Protein AF-A0A2P4ZX47-F1 (afdb_monomer_lite)

Radius of gyration: 35.62 Å; chains: 1; bounding box: 123×78×103 Å

Secondary structure (DSSP, 8-state):
-PPPP---S-------HHHHHHHHHHHHHHHHHHHHHHHT-HHHHHHHHTT--B--HHHHEETTEE-HHHHHHHHHHHHHHHHHHHIIIII--S---HHHHHHHHHHHHHHHHHHHHHHHBTTT----SSS--GGG-HHHHHHHHHHHHHHHHHHHHHHHHHHHHHSGGGTT-----GGGGT-TTHHHHHHHHHHHHHHHHHHHHHHHHHHHHHHHHHIIIIITHHHHHHHHHHHHHHHHHHHHHHHHHHHHHHHHHHTTTT--------------------------------PPPP-PPPS--PPPPHHHHHHHHHHHHHHTGGGS--S-HHHHT-TTS-GGGSPPHHHHHHHHHHHHHT-GGGGGGHHHHHHHHHHHHHHHHTSSSS-PPP-HHHHHHHHHHHHHHHHTT-HHHHHHHHHHHHHHHHHTTTTSTTSS--GGGHHHHT-HHHHHHHHHHHHHHHHHHHHHHHH-PPPSS-GGG--PPPPPPHHHHHHT-------HHHHHHSTT----HHHHHHHHHHHHHHHHHHHHS----TTTT-TTT-HHHHHHHHHHHHHHHHHHT--GGG-TTTTTT-HHHHHHHHHHHHHHHHHHHHHHHHHHHTT--HHHHHHHHHHHHHHHHHHHHHHHT-S-HHHHHTSHHHHHHHHHHHHHHT-TTS-S-HHHHHHHHHHHHHHHHHHTTT-HHHHHHHHHHHHHHHHTT---HHHHHHHTSPPPSS--GGG----TTS-SS----------------------------------------------SSSSS-TT------------------

pLDDT: mean 74.28, std 23.49, range [20.19, 98.25]

InterPro domains:
  IPR007219 Xylanolytic transcriptional activator, regulatory domain [PF04082] (318-503)
  IPR007219 Xylanolytic transcriptional activator, regulatory domain [SM00906] (418-497)
  IPR010721 Probable O-methyltransferase UstE-like [PF06966] (140-214)
  IPR050815 Transcription factor, fungi [PTHR47338] (233-766)

Structure (mmCIF, N/CA/C/O backbone):
data_AF-A0A2P4ZX47-F1
#
_entry.id   AF-A0A2P4ZX47-F1
#
loop_
_atom_site.group_PDB
_atom_site.id
_atom_site.type_symbol
_atom_site.label_atom_id
_atom_site.label_alt_id
_atom_site.label_comp_id
_atom_site.label_asym_id
_atom_site.label_entity_id
_atom_site.label_seq_id
_atom_site.pdbx_PDB_ins_code
_atom_site.Cartn_x
_atom_site.Cartn_y
_atom_site.Cartn_z
_atom_site.occupancy
_atom_site.B_iso_or_equiv
_atom_site.auth_seq_id
_atom_site.auth_comp_id
_atom_site.auth_asym_id
_atom_site.auth_atom_id
_atom_site.pdbx_PDB_model_num
ATOM 1 N N . MET A 1 1 ? 7.236 13.341 34.458 1.00 34.09 1 MET A N 1
ATOM 2 C CA . MET A 1 1 ? 7.282 14.232 33.278 1.00 34.09 1 MET A CA 1
ATOM 3 C C . MET A 1 1 ? 8.101 13.506 32.231 1.00 34.09 1 MET A C 1
ATOM 5 O O . MET A 1 1 ? 9.078 12.889 32.627 1.00 34.09 1 MET A O 1
ATOM 9 N N . ALA A 1 2 ? 7.697 13.504 30.960 1.00 37.47 2 ALA A N 1
ATOM 10 C CA . ALA A 1 2 ? 8.620 13.104 29.900 1.00 37.47 2 ALA A CA 1
ATOM 11 C C . ALA A 1 2 ? 9.652 14.228 29.732 1.00 37.47 2 ALA A C 1
ATOM 13 O O . ALA A 1 2 ? 9.266 15.400 29.784 1.00 37.47 2 ALA A O 1
ATOM 14 N N . ASP A 1 3 ? 10.931 13.888 29.580 1.00 45.16 3 ASP A N 1
ATOM 15 C CA . ASP A 1 3 ? 11.963 14.899 29.358 1.00 45.16 3 ASP A CA 1
ATOM 16 C C . ASP A 1 3 ? 11.707 15.620 28.037 1.00 45.16 3 ASP A C 1
ATOM 18 O O . ASP A 1 3 ? 11.516 15.006 26.985 1.00 45.16 3 ASP A O 1
ATOM 22 N N . LYS A 1 4 ? 11.667 16.950 28.108 1.00 56.69 4 LYS A N 1
ATOM 23 C CA . LYS A 1 4 ? 11.402 17.798 26.951 1.00 56.69 4 LYS A CA 1
ATOM 24 C C . LYS A 1 4 ? 12.585 17.713 25.989 1.00 56.69 4 LYS A C 1
ATOM 26 O O . LYS A 1 4 ? 13.700 18.073 26.364 1.00 56.69 4 LYS A O 1
ATOM 31 N N . LEU A 1 5 ? 12.335 17.279 24.754 1.00 63.62 5 LEU A N 1
ATOM 32 C CA . LEU A 1 5 ? 13.377 17.149 23.737 1.00 63.62 5 LEU A CA 1
ATOM 33 C C . LEU A 1 5 ? 14.089 18.495 23.509 1.00 63.62 5 LEU A C 1
ATOM 35 O O . LEU A 1 5 ? 13.455 19.540 23.344 1.00 63.62 5 LEU A O 1
ATOM 39 N N . HIS A 1 6 ? 15.425 18.473 23.520 1.00 68.69 6 HIS A N 1
ATOM 40 C CA . HIS A 1 6 ? 16.235 19.684 23.403 1.00 68.69 6 HIS A CA 1
ATOM 41 C C . HIS A 1 6 ? 16.427 20.084 21.931 1.00 68.69 6 HIS A C 1
ATOM 43 O O . HIS A 1 6 ? 17.040 19.361 21.135 1.00 68.69 6 HIS A O 1
ATOM 49 N N . ASP A 1 7 ? 15.883 21.250 21.576 1.00 66.38 7 ASP A N 1
ATOM 50 C CA . ASP A 1 7 ? 16.010 21.840 20.248 1.00 66.38 7 ASP A CA 1
ATOM 51 C C . ASP A 1 7 ? 17.212 22.786 20.183 1.00 66.38 7 ASP A C 1
ATOM 53 O O . ASP A 1 7 ? 17.242 23.840 20.819 1.00 66.38 7 ASP A O 1
ATOM 57 N N . ASN A 1 8 ? 18.195 22.409 19.370 1.00 65.31 8 ASN A N 1
ATOM 58 C CA . ASN A 1 8 ? 19.491 23.083 19.288 1.00 65.31 8 ASN A CA 1
ATOM 59 C C . ASN A 1 8 ? 19.465 24.297 18.342 1.00 65.31 8 ASN A C 1
ATOM 61 O O . ASN A 1 8 ? 20.507 24.891 18.066 1.00 65.31 8 ASN A O 1
ATOM 65 N N . VAL A 1 9 ? 18.295 24.651 17.795 1.00 62.56 9 VAL A N 1
ATOM 66 C CA . VAL A 1 9 ? 18.148 25.723 16.807 1.00 62.56 9 VAL A CA 1
ATOM 67 C C . VAL A 1 9 ? 16.972 26.622 17.150 1.00 62.56 9 VAL A C 1
ATOM 69 O O . VAL A 1 9 ? 15.839 26.174 17.314 1.00 62.56 9 VAL A O 1
ATOM 72 N N . SER A 1 10 ? 17.231 27.930 17.177 1.00 66.50 10 SER A N 1
ATOM 73 C CA . SER A 1 10 ? 16.175 28.924 17.336 1.00 66.50 10 SER A CA 1
ATOM 74 C C . SER A 1 10 ? 15.126 28.790 16.229 1.00 66.50 10 SER A C 1
ATOM 76 O O . SER A 1 10 ? 15.447 28.750 15.041 1.00 66.50 10 SER A O 1
ATOM 78 N N . ARG A 1 11 ? 13.850 28.761 16.621 1.00 67.94 11 ARG A N 1
ATOM 79 C CA . ARG A 1 11 ? 12.696 28.817 15.705 1.00 67.94 11 ARG A CA 1
ATOM 80 C C . ARG A 1 11 ? 12.183 30.248 15.491 1.00 67.94 11 ARG A C 1
ATOM 82 O O . ARG A 1 11 ? 11.113 30.446 14.913 1.00 67.94 11 ARG A O 1
ATOM 89 N N . VAL A 1 12 ? 12.921 31.247 15.984 1.00 72.00 12 VAL A N 1
ATOM 90 C CA . VAL A 1 12 ? 12.596 32.670 15.852 1.00 72.00 12 VAL A CA 1
ATOM 91 C C . VAL A 1 12 ? 13.157 33.199 14.532 1.00 72.00 12 VAL A C 1
ATOM 93 O O . VAL A 1 12 ? 14.371 33.322 14.380 1.00 72.00 12 VAL A O 1
ATOM 96 N N . LYS A 1 13 ? 12.281 33.582 13.593 1.00 73.88 13 LYS A N 1
ATOM 97 C CA . LYS A 1 13 ? 12.685 34.224 12.330 1.00 73.88 13 LYS A CA 1
ATOM 98 C C . LYS A 1 13 ? 13.176 35.661 12.578 1.00 73.88 13 LYS A C 1
ATOM 100 O O . LYS A 1 13 ? 12.378 36.598 12.585 1.00 73.88 13 LYS A O 1
ATOM 105 N N . ARG A 1 14 ? 14.482 35.839 12.806 1.00 77.44 14 ARG A N 1
ATOM 106 C CA . ARG A 1 14 ? 15.145 37.136 13.036 1.00 77.44 14 ARG A CA 1
ATOM 107 C C . ARG A 1 14 ? 16.597 37.073 12.565 1.00 77.44 14 ARG A C 1
ATOM 109 O O . ARG A 1 14 ? 17.324 36.183 12.973 1.00 77.44 14 ARG A O 1
ATOM 116 N N . PHE A 1 15 ? 17.060 38.055 11.793 1.00 78.56 15 PHE A N 1
ATOM 117 C CA . PHE A 1 15 ? 18.485 38.149 11.460 1.00 78.56 15 PHE A CA 1
ATOM 118 C C . PHE A 1 15 ? 19.284 38.779 12.614 1.00 78.56 15 PHE A C 1
ATOM 120 O O . PHE A 1 15 ? 18.936 39.861 13.096 1.00 78.56 15 PHE A O 1
ATOM 127 N N . ASN A 1 16 ? 20.363 38.121 13.045 1.00 84.06 16 ASN A N 1
ATOM 128 C CA . ASN A 1 16 ? 21.205 38.551 14.162 1.00 84.06 16 ASN A CA 1
ATOM 129 C C . ASN A 1 16 ? 22.627 38.848 13.682 1.00 84.06 16 ASN A C 1
ATOM 131 O O . ASN A 1 16 ? 23.478 37.966 13.620 1.00 84.06 16 ASN A O 1
ATOM 135 N N . VAL A 1 17 ? 22.883 40.119 13.356 1.00 88.19 17 VAL A N 1
ATOM 136 C CA . VAL A 1 17 ? 24.156 40.574 12.774 1.00 88.19 17 VAL A CA 1
ATOM 137 C C . VAL A 1 17 ? 25.362 40.157 13.621 1.00 88.19 17 VAL A C 1
ATOM 139 O O . VAL A 1 17 ? 26.365 39.718 13.064 1.00 88.19 17 VAL A O 1
ATOM 142 N N . LEU A 1 18 ? 25.270 40.263 14.952 1.00 90.50 18 LEU A N 1
ATOM 143 C CA . LEU A 1 18 ? 26.391 39.977 15.847 1.00 90.50 18 LEU A CA 1
ATOM 144 C C . LEU A 1 18 ? 26.723 38.480 15.861 1.00 90.50 18 LEU A C 1
ATOM 146 O O . LEU A 1 18 ? 27.866 38.115 15.602 1.00 90.50 18 LEU A O 1
ATOM 150 N N . GLY A 1 19 ? 25.733 37.613 16.094 1.00 89.44 19 GLY A N 1
ATOM 151 C CA . GLY A 1 19 ? 25.956 36.165 16.099 1.00 89.44 19 GLY A CA 1
ATOM 152 C C . GLY A 1 19 ? 26.315 35.606 14.720 1.00 89.44 19 GLY A C 1
ATOM 153 O O . GLY A 1 19 ? 27.196 34.754 14.621 1.00 89.44 19 GLY A O 1
ATOM 154 N N . THR A 1 20 ? 25.736 36.142 13.640 1.00 88.50 20 THR A N 1
ATOM 155 C CA . THR A 1 20 ? 26.139 35.811 12.263 1.00 88.50 20 THR A CA 1
ATOM 156 C C . THR A 1 20 ? 27.592 36.212 11.984 1.00 88.50 20 THR A C 1
ATOM 158 O O . THR A 1 20 ? 28.342 35.410 11.428 1.00 88.50 20 THR A O 1
ATOM 161 N N . ALA A 1 21 ? 28.028 37.405 12.404 1.00 93.12 21 ALA A N 1
ATOM 162 C CA . ALA A 1 21 ? 29.418 37.840 12.252 1.00 93.12 21 ALA A CA 1
ATOM 163 C C . ALA A 1 21 ? 30.387 36.987 13.089 1.00 93.12 21 ALA A C 1
ATOM 165 O O . ALA A 1 21 ? 31.424 36.567 12.574 1.00 93.12 21 ALA A O 1
ATOM 166 N N . THR A 1 22 ? 30.034 36.662 14.340 1.00 93.69 22 THR A N 1
ATOM 167 C CA . THR A 1 22 ? 30.801 35.731 15.186 1.00 93.69 22 THR A CA 1
ATOM 168 C C . THR A 1 22 ? 30.930 34.361 14.523 1.00 93.69 22 THR A C 1
ATOM 170 O O . THR A 1 22 ? 32.038 33.835 14.437 1.00 93.69 22 THR A O 1
ATOM 173 N N . PHE A 1 23 ? 29.835 33.805 13.996 1.00 92.50 23 PHE A N 1
ATOM 174 C CA . PHE A 1 23 ? 29.847 32.511 13.316 1.00 92.50 23 PHE A CA 1
ATOM 175 C C . PHE A 1 23 ? 30.772 32.509 12.091 1.00 92.50 23 PHE A C 1
ATOM 177 O O . PHE A 1 23 ? 31.645 31.651 11.965 1.00 92.50 23 PHE A O 1
ATOM 184 N N . ILE A 1 24 ? 30.621 33.495 11.200 1.00 93.88 24 ILE A N 1
ATOM 185 C CA . ILE A 1 24 ? 31.439 33.609 9.983 1.00 93.88 24 ILE A CA 1
ATOM 186 C C . ILE A 1 24 ? 32.917 33.800 10.341 1.00 93.88 24 ILE A C 1
ATOM 188 O O . ILE A 1 24 ? 33.775 33.149 9.742 1.00 93.88 24 ILE A O 1
ATOM 192 N N . GLY A 1 25 ? 33.218 34.631 11.344 1.00 95.75 25 GLY A N 1
ATOM 193 C CA . GLY A 1 25 ? 34.576 34.839 11.845 1.00 95.75 25 GLY A CA 1
ATOM 194 C C . GLY A 1 25 ? 35.212 33.549 12.368 1.00 95.75 25 GLY A C 1
ATOM 195 O O . GLY A 1 25 ? 36.301 33.186 11.928 1.00 95.75 25 GLY A O 1
ATOM 196 N N . LEU A 1 26 ? 34.516 32.812 13.240 1.00 95.81 26 LEU A N 1
ATOM 197 C CA . LEU A 1 26 ? 35.026 31.567 13.823 1.00 95.81 26 LEU A CA 1
ATOM 198 C C . LEU A 1 26 ? 35.176 30.443 12.785 1.00 95.81 26 LEU A C 1
ATOM 200 O O . LEU A 1 26 ? 36.201 29.762 12.777 1.00 95.81 26 LEU A O 1
ATOM 204 N N . ARG A 1 27 ? 34.220 30.265 11.862 1.00 95.81 27 ARG A N 1
ATOM 205 C CA . ARG A 1 27 ? 34.350 29.267 10.779 1.00 95.81 27 ARG A CA 1
ATOM 206 C C . ARG A 1 27 ? 35.439 29.621 9.767 1.00 95.81 27 ARG A C 1
ATOM 208 O O . ARG A 1 27 ? 36.044 28.708 9.208 1.00 95.81 27 ARG A O 1
ATOM 215 N N . SER A 1 28 ? 35.720 30.908 9.553 1.00 95.06 28 SER A N 1
ATOM 216 C CA . SER A 1 28 ? 36.853 31.359 8.728 1.00 95.06 28 SER A CA 1
ATOM 217 C C . SER A 1 28 ? 38.191 31.138 9.440 1.00 95.06 28 SER A C 1
ATOM 219 O O . SER A 1 28 ? 39.141 30.654 8.826 1.00 95.06 28 SER A O 1
ATOM 221 N N . ALA A 1 29 ? 38.257 31.424 10.745 1.00 95.81 29 ALA A N 1
ATOM 222 C CA . ALA A 1 29 ? 39.436 31.171 11.572 1.00 95.81 29 ALA A CA 1
ATOM 223 C C . ALA A 1 29 ? 39.775 29.672 11.666 1.00 95.81 29 ALA A C 1
ATOM 225 O O . ALA A 1 29 ? 40.952 29.318 11.617 1.00 95.81 29 ALA A O 1
ATOM 226 N N . ASP A 1 30 ? 38.767 28.790 11.716 1.00 95.69 30 ASP A N 1
ATOM 227 C CA . ASP A 1 30 ? 38.972 27.335 11.673 1.00 95.69 30 ASP A CA 1
ATOM 228 C C . ASP A 1 30 ? 39.748 26.897 10.426 1.00 95.69 30 ASP A C 1
ATOM 230 O O . ASP A 1 30 ? 40.654 26.086 10.544 1.00 95.69 30 ASP A O 1
ATOM 234 N N . VAL A 1 31 ? 39.472 27.461 9.243 1.00 94.56 31 VAL A N 1
ATOM 235 C CA . VAL A 1 31 ? 40.203 27.096 8.012 1.00 94.56 31 VAL A CA 1
ATOM 236 C C . VAL A 1 31 ? 41.701 27.369 8.157 1.00 94.56 31 VAL A C 1
ATOM 238 O O . VAL A 1 31 ? 42.520 26.505 7.842 1.00 94.56 31 VAL A O 1
ATOM 241 N N . ALA A 1 32 ? 42.062 28.549 8.668 1.00 94.06 32 ALA A N 1
ATOM 242 C CA . ALA A 1 32 ? 43.457 28.904 8.914 1.00 94.06 32 ALA A CA 1
ATOM 243 C C . ALA A 1 32 ? 44.090 27.991 9.979 1.00 94.06 32 ALA A C 1
ATOM 245 O O . ALA A 1 32 ? 45.213 27.528 9.798 1.00 94.06 32 ALA A O 1
ATOM 246 N N . PHE A 1 33 ? 43.350 27.679 11.046 1.00 95.56 33 PHE A N 1
ATOM 247 C CA . PHE A 1 33 ? 43.801 26.805 12.130 1.00 95.56 33 PHE A CA 1
ATOM 248 C C . PHE A 1 33 ? 44.003 25.343 11.692 1.00 95.56 33 PHE A C 1
ATOM 250 O O . PHE A 1 33 ? 44.999 24.727 12.062 1.00 95.56 33 PHE A O 1
ATOM 257 N N . GLN A 1 34 ? 43.116 24.784 10.862 1.00 95.94 34 GLN A N 1
ATOM 258 C CA . GLN A 1 34 ? 43.302 23.440 10.300 1.00 95.94 34 GLN A CA 1
ATOM 259 C C . GLN A 1 34 ? 44.486 23.392 9.325 1.00 95.94 34 GLN A C 1
ATOM 261 O O . GLN A 1 34 ? 45.208 22.395 9.288 1.00 95.94 34 GLN A O 1
ATOM 266 N N . TYR A 1 35 ? 44.730 24.471 8.571 1.00 93.75 35 TYR A N 1
ATOM 267 C CA . TYR A 1 35 ? 45.914 24.566 7.718 1.00 93.75 35 TYR A CA 1
ATOM 268 C C . TYR A 1 35 ? 47.210 24.594 8.545 1.00 93.75 35 TYR A C 1
ATOM 270 O O . TYR A 1 35 ? 48.107 23.797 8.273 1.00 93.75 35 TYR A O 1
ATOM 278 N N . THR A 1 36 ? 47.315 25.439 9.580 1.00 91.88 36 THR A N 1
ATOM 279 C CA . THR A 1 36 ? 48.526 25.505 10.426 1.00 91.88 36 THR A CA 1
ATOM 280 C C . THR A 1 36 ? 48.745 24.232 11.243 1.00 91.88 36 THR A C 1
ATOM 282 O O . THR A 1 36 ? 49.888 23.793 11.374 1.00 91.88 36 THR A O 1
ATOM 285 N N . LEU A 1 37 ? 47.674 23.573 11.714 1.00 93.38 37 LEU A N 1
ATOM 286 C CA . LEU A 1 37 ? 47.754 22.274 12.398 1.00 93.38 37 LEU A CA 1
ATOM 287 C C . LEU A 1 37 ? 48.543 21.228 11.594 1.00 93.38 37 LEU A C 1
ATOM 289 O O . LEU A 1 37 ? 49.291 20.445 12.188 1.00 93.38 37 LEU A O 1
ATOM 293 N N . LEU A 1 38 ? 48.383 21.228 10.267 1.00 92.31 38 LEU A N 1
ATOM 294 C CA . LEU A 1 38 ? 49.067 20.320 9.345 1.00 92.31 38 LEU A CA 1
ATOM 295 C C . LEU A 1 38 ? 50.404 20.901 8.852 1.00 92.31 38 LEU A C 1
ATOM 297 O O . LEU A 1 38 ? 51.436 20.249 8.997 1.00 92.31 38 LEU A O 1
ATOM 301 N N . ASN A 1 39 ? 50.408 22.126 8.316 1.00 91.06 39 ASN A N 1
ATOM 302 C CA . ASN A 1 39 ? 51.571 22.751 7.667 1.00 91.06 39 ASN A CA 1
ATOM 303 C C . ASN A 1 39 ? 52.752 22.938 8.630 1.00 91.06 39 ASN A C 1
ATOM 305 O O . ASN A 1 39 ? 53.894 22.650 8.272 1.00 91.06 39 ASN A O 1
ATOM 309 N N . ASP A 1 40 ? 52.469 23.358 9.866 1.00 89.69 40 ASP A N 1
ATOM 310 C CA . ASP A 1 40 ? 53.486 23.643 10.885 1.00 89.69 40 ASP A CA 1
ATOM 311 C C . ASP A 1 40 ? 53.749 22.420 11.790 1.00 89.69 40 ASP A C 1
ATOM 313 O O . ASP A 1 40 ? 54.497 22.496 12.768 1.00 89.69 40 ASP A O 1
ATOM 317 N N . GLY A 1 41 ? 53.117 21.276 11.493 1.00 88.50 41 GLY A N 1
ATOM 318 C CA . GLY A 1 41 ? 53.301 20.009 12.206 1.00 88.50 41 GLY A CA 1
ATOM 319 C C . GLY A 1 41 ? 52.754 19.972 13.634 1.00 88.50 41 GLY A C 1
ATOM 320 O O . GLY A 1 41 ? 53.112 19.066 14.393 1.00 88.50 41 GLY A O 1
ATOM 321 N N . TRP A 1 42 ? 51.903 20.922 14.035 1.00 92.94 42 TRP A N 1
ATOM 322 C CA . TRP A 1 42 ? 51.358 20.976 15.398 1.00 92.94 42 TRP A CA 1
ATOM 323 C C . TRP A 1 42 ? 50.544 19.717 15.733 1.00 92.94 42 TRP A C 1
ATOM 325 O O . TRP A 1 42 ? 50.666 19.193 16.841 1.00 92.94 42 TRP A O 1
ATOM 335 N N . ALA A 1 43 ? 49.792 19.178 14.766 1.00 92.50 43 ALA A N 1
ATOM 336 C CA . ALA A 1 43 ? 49.082 17.909 14.909 1.00 92.50 43 ALA A CA 1
ATOM 337 C C . ALA A 1 43 ? 50.056 16.738 15.159 1.00 92.50 43 ALA A C 1
ATOM 339 O O . ALA A 1 43 ? 49.887 15.987 16.122 1.00 92.50 43 ALA A O 1
ATOM 340 N N . SER A 1 44 ? 51.135 16.628 14.371 1.00 92.38 44 SER A N 1
ATOM 341 C CA . SER A 1 44 ? 52.158 15.586 14.558 1.00 92.38 44 SER A CA 1
ATOM 342 C C . SER A 1 44 ? 52.866 15.694 15.908 1.00 92.38 44 SER A C 1
ATOM 344 O O . SER A 1 44 ? 53.125 14.665 16.539 1.00 92.38 44 SER A O 1
ATOM 346 N N . LYS A 1 45 ? 53.139 16.918 16.377 1.00 93.12 45 LYS A N 1
ATOM 347 C CA . LYS A 1 45 ? 53.737 17.182 17.692 1.00 93.12 45 LYS A CA 1
ATOM 348 C C . LYS A 1 45 ? 52.794 16.815 18.841 1.00 93.12 45 LYS A C 1
ATOM 350 O O . LYS A 1 45 ? 53.252 16.271 19.847 1.00 93.12 45 LYS A O 1
ATOM 355 N N . LEU A 1 46 ? 51.490 17.068 18.703 1.00 92.06 46 LEU A N 1
ATOM 356 C CA . LEU A 1 46 ? 50.502 16.687 19.715 1.00 92.06 46 LEU A CA 1
ATOM 357 C C . LEU A 1 46 ? 50.389 15.160 19.834 1.00 92.06 46 LEU A C 1
ATOM 359 O O . LEU A 1 46 ? 50.467 14.638 20.944 1.00 92.06 46 LEU A O 1
ATOM 363 N N . VAL A 1 47 ? 50.323 14.437 18.709 1.00 92.88 47 VAL A N 1
ATOM 364 C CA . VAL A 1 47 ? 50.337 12.960 18.697 1.00 92.88 47 VAL A CA 1
ATOM 365 C C . VAL A 1 47 ? 51.597 12.404 19.378 1.00 92.88 47 VAL A C 1
ATOM 367 O O . VAL A 1 47 ? 51.484 11.498 20.200 1.00 92.88 47 VAL A O 1
ATOM 370 N N . GLN A 1 48 ? 52.779 12.980 19.117 1.00 92.62 48 GLN A N 1
ATOM 371 C CA . GLN A 1 48 ? 54.033 12.594 19.791 1.00 92.62 48 GLN A CA 1
ATOM 372 C C . GLN A 1 48 ? 54.009 12.870 21.298 1.00 92.62 48 GLN A C 1
ATOM 374 O O . GLN A 1 48 ? 54.449 12.036 22.087 1.00 92.62 48 GLN A O 1
ATOM 379 N N . THR A 1 49 ? 53.464 14.017 21.709 1.00 93.31 49 THR A N 1
ATOM 380 C CA . THR A 1 49 ? 53.344 14.403 23.128 1.00 93.31 49 THR A CA 1
ATOM 381 C C . THR A 1 49 ? 52.414 13.453 23.893 1.00 93.31 49 THR A C 1
ATOM 383 O O . THR A 1 49 ? 52.643 13.179 25.066 1.00 93.31 49 THR A O 1
ATOM 386 N N . LEU A 1 50 ? 51.409 12.890 23.214 1.00 90.25 50 LEU A N 1
ATOM 387 C CA . LEU A 1 50 ? 50.507 11.856 23.738 1.00 90.25 50 LEU A CA 1
ATOM 388 C C . LEU A 1 50 ? 51.085 10.424 23.640 1.00 90.25 50 LEU A C 1
ATOM 390 O O . LEU A 1 50 ? 50.371 9.456 23.892 1.00 90.25 50 LEU A O 1
ATOM 394 N N . GLY A 1 51 ? 52.363 10.264 23.272 1.00 88.69 51 GLY A N 1
ATOM 395 C CA . GLY A 1 51 ? 53.051 8.969 23.170 1.00 88.69 51 GLY A CA 1
ATOM 396 C C . GLY A 1 51 ? 52.811 8.196 21.864 1.00 88.69 51 GLY A C 1
ATOM 397 O O . GLY A 1 51 ? 53.278 7.065 21.723 1.00 88.69 51 GLY A O 1
ATOM 398 N N . GLY A 1 52 ? 52.101 8.782 20.897 1.00 88.94 52 GLY A N 1
ATOM 399 C CA . GLY A 1 52 ? 51.862 8.196 19.578 1.00 88.94 52 GLY A CA 1
ATOM 400 C C . GLY A 1 52 ? 53.021 8.408 18.596 1.00 88.94 52 GLY A C 1
ATOM 401 O O . GLY A 1 52 ? 53.829 9.324 18.729 1.00 88.94 52 GLY A O 1
ATOM 402 N N . ARG A 1 53 ? 53.083 7.577 17.548 1.00 90.31 53 ARG A N 1
ATOM 403 C CA . ARG A 1 53 ? 53.968 7.801 16.390 1.00 90.31 53 ARG A CA 1
ATOM 404 C C . ARG A 1 53 ? 53.205 8.558 15.305 1.00 90.31 53 ARG A C 1
ATOM 406 O O . ARG A 1 53 ? 52.167 8.075 14.854 1.00 90.31 53 ARG A O 1
ATOM 413 N N . SER A 1 54 ? 53.721 9.705 14.880 1.00 91.12 54 SER A N 1
ATOM 414 C CA . SER A 1 54 ? 53.135 10.530 13.819 1.00 91.12 54 SER A CA 1
ATOM 415 C C . SER A 1 54 ? 54.022 10.622 12.582 1.00 91.12 54 SER A C 1
ATOM 417 O O . SER A 1 54 ? 55.189 10.222 12.599 1.00 91.12 54 SER A O 1
ATOM 419 N N . VAL A 1 55 ? 53.434 11.151 11.512 1.00 85.75 55 VAL A N 1
ATOM 420 C CA . VAL A 1 55 ? 54.095 11.466 10.250 1.00 85.75 55 VAL A CA 1
ATOM 421 C C . VAL A 1 55 ? 55.054 12.637 10.467 1.00 85.75 55 VAL A C 1
ATOM 423 O O . VAL A 1 55 ? 54.711 13.637 11.108 1.00 85.75 55 VAL A O 1
ATOM 426 N N . GLU A 1 56 ? 56.273 12.506 9.947 1.00 83.75 56 GLU A N 1
ATOM 427 C CA . GLU A 1 56 ? 57.316 13.524 10.069 1.00 83.75 56 GLU A CA 1
ATOM 428 C C . GLU A 1 56 ? 56.969 14.790 9.276 1.00 83.75 56 GLU A C 1
ATOM 430 O O . GLU A 1 56 ? 56.400 14.722 8.190 1.00 83.75 56 GLU A O 1
ATOM 435 N N . LEU A 1 57 ? 57.385 15.962 9.767 1.00 81.75 57 LEU A N 1
ATOM 436 C CA . LEU A 1 57 ? 57.084 17.252 9.128 1.00 81.75 57 LEU A CA 1
ATOM 437 C C . LEU A 1 57 ? 57.577 17.344 7.668 1.00 81.75 57 LEU A C 1
ATOM 439 O O . LEU A 1 57 ? 56.927 17.970 6.833 1.00 81.75 57 LEU A O 1
ATOM 443 N N . ALA A 1 58 ? 58.685 16.673 7.340 1.00 78.62 58 ALA A N 1
ATOM 444 C CA . ALA A 1 58 ? 59.208 16.580 5.974 1.00 78.62 58 ALA A CA 1
ATOM 445 C C . ALA A 1 58 ? 58.299 15.780 5.015 1.00 78.62 58 ALA A C 1
ATOM 447 O O . ALA A 1 58 ? 58.395 15.947 3.805 1.00 78.62 58 ALA A O 1
ATOM 448 N N . GLN A 1 59 ? 57.415 14.931 5.549 1.00 79.94 59 GLN A N 1
ATOM 449 C CA . GLN A 1 59 ? 56.443 14.124 4.802 1.00 79.94 59 GLN A CA 1
ATOM 450 C C . GLN A 1 59 ? 55.050 14.783 4.756 1.00 79.94 59 GLN A C 1
ATOM 452 O O . GLN A 1 59 ? 54.200 14.363 3.974 1.00 79.94 59 GLN A O 1
ATOM 457 N N . LEU A 1 60 ? 54.806 15.822 5.565 1.00 80.75 60 LEU A N 1
ATOM 458 C CA . LEU A 1 60 ? 53.591 16.647 5.495 1.00 80.75 60 LEU A CA 1
ATOM 459 C C . LEU A 1 60 ? 53.677 17.711 4.394 1.00 80.75 60 LEU A C 1
ATOM 461 O O . LEU A 1 60 ? 52.659 18.073 3.807 1.00 80.75 60 LEU A O 1
ATOM 465 N N . ASN A 1 61 ? 54.888 18.194 4.103 1.00 82.25 61 ASN A N 1
ATOM 466 C CA . ASN A 1 61 ? 55.140 19.327 3.216 1.00 82.25 61 ASN A CA 1
ATOM 467 C C . ASN A 1 61 ? 55.853 18.932 1.910 1.00 82.25 61 ASN A C 1
ATOM 469 O O . ASN A 1 61 ? 56.545 17.920 1.805 1.00 82.25 61 ASN A O 1
ATOM 473 N N . SER A 1 62 ? 55.662 19.764 0.895 1.00 76.62 62 SER A N 1
ATOM 474 C CA . SER A 1 62 ? 56.277 19.725 -0.431 1.00 76.62 62 SER A CA 1
ATOM 475 C C . SER A 1 62 ? 56.887 21.098 -0.745 1.00 76.62 62 SER A C 1
ATOM 477 O O . SER A 1 62 ? 56.665 22.067 -0.018 1.00 76.62 62 SER A O 1
ATOM 479 N N . ALA A 1 63 ? 57.606 21.224 -1.863 1.00 70.06 63 ALA A N 1
ATOM 480 C CA . ALA A 1 63 ? 58.171 22.506 -2.297 1.00 70.06 63 ALA A CA 1
ATOM 481 C C . ALA A 1 63 ? 57.120 23.606 -2.593 1.00 70.06 63 ALA A C 1
ATOM 483 O O . ALA A 1 63 ? 57.495 24.766 -2.746 1.00 70.06 63 ALA A O 1
ATOM 484 N N . ALA A 1 64 ? 55.828 23.258 -2.677 1.00 68.25 64 ALA A N 1
ATOM 485 C CA . ALA A 1 64 ? 54.724 24.171 -2.989 1.00 68.25 64 ALA A CA 1
ATOM 486 C C . ALA A 1 64 ? 53.680 24.315 -1.854 1.00 68.25 64 ALA A C 1
ATOM 488 O O . ALA A 1 64 ? 52.613 24.880 -2.083 1.00 68.25 64 ALA A O 1
ATOM 489 N N . GLY A 1 65 ? 53.961 23.805 -0.647 1.00 81.25 65 GLY A N 1
ATOM 490 C CA . GLY A 1 65 ? 53.010 23.729 0.477 1.00 81.25 65 GLY A CA 1
ATOM 491 C C . GLY A 1 65 ? 52.703 22.282 0.871 1.00 81.25 65 GLY A C 1
ATOM 492 O O . GLY A 1 65 ? 53.503 21.394 0.582 1.00 81.25 65 GLY A O 1
ATOM 493 N N . LEU A 1 66 ? 51.562 22.019 1.514 1.00 86.25 66 LEU A N 1
ATOM 494 C CA . LEU A 1 66 ? 51.160 20.668 1.946 1.00 86.25 66 LEU A CA 1
ATOM 495 C C . LEU A 1 66 ? 51.253 19.608 0.825 1.00 86.25 66 LEU A C 1
ATOM 497 O O . LEU A 1 66 ? 50.965 19.878 -0.343 1.00 86.25 66 LEU A O 1
ATOM 501 N N . GLN A 1 67 ? 51.633 18.378 1.190 1.00 87.25 67 GLN A N 1
ATOM 502 C CA . GLN A 1 67 ? 51.580 17.223 0.285 1.00 87.25 67 GLN A CA 1
ATOM 503 C C . GLN A 1 67 ? 50.123 16.908 -0.102 1.00 87.25 67 GLN A C 1
ATOM 505 O O . GLN A 1 67 ? 49.220 17.106 0.717 1.00 87.25 67 GLN A O 1
ATOM 510 N N . PRO A 1 68 ? 49.864 16.354 -1.304 1.00 86.94 68 PRO A N 1
ATOM 511 C CA . PRO A 1 68 ? 48.522 16.323 -1.892 1.00 86.94 68 PRO A CA 1
ATOM 512 C C . PRO A 1 68 ? 47.420 15.677 -1.030 1.00 86.94 68 PRO A C 1
ATOM 514 O O . PRO A 1 68 ? 46.283 16.147 -1.042 1.00 86.94 68 PRO A O 1
ATOM 517 N N . TYR A 1 69 ? 47.738 14.644 -0.239 1.00 88.88 69 TYR A N 1
ATOM 518 C CA . TYR A 1 69 ? 46.790 14.045 0.713 1.00 88.88 69 TYR A CA 1
ATOM 519 C C . TYR A 1 69 ? 46.389 15.022 1.836 1.00 88.88 69 TYR A C 1
ATOM 521 O O . TYR A 1 69 ? 45.200 15.207 2.088 1.00 88.88 69 TYR A O 1
ATOM 529 N N . TYR A 1 70 ? 47.343 15.714 2.467 1.00 90.94 70 TYR A N 1
ATOM 530 C CA . TYR A 1 70 ? 47.041 16.704 3.512 1.00 90.94 70 TYR A CA 1
ATOM 531 C C . TYR A 1 70 ? 46.373 17.955 2.938 1.00 90.94 70 TYR A C 1
ATOM 533 O O . TYR A 1 70 ? 45.519 18.544 3.600 1.00 90.94 70 TYR A O 1
ATOM 541 N N . THR A 1 71 ? 46.662 18.302 1.680 1.00 90.50 71 THR A N 1
ATOM 542 C CA . THR A 1 71 ? 45.895 19.305 0.929 1.00 90.50 71 THR A CA 1
ATOM 543 C C . THR A 1 71 ? 44.425 18.902 0.816 1.00 90.50 71 THR A C 1
ATOM 545 O O . THR A 1 71 ? 43.564 19.737 1.069 1.00 90.50 71 THR A O 1
ATOM 548 N N . ILE A 1 72 ? 44.100 17.633 0.531 1.00 91.88 72 ILE A N 1
ATOM 549 C CA . ILE A 1 72 ? 42.703 17.152 0.545 1.00 91.88 72 ILE A CA 1
ATOM 550 C C . ILE A 1 72 ? 42.074 17.309 1.937 1.00 91.88 72 ILE A C 1
ATOM 552 O O . ILE A 1 72 ? 40.968 17.839 2.034 1.00 91.88 72 ILE A O 1
ATOM 556 N N . ILE A 1 73 ? 42.768 16.919 3.012 1.00 93.69 73 ILE A N 1
ATOM 557 C CA . ILE A 1 73 ? 42.261 17.061 4.392 1.00 93.69 73 ILE A CA 1
ATOM 558 C C . ILE A 1 73 ? 41.975 18.535 4.738 1.00 93.69 73 ILE A C 1
ATOM 560 O O . ILE A 1 73 ? 40.908 18.841 5.276 1.00 93.69 73 ILE A O 1
ATOM 564 N N . ALA A 1 74 ? 42.875 19.457 4.384 1.00 94.25 74 ALA A N 1
ATOM 565 C CA . ALA A 1 74 ? 42.681 20.896 4.575 1.00 94.25 74 ALA A CA 1
ATOM 566 C C . ALA A 1 74 ? 41.547 21.461 3.692 1.00 94.25 74 ALA A C 1
ATOM 568 O O . ALA A 1 74 ? 40.752 22.287 4.145 1.00 94.25 74 ALA A O 1
ATOM 569 N N . MET A 1 75 ? 41.409 20.978 2.453 1.00 94.12 75 MET A N 1
ATOM 570 C CA . MET A 1 75 ? 40.320 21.365 1.549 1.00 94.12 75 MET A CA 1
ATOM 571 C C . MET A 1 75 ? 38.952 20.840 2.012 1.00 94.12 75 MET A C 1
ATOM 573 O O . MET A 1 75 ? 37.948 21.516 1.798 1.00 94.12 75 MET A O 1
ATOM 577 N N . MET A 1 76 ? 38.890 19.696 2.703 1.00 95.56 76 MET A N 1
ATOM 578 C CA . MET A 1 76 ? 37.664 19.217 3.356 1.00 95.56 76 MET A CA 1
ATOM 579 C C . MET A 1 76 ? 37.262 20.102 4.551 1.00 95.56 76 MET A C 1
ATOM 581 O O . MET A 1 76 ? 36.072 20.390 4.729 1.00 95.56 76 MET A O 1
ATOM 585 N N . ALA A 1 77 ? 38.228 20.613 5.327 1.00 95.25 77 ALA A N 1
ATOM 586 C CA . ALA A 1 77 ? 37.951 21.634 6.343 1.00 95.25 77 ALA A CA 1
ATOM 587 C C . ALA A 1 77 ? 37.393 22.915 5.698 1.00 95.25 77 ALA A C 1
ATOM 589 O O . ALA A 1 77 ? 36.304 23.360 6.075 1.00 95.25 77 ALA A O 1
ATOM 590 N N . LEU A 1 78 ? 38.073 23.451 4.672 1.00 95.50 78 LEU A N 1
ATOM 591 C CA . LEU A 1 78 ? 37.628 24.628 3.912 1.00 95.50 78 LEU A CA 1
ATOM 592 C C . LEU A 1 78 ? 36.214 24.448 3.342 1.00 95.50 78 LEU A C 1
ATOM 594 O O . LEU A 1 78 ? 35.369 25.321 3.533 1.00 95.50 78 LEU A O 1
ATOM 598 N N . GLY A 1 79 ? 35.938 23.320 2.681 1.00 94.31 79 GLY A N 1
ATOM 599 C CA . GLY A 1 79 ? 34.625 23.015 2.112 1.00 94.31 79 GLY A CA 1
ATOM 600 C C . GLY A 1 79 ? 33.522 23.013 3.171 1.00 94.31 79 GLY A C 1
ATOM 601 O O . GLY A 1 79 ? 32.470 23.619 2.961 1.00 94.31 79 GLY A O 1
ATOM 602 N N . SER A 1 80 ? 33.793 22.433 4.348 1.00 94.00 80 SER A N 1
ATOM 603 C CA . SER A 1 80 ? 32.846 22.426 5.472 1.00 94.00 80 SER A CA 1
ATOM 604 C C . SER A 1 80 ? 32.544 23.838 5.992 1.00 94.00 80 SER A C 1
ATOM 606 O O . SER A 1 80 ? 31.375 24.183 6.182 1.00 94.00 80 SER A O 1
ATOM 608 N N . SER A 1 81 ? 33.569 24.686 6.160 1.00 94.31 81 SER A N 1
ATOM 609 C CA . SER A 1 81 ? 33.401 26.090 6.557 1.00 94.31 81 SER A CA 1
ATOM 610 C C . SER A 1 81 ? 32.656 26.898 5.502 1.00 94.31 81 SER A C 1
ATOM 612 O O . SER A 1 81 ? 31.744 27.645 5.848 1.00 94.31 81 SER A O 1
ATOM 614 N N . LEU A 1 82 ? 32.998 26.736 4.221 1.00 94.00 82 LEU A N 1
ATOM 615 C CA . LEU A 1 82 ? 32.385 27.485 3.126 1.00 94.00 82 LEU A CA 1
ATOM 616 C C . LEU A 1 82 ? 30.904 27.127 2.957 1.00 94.00 82 LEU A C 1
ATOM 618 O O . LEU A 1 82 ? 30.074 28.034 2.908 1.00 94.00 82 LEU A O 1
ATOM 622 N N . LYS A 1 83 ? 30.555 25.829 2.950 1.00 93.38 83 LYS A N 1
ATOM 623 C CA . LYS A 1 83 ? 29.157 25.356 2.933 1.00 93.38 83 LYS A CA 1
ATOM 624 C C . LYS A 1 83 ? 28.373 25.999 4.067 1.00 93.38 83 LYS A C 1
ATOM 626 O O . LYS A 1 83 ? 27.318 26.575 3.830 1.00 93.38 83 LYS A O 1
ATOM 631 N N . GLN A 1 84 ? 28.908 25.946 5.285 1.00 91.12 84 GLN A N 1
ATOM 632 C CA . GLN A 1 84 ? 28.265 26.537 6.454 1.00 91.12 84 GLN A CA 1
ATOM 633 C C . GLN A 1 84 ? 28.105 28.059 6.307 1.00 91.12 84 GLN A C 1
ATOM 635 O O . GLN A 1 84 ? 26.995 28.563 6.443 1.00 91.12 84 GLN A O 1
ATOM 640 N N . ILE A 1 85 ? 29.146 28.807 5.941 1.00 91.56 85 ILE A N 1
ATOM 641 C CA . ILE A 1 85 ? 29.038 30.263 5.734 1.00 91.56 85 ILE A CA 1
ATOM 642 C C . ILE A 1 85 ? 27.970 30.603 4.672 1.00 91.56 85 ILE A C 1
ATOM 644 O O . ILE A 1 85 ? 27.159 31.504 4.896 1.00 91.56 85 ILE A O 1
ATOM 648 N N . ILE A 1 86 ? 27.886 29.841 3.574 1.00 88.62 86 ILE A N 1
ATOM 649 C CA . ILE A 1 86 ? 26.817 29.974 2.568 1.00 88.62 86 ILE A CA 1
ATOM 650 C C . ILE A 1 86 ? 25.439 29.686 3.186 1.00 88.62 86 ILE A C 1
ATOM 652 O O . ILE A 1 86 ? 24.513 30.475 2.991 1.00 88.62 86 ILE A O 1
ATOM 656 N N . THR A 1 87 ? 25.293 28.609 3.967 1.00 87.44 87 THR A N 1
ATOM 657 C CA . THR A 1 87 ? 24.042 28.288 4.674 1.00 87.44 87 THR A CA 1
ATOM 658 C C . THR A 1 87 ? 23.614 29.436 5.600 1.00 87.44 87 THR A C 1
ATOM 660 O O . THR A 1 87 ? 22.438 29.797 5.622 1.00 87.44 87 THR A O 1
ATOM 663 N N . MET A 1 88 ? 24.550 30.074 6.310 1.00 86.62 88 MET A N 1
ATOM 664 C CA . MET A 1 88 ? 24.256 31.208 7.199 1.00 86.62 88 MET A CA 1
ATOM 665 C C . MET A 1 88 ? 23.785 32.455 6.441 1.00 86.62 88 MET A C 1
ATOM 667 O O . MET A 1 88 ? 22.869 33.133 6.895 1.00 86.62 88 MET A O 1
ATOM 671 N N . LEU A 1 89 ? 24.398 32.755 5.293 1.00 86.81 89 LEU A N 1
ATOM 672 C CA . LEU A 1 89 ? 24.140 33.986 4.537 1.00 86.81 89 LEU A CA 1
ATOM 673 C C . LEU A 1 89 ? 22.945 33.896 3.576 1.00 86.81 89 LEU A C 1
ATOM 675 O O . LEU A 1 89 ? 22.265 34.893 3.349 1.00 86.81 89 LEU A O 1
ATOM 679 N N . VAL A 1 90 ? 22.710 32.731 2.968 1.00 83.94 90 VAL A N 1
ATOM 680 C CA . VAL A 1 90 ? 21.769 32.578 1.837 1.00 83.94 90 VAL A CA 1
ATOM 681 C C . VAL A 1 90 ? 20.473 31.871 2.236 1.00 83.94 90 VAL A C 1
ATOM 683 O O . VAL A 1 90 ? 19.426 32.097 1.613 1.00 83.94 90 VAL A O 1
ATOM 686 N N . VAL A 1 91 ? 20.564 30.996 3.240 1.00 81.12 91 VAL A N 1
ATOM 687 C CA . VAL A 1 91 ? 19.579 29.951 3.544 1.00 81.12 91 VAL A CA 1
ATOM 688 C C . VAL A 1 91 ? 18.949 30.144 4.931 1.00 81.12 91 VAL A C 1
ATOM 690 O O . VAL A 1 91 ? 17.735 29.991 5.053 1.00 81.12 91 VAL A O 1
ATOM 693 N N . SER A 1 92 ? 19.719 30.528 5.956 1.00 76.81 92 SER A N 1
ATOM 694 C CA . SER A 1 92 ? 19.229 30.733 7.327 1.00 76.81 92 SER A CA 1
ATOM 695 C C . SER A 1 92 ? 18.352 31.986 7.475 1.00 76.81 92 SER A C 1
ATOM 697 O O . SER A 1 92 ? 18.821 33.111 7.338 1.00 76.81 92 SER A O 1
ATOM 699 N N . GLU A 1 93 ? 17.080 31.788 7.834 1.00 73.31 93 GLU A N 1
ATOM 700 C CA . GLU A 1 93 ? 16.134 32.855 8.229 1.00 73.31 93 GLU A CA 1
ATOM 701 C C . GLU A 1 93 ? 16.011 33.017 9.760 1.00 73.31 93 GLU A C 1
ATOM 703 O O . GLU A 1 93 ? 15.251 33.862 10.237 1.00 73.31 93 GLU A O 1
ATOM 708 N N . GLN A 1 94 ? 16.688 32.162 10.534 1.00 75.00 94 GLN A N 1
ATOM 709 C CA . GLN A 1 94 ? 16.524 32.040 11.986 1.00 75.00 94 GLN A CA 1
ATOM 710 C C . GLN A 1 94 ? 17.540 32.882 12.766 1.00 75.00 94 GLN A C 1
ATOM 712 O O . GLN A 1 94 ? 18.638 33.153 12.274 1.00 75.00 94 GLN A O 1
ATOM 717 N N . ASP A 1 95 ? 17.183 33.229 14.005 1.00 79.88 95 ASP A N 1
ATOM 718 C CA . ASP A 1 95 ? 18.088 33.868 14.962 1.00 79.88 95 ASP A CA 1
ATOM 719 C C . ASP A 1 95 ? 19.297 32.967 15.237 1.00 79.88 95 ASP A C 1
ATOM 721 O O . ASP A 1 95 ? 19.168 31.762 15.464 1.00 79.88 95 ASP A O 1
ATOM 725 N N . MET A 1 96 ? 20.473 33.583 15.235 1.00 83.88 96 MET A N 1
ATOM 726 C CA . MET A 1 96 ? 21.747 32.961 15.556 1.00 83.88 96 MET A CA 1
ATOM 727 C C . MET A 1 96 ? 22.307 33.671 16.792 1.00 83.88 96 MET A C 1
ATOM 729 O O . MET A 1 96 ? 22.978 34.695 16.648 1.00 83.88 96 MET A O 1
ATOM 733 N N . PRO A 1 97 ? 22.015 33.185 18.012 1.00 87.00 97 PRO A N 1
ATOM 734 C CA . PRO A 1 97 ? 22.603 33.721 19.232 1.00 87.00 97 PRO A CA 1
ATOM 735 C C . PRO A 1 97 ? 24.130 33.605 19.213 1.00 87.00 97 PRO A C 1
ATOM 737 O O . PRO A 1 97 ? 24.684 32.640 18.692 1.00 87.00 97 PRO A O 1
ATOM 740 N N . VAL A 1 98 ? 24.824 34.561 19.838 1.00 87.75 98 VAL A N 1
ATOM 741 C CA . VAL A 1 98 ? 26.298 34.553 19.926 1.00 87.75 98 VAL A CA 1
ATOM 742 C C . VAL A 1 98 ? 26.814 33.300 20.646 1.00 87.75 98 VAL A C 1
ATOM 744 O O . VAL A 1 98 ? 27.835 32.750 20.246 1.00 87.75 98 VAL A O 1
ATOM 747 N N . SER A 1 99 ? 26.093 32.813 21.661 1.00 84.19 99 SER A N 1
ATOM 748 C CA . SER A 1 99 ? 26.402 31.556 22.353 1.00 84.19 99 SER A CA 1
ATOM 749 C C . SER A 1 99 ? 26.384 30.364 21.394 1.00 84.19 99 SER A C 1
ATOM 751 O O . SER A 1 99 ? 27.408 29.705 21.241 1.00 84.19 99 SER A O 1
ATOM 753 N N . SER A 1 100 ? 25.277 30.136 20.683 1.00 82.12 100 SER A N 1
ATOM 754 C CA . SER A 1 100 ? 25.171 29.056 19.694 1.00 82.12 100 SER A CA 1
ATOM 755 C C . SER A 1 100 ? 26.202 29.203 18.575 1.00 82.12 100 SER A C 1
ATOM 757 O O . SER A 1 100 ? 26.866 28.237 18.211 1.00 82.12 100 SER A O 1
ATOM 759 N N . ALA A 1 101 ? 26.432 30.423 18.078 1.00 86.62 101 ALA A N 1
ATOM 760 C CA . ALA A 1 101 ? 27.465 30.687 17.076 1.00 86.62 101 ALA A CA 1
ATOM 761 C C . ALA A 1 101 ? 28.862 30.220 17.528 1.00 86.62 101 ALA A C 1
ATOM 763 O O . ALA A 1 101 ? 29.619 29.684 16.713 1.00 86.62 101 ALA A O 1
ATOM 764 N N . ILE A 1 102 ? 29.193 30.394 18.813 1.00 88.50 102 ILE A N 1
ATOM 765 C CA . ILE A 1 102 ? 30.440 29.911 19.419 1.00 88.50 102 ILE A CA 1
ATOM 766 C C . ILE A 1 102 ? 30.435 28.384 19.540 1.00 88.50 102 ILE A C 1
ATOM 768 O O . ILE A 1 102 ? 31.382 27.756 19.065 1.00 88.50 102 ILE A O 1
ATOM 772 N N . VAL A 1 103 ? 29.401 27.778 20.135 1.00 84.88 103 VAL A N 1
ATOM 773 C CA . VAL A 1 103 ? 29.393 26.329 20.421 1.00 84.88 103 VAL A CA 1
ATOM 774 C C . VAL A 1 103 ? 29.327 25.501 19.129 1.00 84.88 103 VAL A C 1
ATOM 776 O O . VAL A 1 103 ? 30.157 24.608 18.955 1.00 84.88 103 VAL A O 1
ATOM 779 N N . ILE A 1 104 ? 28.489 25.876 18.151 1.00 84.12 104 ILE A N 1
ATOM 780 C CA . ILE A 1 104 ? 28.468 25.254 16.812 1.00 84.12 104 ILE A CA 1
ATOM 781 C C . ILE A 1 104 ? 29.850 25.365 16.149 1.00 84.12 104 ILE A C 1
ATOM 783 O O . ILE A 1 104 ? 30.355 24.394 15.579 1.00 84.12 104 ILE A O 1
ATOM 787 N N . SER A 1 105 ? 30.493 26.537 16.202 1.00 90.00 105 SER A N 1
ATOM 788 C CA . SER A 1 105 ? 31.806 26.722 15.568 1.00 90.00 105 SER A CA 1
ATOM 789 C C . SER A 1 105 ? 32.887 25.878 16.240 1.00 90.00 105 SER A C 1
ATOM 791 O O . SER A 1 105 ? 33.637 25.197 15.538 1.00 90.00 105 SER A O 1
ATOM 793 N N . LEU A 1 106 ? 32.918 25.862 17.576 1.00 91.88 106 LEU A N 1
ATOM 794 C CA . LEU A 1 106 ? 33.836 25.057 18.381 1.00 91.88 106 LEU A CA 1
ATOM 795 C C . LEU A 1 106 ? 33.653 23.560 18.108 1.00 91.88 106 LEU A C 1
ATOM 797 O O . LEU A 1 106 ? 34.634 22.862 17.871 1.00 91.88 106 LEU A O 1
ATOM 801 N N . PHE A 1 107 ? 32.410 23.076 18.064 1.00 88.50 107 PHE A N 1
ATOM 802 C CA . PHE A 1 107 ? 32.079 21.689 17.736 1.00 88.50 107 PHE A CA 1
ATOM 803 C C . PHE A 1 107 ? 32.642 21.267 16.368 1.00 88.50 107 PHE A C 1
ATOM 805 O O . PHE A 1 107 ? 33.242 20.198 16.230 1.00 88.50 107 PHE A O 1
ATOM 812 N N . ASN A 1 108 ? 32.509 22.124 15.349 1.00 92.94 108 ASN A N 1
ATOM 813 C CA . ASN A 1 108 ? 33.089 21.858 14.032 1.00 92.94 108 ASN A CA 1
ATOM 814 C C . ASN A 1 108 ? 34.627 21.884 14.068 1.00 92.94 108 ASN A C 1
ATOM 816 O O . ASN A 1 108 ? 35.251 20.978 13.519 1.00 92.94 108 ASN A O 1
ATOM 820 N N . THR A 1 109 ? 35.238 22.841 14.774 1.00 94.88 109 THR A N 1
ATOM 821 C CA . THR A 1 109 ? 36.695 22.888 14.974 1.00 94.88 109 THR A CA 1
ATOM 822 C C . THR A 1 109 ? 37.229 21.656 15.703 1.00 94.88 109 THR A C 1
ATOM 824 O O . THR A 1 109 ? 38.275 21.143 15.312 1.00 94.88 109 THR A O 1
ATOM 827 N N . VAL A 1 110 ? 36.527 21.116 16.704 1.00 94.81 110 VAL A N 1
ATOM 828 C CA . VAL A 1 110 ? 36.936 19.882 17.402 1.00 94.81 110 VAL A CA 1
ATOM 829 C C . VAL A 1 110 ? 36.963 18.693 16.440 1.00 94.81 110 VAL A C 1
ATOM 831 O O . VAL A 1 110 ? 37.988 18.023 16.338 1.00 94.81 110 VAL A O 1
ATOM 834 N N . PHE A 1 111 ? 35.890 18.455 15.679 1.00 94.19 111 PHE A N 1
ATOM 835 C CA . PHE A 1 111 ? 35.854 17.352 14.706 1.00 94.19 111 PHE A CA 1
ATOM 836 C C . PHE A 1 111 ? 36.883 17.517 13.581 1.00 94.19 111 PHE A C 1
ATOM 838 O O . PHE A 1 111 ? 37.548 16.546 13.221 1.00 94.19 111 PHE A O 1
ATOM 845 N N . ASN A 1 112 ? 37.060 18.734 13.061 1.00 95.94 112 ASN A N 1
ATOM 846 C CA . ASN A 1 112 ? 38.075 19.016 12.047 1.00 95.94 112 ASN A CA 1
ATOM 847 C C . ASN A 1 112 ? 39.492 18.791 12.607 1.00 95.94 112 ASN A C 1
ATOM 849 O O . ASN A 1 112 ? 40.317 18.166 11.947 1.00 95.94 112 ASN A O 1
ATOM 853 N N . SER A 1 113 ? 39.748 19.175 13.861 1.00 96.31 113 SER A N 1
ATOM 854 C CA . SER A 1 113 ? 41.040 18.944 14.525 1.00 96.31 113 SER A CA 1
ATOM 855 C C . SER A 1 113 ? 41.298 17.459 14.794 1.00 96.31 113 SER A C 1
ATOM 857 O O . SER A 1 113 ? 42.420 16.999 14.603 1.00 96.31 113 SER A O 1
ATOM 859 N N . LEU A 1 114 ? 40.278 16.679 15.177 1.00 96.00 114 LEU A N 1
ATOM 860 C CA . LEU A 1 114 ? 40.383 15.217 15.295 1.00 96.00 114 LEU A CA 1
ATOM 861 C C . LEU A 1 114 ? 40.689 14.564 13.938 1.00 96.00 114 LEU A C 1
ATOM 863 O O . LEU A 1 114 ? 41.552 13.693 13.857 1.00 96.00 114 LEU A O 1
ATOM 867 N N . ASN A 1 115 ? 40.055 15.031 12.859 1.00 96.50 115 ASN A N 1
ATOM 868 C CA . ASN A 1 115 ? 40.365 14.603 11.493 1.00 96.50 115 ASN A CA 1
ATOM 869 C C . ASN A 1 115 ? 41.812 14.951 11.096 1.00 96.50 115 ASN A C 1
ATOM 871 O O . ASN A 1 115 ? 42.498 14.112 10.509 1.00 96.50 115 ASN A O 1
ATOM 875 N N . SER A 1 116 ? 42.301 16.143 11.441 1.00 94.88 116 SER A N 1
ATOM 876 C CA . SER A 1 116 ? 43.697 16.551 11.228 1.00 94.88 116 SER A CA 1
ATOM 877 C C . SER A 1 116 ? 44.688 15.726 12.066 1.00 94.88 116 SER A C 1
ATOM 879 O O . SER A 1 116 ? 45.761 15.382 11.583 1.00 94.88 116 SER A O 1
ATOM 881 N N . LEU A 1 117 ? 44.335 15.344 13.298 1.00 95.12 117 LEU A N 1
ATOM 882 C CA . LEU A 1 117 ? 45.175 14.506 14.165 1.00 95.12 117 LEU A CA 1
ATOM 883 C C . LEU A 1 117 ? 45.244 13.052 13.685 1.00 95.12 117 LEU A C 1
ATOM 885 O O . LEU A 1 117 ? 46.334 12.488 13.583 1.00 95.12 117 LEU A O 1
ATOM 889 N N . PHE A 1 118 ? 44.107 12.441 13.346 1.00 94.88 118 PHE A N 1
ATOM 890 C CA . PHE A 1 118 ? 44.088 11.068 12.838 1.00 94.88 118 PHE A CA 1
ATOM 891 C C . PHE A 1 118 ? 44.704 10.945 11.438 1.00 94.88 118 PHE A C 1
ATOM 893 O O . PHE A 1 118 ? 45.246 9.883 11.126 1.00 94.88 118 PHE A O 1
ATOM 900 N N . SER A 1 119 ? 44.705 12.014 10.630 1.00 93.50 119 SER A N 1
ATOM 901 C CA . SER A 1 119 ? 45.380 12.010 9.326 1.00 93.50 119 SER A CA 1
ATOM 902 C C . SER A 1 119 ? 46.906 11.990 9.427 1.00 93.50 119 SER A C 1
ATOM 904 O O . SER A 1 119 ? 47.541 11.508 8.490 1.00 93.50 119 SER A O 1
ATOM 906 N N . VAL A 1 120 ? 47.496 12.427 10.549 1.00 92.50 120 VAL A N 1
ATOM 907 C CA . VAL A 1 120 ? 48.957 12.424 10.782 1.00 92.50 120 VAL A CA 1
ATOM 908 C C . VAL A 1 120 ? 49.434 11.367 11.785 1.00 92.50 120 VAL A C 1
ATOM 910 O O . VAL A 1 120 ? 50.635 11.235 12.005 1.00 92.50 120 VAL A O 1
ATOM 913 N N . TRP A 1 121 ? 48.541 10.599 12.414 1.00 92.81 121 TRP A N 1
ATOM 914 C CA . TRP A 1 121 ? 48.916 9.491 13.301 1.00 92.81 121 TRP A CA 1
ATOM 915 C C . TRP A 1 121 ? 49.133 8.215 12.476 1.00 92.81 121 TRP A C 1
ATOM 917 O O . TRP A 1 121 ? 48.207 7.722 11.838 1.00 92.81 121 TRP A O 1
ATOM 927 N N . ASN A 1 122 ? 50.335 7.629 12.530 1.00 86.62 122 ASN A N 1
ATOM 928 C CA . ASN A 1 122 ? 50.754 6.480 11.704 1.00 86.62 122 ASN A CA 1
ATOM 929 C C . ASN A 1 122 ? 49.879 5.216 11.838 1.00 86.62 122 ASN A C 1
ATOM 931 O O . ASN A 1 122 ? 50.015 4.302 11.033 1.00 86.62 122 ASN A O 1
ATOM 935 N N . VAL A 1 123 ? 49.021 5.129 12.860 1.00 87.06 123 VAL A N 1
ATOM 936 C CA . VAL A 1 123 ? 48.097 3.998 13.070 1.00 87.06 123 VAL A CA 1
ATOM 937 C C . VAL A 1 123 ? 46.792 4.175 12.282 1.00 87.06 123 VAL A C 1
ATOM 939 O O . VAL A 1 123 ? 46.196 3.190 11.854 1.00 87.06 123 VAL A O 1
ATOM 942 N N . THR A 1 124 ? 46.340 5.417 12.093 1.00 88.25 124 THR A N 1
ATOM 943 C CA . THR A 1 124 ? 45.031 5.750 11.501 1.00 88.25 124 THR A CA 1
ATOM 944 C C . THR A 1 124 ? 45.134 6.418 10.131 1.00 88.25 124 THR A C 1
ATOM 946 O O . THR A 1 124 ? 44.197 6.310 9.337 1.00 88.25 124 THR A O 1
ATOM 949 N N . SER A 1 125 ? 46.261 7.080 9.849 1.00 85.00 125 SER A N 1
ATOM 950 C CA . SER A 1 125 ? 46.509 7.826 8.616 1.00 85.00 125 SER A CA 1
ATOM 951 C C . SER A 1 125 ? 46.315 6.968 7.367 1.00 85.00 125 SER A C 1
ATOM 953 O O . SER A 1 125 ? 46.744 5.814 7.306 1.00 85.00 125 SER A O 1
ATOM 955 N N . ARG A 1 126 ? 45.699 7.563 6.341 1.00 79.25 126 ARG A N 1
ATOM 956 C CA . ARG A 1 126 ? 45.558 6.992 4.994 1.00 79.25 126 ARG A CA 1
ATOM 957 C C . ARG A 1 126 ? 46.460 7.666 3.958 1.00 79.25 126 ARG A C 1
ATOM 959 O O . ARG A 1 126 ? 46.239 7.494 2.759 1.00 79.25 126 ARG A O 1
ATOM 966 N N . SER A 1 127 ? 47.487 8.390 4.414 1.00 80.38 127 SER A N 1
ATOM 967 C CA . SER A 1 127 ? 48.539 8.917 3.543 1.00 80.38 127 SER A CA 1
ATOM 968 C C . SER A 1 127 ? 49.222 7.769 2.784 1.00 80.38 127 SER A C 1
ATOM 970 O O . SER A 1 127 ? 49.644 6.801 3.422 1.00 80.38 127 SER A O 1
ATOM 972 N N . PRO A 1 128 ? 49.365 7.850 1.449 1.00 71.44 128 PRO A N 1
ATOM 973 C CA . PRO A 1 128 ? 50.154 6.884 0.690 1.00 71.44 128 PRO A CA 1
ATOM 974 C C . PRO A 1 128 ? 51.608 6.805 1.202 1.00 71.44 128 PRO A C 1
ATOM 976 O O . PRO A 1 128 ? 52.156 7.827 1.623 1.00 71.44 128 PRO A O 1
ATOM 979 N N . PRO A 1 129 ? 52.247 5.616 1.179 1.00 61.84 129 PRO A N 1
ATOM 980 C CA . PRO A 1 129 ? 53.612 5.422 1.686 1.00 61.84 129 PRO A CA 1
ATOM 981 C C . PRO A 1 129 ? 54.704 5.970 0.751 1.00 61.84 129 PRO A C 1
ATOM 983 O O . PRO A 1 129 ? 55.852 6.123 1.159 1.00 61.84 129 PRO A O 1
ATOM 986 N N . THR A 1 130 ? 54.360 6.260 -0.502 1.00 60.12 130 THR A N 1
ATOM 987 C CA . THR A 1 130 ? 55.187 6.979 -1.474 1.00 60.12 130 THR A CA 1
ATOM 988 C C . THR A 1 130 ? 54.590 8.363 -1.719 1.00 60.12 130 THR A C 1
ATOM 990 O O . THR A 1 130 ? 53.378 8.548 -1.639 1.00 60.12 130 THR A O 1
ATOM 993 N N . THR A 1 131 ? 55.411 9.330 -2.135 1.00 57.16 131 THR A N 1
ATOM 994 C CA . THR A 1 131 ? 54.971 10.630 -2.691 1.00 57.16 131 THR A CA 1
ATOM 995 C C . THR A 1 131 ? 54.304 10.500 -4.078 1.00 57.16 131 THR A C 1
ATOM 997 O O . THR A 1 131 ? 54.326 11.432 -4.881 1.00 57.16 131 THR A O 1
ATOM 1000 N N . GLY A 1 132 ? 53.743 9.322 -4.375 1.00 56.41 132 GLY A N 1
ATOM 1001 C CA . GLY A 1 132 ? 53.040 8.989 -5.607 1.00 56.41 132 GLY A CA 1
ATOM 1002 C C . GLY A 1 132 ? 51.658 9.632 -5.696 1.00 56.41 132 GLY A C 1
ATOM 1003 O O . GLY A 1 132 ? 51.190 10.323 -4.788 1.00 56.41 132 GLY A O 1
ATOM 1004 N N . SER A 1 133 ? 51.001 9.422 -6.833 1.00 60.22 133 SER A N 1
ATOM 1005 C CA . SER A 1 133 ? 49.732 10.078 -7.135 1.00 60.22 133 SER A CA 1
ATOM 1006 C C . SER A 1 133 ? 48.621 9.624 -6.184 1.00 60.22 133 SER A C 1
ATOM 1008 O O . SER A 1 133 ? 48.455 8.431 -5.947 1.00 60.22 133 SER A O 1
ATOM 1010 N N . ILE A 1 134 ? 47.773 10.553 -5.716 1.00 65.69 134 ILE A N 1
ATOM 1011 C CA . ILE A 1 134 ? 46.553 10.237 -4.933 1.00 65.69 134 ILE A CA 1
ATOM 1012 C C . ILE A 1 134 ? 45.674 9.193 -5.652 1.00 65.69 134 ILE A C 1
ATOM 1014 O O . ILE A 1 134 ? 44.970 8.419 -5.003 1.00 65.69 134 ILE A O 1
ATOM 1018 N N . VAL A 1 135 ? 45.756 9.152 -6.988 1.00 62.91 135 VAL A N 1
ATOM 1019 C CA . VAL A 1 135 ? 45.090 8.183 -7.876 1.00 62.91 135 VAL A CA 1
ATOM 1020 C C . VAL A 1 135 ? 45.392 6.719 -7.493 1.00 62.91 135 VAL A C 1
ATOM 1022 O O . VAL A 1 135 ? 44.581 5.838 -7.761 1.00 62.91 135 VAL A O 1
ATOM 1025 N N . GLU A 1 136 ? 46.508 6.450 -6.812 1.00 66.06 136 GLU A N 1
ATOM 1026 C CA . GLU A 1 136 ? 46.919 5.111 -6.363 1.00 66.06 136 GLU A CA 1
ATOM 1027 C C . GLU A 1 136 ? 46.266 4.670 -5.035 1.00 66.06 136 GLU A C 1
ATOM 1029 O O . GLU A 1 136 ? 46.460 3.531 -4.610 1.00 66.06 136 GLU A O 1
ATOM 1034 N N . SER A 1 137 ? 45.460 5.520 -4.378 1.00 78.69 137 SER A N 1
ATOM 1035 C CA . SER A 1 137 ? 44.724 5.170 -3.150 1.00 78.69 137 SER A CA 1
ATOM 1036 C C . SER A 1 137 ? 43.203 5.163 -3.370 1.00 78.69 137 SER A C 1
ATOM 1038 O O . SER A 1 137 ? 42.530 6.165 -3.098 1.00 78.69 137 SER A O 1
ATOM 1040 N N . PRO A 1 138 ? 42.609 4.020 -3.780 1.00 82.75 138 PRO A N 1
ATOM 1041 C CA . PRO A 1 138 ? 41.163 3.888 -3.978 1.00 82.75 138 PRO A CA 1
ATOM 1042 C C . PRO A 1 138 ? 40.331 4.318 -2.764 1.00 82.75 138 PRO A C 1
ATOM 1044 O O . PRO A 1 138 ? 39.258 4.890 -2.925 1.00 82.75 138 PRO A O 1
ATOM 1047 N N . SER A 1 139 ? 40.840 4.098 -1.545 1.00 83.06 139 SER A N 1
ATOM 1048 C CA . SER A 1 139 ? 40.155 4.512 -0.313 1.00 83.06 139 SER A CA 1
ATOM 1049 C C . SER A 1 139 ? 40.080 6.035 -0.141 1.00 83.06 139 SER A C 1
ATOM 1051 O O . SER A 1 139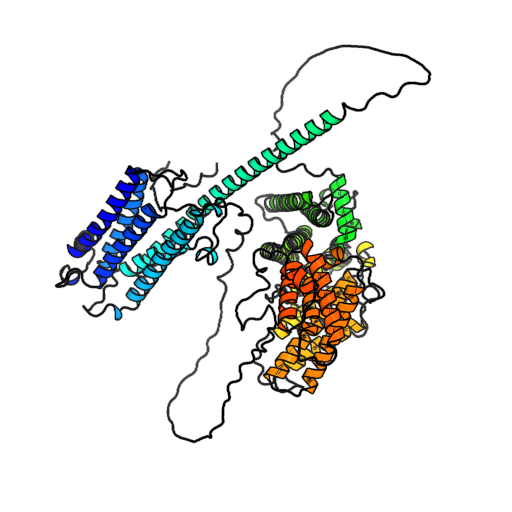 ? 39.027 6.549 0.229 1.00 83.06 139 SER A O 1
ATOM 1053 N N . VAL A 1 140 ? 41.147 6.774 -0.469 1.00 86.38 140 VAL A N 1
ATOM 1054 C CA . VAL A 1 140 ? 41.151 8.247 -0.391 1.00 86.38 140 VAL A CA 1
ATOM 1055 C C . VAL A 1 140 ? 40.266 8.845 -1.487 1.00 86.38 140 VAL A C 1
ATOM 1057 O O . VAL A 1 140 ? 39.522 9.785 -1.220 1.00 86.38 140 VAL A O 1
ATOM 1060 N N . ILE A 1 141 ? 40.272 8.263 -2.691 1.00 88.88 141 ILE A N 1
ATOM 1061 C CA . ILE A 1 141 ? 39.398 8.684 -3.798 1.00 88.88 141 ILE A CA 1
ATOM 1062 C C . ILE A 1 141 ? 37.925 8.437 -3.456 1.00 88.88 141 ILE A C 1
ATOM 1064 O O . ILE A 1 141 ? 37.103 9.330 -3.645 1.00 88.88 141 ILE A O 1
ATOM 1068 N N . ALA A 1 142 ? 37.585 7.262 -2.916 1.00 90.06 142 ALA A N 1
ATOM 1069 C CA . ALA A 1 142 ? 36.221 6.947 -2.496 1.00 90.06 142 ALA A CA 1
ATOM 1070 C C . ALA A 1 142 ? 35.743 7.886 -1.376 1.00 90.06 142 ALA A C 1
ATOM 1072 O O . ALA A 1 142 ? 34.655 8.452 -1.475 1.00 90.06 142 ALA A O 1
ATOM 1073 N N . GLY A 1 143 ? 36.572 8.114 -0.351 1.00 92.81 143 GLY A N 1
ATOM 1074 C CA . GLY A 1 143 ? 36.272 9.049 0.736 1.00 92.81 143 GLY A CA 1
ATOM 1075 C C . GLY A 1 143 ? 36.081 10.492 0.252 1.00 92.81 143 GLY A C 1
ATOM 1076 O O . GLY A 1 143 ? 35.116 11.149 0.641 1.00 92.81 143 GLY A O 1
ATOM 1077 N N . LEU A 1 144 ? 36.925 10.965 -0.672 1.00 93.38 144 LEU A N 1
ATOM 1078 C CA . LEU A 1 144 ? 36.759 12.268 -1.322 1.00 93.38 144 LEU A CA 1
ATOM 1079 C C . LEU A 1 144 ? 35.484 12.333 -2.178 1.00 93.38 144 LEU A C 1
ATOM 1081 O O . LEU A 1 144 ? 34.759 13.324 -2.110 1.00 93.38 144 LEU A O 1
ATOM 1085 N N . GLY A 1 145 ? 35.176 11.281 -2.938 1.00 95.06 145 GLY A N 1
ATOM 1086 C CA . GLY A 1 145 ? 33.963 11.187 -3.751 1.00 95.06 145 GLY A CA 1
ATOM 1087 C C . GLY A 1 145 ? 32.691 11.279 -2.908 1.00 95.06 145 GLY A C 1
ATOM 1088 O O . GLY A 1 145 ? 31.848 12.140 -3.161 1.00 95.06 145 GLY A O 1
ATOM 1089 N N . PHE A 1 146 ? 32.572 10.462 -1.857 1.00 96.88 146 PHE A N 1
ATOM 1090 C CA . PHE A 1 146 ? 31.419 10.510 -0.951 1.00 96.88 146 PHE A CA 1
ATOM 1091 C C . PHE A 1 146 ? 31.340 11.819 -0.153 1.00 96.88 146 PHE A C 1
ATOM 1093 O O . PHE A 1 146 ? 30.238 12.326 0.058 1.00 96.88 146 PHE A O 1
ATOM 1100 N N . TYR A 1 147 ? 32.476 12.419 0.225 1.00 97.62 147 TYR A N 1
ATOM 1101 C CA . TYR A 1 147 ? 32.500 13.759 0.817 1.00 97.62 147 TYR A CA 1
ATOM 1102 C C . TYR A 1 147 ? 31.914 14.809 -0.140 1.00 97.62 147 TYR A C 1
ATOM 1104 O O . TYR A 1 147 ? 31.002 15.541 0.247 1.00 97.62 147 TYR A O 1
ATOM 1112 N N . LEU A 1 148 ? 32.389 14.855 -1.392 1.00 97.50 148 LEU A N 1
ATOM 1113 C CA . LEU A 1 148 ? 31.940 15.825 -2.397 1.00 97.50 148 LEU A CA 1
ATOM 1114 C C . LEU A 1 148 ? 30.464 15.633 -2.767 1.00 97.50 148 LEU A C 1
ATOM 1116 O O . LEU A 1 148 ? 29.737 16.620 -2.885 1.00 97.50 148 LEU A O 1
ATOM 1120 N N . ILE A 1 149 ? 30.003 14.386 -2.899 1.00 97.00 149 ILE A N 1
ATOM 1121 C CA . ILE A 1 149 ? 28.588 14.071 -3.133 1.00 97.00 149 ILE A CA 1
ATOM 1122 C C . ILE A 1 149 ? 27.747 14.519 -1.933 1.00 97.00 149 ILE A C 1
ATOM 1124 O O . ILE A 1 149 ? 26.794 15.272 -2.115 1.00 97.00 149 ILE A O 1
ATOM 1128 N N . GLY A 1 150 ? 28.111 14.124 -0.708 1.00 95.94 150 GLY A N 1
ATOM 1129 C CA . GLY A 1 150 ? 27.352 14.456 0.500 1.00 95.94 150 GLY A CA 1
ATOM 1130 C C . GLY A 1 150 ? 27.238 15.964 0.735 1.00 95.94 150 GLY A C 1
ATOM 1131 O O . GLY A 1 150 ? 26.134 16.476 0.912 1.00 95.94 150 GLY A O 1
ATOM 1132 N N . ILE A 1 151 ? 28.345 16.709 0.662 1.00 95.00 151 ILE A N 1
ATOM 1133 C CA . ILE A 1 151 ? 28.318 18.161 0.900 1.00 95.00 151 ILE A CA 1
ATOM 1134 C C . ILE A 1 151 ? 27.548 18.916 -0.198 1.00 95.00 151 ILE A C 1
ATOM 1136 O O . ILE A 1 151 ? 26.867 19.902 0.092 1.00 95.00 151 ILE A O 1
ATOM 1140 N N . SER A 1 152 ? 27.589 18.420 -1.442 1.00 95.38 152 SER A N 1
ATOM 1141 C CA . SER A 1 152 ? 26.842 18.995 -2.568 1.00 95.38 152 SER A CA 1
ATOM 1142 C C . SER A 1 152 ? 25.348 18.692 -2.482 1.00 95.38 152 SER A C 1
ATOM 1144 O O . SER A 1 152 ? 24.544 19.606 -2.635 1.00 95.38 152 SER A O 1
ATOM 1146 N N . VAL A 1 153 ? 24.954 17.443 -2.203 1.00 94.94 153 VAL A N 1
ATOM 1147 C CA . VAL A 1 153 ? 23.542 17.046 -2.048 1.00 94.94 153 VAL A CA 1
ATOM 1148 C C . VAL A 1 153 ? 22.900 17.795 -0.883 1.00 94.94 153 VAL A C 1
ATOM 1150 O O . VAL A 1 153 ? 21.786 18.300 -1.028 1.00 94.94 153 VAL A O 1
ATOM 1153 N N . GLU A 1 154 ? 23.608 17.945 0.241 1.00 92.94 154 GLU A N 1
ATOM 1154 C CA . GLU A 1 154 ? 23.116 18.740 1.365 1.00 92.94 154 GLU A CA 1
ATOM 1155 C C . GLU A 1 154 ? 22.868 20.194 0.931 1.00 92.94 154 GLU A C 1
ATOM 1157 O O . GLU A 1 154 ? 21.729 20.661 0.991 1.00 92.94 154 GLU A O 1
ATOM 1162 N N . LEU A 1 155 ? 23.894 20.886 0.420 1.00 89.19 155 LEU A N 1
ATOM 1163 C CA . LEU A 1 155 ? 23.793 22.296 0.033 1.00 89.19 155 LEU A CA 1
ATOM 1164 C C . LEU A 1 155 ? 22.745 22.538 -1.066 1.00 89.19 155 LEU A C 1
ATOM 1166 O O . LEU A 1 155 ? 21.953 23.474 -0.962 1.00 89.19 155 LEU A O 1
ATOM 1170 N N . LEU A 1 156 ? 22.710 21.698 -2.103 1.00 93.12 156 LEU A N 1
ATOM 1171 C CA . LEU A 1 156 ? 21.748 21.817 -3.201 1.00 93.12 156 LEU A CA 1
ATOM 1172 C C . LEU A 1 156 ? 20.314 21.592 -2.722 1.00 93.12 156 LEU A C 1
ATOM 1174 O O . LEU A 1 156 ? 19.431 22.345 -3.130 1.00 93.12 156 LEU A O 1
ATOM 1178 N N . SER A 1 157 ? 20.074 20.621 -1.834 1.00 87.50 157 SER A N 1
ATOM 1179 C CA . SER A 1 157 ? 18.733 20.390 -1.282 1.00 87.50 157 SER A CA 1
ATOM 1180 C C . SER A 1 157 ? 18.245 21.604 -0.481 1.00 87.50 157 SER A C 1
ATOM 1182 O O . SER A 1 157 ? 17.113 22.061 -0.659 1.00 87.50 157 SER A O 1
ATOM 1184 N N . GLU A 1 158 ? 19.117 22.199 0.340 1.00 86.06 158 GLU A N 1
ATOM 1185 C CA . GLU A 1 158 ? 18.792 23.397 1.112 1.00 86.06 158 GLU A CA 1
ATOM 1186 C C . GLU A 1 158 ? 18.535 24.613 0.210 1.00 86.06 158 GLU A C 1
ATOM 1188 O O . GLU A 1 158 ? 17.542 25.316 0.410 1.00 86.06 158 GLU A O 1
ATOM 1193 N N . LEU A 1 159 ? 19.361 24.829 -0.821 1.00 87.62 159 LEU A N 1
ATOM 1194 C CA . LEU A 1 159 ? 19.184 25.914 -1.793 1.00 87.62 159 LEU A CA 1
ATOM 1195 C C . LEU A 1 159 ? 17.897 25.761 -2.614 1.00 87.62 159 LEU A C 1
ATOM 1197 O O . LEU A 1 159 ? 17.169 26.741 -2.768 1.00 87.62 159 LEU A O 1
ATOM 1201 N N . GLN A 1 160 ? 17.578 24.553 -3.089 1.00 88.50 160 GLN A N 1
ATOM 1202 C CA . GLN A 1 160 ? 16.321 24.246 -3.786 1.00 88.50 160 GLN A CA 1
ATOM 1203 C C . GLN A 1 160 ? 15.102 24.590 -2.914 1.00 88.50 160 GLN A C 1
ATOM 1205 O O . GLN A 1 160 ? 14.196 25.309 -3.347 1.00 88.50 160 GLN A O 1
ATOM 1210 N N . ARG A 1 161 ? 15.120 24.148 -1.651 1.00 85.75 161 ARG A N 1
ATOM 1211 C CA . ARG A 1 161 ? 14.066 24.421 -0.665 1.00 85.75 161 ARG A CA 1
ATOM 1212 C C . ARG A 1 161 ? 13.931 25.915 -0.356 1.00 85.75 161 ARG A C 1
ATOM 1214 O O . ARG A 1 161 ? 12.813 26.415 -0.247 1.00 85.75 161 ARG A O 1
ATOM 1221 N N . THR A 1 162 ? 15.041 26.641 -0.229 1.00 83.81 162 THR A N 1
ATOM 1222 C CA . THR A 1 162 ? 15.032 28.094 0.005 1.00 83.81 162 THR A CA 1
ATOM 1223 C C . THR A 1 162 ? 14.571 28.875 -1.227 1.00 83.81 162 THR A C 1
ATOM 1225 O O . THR A 1 162 ? 13.832 29.845 -1.075 1.00 83.81 162 THR A O 1
ATOM 1228 N N . ALA A 1 163 ? 14.943 28.461 -2.442 1.00 86.75 163 ALA A N 1
ATOM 1229 C CA . ALA A 1 163 ? 14.478 29.091 -3.678 1.00 86.75 163 ALA A CA 1
ATOM 1230 C C . ALA A 1 163 ? 12.952 28.983 -3.824 1.00 86.75 163 ALA A C 1
ATOM 1232 O O . ALA A 1 163 ? 12.291 29.993 -4.054 1.00 86.75 163 ALA A O 1
ATOM 1233 N N . PHE A 1 164 ? 12.384 27.796 -3.578 1.00 84.81 164 PHE A N 1
ATOM 1234 C CA . PHE A 1 164 ? 10.933 27.590 -3.559 1.00 84.81 164 PHE A CA 1
ATOM 1235 C C . PHE A 1 164 ? 10.222 28.474 -2.522 1.00 84.81 164 PHE A C 1
ATOM 1237 O O . PHE A 1 164 ? 9.202 29.085 -2.833 1.00 84.81 164 PHE A O 1
ATOM 1244 N N . LYS A 1 165 ? 10.773 28.578 -1.303 1.00 76.62 165 LYS A N 1
ATOM 1245 C CA . LYS A 1 165 ? 10.196 29.376 -0.204 1.00 76.62 165 LYS A CA 1
ATOM 1246 C C . LYS A 1 165 ? 10.288 30.895 -0.403 1.00 76.62 165 LYS A C 1
ATOM 1248 O O . LYS A 1 165 ? 9.492 31.616 0.193 1.00 76.62 165 LYS A O 1
ATOM 1253 N N . LYS A 1 166 ? 11.236 31.388 -1.211 1.00 81.88 166 LYS A N 1
ATOM 1254 C CA . LYS A 1 166 ? 11.381 32.825 -1.521 1.00 81.88 166 LYS A CA 1
ATOM 1255 C C . LYS A 1 166 ? 10.285 33.356 -2.450 1.00 81.88 166 LYS A C 1
ATOM 1257 O O . LYS A 1 166 ? 10.066 34.564 -2.473 1.00 81.88 166 LYS A O 1
ATOM 1262 N N . ASP A 1 167 ? 9.594 32.485 -3.183 1.00 83.75 167 ASP A N 1
ATOM 1263 C CA . ASP A 1 167 ? 8.444 32.850 -4.013 1.00 83.75 167 ASP A CA 1
ATOM 1264 C C . ASP A 1 167 ? 7.190 33.104 -3.141 1.00 83.75 167 ASP A C 1
ATOM 1266 O O . ASP A 1 167 ? 6.710 32.181 -2.469 1.00 83.75 167 ASP A O 1
ATOM 1270 N N . PRO A 1 168 ? 6.603 34.321 -3.159 1.00 80.50 168 PRO A N 1
ATOM 1271 C CA . PRO A 1 168 ? 5.375 34.629 -2.426 1.00 80.50 168 PRO A CA 1
ATOM 1272 C C . PRO A 1 168 ? 4.194 33.708 -2.760 1.00 80.50 168 PRO A C 1
ATOM 1274 O O . PRO A 1 168 ? 3.360 33.464 -1.885 1.00 80.50 168 PRO A O 1
ATOM 1277 N N . ALA A 1 169 ? 4.125 33.160 -3.980 1.00 77.81 169 ALA A N 1
ATOM 1278 C CA . ALA A 1 169 ? 3.072 32.234 -4.397 1.00 77.81 169 ALA A CA 1
ATOM 1279 C C . ALA A 1 169 ? 3.157 30.864 -3.697 1.00 77.81 169 ALA A C 1
ATOM 1281 O O . ALA A 1 169 ? 2.192 30.094 -3.727 1.00 77.81 169 ALA A O 1
ATOM 1282 N N . ASN A 1 170 ? 4.280 30.556 -3.040 1.00 75.19 170 ASN A N 1
ATOM 1283 C CA . ASN A 1 170 ? 4.503 29.312 -2.298 1.00 75.19 170 ASN A CA 1
ATOM 1284 C C . ASN A 1 170 ? 4.432 29.486 -0.776 1.00 75.19 170 ASN A C 1
ATOM 1286 O O . ASN A 1 170 ? 4.660 28.533 -0.032 1.00 75.19 170 ASN A O 1
ATOM 1290 N N . LYS A 1 171 ? 4.060 30.677 -0.291 1.00 69.88 171 LYS A N 1
ATOM 1291 C CA . LYS A 1 171 ? 3.904 30.960 1.139 1.00 69.88 171 LYS A CA 1
ATOM 1292 C C . LYS A 1 171 ? 2.920 29.979 1.794 1.00 69.88 171 LYS A C 1
ATOM 1294 O O . LYS A 1 171 ? 1.749 29.932 1.435 1.00 69.88 171 LYS A O 1
ATOM 1299 N N . GLY A 1 172 ? 3.410 29.219 2.774 1.00 62.22 172 GLY A N 1
ATOM 1300 C CA . GLY A 1 172 ? 2.661 28.179 3.492 1.00 62.22 172 GLY A CA 1
ATOM 1301 C C . GLY A 1 172 ? 2.832 26.765 2.925 1.00 62.22 172 GLY A C 1
ATOM 1302 O O . GLY A 1 172 ? 2.839 25.816 3.702 1.00 62.22 172 GLY A O 1
ATOM 1303 N N . LYS A 1 173 ? 3.070 26.615 1.615 1.00 60.97 173 LYS A N 1
ATOM 1304 C CA . LYS A 1 173 ? 3.136 25.303 0.955 1.00 60.97 173 LYS A CA 1
ATOM 1305 C C . LYS A 1 173 ? 4.370 24.496 1.407 1.00 60.97 173 LYS A C 1
ATOM 1307 O O . LYS A 1 173 ? 5.468 25.060 1.477 1.00 60.97 173 LYS A O 1
ATOM 1312 N N . PRO A 1 174 ? 4.241 23.179 1.656 1.00 64.44 174 PRO A N 1
ATOM 1313 C CA . PRO A 1 174 ? 5.389 22.313 1.909 1.00 64.44 174 PRO A CA 1
ATOM 1314 C C . PRO A 1 174 ? 6.225 22.123 0.631 1.00 64.44 174 PRO A C 1
ATOM 1316 O O . PRO A 1 174 ? 5.691 22.091 -0.477 1.00 64.44 174 PRO A O 1
ATOM 1319 N N . TYR A 1 175 ? 7.544 21.971 0.784 1.00 72.00 175 TYR A N 1
ATOM 1320 C CA . TYR A 1 175 ? 8.449 21.657 -0.326 1.00 72.00 175 TYR A CA 1
ATOM 1321 C C . TYR A 1 175 ? 8.823 20.174 -0.314 1.00 72.00 175 TYR A C 1
ATOM 1323 O O . TYR A 1 175 ? 9.525 19.733 0.593 1.00 72.00 175 TYR A O 1
ATOM 1331 N N . ALA A 1 176 ? 8.389 19.441 -1.340 1.00 73.69 176 ALA A N 1
ATOM 1332 C CA . ALA A 1 176 ? 8.709 18.025 -1.558 1.00 73.69 176 ALA A CA 1
ATOM 1333 C C . ALA A 1 176 ? 9.360 17.758 -2.935 1.00 73.69 176 ALA A C 1
ATOM 1335 O O . ALA A 1 176 ? 9.467 16.615 -3.362 1.00 73.69 176 ALA A O 1
ATOM 1336 N N . GLY A 1 177 ? 9.756 18.812 -3.659 1.00 74.56 177 GLY A N 1
ATOM 1337 C CA . GLY A 1 177 ? 10.384 18.696 -4.977 1.00 74.56 177 GLY A CA 1
ATOM 1338 C C . GLY A 1 177 ? 11.904 18.515 -4.917 1.00 74.56 177 GLY A C 1
ATOM 1339 O O . GLY A 1 177 ? 12.518 18.565 -3.849 1.00 74.56 177 GLY A O 1
ATOM 1340 N N . GLY A 1 178 ? 12.523 18.367 -6.091 1.00 88.56 178 GLY A N 1
ATOM 1341 C CA . GLY A 1 178 ? 13.980 18.282 -6.217 1.00 88.56 178 GLY A CA 1
ATOM 1342 C C . GLY A 1 178 ? 14.558 17.129 -5.396 1.00 88.56 178 GLY A C 1
ATOM 1343 O O . GLY A 1 178 ? 13.992 16.046 -5.351 1.00 88.56 178 GLY A O 1
ATOM 1344 N N . LEU A 1 179 ? 15.666 17.359 -4.695 1.00 81.19 179 LEU A N 1
ATOM 1345 C CA . LEU A 1 179 ? 16.309 16.321 -3.878 1.00 81.19 179 LEU A CA 1
ATOM 1346 C C . LEU A 1 179 ? 15.437 15.836 -2.702 1.00 81.19 179 LEU A C 1
ATOM 1348 O O . LEU A 1 179 ? 15.635 14.721 -2.224 1.00 81.19 179 LEU A O 1
ATOM 1352 N N . PHE A 1 180 ? 14.454 16.627 -2.254 1.00 79.25 180 PHE A N 1
ATOM 1353 C CA . PHE A 1 180 ? 13.520 16.217 -1.198 1.00 79.25 180 PHE A CA 1
ATOM 1354 C C . PHE A 1 180 ? 12.462 15.208 -1.675 1.00 79.25 180 PHE A C 1
ATOM 1356 O O . PHE A 1 180 ? 11.840 14.575 -0.825 1.00 79.25 180 PHE A O 1
ATOM 1363 N N . SER A 1 181 ? 12.298 14.980 -2.987 1.00 79.69 181 SER A N 1
ATOM 1364 C CA . SER A 1 181 ? 11.451 13.883 -3.484 1.00 79.69 181 SER A CA 1
ATOM 1365 C C . SER A 1 181 ? 12.102 12.506 -3.314 1.00 79.69 181 SER A C 1
ATOM 1367 O O . SER A 1 181 ? 11.405 11.500 -3.348 1.00 79.69 181 SER A O 1
ATOM 1369 N N . LEU A 1 182 ? 13.429 12.450 -3.127 1.00 79.50 182 LEU A N 1
ATOM 1370 C CA . LEU A 1 182 ? 14.187 11.203 -2.972 1.00 79.50 182 LEU A CA 1
ATOM 1371 C C . LEU A 1 182 ? 14.262 10.723 -1.514 1.00 79.50 182 LEU A C 1
ATOM 1373 O O . LEU A 1 182 ? 14.400 9.528 -1.271 1.00 79.50 182 LEU A O 1
ATOM 1377 N N . ALA A 1 183 ? 14.207 11.639 -0.538 1.00 78.06 183 ALA A N 1
ATOM 1378 C CA . ALA A 1 183 ? 14.132 11.301 0.884 1.00 78.06 183 ALA A CA 1
ATOM 1379 C C . ALA A 1 183 ? 13.642 12.481 1.743 1.00 78.06 183 ALA A C 1
ATOM 1381 O O . ALA A 1 183 ? 14.148 13.599 1.630 1.00 78.06 183 ALA A O 1
ATOM 1382 N N . THR A 1 184 ? 12.766 12.195 2.715 1.00 72.19 184 THR A N 1
ATOM 1383 C CA . THR A 1 184 ? 12.182 13.168 3.665 1.00 72.19 184 THR A CA 1
ATOM 1384 C C . THR A 1 184 ? 13.224 14.035 4.385 1.00 72.19 184 THR A C 1
ATOM 1386 O O . THR A 1 184 ? 13.007 15.224 4.606 1.00 72.19 184 THR A O 1
ATOM 1389 N N . HIS A 1 185 ? 14.384 13.454 4.713 1.00 79.56 185 HIS A N 1
ATOM 1390 C CA . HIS A 1 185 ? 15.513 14.143 5.352 1.00 79.56 185 HIS A CA 1
ATOM 1391 C C . HIS A 1 185 ? 16.801 13.969 4.532 1.00 79.56 185 HIS A C 1
ATOM 1393 O O . HIS A 1 185 ? 17.848 13.596 5.071 1.00 79.56 185 HIS A O 1
ATOM 1399 N N . ILE A 1 186 ? 16.724 14.195 3.214 1.00 85.38 186 ILE A N 1
ATOM 1400 C CA . ILE A 1 186 ? 17.869 14.063 2.296 1.00 85.38 186 ILE A CA 1
ATOM 1401 C C . ILE A 1 186 ? 19.098 14.854 2.777 1.00 85.38 186 ILE A C 1
ATOM 1403 O O . ILE A 1 186 ? 20.220 14.358 2.703 1.00 85.38 186 ILE A O 1
ATOM 1407 N N . ASN A 1 187 ? 18.887 16.034 3.370 1.00 85.19 187 ASN A N 1
ATOM 1408 C CA . ASN A 1 187 ? 19.939 16.876 3.935 1.00 85.19 187 ASN A CA 1
ATOM 1409 C C . ASN A 1 187 ? 20.621 16.248 5.169 1.00 85.19 187 ASN A C 1
ATOM 1411 O O . ASN A 1 187 ? 21.840 16.317 5.275 1.00 85.19 187 ASN A O 1
ATOM 1415 N N . TYR A 1 188 ? 19.885 15.585 6.072 1.00 84.25 188 TYR A N 1
ATOM 1416 C CA . TYR A 1 188 ? 20.483 14.902 7.235 1.00 84.25 188 TYR A CA 1
ATOM 1417 C C . TYR A 1 188 ? 21.324 13.690 6.807 1.00 84.25 188 TYR A C 1
ATOM 1419 O O . TYR A 1 188 ? 22.424 13.466 7.321 1.00 84.25 188 TYR A O 1
ATOM 1427 N N . GLY A 1 189 ? 20.816 12.912 5.842 1.00 87.88 189 GLY A N 1
ATOM 1428 C CA . GLY A 1 189 ? 21.550 11.787 5.261 1.00 87.88 189 GLY A CA 1
ATOM 1429 C C . GLY A 1 189 ? 22.840 12.259 4.590 1.00 87.88 189 GLY A C 1
ATOM 1430 O O . GLY A 1 189 ? 23.917 11.748 4.887 1.00 87.88 189 GLY A O 1
ATOM 1431 N N . ALA A 1 190 ? 22.743 13.304 3.768 1.00 91.94 190 ALA A N 1
ATOM 1432 C CA . ALA A 1 190 ? 23.879 13.922 3.098 1.00 91.94 190 ALA A CA 1
ATOM 1433 C C . ALA A 1 190 ? 24.916 14.508 4.083 1.00 91.94 190 ALA A C 1
ATOM 1435 O O . ALA A 1 190 ? 26.114 14.286 3.893 1.00 91.94 190 ALA A O 1
ATOM 1436 N N . TYR A 1 191 ? 24.472 15.155 5.173 1.00 93.06 191 TYR A N 1
ATOM 1437 C CA . TYR A 1 191 ? 25.346 15.630 6.256 1.00 93.06 191 TYR A CA 1
ATOM 1438 C C . TYR A 1 191 ? 26.121 14.480 6.906 1.00 93.06 191 TYR A C 1
ATOM 1440 O O . TYR A 1 191 ? 27.348 14.519 7.013 1.00 93.06 191 TYR A O 1
ATOM 1448 N N . THR A 1 192 ? 25.411 13.416 7.292 1.00 94.38 192 THR A N 1
ATOM 1449 C CA . THR A 1 192 ? 26.013 12.215 7.894 1.00 94.38 192 THR A CA 1
ATOM 1450 C C . THR A 1 192 ? 27.054 11.597 6.957 1.00 94.38 192 THR A C 1
ATOM 1452 O O . THR A 1 192 ? 28.157 11.272 7.398 1.00 94.38 192 THR A O 1
ATOM 1455 N N . ILE A 1 193 ? 26.744 11.506 5.657 1.00 95.81 193 ILE A N 1
ATOM 1456 C CA . ILE A 1 193 ? 27.647 10.965 4.634 1.00 95.81 193 ILE A CA 1
ATOM 1457 C C . ILE A 1 193 ? 28.937 11.783 4.539 1.00 95.81 193 ILE A C 1
ATOM 1459 O O . ILE A 1 193 ? 30.012 11.189 4.635 1.00 95.81 193 ILE A O 1
ATOM 1463 N N . TRP A 1 194 ? 28.896 13.115 4.392 1.00 96.62 194 TRP A N 1
ATOM 1464 C CA . TRP A 1 194 ? 30.150 13.869 4.238 1.00 96.62 194 TRP A CA 1
ATOM 1465 C C . TRP A 1 194 ? 30.964 13.941 5.534 1.00 96.62 194 TRP A C 1
ATOM 1467 O O . TRP A 1 194 ? 32.193 13.877 5.468 1.00 96.62 194 TRP A O 1
ATOM 1477 N N . ARG A 1 195 ? 30.324 13.977 6.715 1.00 95.81 195 ARG A N 1
ATOM 1478 C CA . ARG A 1 195 ? 31.028 13.889 8.012 1.00 95.81 195 ARG A CA 1
ATOM 1479 C C . ARG A 1 195 ? 31.750 12.553 8.170 1.00 95.81 195 ARG A C 1
ATOM 1481 O O . ARG A 1 195 ? 32.941 12.544 8.484 1.00 95.81 195 ARG A O 1
ATOM 1488 N N . ALA A 1 196 ? 31.055 11.446 7.907 1.00 97.00 196 ALA A N 1
ATOM 1489 C CA . ALA A 1 196 ? 31.630 10.104 7.945 1.00 97.00 196 ALA A CA 1
ATOM 1490 C C . ALA A 1 196 ? 32.739 9.928 6.896 1.00 97.00 196 ALA A C 1
ATOM 14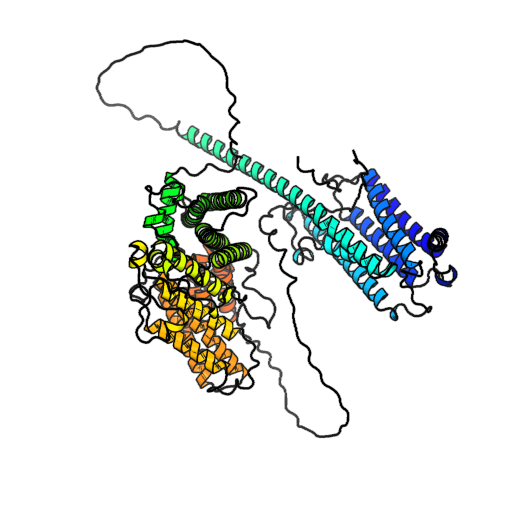92 O O . ALA A 1 196 ? 33.760 9.313 7.183 1.00 97.00 196 ALA A O 1
ATOM 1493 N N . SER A 1 197 ? 32.582 10.514 5.705 1.00 96.88 197 SER A N 1
ATOM 1494 C CA . SER A 1 197 ? 33.558 10.416 4.608 1.00 96.88 197 SER A CA 1
ATOM 1495 C C . SER A 1 197 ? 34.819 11.244 4.856 1.00 96.88 197 SER A C 1
ATOM 1497 O O . SER A 1 197 ? 35.920 10.793 4.538 1.00 96.88 197 SER A O 1
ATOM 1499 N N . TYR A 1 198 ? 34.696 12.417 5.487 1.00 96.56 198 TYR A N 1
ATOM 1500 C CA . TYR A 1 198 ? 35.852 13.191 5.944 1.00 96.56 198 TYR A CA 1
ATOM 1501 C C . TYR A 1 198 ? 36.625 12.407 7.018 1.00 96.56 198 TYR A C 1
ATOM 1503 O O . TYR A 1 198 ? 37.822 12.162 6.872 1.00 96.56 198 TYR A O 1
ATOM 1511 N N . ALA A 1 199 ? 35.920 11.901 8.035 1.00 96.62 199 ALA A N 1
ATOM 1512 C CA . ALA A 1 199 ? 36.502 11.048 9.069 1.00 96.62 199 ALA A CA 1
ATOM 1513 C C . ALA A 1 199 ? 37.151 9.771 8.495 1.00 96.62 199 ALA A C 1
ATOM 1515 O O . ALA A 1 199 ? 38.266 9.421 8.877 1.00 96.62 199 ALA A O 1
ATOM 1516 N N . TYR A 1 200 ? 36.515 9.117 7.520 1.00 95.50 200 TYR A N 1
ATOM 1517 C CA . TYR A 1 200 ? 37.067 7.963 6.807 1.00 95.50 200 TYR A CA 1
ATOM 1518 C C . TYR A 1 200 ? 38.365 8.307 6.065 1.00 95.50 200 TYR A C 1
ATOM 1520 O O . TYR A 1 200 ? 39.343 7.567 6.162 1.00 95.50 200 TYR A O 1
ATOM 1528 N N . THR A 1 201 ? 38.386 9.433 5.345 1.00 93.44 201 THR A N 1
ATOM 1529 C CA . THR A 1 201 ? 39.559 9.876 4.573 1.00 93.44 201 THR A CA 1
ATOM 1530 C C . THR A 1 201 ? 40.735 10.197 5.497 1.00 93.44 201 THR A C 1
ATOM 1532 O O . THR A 1 201 ? 41.866 9.857 5.171 1.00 93.44 201 THR A O 1
ATOM 1535 N N . SER A 1 202 ? 40.464 10.784 6.667 1.00 93.56 202 SER A N 1
ATOM 1536 C CA . SER A 1 202 ? 41.469 11.122 7.679 1.00 93.56 202 SER A CA 1
ATOM 1537 C C . SER A 1 202 ? 41.977 9.927 8.493 1.00 93.56 202 SER A C 1
ATOM 1539 O O . SER A 1 202 ? 43.182 9.704 8.568 1.00 93.56 202 SER A O 1
ATOM 1541 N N . GLY A 1 203 ? 41.074 9.202 9.160 1.00 90.75 203 GLY A N 1
ATOM 1542 C CA . GLY A 1 203 ? 41.396 8.201 10.190 1.00 90.75 203 GLY A CA 1
ATOM 1543 C C . GLY A 1 203 ? 41.013 6.762 9.833 1.00 90.75 203 GLY A C 1
ATOM 1544 O O . GLY A 1 203 ? 41.108 5.864 10.672 1.00 90.75 203 GLY A O 1
ATOM 1545 N N . GLY A 1 204 ? 40.554 6.526 8.604 1.00 89.81 204 GLY A N 1
ATOM 1546 C CA . GLY A 1 204 ? 40.159 5.212 8.112 1.00 89.81 204 GLY A CA 1
ATOM 1547 C C . GLY A 1 204 ? 38.778 4.735 8.570 1.00 89.81 204 GLY A C 1
ATOM 1548 O O . GLY A 1 204 ? 38.011 5.440 9.225 1.00 89.81 204 GLY A O 1
ATOM 1549 N N . GLY A 1 205 ? 38.471 3.483 8.208 1.00 90.94 205 GLY A N 1
ATOM 1550 C CA . GLY A 1 205 ? 37.141 2.879 8.348 1.00 90.94 205 GLY A CA 1
ATOM 1551 C C . GLY A 1 205 ? 36.515 2.992 9.738 1.00 90.94 205 GLY A C 1
ATOM 1552 O O . GLY A 1 205 ? 35.360 3.388 9.840 1.00 90.94 205 GLY A O 1
ATOM 1553 N N . LEU A 1 206 ? 37.272 2.702 10.802 1.00 93.31 206 LEU A N 1
ATOM 1554 C CA . LEU A 1 206 ? 36.748 2.742 12.171 1.00 93.31 206 LEU A CA 1
ATOM 1555 C C . LEU A 1 206 ? 36.316 4.158 12.580 1.00 93.31 206 LEU A C 1
ATOM 1557 O O . LEU A 1 206 ? 35.215 4.329 13.095 1.00 93.31 206 LEU A O 1
ATOM 1561 N N . TRP A 1 207 ? 37.141 5.175 12.308 1.00 94.62 207 TRP A N 1
ATOM 1562 C CA . TRP A 1 207 ? 36.796 6.563 12.627 1.00 94.62 207 TRP A CA 1
ATOM 1563 C C . TRP A 1 207 ? 35.624 7.064 11.772 1.00 94.62 207 TRP A C 1
ATOM 1565 O O . TRP A 1 207 ? 34.689 7.658 12.305 1.00 94.62 207 TRP A O 1
ATOM 1575 N N . GLY A 1 208 ? 35.601 6.729 10.476 1.00 95.69 208 GLY A N 1
ATOM 1576 C CA . GLY A 1 208 ? 34.464 7.016 9.594 1.00 95.69 208 GLY A CA 1
ATOM 1577 C C . GLY A 1 208 ? 33.140 6.419 10.088 1.00 95.69 208 GLY A C 1
ATOM 1578 O O . GLY A 1 208 ? 32.130 7.121 10.127 1.00 95.69 208 GLY A O 1
ATOM 1579 N N . ILE A 1 209 ? 33.150 5.155 10.527 1.00 96.31 209 ILE A N 1
ATOM 1580 C CA . ILE A 1 209 ? 31.973 4.472 11.090 1.00 96.31 209 ILE A CA 1
ATOM 1581 C C . ILE A 1 209 ? 31.537 5.120 12.408 1.00 96.31 209 ILE A C 1
ATOM 1583 O O . ILE A 1 209 ? 30.351 5.390 12.570 1.00 96.31 209 ILE A O 1
ATOM 1587 N N . LEU A 1 210 ? 32.463 5.412 13.327 1.00 95.94 210 LEU A N 1
ATOM 1588 C CA . LEU A 1 210 ? 32.136 6.050 14.610 1.00 95.94 210 LEU A CA 1
ATOM 1589 C C . LEU A 1 210 ? 31.490 7.429 14.413 1.00 95.94 210 LEU A C 1
ATOM 1591 O O . LEU A 1 210 ? 30.459 7.715 15.019 1.00 95.94 210 LEU A O 1
ATOM 1595 N N . VAL A 1 211 ? 32.043 8.255 13.521 1.00 95.00 211 VAL A N 1
ATOM 1596 C CA . VAL A 1 211 ? 31.480 9.573 13.187 1.00 95.00 211 VAL A CA 1
ATOM 1597 C C . VAL A 1 211 ? 30.130 9.446 12.473 1.00 95.00 211 VAL A C 1
ATOM 1599 O O . VAL A 1 211 ? 29.207 10.201 12.778 1.00 95.00 211 VAL A O 1
ATOM 1602 N N . GLY A 1 212 ? 29.979 8.476 11.567 1.00 94.25 212 GLY A N 1
ATOM 1603 C CA . GLY A 1 212 ? 28.707 8.197 10.897 1.00 94.25 212 GLY A CA 1
ATOM 1604 C C . GLY A 1 212 ? 27.607 7.758 11.866 1.00 94.25 212 GLY A C 1
ATOM 1605 O O . GLY A 1 212 ? 26.516 8.322 11.842 1.00 94.25 212 GLY A O 1
ATOM 1606 N N . LEU A 1 213 ? 27.903 6.809 12.760 1.00 94.00 213 LEU A N 1
ATOM 1607 C CA . LEU A 1 213 ? 26.972 6.334 13.789 1.00 94.00 213 LEU A CA 1
ATOM 1608 C C . LEU A 1 213 ? 26.592 7.440 14.775 1.00 94.00 213 LEU A C 1
ATOM 1610 O O . LEU A 1 213 ? 25.424 7.543 15.136 1.00 94.00 213 LEU A O 1
ATOM 1614 N N . PHE A 1 214 ? 27.543 8.291 15.167 1.00 91.38 214 PHE A N 1
ATOM 1615 C CA . PHE A 1 214 ? 27.293 9.434 16.045 1.00 91.38 214 PHE A CA 1
ATOM 1616 C C . PHE A 1 214 ? 26.257 10.404 15.450 1.00 91.38 214 PHE A C 1
ATOM 1618 O O . PHE A 1 214 ? 25.254 10.706 16.098 1.00 91.38 214 PHE A O 1
ATOM 1625 N N . PHE A 1 215 ? 26.444 10.844 14.198 1.00 89.12 215 PHE A N 1
ATOM 1626 C CA . PHE A 1 215 ? 25.487 11.751 13.547 1.00 89.12 215 PHE A CA 1
ATOM 1627 C C . PHE A 1 215 ? 24.170 11.066 13.177 1.00 89.12 215 PHE A C 1
ATOM 1629 O O . PHE A 1 215 ? 23.111 11.678 13.303 1.00 89.12 215 PHE A O 1
ATOM 1636 N N . PHE A 1 216 ? 24.204 9.788 12.791 1.00 88.81 216 PHE A N 1
ATOM 1637 C CA . PHE A 1 216 ? 22.986 9.010 12.573 1.00 88.81 216 PHE A CA 1
ATOM 1638 C C . PHE A 1 216 ? 22.152 8.895 13.857 1.00 88.81 216 PHE A C 1
ATOM 1640 O O . PHE A 1 216 ? 20.942 9.113 13.816 1.00 88.81 216 PHE A O 1
ATOM 1647 N N . TYR A 1 217 ? 22.788 8.604 14.997 1.00 87.31 217 TYR A N 1
ATOM 1648 C CA . TYR A 1 217 ? 22.121 8.505 16.294 1.00 87.31 217 TYR A CA 1
ATOM 1649 C C . TYR A 1 217 ? 21.490 9.839 16.712 1.00 87.31 217 TYR A C 1
ATOM 1651 O O . TYR A 1 217 ? 20.308 9.851 17.058 1.00 87.31 217 TYR A O 1
ATOM 1659 N N . ASP A 1 218 ? 22.236 10.948 16.622 1.00 82.00 218 ASP A N 1
ATOM 1660 C CA . ASP A 1 218 ? 21.743 12.293 16.952 1.00 82.00 218 ASP A CA 1
ATOM 1661 C C . ASP A 1 218 ? 20.535 12.692 16.089 1.00 82.00 218 ASP A C 1
ATOM 1663 O O . ASP A 1 218 ? 19.503 13.118 16.614 1.00 82.00 218 ASP A O 1
ATOM 1667 N N . PHE A 1 219 ? 20.599 12.483 14.769 1.00 82.06 219 PHE A N 1
ATOM 1668 C CA . PHE A 1 219 ? 19.450 12.756 13.906 1.00 82.06 219 PHE A CA 1
ATOM 1669 C C . PHE A 1 219 ? 18.269 11.816 14.180 1.00 82.06 219 PHE A C 1
ATOM 1671 O O . PHE A 1 219 ? 17.134 12.284 14.182 1.00 82.06 219 PHE A O 1
ATOM 1678 N N . ALA A 1 220 ? 18.498 10.526 14.437 1.00 76.81 220 ALA A N 1
ATOM 1679 C CA . ALA A 1 220 ? 17.421 9.561 14.667 1.00 76.81 220 ALA A CA 1
ATOM 1680 C C . ALA A 1 220 ? 16.692 9.761 16.010 1.00 76.81 220 ALA A C 1
ATOM 1682 O O . ALA A 1 220 ? 15.473 9.629 16.052 1.00 76.81 220 ALA A O 1
ATOM 1683 N N . HIS A 1 221 ? 17.413 10.095 17.087 1.00 79.00 221 HIS A N 1
ATOM 1684 C CA . HIS A 1 221 ? 16.848 10.171 18.445 1.00 79.00 221 HIS A CA 1
ATOM 1685 C C . HIS A 1 221 ? 16.490 11.593 18.890 1.00 79.00 221 HIS A C 1
ATOM 1687 O O . HIS A 1 221 ? 15.688 11.754 19.806 1.00 79.00 221 HIS A O 1
ATOM 1693 N N . ARG A 1 222 ? 17.056 12.626 18.252 1.00 82.12 222 ARG A N 1
ATOM 1694 C CA . ARG A 1 222 ? 16.811 14.033 18.605 1.00 82.12 222 ARG A CA 1
ATOM 1695 C C . ARG A 1 222 ? 16.407 14.868 17.391 1.00 82.12 222 ARG A C 1
ATOM 1697 O O . ARG A 1 222 ? 15.348 15.486 17.404 1.00 82.12 222 ARG A O 1
ATOM 1704 N N . GLY A 1 223 ? 17.209 14.872 16.326 1.00 71.31 223 GLY A N 1
ATOM 1705 C CA . GLY A 1 223 ? 17.043 15.800 15.196 1.00 71.31 223 GLY A CA 1
ATOM 1706 C C . GLY A 1 223 ? 15.783 15.610 14.333 1.00 71.31 223 GLY A C 1
ATOM 1707 O O . GLY A 1 223 ? 15.279 16.592 13.782 1.00 71.31 223 GLY A O 1
ATOM 1708 N N . VAL A 1 224 ? 15.280 14.379 14.194 1.00 75.81 224 VAL A N 1
ATOM 1709 C CA . VAL A 1 224 ? 13.990 14.071 13.549 1.00 75.81 224 VAL A CA 1
ATOM 1710 C C . VAL A 1 224 ? 12.831 14.217 14.551 1.00 75.81 224 VAL A C 1
ATOM 1712 O O . VAL A 1 224 ? 11.958 15.032 14.267 1.00 75.81 224 VAL A O 1
ATOM 1715 N N . PRO A 1 225 ? 12.841 13.594 15.753 1.00 78.31 225 PRO A N 1
ATOM 1716 C CA . PRO A 1 225 ? 11.740 13.736 16.716 1.00 78.31 225 PRO A CA 1
ATOM 1717 C C . PRO A 1 225 ? 11.408 15.183 17.118 1.00 78.31 225 PRO A C 1
ATOM 1719 O O . PRO A 1 225 ? 10.238 15.550 17.145 1.00 78.31 225 PRO A O 1
ATOM 1722 N N . VAL A 1 226 ? 12.415 16.038 17.353 1.00 73.69 226 VAL A N 1
ATOM 1723 C CA . VAL A 1 226 ? 12.210 17.476 17.644 1.00 73.69 226 VAL A CA 1
ATOM 1724 C C . VAL A 1 226 ? 11.519 18.198 16.483 1.00 73.69 226 VAL A C 1
ATOM 1726 O O . VAL A 1 226 ? 10.703 19.097 16.693 1.00 73.69 226 VAL A O 1
ATOM 1729 N N . LEU A 1 227 ? 11.863 17.832 15.245 1.00 67.06 227 LEU A N 1
ATOM 1730 C CA . LEU A 1 227 ? 11.256 18.425 14.061 1.00 67.06 227 LEU A CA 1
ATOM 1731 C C . LEU A 1 227 ? 9.795 17.973 13.929 1.00 67.06 227 LEU A C 1
ATOM 1733 O O . LEU A 1 227 ? 8.931 18.818 13.709 1.00 67.06 227 LEU A O 1
ATOM 1737 N N . ASP A 1 228 ? 9.513 16.687 14.126 1.00 71.06 228 ASP A N 1
ATOM 1738 C CA . ASP A 1 228 ? 8.159 16.131 14.048 1.00 71.06 228 ASP A CA 1
ATOM 1739 C C . ASP A 1 228 ? 7.241 16.695 15.153 1.00 71.06 228 ASP A C 1
ATOM 1741 O O . ASP A 1 228 ? 6.095 17.058 14.871 1.00 71.06 228 ASP A O 1
ATOM 1745 N N . GLU A 1 229 ? 7.747 16.874 16.381 1.00 73.94 229 GLU A N 1
ATOM 1746 C CA . GLU A 1 229 ? 7.016 17.521 17.484 1.00 73.94 229 GLU A CA 1
ATOM 1747 C C . GLU A 1 229 ? 6.654 18.978 17.139 1.00 73.94 229 GLU A C 1
ATOM 1749 O O . GLU A 1 229 ? 5.485 19.370 17.217 1.00 73.94 229 GLU A O 1
ATOM 1754 N N . TYR A 1 230 ? 7.634 19.771 16.683 1.00 65.12 230 TYR A N 1
ATOM 1755 C CA . TYR A 1 230 ? 7.426 21.167 16.273 1.00 65.12 230 TYR A CA 1
ATOM 1756 C C . TYR A 1 230 ? 6.372 21.301 15.162 1.00 65.12 230 TYR A C 1
ATOM 1758 O O . TYR A 1 230 ? 5.546 22.221 15.169 1.00 65.12 230 TYR A O 1
ATOM 1766 N N . LEU A 1 231 ? 6.401 20.389 14.191 1.00 65.44 231 LEU A N 1
ATOM 1767 C CA . LEU A 1 231 ? 5.475 20.388 13.064 1.00 65.44 231 LEU A CA 1
ATOM 1768 C C . LEU A 1 231 ? 4.060 19.976 13.486 1.00 65.44 231 LEU A C 1
ATOM 1770 O O . LEU A 1 231 ? 3.098 20.607 13.044 1.00 65.44 231 LEU A O 1
ATOM 1774 N N . SER A 1 232 ? 3.940 19.001 14.389 1.00 68.00 232 SER A N 1
ATOM 1775 C CA . SER A 1 232 ? 2.662 18.544 14.951 1.00 68.00 232 SER A CA 1
ATOM 1776 C C . SER A 1 232 ? 1.965 19.659 15.740 1.00 68.00 232 SER A C 1
ATOM 1778 O O . SER A 1 232 ? 0.842 20.034 15.403 1.00 68.00 232 SER A O 1
ATOM 1780 N N . GLN A 1 233 ? 2.667 20.304 16.681 1.00 71.31 233 GLN A N 1
ATOM 1781 C CA . GLN A 1 233 ? 2.133 21.434 17.465 1.00 71.31 233 GLN A CA 1
ATOM 1782 C C . GLN A 1 233 ? 1.659 22.598 16.574 1.00 71.31 233 GLN A C 1
ATOM 1784 O O . GLN A 1 233 ? 0.664 23.280 16.856 1.00 71.31 233 GLN A O 1
ATOM 1789 N N . ARG A 1 234 ? 2.360 22.844 15.460 1.00 62.47 234 ARG A N 1
ATOM 1790 C CA . ARG A 1 234 ? 2.005 23.902 14.507 1.00 62.47 234 ARG A CA 1
ATOM 1791 C C . ARG A 1 234 ? 0.802 23.533 13.633 1.00 62.47 234 ARG A C 1
ATOM 1793 O O . ARG A 1 234 ? 0.026 24.429 13.289 1.00 62.47 234 ARG A O 1
ATOM 1800 N N . LEU A 1 235 ? 0.629 22.251 13.307 1.00 63.47 235 LEU A N 1
ATOM 1801 C CA . LEU A 1 235 ? -0.558 21.721 12.633 1.00 63.47 235 LEU A CA 1
ATOM 1802 C C . LEU A 1 235 ? -1.796 21.865 13.535 1.00 63.47 235 LEU A C 1
ATOM 1804 O O . LEU A 1 235 ? -2.793 22.447 13.109 1.00 63.47 235 LEU A O 1
ATOM 1808 N N . GLU A 1 236 ? -1.697 21.435 14.797 1.00 69.38 236 GLU A N 1
ATOM 1809 C CA . GLU A 1 236 ? -2.751 21.556 15.819 1.00 69.38 236 GLU A CA 1
ATOM 1810 C C . GLU A 1 236 ? -3.195 23.012 16.014 1.00 69.38 236 GLU A C 1
ATOM 1812 O O . GLU A 1 236 ? -4.384 23.325 15.942 1.00 69.38 236 GLU A O 1
ATOM 1817 N N . THR A 1 237 ? -2.233 23.931 16.165 1.00 68.62 237 THR A N 1
ATOM 1818 C CA . THR A 1 237 ? -2.508 25.371 16.320 1.00 68.62 237 THR A CA 1
ATOM 1819 C C . THR A 1 237 ? -3.280 25.939 15.121 1.00 68.62 237 THR A C 1
ATOM 1821 O O . THR A 1 237 ? -4.183 26.765 15.286 1.00 68.62 237 THR A O 1
ATOM 1824 N N . ARG A 1 238 ? -2.964 25.494 13.896 1.00 59.84 238 ARG A N 1
ATOM 1825 C CA . ARG A 1 238 ? -3.713 25.900 12.698 1.00 59.84 238 ARG A CA 1
ATOM 1826 C C . ARG A 1 238 ? -5.105 25.289 12.645 1.00 59.84 238 ARG A C 1
ATOM 1828 O O . ARG A 1 238 ? -6.037 26.010 12.284 1.00 59.84 238 ARG A O 1
ATOM 1835 N N . LEU A 1 239 ? -5.250 24.019 13.018 1.00 63.50 239 LEU A N 1
ATOM 1836 C CA . LEU A 1 239 ? -6.537 23.329 13.054 1.00 63.50 239 LEU A CA 1
ATOM 1837 C C . LEU A 1 239 ? -7.502 24.054 14.008 1.00 63.50 239 LEU A C 1
ATOM 1839 O O . LEU A 1 239 ? -8.570 24.487 13.579 1.00 63.50 239 LEU A O 1
ATOM 1843 N N . ALA A 1 240 ? -7.054 24.346 15.234 1.00 67.81 240 ALA A N 1
ATOM 1844 C CA . ALA A 1 240 ? -7.810 25.121 16.221 1.00 67.81 240 ALA A CA 1
ATOM 1845 C C . ALA A 1 240 ? -8.184 26.536 15.724 1.00 67.81 240 ALA A C 1
ATOM 1847 O O . ALA A 1 240 ? -9.289 27.026 15.969 1.00 67.81 240 ALA A O 1
ATOM 1848 N N . SER A 1 241 ? -7.288 27.205 14.985 1.00 61.59 241 SER A N 1
ATOM 1849 C CA . SER A 1 241 ? -7.581 28.529 14.415 1.00 61.59 241 SER A CA 1
ATOM 1850 C C . SER A 1 241 ? -8.662 28.470 13.326 1.00 61.59 241 SER A C 1
ATOM 1852 O O . SER A 1 241 ? -9.566 29.308 13.321 1.00 61.59 241 SER A O 1
ATOM 1854 N N . LEU A 1 242 ? -8.642 27.447 12.464 1.00 63.09 242 LEU A N 1
ATOM 1855 C CA . LEU A 1 242 ? -9.670 27.226 11.443 1.00 63.09 242 LEU A CA 1
ATOM 1856 C C . LEU A 1 242 ? -11.018 26.850 12.070 1.00 63.09 242 LEU A C 1
ATOM 1858 O O . LEU A 1 242 ? -12.040 27.407 11.671 1.00 63.09 242 LEU A O 1
ATOM 1862 N N . GLU A 1 243 ? -11.028 25.997 13.096 1.00 70.44 243 GLU A N 1
ATOM 1863 C CA . GLU A 1 243 ? -12.234 25.690 13.878 1.00 70.44 243 GLU A CA 1
ATOM 1864 C C . GLU A 1 243 ? -12.851 26.957 14.488 1.00 70.44 243 GLU A C 1
ATOM 1866 O O . GLU A 1 243 ? -14.069 27.147 14.420 1.00 70.44 243 GLU A O 1
ATOM 1871 N N . SER A 1 244 ? -12.025 27.873 15.010 1.00 69.38 244 SER A N 1
ATOM 1872 C CA . SER A 1 244 ? -12.492 29.158 15.551 1.00 69.38 244 SER A CA 1
ATOM 1873 C C . SER A 1 244 ? -13.152 30.050 14.484 1.00 69.38 244 SER A C 1
ATOM 1875 O O . SER A 1 244 ? -14.192 30.662 14.742 1.00 69.38 244 SER A O 1
ATOM 1877 N N . ILE A 1 245 ? -12.604 30.067 13.262 1.00 70.94 245 ILE A N 1
ATOM 1878 C CA . ILE A 1 245 ? -13.118 30.849 12.125 1.00 70.94 245 ILE A CA 1
ATOM 1879 C C . ILE A 1 245 ? -14.438 30.257 11.621 1.00 70.94 245 ILE A C 1
ATOM 1881 O O . ILE A 1 245 ? -15.404 30.994 11.409 1.00 70.94 245 ILE A O 1
ATOM 1885 N N . VAL A 1 246 ? -14.512 28.931 11.479 1.00 72.88 246 VAL A N 1
ATOM 1886 C CA . VAL A 1 246 ? -15.735 28.218 11.075 1.00 72.88 246 VAL A CA 1
ATOM 1887 C C . VAL A 1 246 ? -16.842 28.412 12.110 1.00 72.88 246 VAL A C 1
ATOM 1889 O O . VAL A 1 246 ? -17.983 28.689 11.734 1.00 72.88 246 VAL A O 1
ATOM 1892 N N . LYS A 1 247 ? -16.517 28.342 13.407 1.00 73.81 247 LYS A N 1
ATOM 1893 C CA . LYS A 1 247 ? -17.468 28.600 14.496 1.00 73.81 247 LYS A CA 1
ATOM 1894 C C . LYS A 1 247 ? -17.993 30.038 14.459 1.00 73.81 247 LYS A C 1
ATOM 1896 O O . LYS A 1 247 ? -19.203 30.228 14.422 1.00 73.81 247 LYS A O 1
ATOM 1901 N N . SER A 1 248 ? -17.105 31.027 14.352 1.00 69.75 248 SER A N 1
ATOM 1902 C CA . SER A 1 248 ? -17.480 32.443 14.215 1.00 69.75 248 SER A CA 1
ATOM 1903 C C . SER A 1 248 ? -18.401 32.686 13.007 1.00 69.75 248 SER A C 1
ATOM 1905 O O . SER A 1 248 ? -19.475 33.272 13.136 1.00 69.75 248 SER A O 1
ATOM 1907 N N . SER A 1 249 ? -18.054 32.133 11.838 1.00 69.12 249 SER A N 1
ATOM 1908 C CA . SER A 1 249 ? -18.856 32.272 10.614 1.00 69.12 249 SER A CA 1
ATOM 1909 C C . SER A 1 249 ? -20.218 31.559 10.691 1.00 69.12 249 SER A C 1
ATOM 1911 O O . SER A 1 249 ? -21.195 32.008 10.083 1.00 69.12 249 SER A O 1
ATOM 1913 N N . ARG A 1 250 ? -20.316 30.468 11.464 1.00 72.06 250 ARG A N 1
ATOM 1914 C CA . ARG A 1 250 ? -21.582 29.784 11.774 1.00 72.06 250 ARG A CA 1
ATOM 1915 C C . ARG A 1 250 ? -22.457 30.614 12.715 1.00 72.06 250 ARG A C 1
ATOM 1917 O O . ARG A 1 250 ? -23.650 30.747 12.448 1.00 72.06 250 ARG A O 1
ATOM 1924 N N . ASP A 1 251 ? -21.875 31.191 13.761 1.00 74.56 251 ASP A N 1
ATOM 1925 C CA . ASP A 1 251 ? -22.591 32.007 14.747 1.00 74.56 251 ASP A CA 1
ATOM 1926 C C . ASP A 1 251 ? -23.107 33.320 14.120 1.00 74.56 251 ASP A C 1
ATOM 1928 O O . ASP A 1 251 ? -24.246 33.722 14.365 1.00 74.56 251 ASP A O 1
ATOM 1932 N N . ASP A 1 252 ? -22.336 33.943 13.222 1.00 70.00 252 ASP A N 1
ATOM 1933 C CA . ASP A 1 252 ? -22.790 35.094 12.425 1.00 70.00 252 ASP A CA 1
ATOM 1934 C C . ASP A 1 252 ? -23.910 34.730 11.438 1.00 70.00 252 ASP A C 1
ATOM 1936 O O . ASP A 1 252 ? -24.831 35.523 11.222 1.00 70.00 252 ASP A O 1
ATOM 1940 N N . ARG A 1 253 ? -23.876 33.526 10.850 1.00 64.06 253 ARG A N 1
ATOM 1941 C CA . ARG A 1 253 ? -24.964 33.038 9.987 1.00 64.06 253 ARG A CA 1
ATOM 1942 C C . ARG A 1 253 ? -26.251 32.818 10.787 1.00 64.06 253 ARG A C 1
ATOM 1944 O O . ARG A 1 253 ? -27.310 33.194 10.297 1.00 64.06 253 ARG A O 1
ATOM 1951 N N . LEU A 1 254 ? -26.150 32.290 12.010 1.00 64.44 254 LEU A N 1
ATOM 1952 C CA . LEU A 1 254 ? -27.286 32.094 12.918 1.00 64.44 254 LEU A CA 1
ATOM 1953 C C . LEU A 1 254 ? -27.928 33.424 13.352 1.00 64.44 254 LEU A C 1
ATOM 1955 O O . LEU A 1 254 ? -29.153 33.541 13.325 1.00 64.44 254 LEU A O 1
ATOM 1959 N N . LYS A 1 255 ? -27.123 34.453 13.655 1.00 65.56 255 LYS A N 1
ATOM 1960 C CA . LYS A 1 255 ? -27.625 35.811 13.951 1.00 65.56 255 LYS A CA 1
ATOM 1961 C C . LYS A 1 255 ? -28.321 36.464 12.753 1.00 65.56 255 LYS A C 1
ATOM 1963 O O . LYS A 1 255 ? -29.318 37.156 12.921 1.00 65.56 255 LYS A O 1
ATOM 1968 N N . ARG A 1 256 ? -27.819 36.246 11.530 1.00 54.56 256 ARG A N 1
ATOM 1969 C CA . ARG A 1 256 ? -28.475 36.750 10.308 1.00 54.56 256 ARG A CA 1
ATOM 1970 C C . ARG A 1 256 ? -29.791 36.042 10.002 1.00 54.56 256 ARG A C 1
ATOM 1972 O O . ARG A 1 256 ? -30.657 36.667 9.408 1.00 54.56 256 ARG A O 1
ATOM 1979 N N . THR A 1 257 ? -29.943 34.774 10.385 1.00 54.19 257 THR A N 1
ATOM 1980 C CA . THR A 1 257 ? -31.227 34.077 10.248 1.00 54.19 257 THR A CA 1
ATOM 1981 C C . THR A 1 257 ? -32.240 34.534 11.295 1.00 54.19 257 THR A C 1
ATOM 1983 O O . THR A 1 257 ? -33.347 34.865 10.899 1.00 54.19 257 THR A O 1
ATOM 1986 N N . SER A 1 258 ? -31.869 34.688 12.577 1.00 51.25 258 SER A N 1
ATOM 1987 C CA . SER A 1 258 ? -32.839 35.157 13.588 1.00 51.25 258 SER A CA 1
ATOM 1988 C C . SER A 1 258 ? -33.317 36.594 13.354 1.00 51.25 258 SER A C 1
ATOM 1990 O O . SER A 1 258 ? -34.456 36.906 13.661 1.00 51.25 258 SER A O 1
ATOM 1992 N N . ASN A 1 259 ? -32.482 37.465 12.775 1.00 46.75 259 ASN A N 1
ATOM 1993 C CA . ASN A 1 259 ? -32.884 38.837 12.436 1.00 46.75 259 ASN A CA 1
ATOM 1994 C C . ASN A 1 259 ? -33.838 38.938 11.227 1.00 46.75 259 ASN A C 1
ATOM 1996 O O . ASN A 1 259 ? -34.349 40.025 10.966 1.00 46.75 259 ASN A O 1
ATOM 2000 N N . ASN A 1 260 ? -34.050 37.857 10.468 1.00 47.34 260 ASN A N 1
ATOM 2001 C CA . ASN A 1 260 ? -34.975 37.849 9.330 1.00 47.34 260 ASN A CA 1
ATOM 2002 C C . ASN A 1 260 ? -36.381 37.347 9.700 1.00 47.34 260 ASN A C 1
ATOM 2004 O O . ASN A 1 260 ? -37.306 37.562 8.921 1.00 47.34 260 ASN A O 1
ATOM 2008 N N . ASP A 1 261 ? -36.554 36.723 10.870 1.00 47.12 261 ASP A N 1
ATOM 2009 C CA . ASP A 1 261 ? -37.855 36.215 11.330 1.00 47.12 261 ASP A CA 1
ATOM 2010 C C . ASP A 1 261 ? -38.750 37.328 11.933 1.00 47.12 261 ASP A C 1
ATOM 2012 O O . ASP A 1 261 ? -39.953 37.134 12.089 1.00 47.12 261 ASP A O 1
ATOM 2016 N N . ASP A 1 262 ? -38.196 38.522 12.193 1.00 44.09 262 ASP A N 1
ATOM 2017 C CA . ASP A 1 262 ? -38.910 39.703 12.718 1.00 44.09 262 ASP A CA 1
ATOM 2018 C C . ASP A 1 262 ? -39.665 40.525 11.639 1.00 44.09 262 ASP A C 1
ATOM 2020 O O . ASP A 1 262 ? -40.229 41.578 11.943 1.00 44.09 262 ASP A O 1
ATOM 2024 N N . ILE A 1 263 ? -39.687 40.087 10.368 1.00 43.62 263 ILE A N 1
ATOM 2025 C CA . ILE A 1 263 ? -40.385 40.789 9.268 1.00 43.62 263 ILE A CA 1
ATOM 2026 C C . ILE A 1 263 ? -41.352 39.850 8.531 1.00 43.62 263 ILE A C 1
ATOM 2028 O O . ILE A 1 263 ? -41.130 39.465 7.382 1.00 43.62 263 ILE A O 1
ATOM 2032 N N . ILE A 1 264 ? -42.479 39.540 9.176 1.00 38.19 264 ILE A N 1
ATOM 2033 C CA . ILE A 1 264 ? -43.711 39.124 8.491 1.00 38.19 264 ILE A CA 1
ATOM 2034 C C . ILE A 1 264 ? -44.863 39.984 9.021 1.00 38.19 264 ILE A C 1
ATOM 2036 O O . ILE A 1 264 ? -45.179 39.962 10.209 1.00 38.19 264 ILE A O 1
ATOM 2040 N N . GLU A 1 265 ? -45.468 40.773 8.130 1.00 33.75 265 GLU A N 1
ATOM 2041 C CA . GLU A 1 265 ? -46.584 41.663 8.457 1.00 33.75 265 GLU A CA 1
ATOM 2042 C C . GLU A 1 265 ? -47.884 40.908 8.779 1.00 33.75 265 GLU A C 1
ATOM 2044 O O . GLU A 1 265 ? -48.158 39.807 8.303 1.00 33.75 265 GLU A O 1
ATOM 2049 N N . SER A 1 266 ? -48.709 41.571 9.586 1.00 31.25 266 SER A N 1
ATOM 2050 C CA . SER A 1 266 ? -50.018 41.139 10.073 1.00 31.25 266 SER A CA 1
ATOM 2051 C C . SER A 1 266 ? -51.065 40.860 8.986 1.00 31.25 266 SER A C 1
ATOM 2053 O O . SER A 1 266 ? -51.258 41.676 8.084 1.00 31.25 266 SER A O 1
ATOM 2055 N N . VAL A 1 267 ? -51.882 39.824 9.202 1.00 29.83 267 VAL A N 1
ATOM 2056 C CA . VAL A 1 267 ? -53.246 39.687 8.650 1.00 29.83 267 VAL A CA 1
ATOM 2057 C C . VAL A 1 267 ? -54.189 39.330 9.820 1.00 29.83 267 VAL A C 1
ATOM 2059 O O . VAL A 1 267 ? -53.776 38.530 10.660 1.00 29.83 267 VAL A O 1
ATOM 2062 N N . PRO A 1 268 ? -55.386 39.945 9.952 1.00 34.28 268 PRO A N 1
ATOM 2063 C CA . PRO A 1 268 ? -56.112 39.980 11.227 1.00 34.28 268 PRO A CA 1
ATOM 2064 C C . PRO A 1 268 ? -57.156 38.868 11.455 1.00 34.28 268 PRO A C 1
ATOM 2066 O O . PRO A 1 268 ? -57.598 38.191 10.529 1.00 34.28 268 PRO A O 1
ATOM 2069 N N . ASP A 1 269 ? -57.537 38.776 12.732 1.00 28.91 269 ASP A N 1
ATOM 2070 C CA . ASP A 1 269 ? -58.497 37.909 13.436 1.00 28.91 269 ASP A CA 1
ATOM 2071 C C . ASP A 1 269 ? -59.754 37.393 12.709 1.00 28.91 269 ASP A C 1
ATOM 2073 O O . ASP A 1 269 ? -60.430 38.126 11.985 1.00 28.91 269 ASP A O 1
ATOM 2077 N N . ALA A 1 270 ? -60.181 36.189 13.123 1.00 26.80 270 ALA A N 1
ATOM 2078 C CA . ALA A 1 270 ? -61.567 35.929 13.540 1.00 26.80 270 ALA A CA 1
ATOM 2079 C C . ALA A 1 270 ? -61.672 34.690 14.465 1.00 26.80 270 ALA A C 1
ATOM 2081 O O . ALA A 1 270 ? -61.246 33.614 14.059 1.00 26.80 270 ALA A O 1
ATOM 2082 N N . ASP A 1 271 ? -62.313 34.871 15.633 1.00 27.67 271 ASP A N 1
ATOM 2083 C CA . ASP A 1 271 ? -63.056 33.888 16.461 1.00 27.67 271 ASP A CA 1
ATOM 2084 C C . ASP A 1 271 ? -62.394 32.570 16.941 1.00 27.67 271 ASP A C 1
ATOM 2086 O O . ASP A 1 271 ? -61.645 31.906 16.239 1.00 27.67 271 ASP A O 1
ATOM 2090 N N . GLU A 1 272 ? -62.723 32.011 18.113 1.00 29.58 272 GLU A N 1
ATOM 2091 C CA . GLU A 1 272 ? -63.316 32.494 19.379 1.00 29.58 272 GLU A CA 1
ATOM 2092 C C . GLU A 1 272 ? -63.127 31.333 20.401 1.00 29.58 272 GLU A C 1
ATOM 2094 O O . GLU A 1 272 ? -63.000 30.184 19.978 1.00 29.58 272 GLU A O 1
ATOM 2099 N N . ARG A 1 273 ? -63.237 31.594 21.720 1.00 26.41 273 ARG A N 1
ATOM 2100 C CA . ARG A 1 273 ? -63.476 30.600 22.812 1.00 26.41 273 ARG A CA 1
ATOM 2101 C C . ARG A 1 273 ? -62.333 29.645 23.225 1.00 26.41 273 ARG A C 1
ATOM 2103 O O . ARG A 1 273 ? -61.593 29.153 22.389 1.00 26.41 273 ARG A O 1
ATOM 2110 N N . VAL A 1 274 ? -62.211 29.220 24.494 1.00 27.89 274 VAL A N 1
ATOM 2111 C CA . VAL A 1 274 ? -62.583 29.773 25.828 1.00 27.89 274 VAL A CA 1
ATOM 2112 C C . VAL A 1 274 ? -61.900 28.887 26.912 1.00 27.89 274 VAL A C 1
ATOM 2114 O O . VAL A 1 274 ? -61.326 27.859 26.567 1.00 27.89 274 VAL A O 1
ATOM 2117 N N . ASP A 1 275 ? -61.981 29.278 28.190 1.00 28.94 275 ASP A N 1
ATOM 2118 C CA . ASP A 1 275 ? -61.637 28.513 29.414 1.00 28.94 275 ASP A CA 1
ATOM 2119 C C . ASP A 1 275 ? -60.159 28.351 29.865 1.00 28.94 275 ASP A C 1
ATOM 2121 O O . ASP A 1 275 ? -59.470 27.370 29.610 1.00 28.94 275 ASP A O 1
ATOM 2125 N N . ASP A 1 276 ? -59.724 29.355 30.633 1.00 29.00 276 ASP A N 1
ATOM 2126 C CA . ASP A 1 276 ? -59.520 29.316 32.098 1.00 29.00 276 ASP A CA 1
ATOM 2127 C C . ASP A 1 276 ? -58.502 28.417 32.859 1.00 29.00 276 ASP A C 1
ATOM 2129 O O . ASP A 1 276 ? -58.442 27.195 32.775 1.00 29.00 276 ASP A O 1
ATOM 2133 N N . ALA A 1 277 ? -57.885 29.121 33.826 1.00 26.36 277 ALA A N 1
ATOM 2134 C CA . ALA A 1 277 ? -57.637 28.743 35.229 1.00 26.36 277 ALA A CA 1
ATOM 2135 C C . ALA A 1 277 ? -56.416 27.889 35.675 1.00 26.36 277 ALA A C 1
ATOM 2137 O O . ALA A 1 277 ? -56.495 26.680 35.847 1.00 26.36 277 ALA A O 1
ATOM 2138 N N . ALA A 1 278 ? -55.413 28.632 36.186 1.00 26.88 278 ALA A N 1
ATOM 2139 C CA . ALA A 1 278 ? -54.758 28.446 37.504 1.00 26.88 278 ALA A CA 1
ATOM 2140 C C . ALA A 1 278 ? -53.854 27.193 37.742 1.00 26.88 278 ALA A C 1
ATOM 2142 O O . ALA A 1 278 ? -53.909 26.209 37.026 1.00 26.88 278 ALA A O 1
ATOM 2143 N N . SER A 1 279 ? -52.931 27.153 38.720 1.00 27.17 279 SER A N 1
ATOM 2144 C CA . SER A 1 279 ? -52.659 28.054 39.856 1.00 27.17 279 SER A CA 1
ATOM 2145 C C . SER A 1 279 ? -51.169 28.138 40.252 1.00 27.17 279 SER A C 1
ATOM 2147 O O . SER A 1 279 ? -50.409 27.189 40.089 1.00 27.17 279 SER A O 1
ATOM 2149 N N . LYS A 1 280 ? -50.789 29.259 40.881 1.00 26.52 280 LYS A N 1
ATOM 2150 C CA . LYS A 1 280 ? -49.484 29.547 41.521 1.00 26.52 280 LYS A CA 1
ATOM 2151 C C . LYS A 1 280 ? -49.191 28.655 42.744 1.00 26.52 280 LYS A C 1
ATOM 2153 O O . LYS A 1 280 ? -50.123 28.379 43.490 1.00 26.52 280 LYS A O 1
ATOM 2158 N N . ALA A 1 281 ? -47.909 28.441 43.073 1.00 25.77 281 ALA A N 1
ATOM 2159 C CA . ALA A 1 281 ? -47.364 28.559 44.445 1.00 25.77 281 ALA A CA 1
ATOM 2160 C C . ALA A 1 281 ? -45.815 28.610 44.442 1.00 25.77 281 ALA A C 1
ATOM 2162 O O . ALA A 1 281 ? -45.185 28.171 43.487 1.00 25.77 281 ALA A O 1
ATOM 2163 N N . ASN A 1 282 ? -45.208 29.171 45.496 1.00 26.33 282 ASN A N 1
ATOM 2164 C CA . ASN A 1 282 ? -43.795 29.579 45.565 1.00 26.33 282 ASN A CA 1
ATOM 2165 C C . ASN A 1 282 ? -43.113 29.085 46.865 1.00 26.33 282 ASN A C 1
ATOM 2167 O O . ASN A 1 282 ? -43.709 29.263 47.923 1.00 26.33 282 ASN A O 1
ATOM 2171 N N . SER A 1 283 ? -41.812 28.729 46.789 1.00 23.67 283 SER A N 1
ATOM 2172 C CA . SER A 1 283 ? -40.783 28.998 47.838 1.00 23.67 283 SER A CA 1
ATOM 2173 C C . SER A 1 283 ? -40.808 28.156 49.156 1.00 23.67 283 SER A C 1
ATOM 2175 O O . SER A 1 283 ? -41.849 27.607 49.497 1.00 23.67 283 SER A O 1
ATOM 2177 N N . PRO A 1 284 ? -39.735 28.129 49.993 1.00 37.44 284 PRO A N 1
ATOM 2178 C CA . PRO A 1 284 ? -38.342 27.735 49.690 1.00 37.44 284 PRO A CA 1
ATOM 2179 C C . PRO A 1 284 ? -37.651 26.866 50.792 1.00 37.44 284 PRO A C 1
ATOM 2181 O O . PRO A 1 284 ? -38.196 26.645 51.863 1.00 37.44 284 PRO A O 1
ATOM 2184 N N . LEU A 1 285 ? -36.365 26.547 50.553 1.00 23.77 285 LEU A N 1
ATOM 2185 C CA . LEU A 1 285 ? -35.268 26.359 51.534 1.00 23.77 285 LEU A CA 1
ATOM 2186 C C . LEU A 1 285 ? -35.325 25.198 52.559 1.00 23.77 285 LEU A C 1
ATOM 2188 O O . LEU A 1 285 ? -36.107 25.219 53.501 1.00 23.77 285 LEU A O 1
ATOM 2192 N N . ASN A 1 286 ? -34.297 24.336 52.531 1.00 25.50 286 ASN A N 1
ATOM 2193 C CA . ASN A 1 286 ? -33.453 24.143 53.719 1.00 25.50 286 ASN A CA 1
ATOM 2194 C C . ASN A 1 286 ? -32.034 23.657 53.356 1.00 25.50 286 ASN A C 1
ATOM 2196 O O . ASN A 1 286 ? -31.831 23.067 52.295 1.00 25.50 286 ASN A O 1
ATOM 2200 N N . LYS A 1 287 ? -31.055 23.929 54.228 1.00 28.05 287 LYS A N 1
ATOM 2201 C CA . LYS A 1 287 ? -29.682 23.389 54.174 1.00 28.05 287 LYS A CA 1
ATOM 2202 C C . LYS A 1 287 ? -29.491 22.404 55.323 1.00 28.05 287 LYS A C 1
ATOM 2204 O O . LYS A 1 287 ? -29.923 22.721 56.421 1.00 28.05 287 LYS A O 1
ATOM 2209 N N . GLU A 1 288 ? -28.708 21.354 55.106 1.00 24.66 288 GLU A N 1
ATOM 2210 C CA . GLU A 1 288 ? -27.765 20.817 56.100 1.00 24.66 288 GLU A CA 1
ATOM 2211 C C . GLU A 1 288 ? -26.712 19.952 55.386 1.00 24.66 288 GLU A C 1
ATOM 2213 O O . GLU A 1 288 ? -26.878 19.626 54.208 1.00 24.66 288 GLU A O 1
ATOM 2218 N N . ALA A 1 289 ? -25.578 19.693 56.038 1.00 25.45 289 ALA A N 1
ATOM 2219 C CA . ALA A 1 289 ? -24.384 19.124 55.413 1.00 25.45 289 ALA A CA 1
ATOM 2220 C C . ALA A 1 289 ? -23.701 18.121 56.345 1.00 25.45 289 ALA A C 1
ATOM 2222 O O . ALA A 1 289 ? -23.579 18.413 57.529 1.00 25.45 289 ALA A O 1
ATOM 2223 N N . GLU A 1 290 ? -23.171 17.018 55.804 1.00 24.94 290 GLU A N 1
ATOM 2224 C CA . GLU A 1 290 ? -22.240 16.139 56.524 1.00 24.94 290 GLU A CA 1
ATOM 2225 C C . GLU A 1 290 ? -21.269 15.399 55.573 1.00 24.94 290 GLU A C 1
ATOM 2227 O O . GLU A 1 290 ? -21.674 14.565 54.774 1.00 24.94 290 GLU A O 1
ATOM 2232 N N . THR A 1 291 ? -19.986 15.761 55.708 1.00 24.42 291 THR A N 1
ATOM 2233 C CA . THR A 1 291 ? -18.729 14.973 55.620 1.00 24.42 291 THR A CA 1
ATOM 2234 C C . THR A 1 291 ? -18.376 13.982 54.488 1.00 24.42 291 THR A C 1
ATOM 2236 O O . THR A 1 291 ? -19.188 13.320 53.857 1.00 24.42 291 THR A O 1
ATOM 2239 N N . GLU A 1 292 ? -17.060 13.894 54.263 1.00 24.02 292 GLU A N 1
ATOM 2240 C CA . GLU A 1 292 ? -16.371 13.330 53.095 1.00 24.02 292 GLU A CA 1
ATOM 2241 C C . GLU A 1 292 ? -16.086 11.816 53.155 1.00 24.02 292 GLU A C 1
ATOM 2243 O O . GLU A 1 292 ? -15.865 11.237 54.217 1.00 24.02 292 GLU A O 1
ATOM 2248 N N . SER A 1 293 ? -15.882 11.213 51.979 1.00 22.12 293 SER A N 1
ATOM 2249 C CA . SER A 1 293 ? -14.790 10.245 51.774 1.00 22.12 293 SER A CA 1
ATOM 2250 C C . SER A 1 293 ? -14.251 10.364 50.332 1.00 22.12 293 SER A C 1
ATOM 2252 O O . SER A 1 293 ? -15.044 10.575 49.412 1.00 22.12 293 SER A O 1
ATOM 2254 N N . PRO A 1 294 ? -12.921 10.319 50.102 1.00 26.33 294 PRO A N 1
ATOM 2255 C CA . PRO A 1 294 ? -12.343 10.713 48.818 1.00 26.33 294 PRO A CA 1
ATOM 2256 C C . PRO A 1 294 ? -12.333 9.566 47.799 1.00 26.33 294 PRO A C 1
ATOM 2258 O O . PRO A 1 294 ? -11.486 8.672 47.852 1.00 26.33 294 PRO A O 1
ATOM 2261 N N . THR A 1 295 ? -13.226 9.626 46.814 1.00 25.83 295 THR A N 1
ATOM 2262 C CA . THR A 1 295 ? -13.128 8.803 45.600 1.00 25.83 295 THR A CA 1
ATOM 2263 C C . THR A 1 295 ? -12.213 9.493 44.586 1.00 25.83 295 THR A C 1
ATOM 2265 O O . THR A 1 295 ? -12.369 10.683 44.315 1.00 25.83 295 THR A O 1
ATOM 2268 N N . LEU A 1 296 ? -11.258 8.751 44.017 1.00 24.19 296 LEU A N 1
ATOM 2269 C CA . LEU A 1 296 ? -10.365 9.238 42.957 1.00 24.19 296 LEU A CA 1
ATOM 2270 C C . LEU A 1 296 ? -11.173 9.837 41.787 1.00 24.19 296 LEU A C 1
ATOM 2272 O O . LEU A 1 296 ? -12.127 9.189 41.347 1.00 24.19 296 LEU A O 1
ATOM 2276 N N . PRO A 1 297 ? -10.798 11.014 41.243 1.00 25.97 297 PRO A N 1
ATOM 2277 C CA . PRO A 1 297 ? -11.465 11.557 40.069 1.00 25.97 297 PRO A CA 1
ATOM 2278 C C . PRO A 1 297 ? -11.301 10.603 38.887 1.00 25.97 297 PRO A C 1
ATOM 2280 O O . PRO A 1 297 ? -10.185 10.256 38.496 1.00 25.97 297 PRO A O 1
ATOM 2283 N N . SER A 1 298 ? -12.425 10.198 38.303 1.00 24.98 298 SER A N 1
ATOM 2284 C CA . SER A 1 298 ? -12.459 9.578 36.984 1.00 24.98 298 SER A CA 1
ATOM 2285 C C . SER A 1 298 ? -11.757 10.480 35.970 1.00 24.98 298 SER A C 1
ATOM 2287 O O . SER A 1 298 ? -12.012 11.683 35.947 1.00 24.98 298 SER A O 1
ATOM 2289 N N . PHE A 1 299 ? -10.916 9.899 35.110 1.00 25.73 299 PHE A N 1
ATOM 2290 C CA . PHE A 1 299 ? -10.339 10.601 33.964 1.00 25.73 299 PHE A CA 1
ATOM 2291 C C . PHE A 1 299 ? -11.461 11.080 33.031 1.00 25.73 299 PHE A C 1
ATOM 2293 O O . PHE A 1 299 ? -11.962 10.315 32.207 1.00 25.73 299 PHE A O 1
ATOM 2300 N N . GLU A 1 300 ? -11.858 12.347 33.157 1.00 27.45 300 GLU A N 1
ATOM 2301 C CA . GLU A 1 300 ? -12.687 12.997 32.147 1.00 27.45 300 GLU A CA 1
ATOM 2302 C C . GLU A 1 300 ? -11.870 13.214 30.868 1.00 27.45 300 GLU A C 1
ATOM 2304 O O . GLU A 1 300 ? -10.689 13.566 30.880 1.00 27.45 300 GLU A O 1
ATOM 2309 N N . THR A 1 301 ? -12.514 12.920 29.745 1.00 33.56 301 THR A N 1
ATOM 2310 C CA . THR A 1 301 ? -11.893 12.750 28.433 1.00 33.56 301 THR A CA 1
ATOM 2311 C C . THR A 1 301 ? -11.415 14.058 27.805 1.00 33.56 301 THR A C 1
ATOM 2313 O O . THR A 1 301 ? -12.119 15.067 27.828 1.00 33.56 301 THR A O 1
ATOM 2316 N N . SER A 1 302 ? -10.264 13.987 27.131 1.00 27.16 302 SER A N 1
ATOM 2317 C CA . SER A 1 302 ? -9.715 15.045 26.269 1.00 27.16 302 SER A CA 1
ATOM 2318 C C . SER A 1 302 ? -10.700 15.464 25.150 1.00 27.16 302 SER A C 1
ATOM 2320 O O . SER A 1 302 ? -11.498 14.633 24.702 1.00 27.16 302 SER A O 1
ATOM 2322 N N . PRO A 1 303 ? -10.678 16.720 24.657 1.00 37.47 303 PRO A N 1
ATOM 2323 C CA . PRO A 1 303 ? -11.730 17.246 23.786 1.00 37.47 303 PRO A CA 1
ATOM 2324 C C . PRO A 1 303 ? -11.551 16.842 22.310 1.00 37.47 303 PRO A C 1
ATOM 2326 O O . PRO A 1 303 ? -11.046 17.621 21.506 1.00 37.47 303 PRO A O 1
ATOM 2329 N N . ILE A 1 304 ? -12.027 15.651 21.921 1.00 38.31 304 ILE A N 1
ATOM 2330 C CA . ILE A 1 304 ? -12.125 15.233 20.507 1.00 38.31 304 ILE A CA 1
ATOM 2331 C C . ILE A 1 304 ? -13.532 14.704 20.188 1.00 38.31 304 ILE A C 1
ATOM 2333 O O . ILE A 1 304 ? -13.810 13.513 20.308 1.00 38.31 304 ILE A O 1
ATOM 2337 N N . GLY A 1 305 ? -14.393 15.602 19.696 1.00 43.28 305 GLY A N 1
ATOM 2338 C CA . GLY A 1 305 ? -15.689 15.272 19.090 1.00 43.28 305 GLY A CA 1
ATOM 2339 C C . GLY A 1 305 ? -16.792 14.843 20.069 1.00 43.28 305 GLY A C 1
ATOM 2340 O O . GLY A 1 305 ? -16.558 14.197 21.085 1.00 43.28 305 GLY A O 1
ATOM 2341 N N . ARG A 1 306 ? -18.051 15.170 19.747 1.00 46.28 306 ARG A N 1
ATOM 2342 C CA . ARG A 1 306 ? -19.191 14.540 20.432 1.00 46.28 306 ARG A CA 1
ATOM 2343 C C . ARG A 1 306 ? -19.244 13.070 20.027 1.00 46.28 306 ARG A C 1
ATOM 2345 O O . ARG A 1 306 ? -19.400 12.778 18.842 1.00 46.28 306 ARG A O 1
ATOM 2352 N N . ILE A 1 307 ? -19.181 12.172 21.009 1.00 54.47 307 ILE A N 1
ATOM 2353 C CA . ILE A 1 307 ? -19.484 10.750 20.817 1.00 54.47 307 ILE A CA 1
ATOM 2354 C C . ILE A 1 307 ? -20.874 10.644 20.157 1.00 54.47 307 ILE A C 1
ATOM 2356 O O . ILE A 1 307 ? -21.814 11.291 20.637 1.00 54.47 307 ILE A O 1
ATOM 2360 N N . PRO A 1 308 ? -21.041 9.874 19.064 1.00 62.09 308 PRO A N 1
ATOM 2361 C CA . PRO A 1 308 ? -22.351 9.666 18.461 1.00 62.09 308 PRO A CA 1
ATOM 2362 C C . PRO A 1 308 ? -23.300 9.046 19.491 1.00 62.09 308 PRO A C 1
ATOM 2364 O O . PRO A 1 308 ? -22.973 8.036 20.111 1.00 62.09 308 PRO A O 1
ATOM 2367 N N . GLY A 1 309 ? -24.489 9.628 19.669 1.00 67.81 309 GLY A N 1
ATOM 2368 C CA . GLY A 1 309 ? -25.502 9.041 20.549 1.00 67.81 309 GLY A CA 1
ATOM 2369 C C . GLY A 1 309 ? -25.844 7.613 20.110 1.00 67.81 309 GLY A C 1
ATOM 2370 O O . GLY A 1 309 ? -25.842 7.326 18.914 1.00 67.81 309 GLY A O 1
ATOM 2371 N N . ALA A 1 310 ? -26.157 6.725 21.060 1.00 69.94 310 ALA A N 1
ATOM 2372 C CA . ALA A 1 310 ? -26.266 5.279 20.820 1.00 69.94 310 ALA A CA 1
ATOM 2373 C C . ALA A 1 310 ? -27.167 4.877 19.628 1.00 69.94 310 ALA A C 1
ATOM 2375 O O . ALA A 1 310 ? -26.859 3.911 18.934 1.00 69.94 310 ALA A O 1
ATOM 2376 N N . GLY A 1 311 ? -28.228 5.643 19.338 1.00 79.88 311 GLY A N 1
ATOM 2377 C CA . GLY A 1 311 ? -29.075 5.426 18.155 1.00 79.88 311 GLY A CA 1
ATOM 2378 C C . GLY A 1 311 ? -28.334 5.581 16.818 1.00 79.88 311 GLY A C 1
ATOM 2379 O O . GLY A 1 311 ? -28.511 4.758 15.928 1.00 79.88 311 GLY A O 1
ATOM 2380 N N . CYS A 1 312 ? -27.424 6.556 16.701 1.00 85.31 312 CYS A N 1
ATOM 2381 C CA . CYS A 1 312 ? -26.615 6.770 15.494 1.00 85.31 312 CYS A CA 1
ATOM 2382 C C . CYS A 1 312 ? -25.713 5.560 15.193 1.00 85.31 312 CYS A C 1
ATOM 2384 O O . CYS A 1 312 ? -25.603 5.131 14.045 1.00 85.31 312 CYS A O 1
ATOM 2386 N N . LEU A 1 313 ? -25.114 4.963 16.231 1.00 87.50 313 LEU A N 1
ATOM 2387 C CA . LEU A 1 313 ? -24.292 3.761 16.081 1.00 87.50 313 LEU A CA 1
ATOM 2388 C C . LEU A 1 313 ? -25.136 2.545 15.659 1.00 87.50 313 LEU A C 1
ATOM 2390 O O . LEU A 1 313 ? -24.703 1.758 14.815 1.00 87.50 313 LEU A O 1
ATOM 2394 N N . GLU A 1 314 ? -26.356 2.410 16.193 1.00 88.31 314 GLU A N 1
ATOM 2395 C CA . GLU A 1 314 ? -27.290 1.348 15.799 1.00 88.31 314 GLU A CA 1
ATOM 2396 C C . GLU A 1 314 ? -27.715 1.481 14.324 1.00 88.31 314 GLU A C 1
ATOM 2398 O O . GLU A 1 314 ? -27.741 0.489 13.591 1.00 88.31 314 GLU A O 1
ATOM 2403 N N . ASP A 1 315 ? -27.989 2.700 13.859 1.00 91.00 315 ASP A N 1
ATOM 2404 C CA . ASP A 1 315 ? -28.408 2.962 12.478 1.00 91.00 315 ASP A CA 1
ATOM 2405 C C . ASP A 1 315 ? -27.266 2.768 11.472 1.00 91.00 315 ASP A C 1
ATOM 2407 O O . ASP A 1 315 ? -27.445 2.079 10.462 1.00 91.00 315 ASP A O 1
ATOM 2411 N N . LEU A 1 316 ? -26.059 3.254 11.780 1.00 93.62 316 LEU A N 1
ATOM 2412 C CA . LEU A 1 316 ? -24.860 2.981 10.976 1.00 93.62 316 LEU A CA 1
ATOM 2413 C C . LEU A 1 316 ? -24.537 1.478 10.917 1.00 93.62 316 LEU A C 1
ATOM 2415 O O . LEU A 1 316 ? -24.183 0.965 9.854 1.00 93.62 316 LEU A O 1
ATOM 2419 N N . THR A 1 317 ? -24.744 0.739 12.010 1.00 93.56 317 THR A N 1
ATOM 2420 C CA . THR A 1 317 ? -24.583 -0.726 12.028 1.00 93.56 317 THR A CA 1
ATOM 2421 C C . THR A 1 317 ? -25.578 -1.417 11.084 1.00 93.56 317 THR A C 1
ATOM 2423 O O . THR A 1 317 ? -25.189 -2.298 10.313 1.00 93.56 317 THR A O 1
ATOM 2426 N N . LYS A 1 318 ? -26.855 -0.998 11.066 1.00 93.06 318 LYS A N 1
ATOM 2427 C CA . LYS A 1 318 ? -27.856 -1.515 10.107 1.00 93.06 318 LYS A CA 1
ATOM 2428 C C . LYS A 1 318 ? -27.445 -1.224 8.660 1.00 93.06 318 LYS A C 1
ATOM 2430 O O . LYS A 1 318 ? -27.576 -2.103 7.807 1.00 93.06 318 LYS A O 1
ATOM 2435 N N . ILE A 1 319 ? -26.922 -0.026 8.387 1.00 92.75 319 ILE A N 1
ATOM 2436 C CA . ILE A 1 319 ? -26.435 0.381 7.058 1.00 92.75 319 ILE A CA 1
ATOM 2437 C C . ILE A 1 319 ? -25.249 -0.489 6.620 1.00 92.75 319 ILE A C 1
ATOM 2439 O O . ILE A 1 319 ? -25.264 -0.983 5.492 1.00 92.75 319 ILE A O 1
ATOM 2443 N N . TYR A 1 320 ? -24.275 -0.751 7.501 1.00 94.00 320 TYR A N 1
ATOM 2444 C CA . TYR A 1 320 ? -23.150 -1.650 7.214 1.00 94.00 320 TYR A CA 1
ATOM 2445 C C . TYR A 1 320 ? -23.631 -3.038 6.761 1.00 94.00 320 TYR A C 1
ATOM 2447 O O . TYR A 1 320 ? -23.254 -3.501 5.680 1.00 94.00 320 TYR A O 1
ATOM 2455 N N . PHE A 1 321 ? -24.512 -3.681 7.536 1.00 93.62 321 PHE A N 1
ATOM 2456 C CA . PHE A 1 321 ? -25.022 -5.013 7.189 1.00 93.62 321 PHE A CA 1
ATOM 2457 C C . PHE A 1 321 ? -25.916 -5.026 5.940 1.00 93.62 321 PHE A C 1
ATOM 2459 O O . PHE A 1 321 ? -25.989 -6.049 5.268 1.00 93.62 321 PHE A O 1
ATOM 2466 N N . ASN A 1 322 ? -26.579 -3.916 5.605 1.00 90.62 322 ASN A N 1
ATOM 2467 C CA . ASN A 1 322 ? -27.413 -3.820 4.402 1.00 90.62 322 ASN A CA 1
ATOM 2468 C C . ASN A 1 322 ? -26.609 -3.521 3.124 1.00 90.62 322 ASN A C 1
ATOM 2470 O O . ASN A 1 322 ? -26.977 -4.010 2.060 1.00 90.62 322 ASN A O 1
ATOM 2474 N N . LYS A 1 323 ? -25.557 -2.691 3.202 1.00 87.12 323 LYS A N 1
ATOM 2475 C CA . LYS A 1 323 ? -24.870 -2.130 2.021 1.00 87.12 323 LYS A CA 1
ATOM 2476 C C . LYS A 1 323 ? -23.406 -2.538 1.849 1.00 87.12 323 LYS A C 1
ATOM 2478 O O . LYS A 1 323 ? -22.885 -2.390 0.750 1.00 87.12 323 LYS A O 1
ATOM 2483 N N . LEU A 1 324 ? -22.717 -3.004 2.893 1.00 89.44 324 LEU A N 1
ATOM 2484 C CA . LEU A 1 324 ? -21.256 -3.196 2.862 1.00 89.44 324 LEU A CA 1
ATOM 2485 C C . LEU A 1 324 ? -20.781 -4.585 3.277 1.00 89.44 324 LEU A C 1
ATOM 2487 O O . LEU A 1 324 ? -19.724 -5.010 2.815 1.00 89.44 324 LEU A O 1
ATOM 2491 N N . HIS A 1 325 ? -21.541 -5.307 4.100 1.00 91.75 325 HIS A N 1
ATOM 2492 C CA . HIS A 1 325 ? -21.130 -6.615 4.621 1.00 91.75 325 HIS A CA 1
ATOM 2493 C C . HIS A 1 325 ? -20.791 -7.640 3.525 1.00 91.75 325 HIS A C 1
ATOM 2495 O O . HIS A 1 325 ? -19.823 -8.379 3.684 1.00 91.75 325 HIS A O 1
ATOM 2501 N N . TYR A 1 326 ? -21.442 -7.589 2.354 1.00 88.38 326 TYR A N 1
ATOM 2502 C CA . TYR A 1 326 ? -21.089 -8.431 1.197 1.00 88.38 326 TYR A CA 1
ATOM 2503 C C . TYR A 1 326 ? -19.611 -8.302 0.768 1.00 88.38 326 TYR A C 1
ATOM 2505 O O . TYR A 1 326 ? -19.038 -9.233 0.197 1.00 88.38 326 TYR A O 1
ATOM 2513 N N . LYS A 1 327 ? -18.958 -7.156 1.025 1.00 87.69 327 LYS A N 1
ATOM 2514 C CA . LYS A 1 327 ? -17.541 -6.942 0.696 1.00 87.69 327 LYS A CA 1
ATOM 2515 C C . LYS A 1 327 ? -16.611 -7.782 1.574 1.00 87.69 327 LYS A C 1
ATOM 2517 O O . LYS A 1 327 ? -15.543 -8.161 1.086 1.00 87.69 327 LYS A O 1
ATOM 2522 N N . ALA A 1 328 ? -17.025 -8.070 2.808 1.00 93.12 328 ALA A N 1
ATOM 2523 C CA . ALA A 1 328 ? -16.268 -8.763 3.848 1.00 93.12 328 ALA A CA 1
ATOM 2524 C C . ALA A 1 328 ? -17.220 -9.564 4.781 1.00 93.12 328 ALA A C 1
ATOM 2526 O O . ALA A 1 328 ? -17.421 -9.174 5.937 1.00 93.12 328 ALA A O 1
ATOM 2527 N N . PRO A 1 329 ? -17.837 -10.666 4.300 1.00 94.00 329 PRO A N 1
ATOM 2528 C CA . PRO A 1 329 ? -18.969 -11.323 4.967 1.00 94.00 329 PRO A CA 1
ATOM 2529 C C . PRO A 1 329 ? -18.542 -12.259 6.116 1.00 94.00 329 PRO A C 1
ATOM 2531 O O . PRO A 1 329 ? -18.798 -13.463 6.095 1.00 94.00 329 PRO A O 1
ATOM 2534 N N . MET A 1 330 ? -17.860 -11.702 7.122 1.00 94.88 330 MET A N 1
ATOM 2535 C CA . MET A 1 330 ? -17.267 -12.428 8.261 1.00 94.88 330 MET A CA 1
ATOM 2536 C C . MET A 1 330 ? -17.952 -12.201 9.616 1.00 94.88 330 MET A C 1
ATOM 2538 O O . MET A 1 330 ? -17.681 -12.930 10.565 1.00 94.88 330 MET A O 1
ATOM 2542 N N . LEU A 1 331 ? -18.839 -11.207 9.717 1.00 93.94 331 LEU A N 1
ATOM 2543 C CA . LEU A 1 331 ? -19.605 -10.913 10.935 1.00 93.94 331 LEU A CA 1
ATOM 2544 C C . LEU A 1 331 ? -21.015 -11.491 10.809 1.00 93.94 331 LEU A C 1
ATOM 2546 O O . LEU A 1 331 ? -21.698 -11.168 9.845 1.00 93.94 331 LEU A O 1
ATOM 2550 N N . ARG A 1 332 ? -21.478 -12.297 11.766 1.00 91.19 332 ARG A N 1
ATOM 2551 C CA . ARG A 1 332 ? -22.854 -12.818 11.754 1.00 91.19 332 ARG A CA 1
ATOM 2552 C C . ARG A 1 332 ? -23.817 -11.744 12.258 1.00 91.19 332 ARG A C 1
ATOM 2554 O O . ARG A 1 332 ? -23.669 -11.262 13.387 1.00 91.19 332 ARG A O 1
ATOM 2561 N N . ARG A 1 333 ? -24.790 -11.346 11.443 1.00 90.50 333 ARG A N 1
ATOM 2562 C CA . ARG A 1 333 ? -25.682 -10.208 11.708 1.00 90.50 333 ARG A CA 1
ATOM 2563 C C . ARG A 1 333 ? -26.526 -10.421 12.958 1.00 90.50 333 ARG A C 1
ATOM 2565 O O . ARG A 1 333 ? -26.602 -9.529 13.804 1.00 90.50 333 ARG A O 1
ATOM 2572 N N . THR A 1 334 ? -27.131 -11.600 13.082 1.00 87.19 334 THR A N 1
ATOM 2573 C CA . THR A 1 334 ? -27.945 -12.006 14.242 1.00 87.19 334 THR A CA 1
ATOM 2574 C C . THR A 1 334 ? -27.181 -11.896 15.564 1.00 87.19 334 THR A C 1
ATOM 2576 O O . THR A 1 334 ? -27.696 -11.330 16.528 1.00 87.19 334 THR A O 1
ATOM 2579 N N . ARG A 1 335 ? -25.926 -12.363 15.598 1.00 85.50 335 ARG A N 1
ATOM 2580 C CA . ARG A 1 335 ? -25.044 -12.248 16.770 1.00 85.50 335 ARG A CA 1
ATOM 2581 C C . ARG A 1 335 ? -24.669 -10.794 17.051 1.00 85.50 335 ARG A C 1
ATOM 2583 O O . ARG A 1 335 ? -24.790 -10.349 18.186 1.00 85.50 335 ARG A O 1
ATOM 2590 N N . PHE A 1 336 ? -24.220 -10.055 16.036 1.00 88.44 336 PHE A N 1
ATOM 2591 C CA . PHE A 1 336 ? -23.687 -8.701 16.215 1.00 88.44 336 PHE A CA 1
ATOM 2592 C C . PHE A 1 336 ? -24.737 -7.711 16.744 1.00 88.44 336 PHE A C 1
ATOM 2594 O O . PHE A 1 336 ? -24.414 -6.838 17.545 1.00 88.44 336 PHE A O 1
ATOM 2601 N N . LEU A 1 337 ? -25.995 -7.857 16.316 1.00 86.44 337 LEU A N 1
ATOM 2602 C CA . LEU A 1 337 ? -27.110 -6.991 16.718 1.00 86.44 337 LEU A CA 1
ATOM 2603 C C . LEU A 1 337 ? -27.811 -7.425 18.021 1.00 86.44 337 LEU A C 1
ATOM 2605 O O . LEU A 1 337 ? -28.731 -6.735 18.467 1.00 86.44 337 LEU A O 1
ATOM 2609 N N . SER A 1 338 ? -27.424 -8.550 18.633 1.00 83.81 338 SER A N 1
ATOM 2610 C CA . SER A 1 338 ? -28.106 -9.067 19.825 1.00 83.81 338 SER A CA 1
ATOM 2611 C C . SER A 1 338 ? -27.841 -8.200 21.061 1.00 83.81 338 SER A C 1
ATOM 2613 O O . SER A 1 338 ? -26.701 -8.019 21.495 1.00 83.81 338 SER A O 1
ATOM 2615 N N . LYS A 1 339 ? -28.921 -7.695 21.668 1.00 77.81 339 LYS A N 1
ATOM 2616 C CA . LYS A 1 339 ? -28.875 -6.900 22.909 1.00 77.81 339 LYS A CA 1
ATOM 2617 C C . LYS A 1 339 ? -28.753 -7.777 24.167 1.00 77.81 339 LYS A C 1
ATOM 2619 O O . LYS A 1 339 ? -28.281 -7.289 25.197 1.00 77.81 339 LYS A O 1
ATOM 2624 N N . ASP A 1 340 ? -29.084 -9.063 24.044 1.00 75.62 340 ASP A N 1
ATOM 2625 C CA . ASP A 1 340 ? -29.139 -10.057 25.128 1.00 75.62 340 ASP A CA 1
ATOM 2626 C C . ASP A 1 340 ? -27.768 -10.660 25.484 1.00 75.62 340 ASP A C 1
ATOM 2628 O O . ASP A 1 340 ? -27.633 -11.394 26.463 1.00 75.62 340 ASP A O 1
ATOM 2632 N N . LEU A 1 341 ? -26.724 -10.342 24.711 1.00 74.06 341 LEU A N 1
ATOM 2633 C CA . LEU A 1 341 ? -25.353 -10.754 25.006 1.00 74.06 341 LEU A CA 1
ATOM 2634 C C . LEU A 1 341 ? -24.833 -10.079 26.284 1.00 74.06 341 LEU A C 1
ATOM 2636 O O . LEU A 1 341 ? -24.934 -8.857 26.450 1.00 74.06 341 LEU A O 1
ATOM 2640 N N . SER A 1 342 ? -24.205 -10.877 27.152 1.00 72.62 342 SER A N 1
ATOM 2641 C CA . SER A 1 342 ? -23.465 -10.403 28.325 1.00 72.62 342 SER A CA 1
ATOM 2642 C C . SER A 1 342 ? -22.328 -9.456 27.922 1.00 72.62 342 SER A C 1
ATOM 2644 O O . SER A 1 342 ? -21.833 -9.510 26.797 1.00 72.62 342 SER A O 1
ATOM 2646 N N . SER A 1 343 ? -21.885 -8.588 28.840 1.00 68.38 343 SER A N 1
ATOM 2647 C CA . SER A 1 343 ? -20.918 -7.512 28.540 1.00 68.38 343 SER A CA 1
ATOM 2648 C C . SER A 1 343 ? -19.648 -8.002 27.818 1.00 68.38 343 SER A C 1
ATOM 2650 O O . SER A 1 343 ? -19.220 -7.405 26.838 1.00 68.38 343 SER A O 1
ATOM 2652 N N . ASN A 1 344 ? -19.113 -9.151 28.240 1.00 67.44 344 ASN A N 1
ATOM 2653 C CA . ASN A 1 344 ? -17.938 -9.817 27.664 1.00 67.44 344 ASN A CA 1
ATOM 2654 C C . ASN A 1 344 ? -18.182 -10.554 26.328 1.00 67.44 344 ASN A C 1
ATOM 2656 O O . ASN A 1 344 ? -17.227 -11.017 25.713 1.00 67.44 344 ASN A O 1
ATOM 2660 N N . MET A 1 345 ? -19.438 -10.713 25.906 1.00 70.00 345 MET A N 1
ATOM 2661 C CA . MET A 1 345 ? -19.833 -11.401 24.669 1.00 70.00 345 MET A CA 1
ATOM 2662 C C . MET A 1 345 ? -20.307 -10.438 23.573 1.00 70.00 345 MET A C 1
ATOM 2664 O O . MET A 1 345 ? -20.496 -10.865 22.431 1.00 70.00 345 MET A O 1
ATOM 2668 N N . ARG A 1 346 ? -20.509 -9.156 23.906 1.00 80.88 346 ARG A N 1
ATOM 2669 C CA . ARG A 1 346 ? -20.857 -8.094 22.952 1.00 80.88 346 ARG A CA 1
ATOM 2670 C C . ARG A 1 346 ? -19.669 -7.778 22.029 1.00 80.88 346 ARG A C 1
ATOM 2672 O O . ARG A 1 346 ? -18.523 -7.922 22.455 1.00 80.88 346 ARG A O 1
ATOM 2679 N N . PRO A 1 347 ? -19.908 -7.313 20.788 1.00 86.69 347 PRO A N 1
ATOM 2680 C CA . PRO A 1 347 ? -18.833 -6.855 19.910 1.00 86.69 347 PRO A CA 1
ATOM 2681 C C . PRO A 1 347 ? -17.984 -5.752 20.576 1.00 86.69 347 PRO A C 1
ATOM 2683 O O . PRO A 1 347 ? -18.566 -4.799 21.104 1.00 86.69 347 PRO A O 1
ATOM 2686 N N . PRO A 1 348 ? -16.640 -5.824 20.545 1.00 90.81 348 PRO A N 1
ATOM 2687 C CA . PRO A 1 348 ? -15.780 -4.784 21.115 1.00 90.81 348 PRO A CA 1
ATOM 2688 C C . PRO A 1 348 ? -15.984 -3.408 20.469 1.00 90.81 348 PRO A C 1
ATOM 2690 O O . PRO A 1 348 ? -16.378 -3.309 19.304 1.00 90.81 348 PRO A O 1
ATOM 2693 N N . MET A 1 349 ? -15.678 -2.332 21.203 1.00 90.88 349 MET A N 1
ATOM 269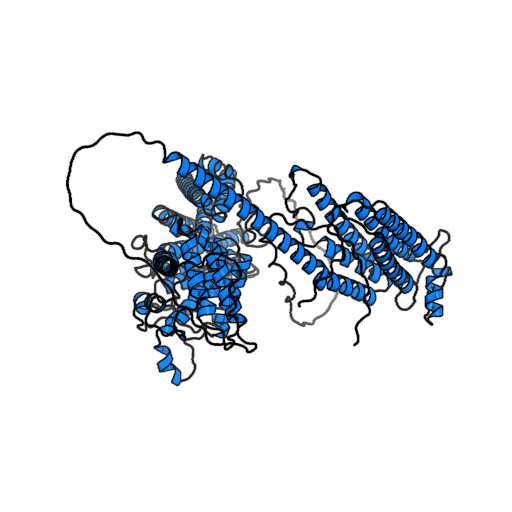4 C CA . MET A 1 349 ? -15.946 -0.963 20.739 1.00 90.88 349 MET A CA 1
ATOM 2695 C C . MET A 1 349 ? -15.206 -0.626 19.441 1.00 90.88 349 MET A C 1
ATOM 2697 O O . MET A 1 349 ? -15.843 -0.162 18.500 1.00 90.88 349 MET A O 1
ATOM 2701 N N . TYR A 1 350 ? -13.916 -0.951 19.309 1.00 94.44 350 TYR A N 1
ATOM 2702 C CA . TYR A 1 350 ? -13.179 -0.730 18.055 1.00 94.44 350 TYR A CA 1
ATOM 2703 C C . TYR A 1 350 ? -13.863 -1.384 16.840 1.00 94.44 350 TYR A C 1
ATOM 2705 O O . TYR A 1 350 ? -13.899 -0.799 15.756 1.00 94.44 350 TYR A O 1
ATOM 2713 N N . LEU A 1 351 ? -14.473 -2.564 17.022 1.00 95.00 351 LEU A N 1
ATOM 2714 C CA . LEU A 1 351 ? -15.160 -3.290 15.956 1.00 95.00 351 LEU A CA 1
ATOM 2715 C C . LEU A 1 351 ? -16.506 -2.638 15.597 1.00 95.00 351 LEU A C 1
ATOM 2717 O O . LEU A 1 351 ? -16.843 -2.560 14.418 1.00 95.00 351 LEU A O 1
ATOM 2721 N N . GLN A 1 352 ? -17.247 -2.117 16.581 1.00 94.25 352 GLN A N 1
ATOM 2722 C CA . GLN A 1 352 ? -18.467 -1.333 16.337 1.00 94.25 352 GLN A CA 1
ATOM 2723 C C . GLN A 1 352 ? -18.160 -0.002 15.628 1.00 94.25 352 GLN A C 1
ATOM 2725 O O . GLN A 1 352 ? -18.841 0.371 14.673 1.00 94.25 352 GLN A O 1
ATOM 2730 N N . TYR A 1 353 ? -17.107 0.702 16.047 1.00 94.94 353 TYR A N 1
ATOM 2731 C CA . TYR A 1 353 ? -16.743 1.994 15.466 1.00 94.94 353 TYR A CA 1
ATOM 2732 C C . TYR A 1 353 ? -16.174 1.868 14.043 1.00 94.94 353 TYR A C 1
ATOM 2734 O O . TYR A 1 353 ? -16.484 2.715 13.207 1.00 94.94 353 TYR A O 1
ATOM 2742 N N . VAL A 1 354 ? -15.424 0.805 13.707 1.00 97.00 354 VAL A N 1
ATOM 2743 C CA . VAL A 1 354 ? -14.918 0.626 12.329 1.00 97.00 354 VAL A CA 1
ATOM 2744 C C . VAL A 1 354 ? -16.032 0.300 11.327 1.00 97.00 354 VAL A C 1
ATOM 2746 O O . VAL A 1 354 ? -16.031 0.854 10.226 1.00 97.00 354 VAL A O 1
ATOM 2749 N N . ILE A 1 355 ? -17.029 -0.523 11.692 1.00 95.75 355 ILE A N 1
ATOM 2750 C CA . ILE A 1 355 ? -18.179 -0.762 10.799 1.00 95.75 355 ILE A CA 1
ATOM 2751 C C . ILE A 1 355 ? -19.039 0.495 10.638 1.00 95.75 355 ILE A C 1
ATOM 2753 O O . ILE A 1 355 ? -19.561 0.746 9.552 1.00 95.75 355 ILE A O 1
ATOM 2757 N N . ALA A 1 356 ? -19.137 1.315 11.688 1.00 94.69 356 ALA A N 1
ATOM 2758 C CA . ALA A 1 356 ? -19.850 2.580 11.640 1.00 94.69 356 ALA A CA 1
ATOM 2759 C C . ALA A 1 356 ? -19.119 3.612 10.769 1.00 94.69 356 ALA A C 1
ATOM 2761 O O . ALA A 1 356 ? -19.768 4.293 9.980 1.00 94.69 356 ALA A O 1
ATOM 2762 N N . ALA A 1 357 ? -17.784 3.681 10.839 1.00 94.88 357 ALA A N 1
ATOM 2763 C CA . ALA A 1 357 ? -16.963 4.511 9.955 1.00 94.88 357 ALA A CA 1
ATOM 2764 C C . ALA A 1 357 ? -17.152 4.121 8.479 1.00 94.88 357 ALA A C 1
ATOM 2766 O O . ALA A 1 357 ? -17.402 4.982 7.634 1.00 94.88 357 ALA A O 1
ATOM 2767 N N . LEU A 1 358 ? -17.108 2.816 8.181 1.00 93.38 358 LEU A N 1
ATOM 2768 C CA . LEU A 1 358 ? -17.377 2.267 6.849 1.00 93.38 358 LEU A CA 1
ATOM 2769 C C . LEU A 1 358 ? -18.783 2.635 6.343 1.00 93.38 358 LEU A C 1
ATOM 2771 O O . LEU A 1 358 ? -18.924 3.086 5.208 1.00 93.38 358 LEU A O 1
ATOM 2775 N N . ALA A 1 359 ? -19.818 2.482 7.174 1.00 93.00 359 ALA A N 1
ATOM 2776 C CA . ALA A 1 359 ? -21.189 2.856 6.821 1.00 93.00 359 ALA A CA 1
ATOM 2777 C C . ALA A 1 359 ? -21.364 4.370 6.616 1.00 93.00 359 ALA A C 1
ATOM 2779 O O . ALA A 1 359 ? -22.060 4.787 5.692 1.00 93.00 359 ALA A O 1
ATOM 2780 N N . ALA A 1 360 ? -20.716 5.187 7.447 1.00 92.06 360 ALA A N 1
ATOM 2781 C CA . ALA A 1 360 ? -20.768 6.641 7.363 1.00 92.06 360 ALA A CA 1
ATOM 2782 C C . ALA A 1 360 ? -20.125 7.167 6.067 1.00 92.06 360 ALA A C 1
ATOM 2784 O O . ALA A 1 360 ? -20.660 8.081 5.448 1.00 92.06 360 ALA A O 1
ATOM 2785 N N . ALA A 1 361 ? -19.031 6.555 5.596 1.00 88.19 361 ALA A N 1
ATOM 2786 C CA . ALA A 1 361 ? -18.322 6.981 4.383 1.00 88.19 361 ALA A CA 1
ATOM 2787 C C . ALA A 1 361 ? -19.176 6.934 3.093 1.00 88.19 361 ALA A C 1
ATOM 2789 O O . ALA A 1 361 ? -18.920 7.695 2.150 1.00 88.19 361 ALA A O 1
ATOM 2790 N N . ILE A 1 362 ? -20.193 6.062 3.058 1.00 82.75 362 ILE A N 1
ATOM 2791 C CA . ILE A 1 362 ? -21.084 5.831 1.905 1.00 82.75 362 ILE A CA 1
ATOM 2792 C C . ILE A 1 362 ? -22.481 6.464 2.048 1.00 82.75 362 ILE A C 1
ATOM 2794 O O . ILE A 1 362 ? -23.365 6.175 1.240 1.00 82.75 362 ILE A O 1
ATOM 2798 N N . VAL A 1 363 ? -22.719 7.279 3.081 1.00 85.31 363 VAL A N 1
ATOM 2799 C CA . VAL A 1 363 ? -24.019 7.919 3.337 1.00 85.31 363 VAL A CA 1
ATOM 2800 C C . VAL A 1 363 ? -23.813 9.407 3.596 1.00 85.31 363 VAL A C 1
ATOM 2802 O O . VAL A 1 363 ? -23.233 9.786 4.609 1.00 85.31 363 VAL A O 1
ATOM 2805 N N . ASP A 1 364 ? -24.311 10.260 2.699 1.00 81.19 364 ASP A N 1
ATOM 2806 C CA . ASP A 1 364 ? -23.979 11.692 2.689 1.00 81.19 364 ASP A CA 1
ATOM 2807 C C . ASP A 1 364 ? -24.308 12.415 4.001 1.00 81.19 364 ASP A C 1
ATOM 2809 O O . ASP A 1 364 ? -23.493 13.194 4.487 1.00 81.19 364 ASP A O 1
ATOM 2813 N N . ASN A 1 365 ? -25.435 12.098 4.650 1.00 84.62 365 ASN A N 1
ATOM 2814 C CA . ASN A 1 365 ? -25.810 12.711 5.932 1.00 84.62 365 ASN A CA 1
ATOM 2815 C C . ASN A 1 365 ? -24.973 12.236 7.141 1.00 84.62 365 ASN A C 1
ATOM 2817 O O . ASN A 1 365 ? -25.178 12.734 8.248 1.00 84.62 365 ASN A O 1
ATOM 2821 N N . TYR A 1 366 ? -24.055 11.282 6.950 1.00 85.75 366 TYR A N 1
ATOM 2822 C CA . TYR A 1 366 ? -23.083 10.832 7.953 1.00 85.75 366 TYR A CA 1
ATOM 2823 C C . TYR A 1 366 ? -21.624 10.946 7.479 1.00 85.75 366 TYR A C 1
ATOM 2825 O O . TYR A 1 366 ? -20.721 10.657 8.262 1.00 85.75 366 TYR A O 1
ATOM 2833 N N . ARG A 1 367 ? -21.363 11.383 6.241 1.00 84.88 367 ARG A N 1
ATOM 2834 C CA . ARG A 1 367 ? -20.028 11.358 5.621 1.00 84.88 367 ARG A CA 1
ATOM 2835 C C . ARG A 1 367 ? -18.971 12.119 6.426 1.00 84.88 367 ARG A C 1
ATOM 2837 O O . ARG A 1 367 ? -17.878 11.593 6.622 1.00 84.88 367 ARG A O 1
ATOM 2844 N N . ASP A 1 368 ? -19.323 13.274 6.989 1.00 86.06 368 ASP A N 1
ATOM 2845 C CA . ASP A 1 368 ? -18.436 14.071 7.855 1.00 86.06 368 ASP A CA 1
ATOM 2846 C C . ASP A 1 368 ? -18.016 13.330 9.142 1.00 86.06 368 ASP A C 1
ATOM 2848 O O . ASP A 1 368 ? -16.943 13.573 9.691 1.00 86.06 368 ASP A O 1
ATOM 2852 N N . LEU A 1 369 ? -18.842 12.393 9.621 1.00 88.75 369 LEU A N 1
ATOM 2853 C CA . LEU A 1 369 ? -18.603 11.618 10.842 1.00 88.75 369 LEU A CA 1
ATOM 2854 C C . LEU A 1 369 ? -17.660 10.422 10.609 1.00 88.75 369 LEU A C 1
ATOM 2856 O O . LEU A 1 369 ? -17.110 9.872 11.566 1.00 88.75 369 LEU A O 1
ATOM 2860 N N . ALA A 1 370 ? -17.452 10.012 9.353 1.00 88.88 370 ALA A N 1
ATOM 2861 C CA . ALA A 1 370 ? -16.716 8.799 9.001 1.00 88.88 370 ALA A CA 1
ATOM 2862 C C . ALA A 1 370 ? -15.262 8.810 9.504 1.00 88.88 370 ALA A C 1
ATOM 2864 O O . ALA A 1 370 ? -14.806 7.830 10.095 1.00 88.88 370 ALA A O 1
ATOM 2865 N N . LEU A 1 371 ? -14.550 9.932 9.338 1.00 90.31 371 LEU A N 1
ATOM 2866 C CA . LEU A 1 371 ? -13.166 10.069 9.806 1.00 90.31 371 LEU A CA 1
ATOM 2867 C C . LEU A 1 371 ? -13.079 10.114 11.342 1.00 90.31 371 LEU A C 1
ATOM 2869 O O . LEU A 1 371 ? -12.170 9.523 11.924 1.00 90.31 371 LEU A O 1
ATOM 2873 N N . THR A 1 372 ? -14.046 10.753 12.010 1.00 90.06 372 THR A N 1
ATOM 2874 C CA . THR A 1 372 ? -14.143 10.762 13.479 1.00 90.06 372 THR A CA 1
ATOM 2875 C C . THR A 1 372 ? -14.343 9.350 14.024 1.00 90.06 372 THR A C 1
ATOM 2877 O O . THR A 1 372 ? -13.623 8.942 14.933 1.00 90.06 372 THR A O 1
ATOM 2880 N N . LEU A 1 373 ? -15.270 8.579 13.446 1.00 91.88 373 LEU A N 1
ATOM 2881 C CA . LEU A 1 373 ? -15.517 7.184 13.822 1.00 91.88 373 LEU A CA 1
ATOM 2882 C C . LEU A 1 373 ? -14.282 6.305 13.597 1.00 91.88 373 LEU A C 1
ATOM 2884 O O . LEU A 1 373 ? -13.950 5.502 14.464 1.00 91.88 373 LEU A O 1
ATOM 2888 N N . TYR A 1 374 ? -13.570 6.491 12.481 1.00 94.12 374 TYR A N 1
ATOM 2889 C CA . TYR A 1 374 ? -12.313 5.793 12.195 1.00 94.12 374 TYR A CA 1
ATOM 2890 C C . TYR A 1 374 ? -11.227 6.089 13.249 1.00 94.12 374 TYR A C 1
ATOM 2892 O O . TYR A 1 374 ? -10.588 5.155 13.737 1.00 94.12 374 TYR A O 1
ATOM 2900 N N . HIS A 1 375 ? -11.047 7.351 13.659 1.00 92.06 375 HIS A N 1
ATOM 2901 C CA . HIS A 1 375 ? -10.092 7.702 14.720 1.00 92.06 375 HIS A CA 1
ATOM 2902 C C . HIS A 1 375 ? -10.494 7.116 16.079 1.00 92.06 375 HIS A C 1
ATOM 2904 O O . HIS A 1 375 ? -9.653 6.533 16.757 1.00 92.06 375 HIS A O 1
ATOM 2910 N N . GLN A 1 376 ? -11.776 7.181 16.451 1.00 91.06 376 GLN A N 1
ATOM 2911 C CA . GLN A 1 376 ? -12.272 6.534 17.672 1.00 91.06 376 GLN A CA 1
ATOM 2912 C C . GLN A 1 376 ? -12.050 5.011 17.635 1.00 91.06 376 GLN A C 1
ATOM 2914 O O . GLN A 1 376 ? -11.649 4.417 18.633 1.00 91.06 376 GLN A O 1
ATOM 2919 N N . ALA A 1 377 ? -12.218 4.374 16.471 1.00 94.75 377 ALA A N 1
ATOM 2920 C CA . ALA A 1 377 ? -11.951 2.949 16.300 1.00 94.75 377 ALA A CA 1
ATOM 2921 C C . ALA A 1 377 ? -10.467 2.587 16.529 1.00 94.75 377 ALA A C 1
ATOM 2923 O O . ALA A 1 377 ? -10.199 1.560 17.150 1.00 94.75 377 ALA A O 1
ATOM 2924 N N . LYS A 1 378 ? -9.517 3.430 16.079 1.00 93.94 378 LYS A N 1
ATOM 2925 C CA . LYS A 1 378 ? -8.075 3.296 16.388 1.00 93.94 378 LYS A CA 1
ATOM 2926 C C . LYS A 1 378 ? -7.800 3.462 17.887 1.00 93.94 378 LYS A C 1
ATOM 2928 O O . LYS A 1 378 ? -7.178 2.589 18.480 1.00 93.94 378 LYS A O 1
ATOM 2933 N N . LEU A 1 379 ? -8.339 4.509 18.516 1.00 91.69 379 LEU A N 1
ATOM 2934 C CA . LEU A 1 379 ? -8.144 4.759 19.950 1.00 91.69 379 LEU A CA 1
ATOM 2935 C C . LEU A 1 379 ? -8.642 3.590 20.817 1.00 91.69 379 LEU A C 1
ATOM 2937 O O . LEU A 1 379 ? -7.954 3.188 21.748 1.00 91.69 379 LEU A O 1
ATOM 2941 N N . TYR A 1 380 ? -9.793 2.991 20.488 1.00 90.94 380 TYR A N 1
ATOM 2942 C CA . TYR A 1 380 ? -10.313 1.838 21.235 1.00 90.94 380 TYR A CA 1
ATOM 2943 C C . TYR A 1 380 ? -9.481 0.556 21.081 1.00 90.94 380 TYR A C 1
ATOM 2945 O O . TYR A 1 380 ? -9.471 -0.246 22.014 1.00 90.94 380 TYR A O 1
ATOM 2953 N N . ILE A 1 381 ? -8.819 0.322 19.937 1.00 92.25 381 ILE A N 1
ATOM 2954 C CA . ILE A 1 381 ? -7.920 -0.838 19.797 1.00 92.25 381 ILE A CA 1
ATOM 2955 C C . ILE A 1 381 ? -6.567 -0.566 20.462 1.00 92.25 381 ILE A C 1
ATOM 2957 O O . ILE A 1 381 ? -6.017 -1.471 21.074 1.00 92.25 381 ILE A O 1
ATOM 2961 N N . GLU A 1 382 ? -6.061 0.668 20.415 1.00 89.31 382 GLU A N 1
ATOM 2962 C CA . GLU A 1 382 ? -4.820 1.067 21.092 1.00 89.31 382 GLU A CA 1
ATOM 2963 C C . GLU A 1 382 ? -4.975 0.974 22.618 1.00 89.31 382 GLU A C 1
ATOM 2965 O O . GLU A 1 382 ? -4.138 0.375 23.286 1.00 89.31 382 GLU A O 1
ATOM 2970 N N . ASP A 1 383 ? -6.096 1.448 23.166 1.00 87.12 383 ASP A N 1
ATOM 2971 C CA . ASP A 1 383 ? -6.474 1.268 24.574 1.00 87.12 383 ASP A CA 1
ATOM 2972 C C . ASP A 1 383 ? -6.660 -0.219 24.955 1.00 87.12 383 ASP A C 1
ATOM 2974 O O . ASP A 1 383 ? -6.415 -0.601 26.093 1.00 87.12 383 ASP A O 1
ATOM 2978 N N . GLU A 1 384 ? -7.062 -1.102 24.032 1.00 85.38 384 GLU A N 1
ATOM 2979 C CA . GLU A 1 384 ? -7.095 -2.554 24.288 1.00 85.38 384 GLU A CA 1
ATOM 2980 C C . GLU A 1 384 ? -5.710 -3.217 24.201 1.00 85.38 384 GLU A C 1
ATOM 2982 O O . GLU A 1 384 ? -5.399 -4.074 25.026 1.00 85.38 384 GLU A O 1
ATOM 2987 N N . GLU A 1 385 ? -4.853 -2.798 23.268 1.00 83.44 385 GLU A N 1
ATOM 2988 C CA . GLU A 1 385 ? -3.473 -3.289 23.131 1.00 83.44 385 GLU A CA 1
ATOM 2989 C C . GLU A 1 385 ? -2.553 -2.805 24.274 1.00 83.44 385 GLU A C 1
ATOM 2991 O O . GLU A 1 385 ? -1.559 -3.466 24.575 1.00 83.44 385 GLU A O 1
ATOM 2996 N N . LEU A 1 386 ? -2.897 -1.697 24.943 1.00 82.12 386 LEU A N 1
ATOM 2997 C CA . LEU A 1 386 ? -2.171 -1.130 26.091 1.00 82.12 386 LEU A CA 1
ATOM 2998 C C . LEU A 1 386 ? -2.739 -1.540 27.468 1.00 82.12 386 LEU A C 1
ATOM 3000 O O . LEU A 1 386 ? -2.156 -1.182 28.497 1.00 82.12 386 LEU A O 1
ATOM 3004 N N . LYS A 1 387 ? -3.851 -2.288 27.525 1.00 71.88 387 LYS A N 1
ATOM 3005 C CA . LYS A 1 387 ? -4.439 -2.759 28.793 1.00 71.88 387 LYS A CA 1
ATOM 3006 C C . LYS A 1 387 ? -3.598 -3.861 29.431 1.00 71.88 387 LYS A C 1
ATOM 3008 O O . LYS A 1 387 ? -3.608 -5.006 28.985 1.00 71.88 387 LYS A O 1
ATOM 3013 N N . ASP A 1 388 ? -2.998 -3.494 30.561 1.00 57.75 388 ASP A N 1
ATOM 3014 C CA . ASP A 1 388 ? -2.083 -4.270 31.401 1.00 57.75 388 ASP A CA 1
ATOM 3015 C C . ASP A 1 388 ? -0.706 -4.552 30.776 1.00 57.75 388 ASP A C 1
ATOM 3017 O O . ASP A 1 388 ? -0.569 -4.977 29.636 1.00 57.75 388 ASP A O 1
ATOM 3021 N N . PHE A 1 389 ? 0.350 -4.452 31.594 1.00 57.53 389 PHE A N 1
ATOM 3022 C CA . PHE A 1 389 ? 1.728 -4.839 31.240 1.00 57.53 389 PHE A CA 1
ATOM 3023 C C . PHE A 1 389 ? 1.927 -6.366 31.054 1.00 57.53 389 PHE A C 1
ATOM 3025 O O . PHE A 1 389 ? 3.045 -6.873 31.170 1.00 57.53 389 PHE A O 1
ATOM 3032 N N . ARG A 1 390 ? 0.857 -7.135 30.811 1.00 57.19 390 ARG A N 1
ATOM 3033 C CA . ARG A 1 390 ? 0.903 -8.584 30.566 1.00 57.19 390 ARG A CA 1
ATOM 3034 C C . ARG A 1 390 ? 0.428 -8.883 29.142 1.00 57.19 390 ARG A C 1
ATOM 3036 O O . ARG A 1 390 ? -0.570 -8.305 28.730 1.00 57.19 390 ARG A O 1
ATOM 3043 N N . PRO A 1 391 ? 1.067 -9.816 28.409 1.00 59.06 391 PRO A N 1
ATOM 3044 C CA . PRO A 1 391 ? 0.627 -10.169 27.062 1.00 59.06 391 PRO A CA 1
ATOM 3045 C C . PRO A 1 391 ? -0.814 -10.695 27.066 1.00 59.06 391 PRO A C 1
ATOM 3047 O O . PRO A 1 391 ? -1.076 -11.792 27.566 1.00 59.06 391 PRO A O 1
ATOM 3050 N N . GLN A 1 392 ? -1.747 -9.923 26.507 1.00 70.38 392 GLN A N 1
ATOM 3051 C CA . GLN A 1 392 ? -3.112 -10.389 26.277 1.00 70.38 392 GLN A CA 1
ATOM 3052 C C . GLN A 1 392 ? -3.152 -11.309 25.044 1.00 70.38 392 GLN A C 1
ATOM 3054 O O . GLN A 1 392 ? -2.432 -11.069 24.069 1.00 70.38 392 GLN A O 1
ATOM 3059 N N . PRO A 1 393 ? -3.966 -12.381 25.053 1.00 79.44 393 PRO A N 1
ATOM 3060 C CA . PRO A 1 393 ? -4.149 -13.214 23.874 1.00 79.44 393 PRO A CA 1
ATOM 3061 C C . PRO A 1 393 ? -4.893 -12.424 22.792 1.00 79.44 393 PRO A C 1
ATOM 3063 O O . PRO A 1 393 ? -5.937 -11.829 23.054 1.00 79.44 393 PRO A O 1
ATOM 3066 N N . VAL A 1 394 ? -4.377 -12.453 21.563 1.00 87.62 394 VAL A N 1
ATOM 3067 C CA . VAL A 1 394 ? -5.052 -11.819 20.423 1.00 87.62 394 VAL A CA 1
ATOM 3068 C C . VAL A 1 394 ? -6.412 -12.471 20.153 1.00 87.62 394 VAL A C 1
ATOM 3070 O O . VAL A 1 394 ? -6.591 -13.664 20.407 1.00 87.62 394 VAL A O 1
ATOM 3073 N N . THR A 1 395 ? -7.376 -11.711 19.628 1.00 91.31 395 THR A N 1
ATOM 3074 C CA . THR A 1 395 ? -8.768 -12.179 19.469 1.00 91.31 395 THR A CA 1
ATOM 3075 C C . THR A 1 395 ? -9.254 -12.159 18.018 1.00 91.31 395 THR A C 1
ATOM 3077 O O . THR A 1 395 ? -8.739 -11.430 17.168 1.00 91.31 395 THR A O 1
ATOM 3080 N N . LEU A 1 396 ? -10.294 -12.950 17.721 1.00 92.88 396 LEU A N 1
ATOM 3081 C CA . LEU A 1 396 ? -10.931 -12.960 16.397 1.00 92.88 396 LEU A CA 1
ATOM 3082 C C . LEU A 1 396 ? -11.465 -11.568 16.012 1.00 92.88 396 LEU A C 1
ATOM 3084 O O . LEU A 1 396 ? -11.333 -11.159 14.860 1.00 92.88 396 LEU A O 1
ATOM 3088 N N . ALA A 1 397 ? -12.001 -10.820 16.982 1.00 93.44 397 ALA A N 1
ATOM 3089 C CA . ALA A 1 397 ? -12.496 -9.464 16.769 1.00 93.44 397 ALA A CA 1
ATOM 3090 C C . ALA A 1 397 ? -11.378 -8.502 16.333 1.00 93.44 397 ALA A C 1
ATOM 3092 O O . ALA A 1 397 ? -11.611 -7.664 15.462 1.00 93.44 397 ALA A O 1
ATOM 3093 N N . GLN A 1 398 ? -10.154 -8.654 16.855 1.00 94.81 398 GLN A N 1
ATOM 3094 C CA . GLN A 1 398 ? -8.997 -7.875 16.401 1.00 94.81 398 GLN A CA 1
ATOM 3095 C C . GLN A 1 398 ? -8.628 -8.206 14.948 1.00 94.81 398 GLN A C 1
ATOM 3097 O O . GLN A 1 398 ? -8.398 -7.289 14.160 1.00 94.81 398 GLN A O 1
ATOM 3102 N N . ALA A 1 399 ? -8.630 -9.485 14.547 1.00 96.62 399 ALA A N 1
ATOM 3103 C CA . ALA A 1 399 ? -8.406 -9.863 13.144 1.00 96.62 399 ALA A CA 1
ATOM 3104 C C . ALA A 1 399 ? -9.455 -9.226 12.215 1.00 96.62 399 ALA A C 1
ATOM 3106 O O . ALA A 1 399 ? -9.101 -8.609 11.206 1.00 96.62 399 ALA A O 1
ATOM 3107 N N . GLN A 1 400 ? -10.736 -9.318 12.589 1.00 97.56 400 GLN A N 1
ATOM 3108 C CA . GLN A 1 400 ? -11.858 -8.726 11.855 1.00 97.56 400 GLN A CA 1
ATOM 3109 C C . GLN A 1 400 ? -11.728 -7.200 11.755 1.00 97.56 400 GLN A C 1
ATOM 3111 O O . GLN A 1 400 ? -11.868 -6.641 10.669 1.00 97.56 400 GLN A O 1
ATOM 3116 N N . PHE A 1 401 ? -11.390 -6.527 12.857 1.00 98.00 401 PHE A N 1
ATOM 3117 C CA . PHE A 1 401 ? -11.153 -5.084 12.899 1.00 98.00 401 PHE A CA 1
ATOM 3118 C C . PHE A 1 401 ? -10.007 -4.651 11.984 1.00 98.00 401 PHE A C 1
ATOM 3120 O O . PHE A 1 401 ? -10.201 -3.766 11.153 1.00 98.00 401 PHE A O 1
ATOM 3127 N N . TRP A 1 402 ? -8.836 -5.287 12.090 1.00 98.12 402 TRP A N 1
ATOM 3128 C CA . TRP A 1 402 ? -7.664 -4.921 11.291 1.00 98.12 402 TRP A CA 1
ATOM 3129 C C . TRP A 1 402 ? -7.900 -5.150 9.784 1.00 98.12 402 TRP A C 1
ATOM 3131 O O . TRP A 1 402 ? -7.345 -4.427 8.957 1.00 98.12 402 TRP A O 1
ATOM 3141 N N . CYS A 1 403 ? -8.788 -6.083 9.415 1.00 97.75 403 CYS A N 1
ATOM 3142 C CA . CYS A 1 403 ? -9.254 -6.243 8.036 1.00 97.75 403 CYS A CA 1
ATOM 3143 C C . CYS A 1 403 ? -10.284 -5.172 7.625 1.00 97.75 403 CYS A C 1
ATOM 3145 O O . CYS A 1 403 ? -10.225 -4.653 6.517 1.00 97.75 403 CYS A O 1
ATOM 3147 N N . LEU A 1 404 ? -11.242 -4.812 8.481 1.00 97.50 404 LEU A N 1
ATOM 3148 C CA . LEU A 1 404 ? -12.246 -3.790 8.144 1.00 97.50 404 LEU A CA 1
ATOM 3149 C C . LEU A 1 404 ? -11.641 -2.386 8.070 1.00 97.50 404 LEU A C 1
ATOM 3151 O O . LEU A 1 404 ? -12.037 -1.583 7.225 1.00 97.50 404 LEU A O 1
ATOM 3155 N N . ILE A 1 405 ? -10.648 -2.091 8.909 1.00 97.50 405 ILE A N 1
ATOM 3156 C CA . ILE A 1 405 ? -9.991 -0.787 8.895 1.00 97.50 405 ILE A CA 1
ATOM 3157 C C . ILE A 1 405 ? -9.098 -0.613 7.662 1.00 97.50 405 ILE A C 1
ATOM 3159 O O . ILE A 1 405 ? -9.056 0.488 7.123 1.00 97.50 405 ILE A O 1
ATOM 3163 N N . SER A 1 406 ? -8.496 -1.686 7.127 1.00 95.25 406 SER A N 1
ATOM 3164 C CA . SER A 1 406 ? -7.794 -1.618 5.836 1.00 95.25 406 SER A CA 1
ATOM 3165 C C . SER A 1 406 ? -8.748 -1.348 4.663 1.00 95.25 406 SER A C 1
ATOM 3167 O O . SER A 1 406 ? -8.397 -0.638 3.719 1.00 95.25 406 SER A O 1
ATOM 3169 N N . TYR A 1 407 ? -9.995 -1.827 4.735 1.00 91.62 407 TYR A N 1
ATOM 3170 C CA . TYR A 1 407 ? -11.031 -1.495 3.751 1.00 91.62 407 TYR A CA 1
ATOM 3171 C C . TYR A 1 407 ? -11.424 -0.011 3.826 1.00 91.62 407 TYR A C 1
ATOM 3173 O O . TYR A 1 407 ? -11.614 0.617 2.787 1.00 91.62 407 TYR A O 1
ATOM 3181 N N . PHE A 1 408 ? -11.501 0.574 5.025 1.00 91.56 408 PHE A N 1
ATOM 3182 C CA . PHE A 1 408 ? -11.732 2.014 5.180 1.00 91.56 408 PHE A CA 1
ATOM 3183 C C . PHE A 1 408 ? -10.537 2.823 4.657 1.00 91.56 408 PHE A C 1
ATOM 3185 O O . PHE A 1 408 ? -10.700 3.726 3.842 1.00 91.56 408 PHE A O 1
ATOM 3192 N N . GLU A 1 409 ? -9.321 2.462 5.071 1.00 89.69 409 GLU A N 1
ATOM 3193 C CA . GLU A 1 409 ? -8.080 3.124 4.657 1.00 89.69 409 GLU A CA 1
ATOM 3194 C C . GLU A 1 409 ? -7.883 3.070 3.131 1.00 89.69 409 GLU A C 1
ATOM 3196 O O . GLU A 1 409 ? -7.480 4.071 2.542 1.00 89.69 409 GLU A O 1
ATOM 3201 N N . SER A 1 410 ? -8.238 1.964 2.465 1.00 81.81 410 SER A N 1
ATOM 3202 C CA . SER A 1 410 ? -8.173 1.861 0.997 1.00 81.81 410 SER A CA 1
ATOM 3203 C C . SER A 1 410 ? -9.233 2.704 0.275 1.00 81.81 410 SER A C 1
ATOM 3205 O O . SER A 1 410 ? -8.920 3.290 -0.759 1.00 81.81 410 SER A O 1
ATOM 3207 N N . GLN A 1 411 ? -10.441 2.866 0.832 1.00 77.81 411 GLN A N 1
ATOM 3208 C CA . GLN A 1 411 ? -11.443 3.818 0.314 1.00 77.81 411 GLN A CA 1
ATOM 3209 C C . GLN A 1 411 ? -10.974 5.277 0.429 1.00 77.81 411 GLN A C 1
ATOM 3211 O O . GLN A 1 411 ? -11.322 6.098 -0.414 1.00 77.81 411 GLN A O 1
ATOM 3216 N N . GLN A 1 412 ? -10.147 5.591 1.431 1.00 78.06 412 GLN A N 1
ATOM 3217 C CA . GLN A 1 412 ? -9.484 6.894 1.580 1.00 78.06 412 GLN A CA 1
ATOM 3218 C C . GLN A 1 412 ? -8.143 6.988 0.817 1.00 78.06 412 GLN A C 1
ATOM 3220 O O . GLN A 1 412 ? -7.389 7.935 1.025 1.00 78.06 412 GLN A O 1
ATOM 3225 N N . MET A 1 413 ? -7.818 6.010 -0.043 1.00 75.00 413 MET A N 1
ATOM 3226 C CA . MET A 1 413 ? -6.572 5.925 -0.833 1.00 75.00 413 MET A CA 1
ATOM 3227 C C . MET A 1 413 ? -5.280 5.867 0.002 1.00 75.00 413 MET A C 1
ATOM 3229 O O . MET A 1 413 ? -4.177 6.052 -0.513 1.00 75.00 413 MET A O 1
ATOM 3233 N N . LEU A 1 414 ? -5.381 5.541 1.291 1.00 79.44 414 LEU A N 1
ATOM 3234 C CA . LEU A 1 414 ? -4.252 5.385 2.210 1.00 79.44 414 LEU A CA 1
ATOM 3235 C C . LEU A 1 414 ? -3.638 3.982 2.075 1.00 79.44 414 LEU A C 1
ATOM 3237 O O . LEU A 1 414 ? -3.495 3.255 3.056 1.00 79.44 414 LEU A O 1
ATOM 3241 N N . PHE A 1 415 ? -3.302 3.575 0.851 1.00 79.06 415 PHE A N 1
ATOM 3242 C CA . PHE A 1 415 ? -3.006 2.182 0.508 1.00 79.06 415 PHE A CA 1
ATOM 3243 C C . PHE A 1 415 ? -1.841 1.559 1.297 1.00 79.06 415 PHE A C 1
ATOM 3245 O O . PHE A 1 415 ? -1.965 0.419 1.736 1.00 79.06 415 PHE A O 1
ATOM 3252 N N . SER A 1 416 ? -0.750 2.287 1.565 1.00 79.69 416 SER A N 1
ATOM 3253 C CA . SER A 1 416 ? 0.361 1.772 2.391 1.00 79.69 416 SER A CA 1
ATOM 3254 C C . SER A 1 416 ? -0.077 1.500 3.839 1.00 79.69 416 SER A C 1
ATOM 3256 O O . SER A 1 416 ? 0.320 0.503 4.450 1.00 79.69 416 SER A O 1
ATOM 3258 N N . ARG A 1 417 ? -0.971 2.345 4.377 1.00 85.44 417 ARG A N 1
ATOM 3259 C CA . ARG A 1 417 ? -1.591 2.145 5.696 1.00 85.44 417 ARG A CA 1
ATOM 3260 C C . ARG A 1 417 ? -2.546 0.951 5.665 1.00 85.44 417 ARG A C 1
ATOM 3262 O O . ARG A 1 417 ? -2.415 0.071 6.509 1.00 85.44 417 ARG A O 1
ATOM 3269 N N . ALA A 1 418 ? -3.398 0.870 4.641 1.00 87.38 418 ALA A N 1
ATOM 3270 C CA . ALA A 1 418 ? -4.311 -0.249 4.422 1.00 87.38 418 ALA A CA 1
ATOM 3271 C C . ALA A 1 418 ? -3.566 -1.590 4.336 1.00 87.38 418 ALA A C 1
ATOM 3273 O O . ALA A 1 418 ? -3.951 -2.547 5.005 1.00 87.38 418 ALA A O 1
ATOM 3274 N N . SER A 1 419 ? -2.462 -1.652 3.586 1.00 86.06 419 SER A N 1
ATOM 3275 C CA . SER A 1 419 ? -1.615 -2.845 3.509 1.00 86.06 419 SER A CA 1
ATOM 3276 C C . SER A 1 419 ? -1.046 -3.215 4.877 1.00 86.06 419 SER A C 1
ATOM 3278 O O . SER A 1 419 ? -1.132 -4.370 5.278 1.00 86.06 419 SER A O 1
ATOM 3280 N N . THR A 1 420 ? -0.539 -2.240 5.638 1.00 90.56 420 THR A N 1
ATOM 3281 C CA . THR A 1 420 ? -0.013 -2.472 6.995 1.00 90.56 420 THR A CA 1
ATOM 3282 C C . THR A 1 420 ? -1.098 -2.997 7.947 1.00 90.56 420 THR A C 1
ATOM 3284 O O . THR A 1 420 ? -0.869 -3.956 8.688 1.00 90.56 420 THR A O 1
ATOM 3287 N N . SER A 1 421 ? -2.304 -2.423 7.900 1.00 95.69 421 SER A N 1
ATOM 3288 C CA . SER A 1 421 ? -3.470 -2.895 8.659 1.00 95.69 421 SER A CA 1
ATOM 3289 C C . SER A 1 421 ? -3.883 -4.318 8.253 1.00 95.69 421 SER A C 1
ATOM 3291 O O . SER A 1 421 ? -4.126 -5.159 9.120 1.00 95.69 421 SER A O 1
ATOM 3293 N N . LEU A 1 422 ? -3.880 -4.637 6.953 1.00 95.19 422 LEU A N 1
ATOM 3294 C CA . LEU A 1 422 ? -4.162 -5.986 6.454 1.00 95.19 422 LEU A CA 1
ATOM 3295 C C . LEU A 1 422 ? -3.097 -6.999 6.910 1.00 95.19 422 LEU A C 1
ATOM 3297 O O . LEU A 1 422 ? -3.454 -8.093 7.346 1.00 95.19 422 LEU A O 1
ATOM 3301 N N . SER A 1 423 ? -1.812 -6.635 6.903 1.00 95.31 423 SER A N 1
ATOM 3302 C CA . SER A 1 423 ? -0.732 -7.483 7.429 1.00 95.31 423 SER A CA 1
ATOM 3303 C C . SER A 1 423 ? -0.887 -7.767 8.929 1.00 95.31 423 SER A C 1
ATOM 3305 O O . SER A 1 423 ? -0.641 -8.897 9.358 1.00 95.31 423 SER A O 1
ATOM 3307 N N . ARG A 1 424 ? -1.362 -6.799 9.733 1.00 96.12 424 ARG A N 1
ATOM 3308 C CA . ARG A 1 424 ? -1.721 -7.034 11.150 1.00 96.12 424 ARG A CA 1
ATOM 3309 C C . ARG A 1 424 ? -2.871 -8.036 11.275 1.00 96.12 424 ARG A C 1
ATOM 3311 O O . ARG A 1 424 ? -2.759 -8.987 12.046 1.00 96.12 424 ARG A O 1
ATOM 3318 N N . SER A 1 425 ? -3.932 -7.872 10.482 1.00 97.81 425 SER A N 1
ATOM 3319 C CA . SER A 1 425 ? -5.068 -8.807 10.444 1.00 97.81 425 SER A CA 1
ATOM 3320 C C . SER A 1 425 ? -4.631 -10.235 10.102 1.00 97.81 425 SER A C 1
ATOM 3322 O O . SER A 1 425 ? -4.933 -11.173 10.844 1.00 97.81 425 SER A O 1
ATOM 3324 N N . PHE A 1 426 ? -3.841 -10.392 9.035 1.00 96.69 426 PHE A N 1
ATOM 3325 C CA . PHE A 1 426 ? -3.256 -11.667 8.627 1.00 96.69 426 PHE A CA 1
ATOM 3326 C C . PHE A 1 426 ? -2.399 -12.288 9.735 1.00 96.69 426 PHE A C 1
ATOM 3328 O O . PHE A 1 426 ? -2.576 -13.465 10.061 1.00 96.69 426 PHE A O 1
ATOM 3335 N N . ARG A 1 427 ? -1.513 -11.511 10.370 1.00 95.62 427 ARG A N 1
ATOM 3336 C CA . ARG A 1 427 ? -0.642 -12.035 11.429 1.00 95.62 427 ARG A CA 1
ATOM 3337 C C . ARG A 1 427 ? -1.435 -12.520 12.643 1.00 95.62 427 ARG A C 1
ATOM 3339 O O . ARG A 1 427 ? -1.129 -13.587 13.175 1.00 95.62 427 ARG A O 1
ATOM 3346 N N . ILE A 1 428 ? -2.482 -11.797 13.037 1.00 94.75 428 ILE A N 1
ATOM 3347 C CA . ILE A 1 428 ? -3.395 -12.221 14.107 1.00 94.75 428 ILE A CA 1
ATOM 3348 C C . ILE A 1 428 ? -4.146 -13.500 13.698 1.00 94.75 428 ILE A C 1
ATOM 3350 O O . ILE A 1 428 ? -4.222 -14.444 14.483 1.00 94.75 428 ILE A O 1
ATOM 3354 N N . ALA A 1 429 ? -4.628 -13.594 12.455 1.00 95.88 429 ALA A N 1
ATOM 3355 C CA . ALA A 1 429 ? -5.276 -14.801 11.938 1.00 95.88 429 ALA A CA 1
ATOM 3356 C C . ALA A 1 429 ? -4.339 -16.029 11.900 1.00 95.88 429 ALA A C 1
ATOM 3358 O O . ALA A 1 429 ? -4.784 -17.151 12.157 1.00 95.88 429 ALA A O 1
ATOM 3359 N N . GLN A 1 430 ? -3.038 -15.840 11.647 1.00 93.81 430 GLN A N 1
ATOM 3360 C CA . GLN A 1 430 ? -2.034 -16.900 11.805 1.00 93.81 430 GLN A CA 1
ATOM 3361 C C . GLN A 1 430 ? -1.862 -17.319 13.270 1.00 93.81 430 GLN A C 1
ATOM 3363 O O . GLN A 1 430 ? -1.863 -18.516 13.557 1.00 93.81 430 GLN A O 1
ATOM 3368 N N . MET A 1 431 ? -1.745 -16.359 14.197 1.00 91.12 431 MET A N 1
ATOM 3369 C CA . MET A 1 431 ? -1.607 -16.627 15.639 1.00 91.12 431 MET A CA 1
ATOM 3370 C C . MET A 1 431 ? -2.815 -17.394 16.201 1.00 91.12 431 MET A C 1
ATOM 3372 O O . MET A 1 431 ? -2.647 -18.291 17.022 1.00 91.12 431 MET A O 1
ATOM 3376 N N . LEU A 1 432 ? -4.014 -17.100 15.692 1.00 91.44 432 LEU A N 1
ATOM 3377 C CA . LEU A 1 432 ? -5.268 -17.806 15.985 1.00 91.44 432 LEU A CA 1
ATOM 3378 C C . LEU A 1 432 ? -5.449 -19.128 15.210 1.00 91.44 432 LEU A C 1
ATOM 3380 O O . LEU A 1 432 ? -6.463 -19.798 15.386 1.00 91.44 432 LEU A O 1
ATOM 3384 N N . ARG A 1 433 ? -4.501 -19.499 14.338 1.00 92.56 433 ARG A N 1
ATOM 3385 C CA . ARG A 1 433 ? -4.555 -20.676 13.447 1.00 92.56 433 ARG A CA 1
ATOM 3386 C C . ARG A 1 433 ? -5.811 -20.763 12.566 1.00 92.56 433 ARG A C 1
ATOM 3388 O O . ARG A 1 433 ? -6.251 -21.856 12.221 1.00 92.56 433 ARG A O 1
ATOM 3395 N N . LEU A 1 434 ? -6.350 -19.625 12.112 1.00 94.56 434 LEU A N 1
ATOM 3396 C CA . LEU A 1 434 ? -7.571 -19.598 11.283 1.00 94.56 434 LEU A CA 1
ATOM 3397 C C . LEU A 1 434 ? -7.414 -20.289 9.907 1.00 94.56 434 LEU A C 1
ATOM 3399 O O . LEU A 1 434 ? -8.401 -20.595 9.243 1.00 94.56 434 LEU A O 1
ATOM 3403 N N . HIS A 1 435 ? -6.173 -20.565 9.500 1.00 93.88 435 HIS A N 1
ATOM 3404 C CA . HIS A 1 435 ? -5.796 -21.305 8.294 1.00 93.88 435 HIS A CA 1
ATOM 3405 C C . HIS A 1 435 ? -5.821 -22.836 8.463 1.00 93.88 435 HIS A C 1
ATOM 3407 O O . HIS A 1 435 ? -5.731 -23.553 7.471 1.00 93.88 435 HIS A O 1
ATOM 3413 N N . GLN A 1 436 ? -5.946 -23.343 9.696 1.00 92.06 436 GLN A N 1
ATOM 3414 C CA . GLN A 1 436 ? -5.888 -24.772 10.042 1.00 92.06 436 GLN A CA 1
ATOM 3415 C C . GLN A 1 436 ? -7.067 -25.200 10.937 1.00 92.06 436 GLN A C 1
ATOM 3417 O O . GLN A 1 436 ? -6.925 -26.075 11.792 1.00 92.06 436 GLN A O 1
ATOM 3422 N N . LEU A 1 437 ? -8.239 -24.573 10.771 1.00 88.38 437 LEU A N 1
ATOM 3423 C CA . LEU A 1 437 ? -9.405 -24.791 11.642 1.00 88.38 437 LEU A CA 1
ATOM 3424 C C . LEU A 1 437 ? -9.982 -26.210 11.547 1.00 88.38 437 LEU A C 1
ATOM 3426 O O . LEU A 1 437 ? -10.544 -26.710 12.521 1.00 88.38 437 LEU A O 1
ATOM 3430 N N . ASP A 1 438 ? -9.839 -26.860 10.390 1.00 86.06 438 ASP A N 1
ATOM 3431 C CA . ASP A 1 438 ? -10.468 -28.149 10.094 1.00 86.06 438 ASP A CA 1
ATOM 3432 C C . ASP A 1 438 ? -9.456 -29.305 9.940 1.00 86.06 438 ASP A C 1
ATOM 3434 O O . ASP A 1 438 ? -9.842 -30.425 9.599 1.00 86.06 438 ASP A O 1
ATOM 3438 N N . GLY A 1 439 ? -8.178 -29.060 10.258 1.00 75.69 439 GLY A N 1
ATOM 3439 C CA . GLY A 1 439 ? -7.104 -30.058 10.254 1.00 75.69 439 GLY A CA 1
ATOM 3440 C C . GLY A 1 439 ? -7.216 -31.136 11.349 1.00 75.69 439 GLY A C 1
ATOM 3441 O O . GLY A 1 439 ? -8.100 -31.118 12.215 1.00 75.69 439 GLY A O 1
ATOM 3442 N N . GLU A 1 440 ? -6.293 -32.103 11.319 1.00 59.84 440 GLU A N 1
ATOM 3443 C CA . GLU A 1 440 ? -6.244 -33.216 12.279 1.00 59.84 440 GLU A CA 1
ATOM 3444 C C . GLU A 1 440 ? -5.664 -32.790 13.639 1.00 59.84 440 GLU A C 1
ATOM 3446 O O . GLU A 1 440 ? -4.478 -32.957 13.917 1.00 59.84 440 GLU A O 1
ATOM 3451 N N . VAL A 1 441 ? -6.518 -32.263 14.523 1.00 53.38 441 VAL A N 1
ATOM 3452 C CA . VAL A 1 441 ? -6.180 -32.033 15.937 1.00 53.38 441 VAL A CA 1
ATOM 3453 C C . VAL A 1 441 ? -7.285 -32.577 16.852 1.00 53.38 441 VAL A C 1
ATOM 3455 O O . VAL A 1 441 ? -8.381 -32.032 16.887 1.00 53.38 441 VAL A O 1
ATOM 3458 N N . SER A 1 442 ? -6.938 -33.634 17.599 1.00 42.56 442 SER A N 1
ATOM 3459 C CA . SER A 1 442 ? -7.561 -34.236 18.800 1.00 42.56 442 SER A CA 1
ATOM 3460 C C . SER A 1 442 ? -9.090 -34.498 18.876 1.00 42.56 442 SER A C 1
ATOM 3462 O O . SER A 1 442 ? -9.912 -33.634 18.584 1.00 42.56 442 SER A O 1
ATOM 3464 N N . PRO A 1 443 ? -9.522 -35.661 19.418 1.00 43.84 443 PRO A N 1
ATOM 3465 C CA . PRO A 1 443 ? -10.937 -36.070 19.437 1.00 43.84 443 PRO A CA 1
ATOM 3466 C C . PRO A 1 443 ? -11.876 -35.188 20.284 1.00 43.84 443 PRO A C 1
ATOM 3468 O O . PRO A 1 443 ? -13.062 -35.111 19.975 1.00 43.84 443 PRO A O 1
ATOM 3471 N N . ASN A 1 444 ? -11.371 -34.455 21.286 1.00 47.94 444 ASN A N 1
ATOM 3472 C CA . ASN A 1 444 ? -12.186 -33.527 22.094 1.00 47.94 444 ASN A CA 1
ATOM 3473 C C . ASN A 1 444 ? -12.703 -32.304 21.303 1.00 47.94 444 ASN A C 1
ATOM 3475 O O . ASN A 1 444 ? -13.478 -31.511 21.831 1.00 47.94 444 ASN A O 1
ATOM 3479 N N . VAL A 1 445 ? -12.284 -32.130 20.045 1.00 48.44 445 VAL A N 1
ATOM 3480 C CA . VAL A 1 445 ? -12.639 -30.972 19.208 1.00 48.44 445 VAL A CA 1
ATOM 3481 C C . VAL A 1 445 ? -13.997 -31.150 18.497 1.00 48.44 445 VAL A C 1
ATOM 3483 O O . VAL A 1 445 ? -14.524 -30.204 17.917 1.00 48.44 445 VAL A O 1
ATOM 3486 N N . ALA A 1 446 ? -14.630 -32.329 18.573 1.00 47.03 446 ALA A N 1
ATOM 3487 C CA . ALA A 1 446 ? -15.929 -32.589 17.935 1.00 47.03 446 ALA A CA 1
ATOM 3488 C C . ALA A 1 446 ? -17.057 -31.651 18.425 1.00 47.03 446 ALA A C 1
ATOM 3490 O O . ALA A 1 446 ? -17.831 -31.147 17.613 1.00 47.03 446 ALA A O 1
ATOM 3491 N N . GLU A 1 447 ? -17.107 -31.337 19.725 1.00 44.66 447 GLU A N 1
ATOM 3492 C CA . GLU A 1 447 ? -18.060 -30.360 20.282 1.00 44.66 447 GLU A CA 1
ATOM 3493 C C . GLU A 1 447 ? -17.717 -28.913 19.891 1.00 44.66 447 GLU A C 1
ATOM 3495 O O . GLU A 1 447 ? -18.597 -28.057 19.805 1.00 44.66 447 GLU A O 1
ATOM 3500 N N . THR A 1 448 ? -16.444 -28.621 19.607 1.00 49.59 448 THR A N 1
ATOM 3501 C CA . THR A 1 448 ? -16.002 -27.297 19.142 1.00 49.59 448 THR A CA 1
ATOM 3502 C C . THR A 1 448 ? -16.271 -27.086 17.648 1.00 49.59 448 THR A C 1
ATOM 3504 O O . THR A 1 448 ? -16.523 -25.953 17.240 1.00 49.59 448 THR A O 1
ATOM 3507 N N . LYS A 1 449 ? -16.289 -28.160 16.842 1.00 53.06 449 LYS A N 1
ATOM 3508 C CA . LYS A 1 449 ? -16.548 -28.124 15.386 1.00 53.06 449 LYS A CA 1
ATOM 3509 C C . LYS A 1 449 ? -17.970 -27.705 15.004 1.00 53.06 449 LYS A C 1
ATOM 3511 O O . LYS A 1 449 ? -18.166 -27.184 13.911 1.00 53.06 449 LYS A O 1
ATOM 3516 N N . ASN A 1 450 ? -18.935 -27.868 15.909 1.00 53.47 450 ASN A N 1
ATOM 3517 C CA . ASN A 1 450 ? -20.340 -27.503 15.687 1.00 53.47 450 ASN A CA 1
ATOM 3518 C C . ASN A 1 450 ? -20.723 -26.135 16.283 1.00 53.47 450 ASN A C 1
ATOM 3520 O O . ASN A 1 450 ? -21.906 -25.808 16.364 1.00 53.47 450 ASN A O 1
ATOM 3524 N N . ARG A 1 451 ? -19.750 -25.327 16.726 1.00 67.75 451 ARG A N 1
ATOM 3525 C CA . ARG A 1 451 ? -20.025 -23.983 17.250 1.00 67.75 451 ARG A CA 1
ATOM 3526 C C . ARG A 1 451 ? -20.288 -23.005 16.101 1.00 67.75 451 ARG A C 1
ATOM 3528 O O . ARG A 1 451 ? -19.425 -22.884 15.233 1.00 67.75 451 ARG A O 1
ATOM 3535 N N . PRO A 1 452 ? -21.387 -22.228 16.116 1.00 70.25 452 PRO A N 1
ATOM 3536 C CA . PRO A 1 452 ? -21.641 -21.200 15.102 1.00 70.25 452 PRO A CA 1
ATOM 3537 C C . PRO A 1 452 ? -20.524 -20.146 14.980 1.00 70.25 452 PRO A C 1
ATOM 3539 O O . PRO A 1 452 ? -20.316 -19.568 13.917 1.00 70.25 452 PRO A O 1
ATOM 3542 N N . GLU A 1 453 ? -19.754 -19.923 16.051 1.00 81.44 453 GLU A N 1
ATOM 3543 C CA . GLU A 1 453 ? -18.571 -19.049 16.047 1.00 81.44 453 GLU A CA 1
ATOM 3544 C C . GLU A 1 453 ? -17.435 -19.556 15.137 1.00 81.44 453 GLU A C 1
ATOM 3546 O O . GLU A 1 453 ? -16.598 -18.762 14.706 1.00 81.44 453 GLU A O 1
ATOM 3551 N N . LEU A 1 454 ? -17.390 -20.856 14.823 1.00 87.38 454 LEU A N 1
ATOM 3552 C CA . LEU A 1 454 ? -16.365 -21.424 13.948 1.00 87.38 454 LEU A CA 1
ATOM 3553 C C . LEU A 1 454 ? -16.519 -20.932 12.506 1.00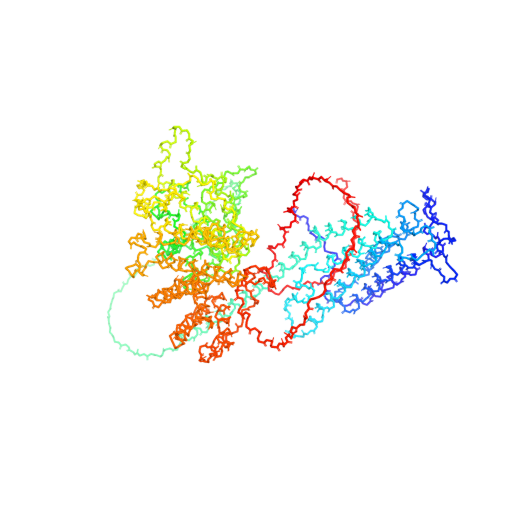 87.38 454 LEU A C 1
ATOM 3555 O O . LEU A 1 454 ? -15.520 -20.676 11.842 1.00 87.38 454 LEU A O 1
ATOM 3559 N N . GLU A 1 455 ? -17.749 -20.733 12.028 1.00 91.19 455 GLU A N 1
ATOM 3560 C CA . GLU A 1 455 ? -17.976 -20.241 10.667 1.00 91.19 455 GLU A CA 1
ATOM 3561 C C . GLU A 1 455 ? -17.629 -18.748 10.530 1.00 91.19 455 GLU A C 1
ATOM 3563 O O . GLU A 1 455 ? -17.097 -18.338 9.501 1.00 91.19 455 GLU A O 1
ATOM 3568 N N . GLU A 1 456 ? -17.794 -17.944 11.590 1.00 92.12 456 GLU A N 1
ATOM 3569 C CA . GLU A 1 456 ? -17.233 -16.581 11.642 1.00 92.12 456 GLU A CA 1
ATOM 3570 C C . GLU A 1 456 ? -15.702 -16.613 11.527 1.00 92.12 456 GLU A C 1
ATOM 3572 O O . GLU A 1 456 ? -15.111 -15.799 10.813 1.00 92.12 456 GLU A O 1
ATOM 3577 N N . ALA A 1 457 ? -15.047 -17.579 12.180 1.00 94.00 457 ALA A N 1
ATOM 3578 C CA . ALA A 1 457 ? -13.602 -17.769 12.103 1.00 94.00 457 ALA A CA 1
ATOM 3579 C C . ALA A 1 457 ? -13.143 -18.205 10.695 1.00 94.00 457 ALA A C 1
ATOM 3581 O O . ALA A 1 457 ? -12.214 -17.597 10.151 1.00 94.00 457 ALA A O 1
ATOM 3582 N N . ARG A 1 458 ? -13.833 -19.169 10.057 1.00 94.81 458 ARG A N 1
ATOM 3583 C CA . ARG A 1 458 ? -13.576 -19.564 8.655 1.00 94.81 458 ARG A CA 1
ATOM 3584 C C . ARG A 1 458 ? -13.764 -18.387 7.705 1.00 94.81 458 ARG A C 1
ATOM 3586 O O . ARG A 1 458 ? -12.885 -18.096 6.898 1.00 94.81 458 ARG A O 1
ATOM 3593 N N . ARG A 1 459 ? -14.883 -17.668 7.809 1.00 96.06 459 ARG A N 1
ATOM 3594 C CA . ARG A 1 459 ? -15.174 -16.516 6.944 1.00 96.06 459 ARG A CA 1
ATOM 3595 C C . ARG A 1 459 ? -14.178 -15.380 7.148 1.00 96.06 459 ARG A C 1
ATOM 3597 O O . ARG A 1 459 ? -13.758 -14.786 6.162 1.00 96.06 459 ARG A O 1
ATOM 3604 N N . THR A 1 460 ? -13.725 -15.132 8.379 1.00 97.75 460 THR A N 1
ATOM 3605 C CA . THR A 1 460 ? -12.645 -14.166 8.661 1.00 97.75 460 THR A CA 1
ATOM 3606 C C . THR A 1 460 ? -11.357 -14.549 7.927 1.00 97.75 460 THR A C 1
ATOM 3608 O O . THR A 1 460 ? -10.788 -13.707 7.233 1.00 97.75 460 THR A O 1
ATOM 3611 N N . TRP A 1 461 ? -10.936 -15.821 7.988 1.00 97.81 461 TRP A N 1
ATOM 3612 C CA . TRP A 1 461 ? -9.796 -16.313 7.203 1.00 97.81 461 TRP A CA 1
ATOM 3613 C C . TRP A 1 461 ? -9.987 -16.080 5.700 1.00 97.81 461 TRP A C 1
ATOM 3615 O O . TRP A 1 461 ? -9.111 -15.520 5.045 1.00 97.81 461 TRP A O 1
ATOM 3625 N N . TRP A 1 462 ? -11.149 -16.441 5.154 1.00 98.00 462 TRP A N 1
ATOM 3626 C CA . TRP A 1 462 ? -11.408 -16.320 3.720 1.00 98.00 462 TRP A CA 1
ATOM 3627 C C . TRP A 1 462 ? -11.555 -14.876 3.221 1.00 98.00 462 TRP A C 1
ATOM 3629 O O . TRP A 1 462 ? -11.216 -14.605 2.068 1.00 98.00 462 TRP A O 1
ATOM 3639 N N . VAL A 1 463 ? -11.988 -13.929 4.062 1.00 98.19 463 VAL A N 1
ATOM 3640 C CA . VAL A 1 463 ? -11.969 -12.490 3.731 1.00 98.19 463 VAL A CA 1
ATOM 3641 C C . VAL A 1 463 ? -10.528 -11.980 3.656 1.00 98.19 463 VAL A C 1
ATOM 3643 O O . VAL A 1 463 ? -10.173 -11.305 2.685 1.00 98.19 463 VAL A O 1
ATOM 3646 N N . ILE A 1 464 ? -9.683 -12.342 4.627 1.00 98.25 464 ILE A N 1
ATOM 3647 C CA . ILE A 1 464 ? -8.254 -11.992 4.627 1.00 98.25 464 ILE A CA 1
ATOM 3648 C C . ILE A 1 464 ? -7.563 -12.614 3.404 1.00 98.25 464 ILE A C 1
ATOM 3650 O O . ILE A 1 464 ? -6.856 -11.911 2.688 1.00 98.25 464 ILE A O 1
ATOM 3654 N N . PHE A 1 465 ? -7.847 -13.885 3.097 1.00 97.88 465 PHE A N 1
ATOM 3655 C CA . PHE A 1 465 ? -7.351 -14.579 1.905 1.00 97.88 465 PHE A CA 1
ATOM 3656 C C . PHE A 1 465 ? -7.744 -13.878 0.603 1.00 97.88 465 PHE A C 1
ATOM 3658 O O . PHE A 1 465 ? -6.881 -13.612 -0.229 1.00 97.88 465 PHE A O 1
ATOM 3665 N N . CYS A 1 466 ? -9.024 -13.528 0.425 1.00 97.06 466 CYS A N 1
ATOM 3666 C CA . CYS A 1 466 ? -9.459 -12.774 -0.753 1.00 97.06 466 CYS A CA 1
ATOM 3667 C C . CYS A 1 466 ? -8.709 -11.441 -0.868 1.00 97.06 466 CYS A C 1
ATOM 3669 O O . CYS A 1 466 ? -8.286 -11.068 -1.958 1.00 97.06 466 CYS A O 1
ATOM 3671 N N . SER A 1 467 ? -8.530 -10.739 0.253 1.00 95.06 467 SER A N 1
ATOM 3672 C CA . SER A 1 467 ? -7.848 -9.442 0.296 1.00 95.06 467 SER A CA 1
ATOM 3673 C C . SER A 1 467 ? -6.374 -9.562 -0.101 1.00 95.06 467 SER A C 1
ATOM 3675 O O . SER A 1 467 ? -5.935 -8.834 -0.984 1.00 95.06 467 SER A O 1
ATOM 3677 N N . ASP A 1 468 ? -5.643 -10.525 0.473 1.00 94.56 468 ASP A N 1
ATOM 3678 C CA . ASP A 1 468 ? -4.254 -10.856 0.115 1.00 94.56 468 ASP A CA 1
ATOM 3679 C C . ASP A 1 468 ? -4.142 -11.193 -1.383 1.00 94.56 468 ASP A C 1
ATOM 3681 O O . ASP A 1 468 ? -3.392 -10.555 -2.113 1.00 94.56 468 ASP A O 1
ATOM 3685 N N . ARG A 1 469 ? -4.973 -12.117 -1.889 1.00 94.19 469 ARG A N 1
ATOM 3686 C CA . ARG A 1 469 ? -4.972 -12.529 -3.307 1.00 94.19 469 ARG A CA 1
ATOM 3687 C C . ARG A 1 469 ? -5.278 -11.382 -4.278 1.00 94.19 469 ARG A C 1
ATOM 3689 O O . ARG A 1 469 ? -4.620 -11.288 -5.312 1.00 94.19 469 ARG A O 1
ATOM 3696 N N . PHE A 1 470 ? -6.252 -10.516 -3.984 1.00 90.19 470 PHE A N 1
ATOM 3697 C CA . PHE A 1 470 ? -6.587 -9.396 -4.872 1.00 90.19 470 PHE A CA 1
ATOM 3698 C C . PHE A 1 470 ? -5.569 -8.253 -4.801 1.00 90.19 470 PHE A C 1
ATOM 3700 O O . PHE A 1 470 ? -5.247 -7.683 -5.844 1.00 90.19 470 PHE A O 1
ATOM 3707 N N . VAL A 1 471 ? -5.038 -7.928 -3.615 1.00 85.88 471 VAL A N 1
ATOM 3708 C CA . VAL A 1 471 ? -3.967 -6.928 -3.475 1.00 85.88 471 VAL A CA 1
ATOM 3709 C C . VAL A 1 471 ? -2.718 -7.434 -4.191 1.00 85.88 471 VAL A C 1
ATOM 3711 O O . VAL A 1 471 ? -2.342 -6.854 -5.202 1.00 85.88 471 VAL A O 1
ATOM 3714 N N . SER A 1 472 ? -2.158 -8.575 -3.787 1.00 86.38 472 SER A N 1
ATOM 3715 C CA . SER A 1 472 ? -0.969 -9.164 -4.418 1.00 86.38 472 SER A CA 1
ATOM 3716 C C . SER A 1 472 ? -1.148 -9.452 -5.913 1.00 86.38 472 SER A C 1
ATOM 3718 O O . SER A 1 472 ? -0.199 -9.326 -6.675 1.00 86.38 472 SER A O 1
ATOM 3720 N N . GLY A 1 473 ? -2.354 -9.788 -6.382 1.00 84.50 473 GLY A N 1
ATOM 3721 C CA . GLY A 1 473 ? -2.621 -9.971 -7.814 1.00 84.50 473 GLY A CA 1
ATOM 3722 C C . GLY A 1 473 ? -2.691 -8.669 -8.627 1.00 84.50 473 GLY A C 1
ATOM 3723 O O . GLY A 1 473 ? -2.426 -8.695 -9.826 1.00 84.50 473 GLY A O 1
ATOM 3724 N N . SER A 1 474 ? -3.035 -7.536 -8.001 1.00 77.56 474 SER A N 1
ATOM 3725 C CA . SER A 1 474 ? -3.152 -6.223 -8.668 1.00 77.56 474 SER A CA 1
ATOM 3726 C C . SER A 1 474 ? -1.906 -5.344 -8.519 1.00 77.56 474 SER A C 1
ATOM 3728 O O . SER A 1 474 ? -1.594 -4.585 -9.433 1.00 77.56 474 SER A O 1
ATOM 3730 N N . THR A 1 475 ? -1.172 -5.480 -7.411 1.00 77.00 475 THR A N 1
ATOM 3731 C CA . THR A 1 475 ? 0.110 -4.802 -7.141 1.00 77.00 475 THR A CA 1
ATOM 3732 C C . THR A 1 475 ? 1.319 -5.649 -7.543 1.00 77.00 475 THR A C 1
ATOM 3734 O O . THR A 1 475 ? 2.438 -5.148 -7.596 1.00 77.00 475 THR A O 1
ATOM 3737 N N . GLY A 1 476 ? 1.107 -6.951 -7.769 1.00 74.50 476 GLY A N 1
ATOM 3738 C CA . GLY A 1 476 ? 2.147 -7.949 -8.019 1.00 74.50 476 GLY A CA 1
ATOM 3739 C C . GLY A 1 476 ? 3.176 -8.113 -6.903 1.00 74.50 476 GLY A C 1
ATOM 3740 O O . GLY A 1 476 ? 4.209 -8.751 -7.110 1.00 74.50 476 GLY A O 1
ATOM 3741 N N . TRP A 1 477 ? 2.903 -7.569 -5.716 1.00 80.44 477 TRP A N 1
ATOM 3742 C CA . TRP A 1 477 ? 3.635 -7.933 -4.510 1.00 80.44 477 TRP A CA 1
ATOM 3743 C C . TRP A 1 477 ? 3.413 -9.424 -4.209 1.00 80.44 477 TRP A C 1
ATOM 3745 O O . TRP A 1 477 ? 2.350 -9.959 -4.533 1.00 80.44 477 TRP A O 1
ATOM 3755 N N . PRO A 1 478 ? 4.366 -10.120 -3.566 1.00 84.31 478 PRO A N 1
ATOM 3756 C CA . PRO A 1 478 ? 4.145 -11.491 -3.118 1.00 84.31 478 PRO A CA 1
ATOM 3757 C C . PRO A 1 478 ? 2.888 -11.605 -2.242 1.00 84.31 478 PRO A C 1
ATOM 3759 O O . PRO A 1 478 ? 2.593 -10.708 -1.452 1.00 84.31 478 PRO A O 1
ATOM 3762 N N . ALA A 1 479 ? 2.149 -12.708 -2.364 1.00 90.25 479 ALA A N 1
ATOM 3763 C CA . ALA A 1 479 ? 1.121 -13.061 -1.385 1.00 90.25 479 ALA A CA 1
ATOM 3764 C C . ALA A 1 479 ? 1.748 -13.366 -0.019 1.00 90.25 479 ALA A C 1
ATOM 3766 O O . ALA A 1 479 ? 2.789 -14.022 0.056 1.00 90.25 479 ALA A O 1
ATOM 3767 N N . MET A 1 480 ? 1.087 -12.943 1.059 1.00 91.94 480 MET A N 1
ATOM 3768 C CA . MET A 1 480 ? 1.493 -13.290 2.424 1.00 91.94 480 MET A CA 1
ATOM 3769 C C . MET A 1 480 ? 1.097 -14.725 2.800 1.00 91.94 480 MET A C 1
ATOM 3771 O O . MET A 1 480 ? 1.737 -15.346 3.649 1.00 91.94 480 MET A O 1
ATOM 3775 N N . ILE A 1 481 ? 0.031 -15.249 2.190 1.00 94.56 481 ILE A N 1
ATOM 3776 C CA . ILE A 1 481 ? -0.499 -16.590 2.457 1.00 94.56 481 ILE A CA 1
ATOM 3777 C C . ILE A 1 481 ? 0.078 -17.592 1.453 1.00 94.56 481 ILE A C 1
ATOM 3779 O O . ILE A 1 481 ? -0.046 -17.382 0.246 1.00 94.56 481 ILE A O 1
ATOM 3783 N N . ASN A 1 482 ? 0.607 -18.720 1.932 1.00 91.56 482 ASN A N 1
ATOM 3784 C CA . ASN A 1 482 ? 0.851 -19.898 1.100 1.00 91.56 482 ASN A CA 1
ATOM 3785 C C . ASN A 1 482 ? -0.420 -20.767 1.019 1.00 91.56 482 ASN A C 1
ATOM 3787 O O . ASN A 1 482 ? -1.093 -20.968 2.029 1.00 91.56 482 ASN A O 1
ATOM 3791 N N . ASP A 1 483 ? -0.750 -21.283 -0.167 1.00 91.19 483 ASP A N 1
ATOM 3792 C CA . ASP A 1 483 ? -1.950 -22.109 -0.370 1.00 91.19 483 ASP A CA 1
ATOM 3793 C C . ASP A 1 483 ? -1.803 -23.504 0.279 1.00 91.19 483 ASP A C 1
ATOM 3795 O O . ASP A 1 483 ? -2.797 -24.064 0.743 1.00 91.19 483 ASP A O 1
ATOM 3799 N N . ASP A 1 484 ? -0.575 -24.037 0.375 1.00 89.62 484 ASP A N 1
ATOM 3800 C CA . ASP A 1 484 ? -0.295 -25.371 0.942 1.00 89.62 484 ASP A CA 1
ATOM 3801 C C . ASP A 1 484 ? -0.510 -25.453 2.467 1.00 89.62 484 ASP A C 1
ATOM 3803 O O . ASP A 1 484 ? -0.763 -26.532 3.003 1.00 89.62 484 ASP A O 1
ATOM 3807 N N . ASP A 1 485 ? -0.454 -24.318 3.174 1.00 90.88 485 ASP A N 1
ATOM 3808 C CA . ASP A 1 485 ? -0.632 -24.259 4.634 1.00 90.88 485 ASP A CA 1
ATOM 3809 C C . ASP A 1 485 ? -2.115 -24.355 5.060 1.00 90.88 485 ASP A C 1
ATOM 3811 O O . ASP A 1 485 ? -2.423 -24.430 6.258 1.00 90.88 485 ASP A O 1
ATOM 3815 N N . ILE A 1 486 ? -3.047 -24.317 4.095 1.00 93.38 486 ILE A N 1
ATOM 3816 C CA . ILE A 1 486 ? -4.486 -24.161 4.334 1.00 93.38 486 ILE A CA 1
ATOM 3817 C C . ILE A 1 486 ? -5.181 -25.518 4.506 1.00 93.38 486 ILE A C 1
ATOM 3819 O O . ILE A 1 486 ? -5.390 -26.272 3.556 1.00 93.38 486 ILE A O 1
ATOM 3823 N N . SER A 1 487 ? -5.663 -25.772 5.723 1.00 91.75 487 SER A N 1
ATOM 3824 C CA . SER A 1 487 ? -6.560 -26.886 6.072 1.00 91.75 487 SER A CA 1
ATOM 3825 C C . SER A 1 487 ? -7.860 -26.411 6.739 1.00 91.75 487 SER A C 1
ATOM 3827 O O . SER A 1 487 ? -8.449 -27.108 7.560 1.00 91.75 487 SER A O 1
ATOM 3829 N N . THR A 1 488 ? -8.336 -25.225 6.357 1.00 92.12 488 THR A N 1
ATOM 3830 C CA . THR A 1 488 ? -9.681 -24.713 6.670 1.00 92.12 488 THR A CA 1
ATOM 3831 C C . THR A 1 488 ? -10.635 -24.993 5.500 1.00 92.12 488 THR A C 1
ATOM 3833 O O . THR A 1 488 ? -10.257 -24.828 4.336 1.00 92.12 488 THR A O 1
ATOM 3836 N N . PHE A 1 489 ? -11.871 -25.412 5.782 1.00 93.06 489 PHE A N 1
ATOM 3837 C CA . PHE A 1 489 ? -12.904 -25.615 4.757 1.00 93.06 489 PHE A CA 1
ATOM 3838 C C . PHE A 1 489 ? -13.366 -24.291 4.124 1.00 93.06 489 PHE A C 1
ATOM 3840 O O . PHE A 1 489 ? -13.361 -23.249 4.781 1.00 93.06 489 PHE A O 1
ATOM 3847 N N . LEU A 1 490 ? -13.800 -24.320 2.858 1.00 94.19 490 LEU A N 1
ATOM 3848 C CA . LEU A 1 490 ? -14.396 -23.165 2.168 1.00 94.19 490 LEU A CA 1
ATOM 3849 C C . LEU A 1 490 ? -15.671 -22.664 2.887 1.00 94.19 490 LEU A C 1
ATOM 3851 O O . LEU A 1 490 ? -16.345 -23.464 3.536 1.00 94.19 490 LEU A O 1
ATOM 3855 N N . PRO A 1 491 ? -16.049 -21.377 2.746 1.00 94.31 491 PRO A N 1
ATOM 3856 C CA . PRO A 1 491 ? -17.206 -20.816 3.447 1.00 94.31 491 PRO A CA 1
ATOM 3857 C C . PRO A 1 491 ? -18.523 -21.545 3.152 1.00 94.31 491 PRO A C 1
ATOM 3859 O O . PRO A 1 491 ? -18.805 -21.865 1.991 1.00 94.31 491 PRO A O 1
ATOM 3862 N N . ALA A 1 492 ? -19.358 -21.710 4.174 1.00 92.69 492 ALA A N 1
ATOM 3863 C CA . ALA A 1 492 ? -20.740 -22.179 4.060 1.00 92.69 492 ALA A CA 1
ATOM 3864 C C . ALA A 1 492 ? -21.645 -21.171 3.319 1.00 92.69 492 ALA A C 1
ATOM 3866 O O . ALA A 1 492 ? -21.265 -20.015 3.087 1.00 92.69 492 ALA A O 1
ATOM 3867 N N . SER A 1 493 ? -22.859 -21.596 2.957 1.00 92.12 493 SER A N 1
ATOM 3868 C CA . SER A 1 493 ? -23.924 -20.714 2.457 1.00 92.12 493 SER A CA 1
ATOM 3869 C C . SER A 1 493 ? -24.270 -19.593 3.449 1.00 92.12 493 SER A C 1
ATOM 3871 O O . SER A 1 493 ? -23.892 -19.630 4.624 1.00 92.12 493 SER A O 1
ATOM 3873 N N . GLU A 1 494 ? -24.955 -18.549 2.975 1.00 90.31 494 GLU A N 1
ATOM 3874 C CA . GLU A 1 494 ? -25.363 -17.437 3.849 1.00 90.31 494 GLU A CA 1
ATOM 3875 C C . GLU A 1 494 ? -26.513 -17.868 4.766 1.00 90.31 494 GLU A C 1
ATOM 3877 O O . GLU A 1 494 ? -26.575 -17.493 5.935 1.00 90.31 494 GLU A O 1
ATOM 3882 N N . GLU A 1 495 ? -27.366 -18.745 4.246 1.00 90.50 495 GLU A N 1
ATOM 3883 C CA . GLU A 1 495 ? -28.471 -19.393 4.932 1.00 90.50 495 GLU A CA 1
ATOM 3884 C C . GLU A 1 495 ? -27.967 -20.241 6.110 1.00 90.50 495 GLU A C 1
ATOM 3886 O O . GLU A 1 495 ? -28.478 -20.114 7.225 1.00 90.50 495 GLU A O 1
ATOM 3891 N N . ALA A 1 496 ? -26.927 -21.058 5.901 1.00 90.06 496 ALA A N 1
ATOM 3892 C CA . ALA A 1 496 ? -26.265 -21.818 6.963 1.00 90.06 496 ALA A CA 1
ATOM 3893 C C . ALA A 1 496 ? -25.585 -20.899 7.995 1.00 90.06 496 ALA A C 1
ATOM 3895 O O . ALA A 1 496 ? -25.744 -21.090 9.202 1.00 90.06 496 ALA A O 1
ATOM 3896 N N . PHE A 1 497 ? -24.885 -19.857 7.532 1.00 91.06 497 PHE A N 1
ATOM 3897 C CA . PHE A 1 497 ? -24.163 -18.926 8.400 1.00 91.06 497 PHE A CA 1
ATOM 3898 C C . PHE A 1 497 ? -25.081 -18.139 9.348 1.00 91.06 497 PHE A C 1
ATOM 3900 O O . PHE A 1 497 ? -24.835 -18.117 10.555 1.00 91.06 497 PHE A O 1
ATOM 3907 N N . GLU A 1 498 ? -26.156 -17.531 8.839 1.00 88.88 498 GLU A N 1
ATOM 3908 C CA . GLU A 1 498 ? -27.080 -16.747 9.672 1.00 88.88 498 GLU A CA 1
ATOM 3909 C C . GLU A 1 498 ? -28.012 -17.620 10.525 1.00 88.88 498 GLU A C 1
ATOM 3911 O O . GLU A 1 498 ? -28.370 -17.213 11.631 1.00 88.88 498 GLU A O 1
ATOM 3916 N N . SER A 1 499 ? -28.359 -18.835 10.079 1.00 87.31 499 SER A N 1
ATOM 3917 C CA . SER A 1 499 ? -29.099 -19.799 10.915 1.00 87.31 499 SER A CA 1
ATOM 3918 C C . SER A 1 499 ? -28.230 -20.491 11.974 1.00 87.31 499 SER A C 1
ATOM 3920 O O . SER A 1 499 ? -28.766 -21.090 12.906 1.00 87.31 499 SER A O 1
ATOM 3922 N N . GLY A 1 500 ? -26.900 -20.415 11.854 1.00 83.38 500 GLY A N 1
ATOM 3923 C CA . GLY A 1 500 ? -25.954 -21.112 12.728 1.00 83.38 500 GLY A CA 1
ATOM 3924 C C . GLY A 1 500 ? -25.910 -22.631 12.516 1.00 83.38 500 GLY A C 1
ATOM 3925 O O . GLY A 1 500 ? -25.402 -23.346 13.380 1.00 83.38 500 GLY A O 1
ATOM 3926 N N . VAL A 1 501 ? -26.444 -23.132 11.399 1.00 84.38 501 VAL A N 1
ATOM 3927 C CA . VAL A 1 501 ? -26.437 -24.558 11.045 1.00 84.38 501 VAL A CA 1
ATOM 3928 C C . VAL A 1 501 ? -25.128 -24.901 10.333 1.00 84.38 501 VAL A C 1
ATOM 3930 O O . VAL A 1 501 ? -24.713 -24.212 9.407 1.00 84.38 501 VAL A O 1
ATOM 3933 N N . GLY A 1 502 ? -24.470 -25.986 10.747 1.00 80.75 502 GLY A N 1
ATOM 3934 C CA . GLY A 1 502 ? -23.248 -26.457 10.094 1.00 80.75 502 GLY A CA 1
ATOM 3935 C C . GLY A 1 502 ? -23.510 -27.005 8.686 1.00 80.75 502 GLY A C 1
ATOM 3936 O O . GLY A 1 502 ? -24.355 -27.879 8.504 1.00 80.75 502 GLY A O 1
ATOM 3937 N N . GLU A 1 503 ? -22.741 -26.535 7.704 1.00 85.94 503 GLU A N 1
ATOM 3938 C CA . GLU A 1 503 ? -22.742 -27.029 6.322 1.00 85.94 503 GLU A CA 1
ATOM 3939 C C . GLU A 1 503 ? -21.407 -27.721 6.009 1.00 85.94 503 GLU A C 1
ATOM 3941 O O . GLU A 1 503 ? -20.347 -27.271 6.445 1.00 85.94 503 GLU A O 1
ATOM 3946 N N . SER A 1 504 ? -21.444 -28.820 5.251 1.00 82.06 504 SER A N 1
ATOM 3947 C CA . SER A 1 504 ? -20.231 -29.513 4.805 1.00 82.06 504 SER A CA 1
ATOM 3948 C C . SER A 1 504 ? -19.754 -28.946 3.468 1.00 82.06 504 SER A C 1
ATOM 3950 O O . SER A 1 504 ? -20.470 -29.011 2.469 1.00 82.06 504 SER A O 1
ATOM 3952 N N . THR A 1 505 ? -18.535 -28.412 3.446 1.00 88.38 505 THR A N 1
ATOM 3953 C CA . THR A 1 505 ? -17.928 -27.758 2.279 1.00 88.38 505 THR A CA 1
ATOM 3954 C C . THR A 1 505 ? -16.563 -28.371 1.932 1.00 88.38 505 THR A C 1
ATOM 3956 O O . THR A 1 505 ? -16.009 -29.192 2.663 1.00 88.38 505 THR A O 1
ATOM 3959 N N . GLY A 1 506 ? -16.028 -28.036 0.753 1.00 87.56 506 GLY A N 1
ATOM 3960 C CA . GLY A 1 506 ? -14.750 -28.566 0.263 1.00 87.56 506 GLY A CA 1
ATOM 3961 C C . GLY A 1 506 ? -13.523 -27.763 0.710 1.00 87.56 506 GLY A C 1
ATOM 3962 O O . GLY A 1 506 ? -13.633 -26.629 1.163 1.00 87.56 506 GLY A O 1
ATOM 3963 N N . PHE A 1 507 ? -12.330 -28.328 0.508 1.00 89.62 507 PHE A N 1
ATOM 3964 C CA . PHE A 1 507 ? -11.066 -27.579 0.548 1.00 89.62 507 PHE A CA 1
ATOM 3965 C C . PHE A 1 507 ? -10.795 -26.887 -0.797 1.00 89.62 507 PHE A C 1
ATOM 3967 O O . PHE A 1 507 ? -11.240 -27.375 -1.842 1.00 89.62 507 PHE A O 1
ATOM 3974 N N . LEU A 1 508 ? -10.012 -25.802 -0.773 1.00 88.50 508 LEU A N 1
ATOM 3975 C CA . LEU A 1 508 ? -9.678 -24.955 -1.928 1.00 88.50 508 LEU A CA 1
ATOM 3976 C C . LEU A 1 508 ? -9.277 -25.770 -3.174 1.00 88.50 508 LEU A C 1
ATOM 3978 O O . LEU A 1 508 ? -10.056 -25.865 -4.124 1.00 88.50 508 LEU A O 1
ATOM 3982 N N . GLY A 1 509 ? -8.126 -26.453 -3.132 1.00 77.50 509 GLY A N 1
ATOM 3983 C CA . GLY A 1 509 ? -7.580 -27.187 -4.284 1.00 77.50 509 GLY A CA 1
ATOM 3984 C C . GLY A 1 509 ? -8.405 -28.397 -4.751 1.00 77.50 509 GLY A C 1
ATOM 3985 O O . GLY A 1 509 ? -8.264 -28.835 -5.888 1.00 77.50 509 GLY A O 1
ATOM 3986 N N . LYS A 1 510 ? -9.306 -28.932 -3.914 1.00 80.56 510 LYS A N 1
ATOM 3987 C CA . LYS A 1 510 ? -10.150 -30.091 -4.272 1.00 80.56 510 LYS A CA 1
ATOM 3988 C C . LYS A 1 510 ? -11.478 -29.698 -4.922 1.00 80.56 510 LYS A C 1
ATOM 3990 O O . LYS A 1 510 ? -12.107 -30.537 -5.561 1.00 80.56 510 LYS A O 1
ATOM 3995 N N . THR A 1 511 ? -11.936 -28.455 -4.767 1.00 82.19 511 THR A N 1
ATOM 3996 C CA . THR A 1 511 ? -13.321 -28.079 -5.111 1.00 82.19 511 THR A CA 1
ATOM 3997 C C . THR A 1 511 ? -13.563 -27.968 -6.619 1.00 82.19 511 THR A C 1
ATOM 3999 O O . THR A 1 511 ? -14.582 -28.467 -7.106 1.00 82.19 511 THR A O 1
ATOM 4002 N N . LEU A 1 512 ? -12.614 -27.400 -7.372 1.00 77.81 512 LEU A N 1
ATOM 4003 C CA . LEU A 1 512 ? -12.683 -27.352 -8.839 1.00 77.81 512 LEU A CA 1
ATOM 4004 C C . LEU A 1 512 ? -12.439 -28.737 -9.464 1.00 77.81 512 LEU A C 1
ATOM 4006 O O . LEU A 1 512 ? -13.174 -29.138 -10.363 1.00 77.81 512 LEU A O 1
ATOM 4010 N N . GLN A 1 513 ? -11.520 -29.527 -8.900 1.00 77.12 513 GLN A N 1
ATOM 4011 C CA . GLN A 1 513 ? -11.221 -30.895 -9.351 1.00 77.12 513 GLN A CA 1
ATOM 4012 C C . GLN A 1 513 ? -12.377 -31.891 -9.107 1.00 77.12 513 GLN A C 1
ATOM 4014 O O . GLN A 1 513 ? -12.595 -32.814 -9.895 1.00 77.12 513 GLN A O 1
ATOM 4019 N N . ALA A 1 514 ? -13.141 -31.727 -8.020 1.00 73.06 514 ALA A N 1
ATOM 4020 C CA . ALA A 1 514 ? -14.260 -32.603 -7.681 1.00 73.06 514 ALA A CA 1
ATOM 4021 C C . ALA A 1 514 ? -15.463 -32.374 -8.612 1.00 73.06 514 ALA A C 1
ATOM 4023 O O . ALA A 1 514 ? -16.051 -31.294 -8.623 1.00 73.06 514 ALA A O 1
ATOM 4024 N N . ARG A 1 515 ? -15.888 -33.418 -9.340 1.00 58.94 515 ARG A N 1
ATOM 4025 C CA . ARG A 1 515 ? -16.944 -33.340 -10.374 1.00 58.94 515 ARG A CA 1
ATOM 4026 C C . ARG A 1 515 ? -18.350 -32.962 -9.874 1.00 58.94 515 ARG A C 1
ATOM 4028 O O . ARG A 1 515 ? -19.167 -32.561 -10.694 1.00 58.94 515 ARG A O 1
ATOM 4035 N N . CYS A 1 516 ? -18.645 -33.103 -8.578 1.00 53.75 516 CYS A N 1
ATOM 4036 C CA . CYS A 1 516 ? -20.017 -33.017 -8.049 1.00 53.75 516 CYS A CA 1
ATOM 4037 C C . CYS A 1 516 ? -20.222 -32.006 -6.905 1.00 53.75 516 CYS A C 1
ATOM 4039 O O . CYS A 1 516 ? -21.336 -31.895 -6.395 1.00 53.75 516 CYS A O 1
ATOM 4041 N N . ASN A 1 517 ? -19.190 -31.267 -6.484 1.00 65.50 517 ASN A N 1
ATOM 4042 C CA . ASN A 1 517 ? -19.319 -30.381 -5.325 1.00 65.50 517 ASN A CA 1
ATOM 4043 C C . ASN A 1 517 ? -19.960 -29.045 -5.727 1.00 65.50 517 ASN A C 1
ATOM 4045 O O . ASN A 1 517 ? -19.371 -28.274 -6.492 1.00 65.50 517 ASN A O 1
ATOM 4049 N N . LYS A 1 518 ? -21.144 -28.754 -5.178 1.00 78.50 518 LYS A N 1
ATOM 4050 C CA . LYS A 1 518 ? -21.655 -27.379 -5.087 1.00 78.50 518 LYS A CA 1
ATOM 4051 C C . LYS A 1 518 ? -20.809 -26.605 -4.065 1.00 78.50 518 LYS A C 1
ATOM 4053 O O . LYS A 1 518 ? -20.234 -27.206 -3.160 1.00 78.50 518 LYS A O 1
ATOM 4058 N N . TYR A 1 519 ? -20.721 -25.291 -4.222 1.00 90.19 519 TYR A N 1
ATOM 4059 C CA . TYR A 1 519 ? -20.023 -24.388 -3.304 1.00 90.19 519 TYR A CA 1
ATOM 4060 C C . TYR A 1 519 ? -20.875 -23.134 -3.064 1.00 90.19 519 TYR A C 1
ATOM 4062 O O . TYR A 1 519 ? -21.790 -22.851 -3.835 1.00 90.19 519 TYR A O 1
ATOM 4070 N N . SER A 1 520 ? -20.612 -22.401 -1.983 1.00 93.06 520 SER A N 1
ATOM 4071 C CA . SER A 1 520 ? -21.372 -21.197 -1.627 1.00 93.06 520 SER A CA 1
ATOM 4072 C C . SER A 1 520 ? -21.025 -19.985 -2.505 1.00 93.06 520 SER A C 1
ATOM 4074 O O . SER A 1 520 ? -19.998 -19.951 -3.186 1.00 93.06 520 SER A O 1
ATOM 4076 N N . SER A 1 521 ? -21.852 -18.935 -2.441 1.00 93.00 521 SER A N 1
ATOM 4077 C CA . SER A 1 521 ? -21.584 -17.652 -3.115 1.00 93.00 521 SER A CA 1
ATOM 4078 C C . SER A 1 521 ? -20.241 -17.039 -2.689 1.00 93.00 521 SER A C 1
ATOM 4080 O O . SER A 1 521 ? -19.483 -16.528 -3.516 1.00 93.00 521 SER A O 1
ATOM 4082 N N . PHE A 1 522 ? -19.894 -17.129 -1.400 1.00 95.19 522 PHE A N 1
ATOM 4083 C CA . PHE A 1 522 ? -18.621 -16.601 -0.914 1.00 95.19 522 PHE A CA 1
ATOM 4084 C C . PHE A 1 522 ? -17.441 -17.513 -1.290 1.00 95.19 522 PHE A C 1
ATOM 4086 O O . PHE A 1 522 ? -16.400 -17.012 -1.715 1.00 95.19 522 PHE A O 1
ATOM 4093 N N . ALA A 1 523 ? -17.616 -18.840 -1.276 1.00 94.81 523 ALA A N 1
ATOM 4094 C CA . ALA A 1 523 ? -16.623 -19.771 -1.813 1.00 94.81 523 ALA A CA 1
ATOM 4095 C C . ALA A 1 523 ? -16.335 -19.528 -3.311 1.00 94.81 523 ALA A C 1
ATOM 4097 O O . ALA A 1 523 ? -15.185 -19.620 -3.732 1.00 94.81 523 ALA A O 1
ATOM 4098 N N . GLY A 1 524 ? -17.337 -19.136 -4.108 1.00 94.69 524 GLY A N 1
ATOM 4099 C CA . GLY A 1 524 ? -17.134 -18.730 -5.505 1.00 94.69 524 GLY A CA 1
ATOM 4100 C C . GLY A 1 524 ? -16.197 -17.526 -5.651 1.00 94.69 524 GLY A C 1
ATOM 4101 O O . GLY A 1 524 ? -15.307 -17.537 -6.502 1.00 94.69 524 GLY A O 1
ATOM 4102 N N . ARG A 1 525 ? -16.322 -16.526 -4.768 1.00 95.31 525 ARG A N 1
ATOM 4103 C CA . ARG A 1 525 ? -15.410 -15.371 -4.722 1.00 95.31 525 ARG A CA 1
ATOM 4104 C C . ARG A 1 525 ? -14.003 -15.743 -4.246 1.00 95.31 525 ARG A C 1
ATOM 4106 O O . ARG A 1 525 ? -13.038 -15.210 -4.786 1.00 95.31 525 ARG A O 1
ATOM 4113 N N . VAL A 1 526 ? -13.875 -16.675 -3.297 1.00 97.06 526 VAL A N 1
ATOM 4114 C CA . VAL A 1 526 ? -12.577 -17.240 -2.873 1.00 97.06 526 VAL A CA 1
ATOM 4115 C C . VAL A 1 526 ? -11.866 -17.923 -4.046 1.00 97.06 526 VAL A C 1
ATOM 4117 O O . VAL A 1 526 ? -10.683 -17.672 -4.277 1.00 97.06 526 VAL A O 1
ATOM 4120 N N . LEU A 1 527 ? -12.586 -18.741 -4.820 1.00 95.94 527 LEU A N 1
ATOM 4121 C CA . LEU A 1 527 ? -12.046 -19.416 -6.005 1.00 95.94 527 LEU A CA 1
ATOM 4122 C C . LEU A 1 527 ? -11.638 -18.412 -7.095 1.00 95.94 527 LEU A C 1
ATOM 4124 O O . LEU A 1 527 ? -10.549 -18.534 -7.653 1.00 95.94 527 LEU A O 1
ATOM 4128 N N . ALA A 1 528 ? -12.450 -17.380 -7.345 1.00 96.19 528 ALA A N 1
ATOM 4129 C CA . ALA A 1 528 ? -12.095 -16.300 -8.267 1.00 96.19 528 ALA A CA 1
ATOM 4130 C C . ALA A 1 528 ? -10.837 -15.530 -7.814 1.00 96.19 528 ALA A C 1
ATOM 4132 O O . ALA A 1 528 ? -9.975 -15.236 -8.638 1.00 96.19 528 ALA A O 1
ATOM 4133 N N . ALA A 1 529 ? -10.688 -15.252 -6.513 1.00 96.56 529 ALA A N 1
ATOM 4134 C CA . ALA A 1 529 ? -9.499 -14.599 -5.959 1.00 96.56 529 ALA A CA 1
ATOM 4135 C C . ALA A 1 529 ? -8.232 -15.459 -6.123 1.00 96.56 529 ALA A C 1
ATOM 4137 O O . ALA A 1 529 ? -7.183 -14.959 -6.533 1.00 96.56 529 ALA A O 1
ATOM 4138 N N . HIS A 1 530 ? -8.336 -16.762 -5.846 1.00 96.00 530 HIS A N 1
ATOM 4139 C CA . HIS A 1 530 ? -7.251 -17.727 -6.030 1.00 96.00 530 HIS A CA 1
ATOM 4140 C C . HIS A 1 530 ? -6.797 -17.804 -7.497 1.00 96.00 530 HIS A C 1
ATOM 4142 O O . HIS A 1 530 ? -5.608 -17.639 -7.766 1.00 96.00 530 HIS A O 1
ATOM 4148 N N . LEU A 1 531 ? -7.727 -17.959 -8.450 1.00 95.69 531 LEU A N 1
ATOM 4149 C CA . LEU A 1 531 ? -7.392 -18.010 -9.880 1.00 95.69 531 LEU A CA 1
ATOM 4150 C C . LEU A 1 531 ? -6.862 -16.669 -10.415 1.00 95.69 531 LEU A C 1
ATOM 4152 O O . LEU A 1 531 ? -5.938 -16.669 -11.230 1.00 95.69 531 LEU A O 1
ATOM 4156 N N . PHE A 1 532 ? -7.369 -15.532 -9.923 1.00 94.62 532 PHE A N 1
ATOM 4157 C CA . PHE A 1 532 ? -6.824 -14.210 -10.250 1.00 94.62 532 PHE A CA 1
ATOM 4158 C C . PHE A 1 532 ? -5.341 -14.113 -9.872 1.00 94.62 532 PHE A C 1
ATOM 4160 O O . PHE A 1 532 ? -4.505 -13.811 -10.728 1.00 94.62 532 PHE A O 1
ATOM 4167 N N . TYR A 1 533 ? -4.996 -14.460 -8.627 1.00 93.94 533 TYR A N 1
ATOM 4168 C CA . TYR A 1 533 ? -3.609 -14.454 -8.160 1.00 93.94 533 TYR A CA 1
ATOM 4169 C C . TYR A 1 533 ? -2.728 -15.487 -8.879 1.00 93.94 533 TYR A C 1
ATOM 4171 O O . TYR A 1 533 ? -1.594 -15.172 -9.236 1.00 93.94 533 TYR A O 1
ATOM 4179 N N . GLN A 1 534 ? -3.237 -16.693 -9.162 1.00 92.56 534 GLN A N 1
ATOM 4180 C CA . GLN A 1 534 ? -2.504 -17.673 -9.973 1.00 92.56 534 GLN A CA 1
ATOM 4181 C C . GLN A 1 534 ? -2.208 -17.150 -11.381 1.00 92.56 534 GLN A C 1
ATOM 4183 O O . GLN A 1 534 ? -1.097 -17.352 -11.872 1.00 92.56 534 GLN A O 1
ATOM 4188 N N . SER A 1 535 ? -3.153 -16.439 -12.010 1.00 92.69 535 SER A N 1
ATOM 4189 C CA . SER A 1 535 ? -2.906 -15.793 -13.302 1.00 92.69 535 SER A CA 1
ATOM 4190 C C . SER A 1 535 ? -1.804 -14.739 -13.186 1.00 92.69 535 SER A C 1
ATOM 4192 O O . SER A 1 535 ? -0.867 -14.777 -13.976 1.00 92.69 535 SER A O 1
ATOM 4194 N N . ALA A 1 536 ? -1.839 -13.878 -12.161 1.00 88.75 536 ALA A N 1
ATOM 4195 C CA . ALA A 1 536 ? -0.823 -12.851 -11.932 1.00 88.75 536 ALA A CA 1
ATOM 4196 C C . ALA A 1 536 ? 0.567 -13.471 -11.710 1.00 88.75 536 ALA A C 1
ATOM 4198 O O . ALA A 1 536 ? 1.526 -13.083 -12.373 1.00 88.75 536 ALA A O 1
ATOM 4199 N N . LYS A 1 537 ? 0.667 -14.509 -10.868 1.00 88.69 537 LYS A N 1
ATOM 4200 C CA . LYS A 1 537 ? 1.905 -15.278 -10.661 1.00 88.69 537 LYS A CA 1
ATOM 4201 C C . LYS A 1 537 ? 2.415 -15.901 -11.968 1.00 88.69 537 LYS A C 1
ATOM 4203 O O . LYS A 1 537 ? 3.595 -15.778 -12.275 1.00 88.69 537 LYS A O 1
ATOM 4208 N N . HIS A 1 538 ? 1.537 -16.510 -12.766 1.00 87.62 538 HIS A N 1
ATOM 4209 C CA . HIS A 1 538 ? 1.886 -17.056 -14.082 1.00 87.62 538 HIS A CA 1
ATOM 4210 C C . HIS A 1 538 ? 2.377 -15.979 -15.066 1.00 87.62 538 HIS A C 1
ATOM 4212 O O . HIS A 1 538 ? 3.295 -16.247 -15.838 1.00 87.62 538 HIS A O 1
ATOM 4218 N N . VAL A 1 539 ? 1.810 -14.766 -15.031 1.00 82.19 539 VAL A N 1
ATOM 4219 C CA . VAL A 1 539 ? 2.253 -13.649 -15.884 1.00 82.19 539 VAL A CA 1
ATOM 4220 C C . VAL A 1 539 ? 3.625 -13.116 -15.435 1.00 82.19 539 VAL A C 1
ATOM 4222 O O . VAL A 1 539 ? 4.426 -12.766 -16.306 1.00 82.19 539 VAL A O 1
ATOM 4225 N N . SER A 1 540 ? 3.893 -13.081 -14.122 1.00 76.81 540 SER A N 1
ATOM 4226 C CA . SER A 1 540 ? 5.115 -12.536 -13.495 1.00 76.81 540 SER A CA 1
ATOM 4227 C C . SER A 1 540 ? 6.302 -13.501 -13.396 1.00 76.81 540 SER A C 1
ATOM 4229 O O . SER A 1 540 ? 7.419 -13.054 -13.136 1.00 76.81 540 SER A O 1
ATOM 4231 N N . GLU A 1 541 ? 6.102 -14.811 -13.549 1.00 74.31 541 GLU A N 1
ATOM 4232 C CA . GLU A 1 541 ? 7.200 -15.779 -13.438 1.00 74.31 541 GLU A CA 1
ATOM 4233 C C . GLU A 1 541 ? 8.252 -15.613 -14.559 1.00 74.31 541 GLU A C 1
ATOM 4235 O O . GLU A 1 541 ? 7.889 -15.341 -15.708 1.00 74.31 541 GLU A O 1
ATOM 4240 N N . PRO A 1 542 ? 9.559 -15.800 -14.266 1.00 62.66 542 PRO A N 1
ATOM 4241 C CA . PRO A 1 542 ? 10.617 -15.635 -15.259 1.00 62.66 542 PRO A CA 1
ATOM 4242 C C . PRO A 1 542 ? 10.430 -16.555 -16.470 1.00 62.66 542 PRO A C 1
ATOM 4244 O O . PRO A 1 542 ? 10.262 -17.764 -16.326 1.00 62.66 542 PRO A O 1
ATOM 4247 N N . LEU A 1 543 ? 10.554 -15.995 -17.675 1.00 62.75 543 LEU A N 1
ATOM 4248 C CA . LEU A 1 543 ? 10.369 -16.690 -18.961 1.00 62.75 543 LEU A CA 1
ATOM 4249 C C . LEU A 1 543 ? 11.553 -17.613 -19.342 1.00 62.75 543 LEU A C 1
ATOM 4251 O O . LEU A 1 543 ? 11.834 -17.827 -20.522 1.00 62.75 543 LEU A O 1
ATOM 4255 N N . LEU A 1 544 ? 12.256 -18.146 -18.338 1.00 57.78 544 LEU A N 1
ATOM 4256 C CA . LEU A 1 544 ? 13.445 -19.002 -18.437 1.00 57.78 544 LEU A CA 1
ATOM 4257 C C . LEU A 1 544 ? 13.080 -20.490 -18.599 1.00 57.78 544 LEU A C 1
ATOM 4259 O O . LEU A 1 544 ? 13.756 -21.369 -18.074 1.00 57.78 544 LEU A O 1
ATOM 4263 N N . ASP A 1 545 ? 11.989 -20.775 -19.308 1.00 64.06 545 ASP A N 1
ATOM 4264 C CA . ASP A 1 545 ? 11.605 -22.136 -19.676 1.00 64.06 545 ASP A CA 1
ATOM 4265 C C . ASP A 1 545 ? 12.261 -22.497 -21.017 1.00 64.06 545 ASP A C 1
ATOM 4267 O O . ASP A 1 545 ? 11.842 -22.026 -22.078 1.00 64.06 545 ASP A O 1
ATOM 4271 N N . GLU A 1 546 ? 13.296 -23.340 -20.970 1.00 61.25 546 GLU A N 1
ATOM 4272 C CA . GLU A 1 546 ? 14.002 -23.853 -22.157 1.00 61.25 546 GLU A CA 1
ATOM 4273 C C . GLU A 1 546 ? 13.068 -24.589 -23.138 1.00 61.25 546 GLU A C 1
ATOM 4275 O O . GLU A 1 546 ? 13.373 -24.692 -24.326 1.00 61.25 546 GLU A O 1
ATOM 4280 N N . HIS A 1 547 ? 11.904 -25.051 -22.665 1.00 70.50 547 HIS A N 1
ATOM 4281 C CA . HIS A 1 547 ? 10.900 -25.782 -23.435 1.00 70.50 547 HIS A CA 1
ATOM 4282 C C . HIS A 1 547 ? 9.671 -24.919 -23.785 1.00 70.50 547 HIS A C 1
ATOM 4284 O O . HIS A 1 547 ? 8.657 -25.454 -24.230 1.00 70.50 547 HIS A O 1
ATOM 4290 N N . ALA A 1 548 ? 9.729 -23.587 -23.639 1.00 70.00 548 ALA A N 1
ATOM 4291 C CA . ALA A 1 548 ? 8.582 -22.700 -23.889 1.00 70.00 548 ALA A CA 1
ATOM 4292 C C . ALA A 1 548 ? 8.039 -22.742 -25.337 1.00 70.00 548 ALA A C 1
ATOM 4294 O O . ALA A 1 548 ? 6.887 -22.375 -25.585 1.00 70.00 548 ALA A O 1
ATOM 4295 N N . THR A 1 549 ? 8.845 -23.197 -26.302 1.00 77.38 549 THR A N 1
ATOM 4296 C CA . THR A 1 549 ? 8.426 -23.429 -27.697 1.00 77.38 549 THR A CA 1
ATOM 4297 C C . THR A 1 549 ? 7.595 -24.706 -27.875 1.00 77.38 549 THR A C 1
ATOM 4299 O O . THR A 1 549 ? 6.859 -24.815 -28.859 1.00 77.38 549 THR A O 1
ATOM 4302 N N . ASP A 1 550 ? 7.646 -25.651 -26.929 1.00 82.94 550 ASP A N 1
ATOM 4303 C CA . ASP A 1 550 ? 6.751 -26.805 -26.896 1.00 82.94 550 ASP A CA 1
ATOM 4304 C C . ASP A 1 550 ? 5.382 -26.389 -26.337 1.00 82.94 550 ASP A C 1
ATOM 4306 O O . ASP A 1 550 ? 5.132 -26.360 -25.133 1.00 82.94 550 ASP A O 1
ATOM 4310 N N . ILE A 1 551 ? 4.457 -26.100 -27.249 1.00 82.06 551 ILE A N 1
ATOM 4311 C CA . ILE A 1 551 ? 3.068 -25.723 -26.944 1.00 82.06 551 ILE A CA 1
ATOM 4312 C C . ILE A 1 551 ? 2.302 -26.833 -26.188 1.00 82.06 551 ILE A C 1
ATOM 4314 O O . ILE A 1 551 ? 1.268 -26.556 -25.580 1.00 82.06 551 ILE A O 1
ATOM 4318 N N . ARG A 1 552 ? 2.754 -28.096 -26.239 1.00 81.38 552 ARG A N 1
ATOM 4319 C CA . ARG A 1 552 ? 2.076 -29.237 -25.599 1.00 81.38 552 ARG A CA 1
ATOM 4320 C C . ARG A 1 552 ? 2.622 -29.553 -24.212 1.00 81.38 552 ARG A C 1
ATOM 4322 O O . ARG A 1 552 ? 1.818 -29.851 -23.335 1.00 81.38 552 ARG A O 1
ATOM 4329 N N . ASN A 1 553 ? 3.943 -29.523 -24.038 1.00 81.31 553 ASN A N 1
ATOM 4330 C CA . ASN A 1 553 ? 4.604 -29.980 -22.807 1.00 81.31 553 ASN A CA 1
ATOM 4331 C C . ASN A 1 553 ? 5.401 -28.882 -22.079 1.00 81.31 553 ASN A C 1
ATOM 4333 O O . ASN A 1 553 ? 5.847 -29.108 -20.956 1.00 81.31 553 ASN A O 1
ATOM 4337 N N . GLY A 1 554 ? 5.573 -27.697 -22.678 1.00 84.81 554 GLY A N 1
ATOM 4338 C CA . GLY A 1 554 ? 6.240 -26.561 -22.042 1.00 84.81 554 GLY A CA 1
ATOM 4339 C C . GLY A 1 554 ? 5.540 -26.154 -20.744 1.00 84.81 554 GLY A C 1
ATOM 4340 O O . GLY A 1 554 ? 4.304 -26.177 -20.643 1.00 84.81 554 GLY A O 1
ATOM 4341 N N . SER A 1 555 ? 6.318 -25.774 -19.729 1.00 86.50 555 SER A N 1
ATOM 4342 C CA . SER A 1 555 ? 5.792 -25.490 -18.388 1.00 86.50 555 SER A CA 1
ATOM 4343 C C . SER A 1 555 ? 4.869 -24.268 -18.388 1.00 86.50 555 SER A C 1
ATOM 4345 O O . SER A 1 555 ? 3.878 -24.243 -17.654 1.00 86.50 555 SER A O 1
ATOM 4347 N N . PHE A 1 556 ? 5.151 -23.277 -19.242 1.00 89.00 556 PHE A N 1
ATOM 4348 C CA . PHE A 1 556 ? 4.289 -22.112 -19.445 1.00 89.00 556 PHE A CA 1
ATOM 4349 C C . PHE A 1 556 ? 2.902 -22.529 -19.956 1.00 89.00 556 PHE A C 1
ATOM 4351 O O . PHE A 1 556 ? 1.894 -22.235 -19.312 1.00 89.00 556 PHE A O 1
ATOM 4358 N N . TRP A 1 557 ? 2.842 -23.261 -21.074 1.00 89.12 557 TRP A N 1
ATOM 4359 C CA . TRP A 1 557 ? 1.586 -23.659 -21.726 1.00 89.12 557 TRP A CA 1
ATOM 4360 C C . TRP A 1 557 ? 0.775 -24.650 -20.896 1.00 89.12 557 TRP A C 1
ATOM 4362 O O . TRP A 1 557 ? -0.453 -24.554 -20.854 1.00 89.12 557 TRP A O 1
ATOM 4372 N N . THR A 1 558 ? 1.455 -25.548 -20.180 1.00 90.19 558 THR A N 1
ATOM 4373 C CA . THR A 1 558 ? 0.825 -26.481 -19.238 1.00 90.19 558 THR A CA 1
ATOM 4374 C C . THR A 1 558 ? 0.097 -25.716 -18.132 1.00 90.19 558 THR A C 1
ATOM 4376 O O . THR A 1 558 ? -1.107 -25.900 -17.949 1.00 90.19 558 THR A O 1
ATOM 4379 N N . ARG A 1 559 ? 0.781 -24.784 -17.450 1.00 91.00 559 ARG A N 1
ATOM 4380 C CA . ARG A 1 559 ? 0.179 -23.965 -16.380 1.00 91.00 559 ARG A CA 1
ATOM 4381 C C . ARG A 1 559 ? -0.916 -23.041 -16.902 1.00 91.00 559 ARG A C 1
ATOM 4383 O O . ARG A 1 559 ? -1.976 -22.961 -16.291 1.00 91.00 559 ARG A O 1
ATOM 4390 N N . HIS A 1 560 ? -0.700 -22.409 -18.054 1.00 92.31 560 HIS A N 1
ATOM 4391 C CA . HIS A 1 560 ? -1.709 -21.584 -18.716 1.00 92.31 560 HIS A CA 1
ATOM 4392 C C . HIS A 1 560 ? -3.005 -22.369 -18.974 1.00 92.31 560 HIS A C 1
ATOM 4394 O O . HIS A 1 560 ? -4.096 -21.913 -18.640 1.00 92.31 560 HIS A O 1
ATOM 4400 N N . THR A 1 561 ? -2.874 -23.581 -19.522 1.00 92.38 561 THR A N 1
ATOM 4401 C CA . THR A 1 561 ? -4.003 -24.470 -19.831 1.00 92.38 561 THR A CA 1
ATOM 4402 C C . THR A 1 561 ? -4.702 -24.964 -18.565 1.00 92.38 561 THR A C 1
ATOM 4404 O O . THR A 1 561 ? -5.926 -25.069 -18.555 1.00 92.38 561 THR A O 1
ATOM 4407 N N . MET A 1 562 ? -3.964 -25.236 -17.482 1.00 92.38 562 MET A N 1
ATOM 4408 C CA . MET A 1 562 ? -4.562 -25.568 -16.182 1.00 92.38 562 MET A CA 1
ATOM 4409 C C . MET A 1 562 ? -5.442 -24.421 -15.667 1.00 92.38 562 MET A C 1
ATOM 4411 O O . MET A 1 562 ? -6.613 -24.651 -15.378 1.00 92.38 562 MET A O 1
ATOM 4415 N N . ILE A 1 563 ? -4.927 -23.186 -15.648 1.00 93.69 563 ILE A N 1
ATOM 4416 C CA . ILE A 1 563 ? -5.675 -22.019 -15.152 1.00 93.69 563 ILE A CA 1
ATOM 4417 C C . ILE A 1 563 ? -6.893 -21.714 -16.051 1.00 93.69 563 ILE A C 1
ATOM 4419 O O . ILE A 1 563 ? -7.972 -21.445 -15.529 1.00 93.69 563 ILE A O 1
ATOM 4423 N N . ASP A 1 564 ? -6.779 -21.806 -17.385 1.00 93.62 564 ASP A N 1
ATOM 4424 C CA . ASP A 1 564 ? -7.917 -21.591 -18.308 1.00 93.62 564 ASP A CA 1
ATOM 4425 C C . ASP A 1 564 ? -9.014 -22.665 -18.140 1.00 93.62 564 ASP A C 1
ATOM 4427 O O . ASP A 1 564 ? -10.207 -22.348 -18.159 1.00 93.62 564 ASP A O 1
ATOM 4431 N N . ASN A 1 565 ? -8.631 -23.925 -17.892 1.00 93.38 565 ASN A N 1
ATOM 4432 C CA . ASN A 1 565 ? -9.570 -25.011 -17.585 1.00 93.38 565 ASN A CA 1
ATOM 4433 C C . ASN A 1 565 ? -10.268 -24.815 -16.229 1.00 93.38 565 ASN A C 1
ATOM 4435 O O . ASN A 1 565 ? -11.473 -25.064 -16.119 1.00 93.38 565 ASN A O 1
ATOM 4439 N N . ASP A 1 566 ? -9.544 -24.359 -15.207 1.00 93.62 566 ASP A N 1
ATOM 4440 C CA . ASP A 1 566 ? -10.105 -24.082 -13.883 1.00 93.62 566 ASP A CA 1
ATOM 4441 C C . ASP A 1 566 ? -11.040 -22.859 -13.908 1.00 93.62 566 ASP A C 1
ATOM 4443 O O . ASP A 1 566 ? -12.116 -22.901 -13.306 1.00 93.62 566 ASP A O 1
ATOM 4447 N N . LEU A 1 567 ? -10.718 -21.817 -14.687 1.00 94.38 567 LEU A N 1
ATOM 4448 C CA . LEU A 1 567 ? -11.607 -20.673 -14.950 1.00 94.38 567 LEU A CA 1
ATOM 4449 C C . LEU A 1 567 ? -12.885 -21.091 -15.688 1.00 94.38 567 LEU A C 1
ATOM 4451 O O . LEU A 1 567 ? -13.984 -20.694 -15.295 1.00 94.38 567 LEU A O 1
ATOM 4455 N N . ALA A 1 568 ? -12.767 -21.923 -16.727 1.00 92.62 568 ALA A N 1
ATOM 4456 C CA . ALA A 1 568 ? -13.924 -22.467 -17.436 1.00 92.62 568 ALA A CA 1
ATOM 4457 C C . ALA A 1 568 ? -14.798 -23.332 -16.508 1.00 92.62 568 ALA A C 1
ATOM 4459 O O . ALA A 1 568 ? -16.024 -23.213 -16.515 1.00 92.62 568 ALA A O 1
ATOM 4460 N N . THR A 1 569 ? -14.171 -24.148 -15.656 1.00 92.06 569 THR A N 1
ATOM 4461 C CA . THR A 1 569 ? -14.852 -24.978 -14.651 1.00 92.06 569 THR A CA 1
ATOM 4462 C C . THR A 1 569 ? -15.572 -24.126 -13.604 1.00 92.06 569 THR A C 1
ATOM 4464 O O . THR A 1 569 ? -16.705 -24.448 -13.241 1.00 92.06 569 THR A O 1
ATOM 4467 N N . LEU A 1 570 ? -14.957 -23.026 -13.153 1.00 92.69 570 LEU A N 1
ATOM 4468 C CA . LEU A 1 570 ? -15.550 -22.065 -12.221 1.00 92.69 570 LEU A CA 1
ATOM 4469 C C . LEU A 1 570 ? -16.784 -21.377 -12.829 1.00 92.69 570 LEU A C 1
ATOM 4471 O O . LEU A 1 570 ? -17.826 -21.338 -12.177 1.00 92.69 570 LEU A O 1
ATOM 4475 N N . LEU A 1 571 ? -16.701 -20.902 -14.080 1.00 91.88 571 LEU A N 1
ATOM 4476 C CA . LEU A 1 571 ? -17.835 -20.299 -14.799 1.00 91.88 571 LEU A CA 1
ATOM 4477 C C . LEU A 1 571 ? -18.993 -21.287 -14.989 1.00 91.88 571 LEU A C 1
ATOM 4479 O O . LEU A 1 571 ? -20.139 -20.968 -14.676 1.00 91.88 571 LEU A O 1
ATOM 4483 N N . MET A 1 572 ? -18.704 -22.506 -15.456 1.00 90.00 572 MET A N 1
ATOM 4484 C CA . MET A 1 572 ? -19.729 -23.530 -15.705 1.00 90.00 572 MET A CA 1
ATOM 4485 C C . MET A 1 572 ? -20.452 -24.005 -14.437 1.00 90.00 572 MET A C 1
ATOM 4487 O O . MET A 1 572 ? -21.532 -24.588 -14.538 1.00 90.00 572 MET A O 1
ATOM 4491 N N . ARG A 1 573 ? -19.864 -23.801 -13.252 1.00 90.00 573 ARG A N 1
ATOM 4492 C CA . ARG A 1 573 ? -20.376 -24.310 -11.969 1.00 90.00 573 ARG A CA 1
ATOM 4493 C C . ARG A 1 573 ? -20.856 -23.215 -11.017 1.00 90.00 573 ARG A C 1
ATOM 4495 O O . ARG A 1 573 ? -21.160 -23.532 -9.866 1.00 90.00 573 ARG A O 1
ATOM 4502 N N . LEU A 1 574 ? -20.966 -21.966 -11.484 1.00 91.62 574 LEU A N 1
ATOM 4503 C CA . LEU A 1 574 ? -21.449 -20.852 -10.667 1.00 91.62 574 LEU A CA 1
ATOM 4504 C C . LEU A 1 574 ? -22.798 -21.190 -9.990 1.00 91.62 574 LEU A C 1
ATOM 4506 O O . LEU A 1 574 ? -23.763 -21.538 -10.681 1.00 91.62 574 LEU A O 1
ATOM 4510 N N . PRO A 1 575 ? -22.888 -21.066 -8.651 1.00 91.62 575 PRO A N 1
ATOM 4511 C CA . PRO A 1 575 ? -24.134 -21.156 -7.895 1.00 91.62 575 PRO A CA 1
ATOM 4512 C C . PRO A 1 575 ? -25.198 -20.197 -8.426 1.00 91.62 575 PRO A C 1
ATOM 4514 O O . PRO A 1 575 ? -24.876 -19.153 -8.986 1.00 91.62 575 PRO A O 1
ATOM 4517 N N . GLU A 1 576 ? -26.474 -20.517 -8.211 1.00 88.56 576 GLU A N 1
ATOM 4518 C CA . GLU A 1 576 ? -27.600 -19.748 -8.766 1.00 88.56 576 GLU A CA 1
ATOM 4519 C C . GLU A 1 576 ? -27.557 -18.259 -8.394 1.00 88.56 576 GLU A C 1
ATOM 4521 O O . GLU A 1 576 ? -27.849 -17.421 -9.240 1.00 88.56 576 GLU A O 1
ATOM 4526 N N . ASN A 1 577 ? -27.103 -17.929 -7.178 1.00 88.81 577 ASN A N 1
ATOM 4527 C CA . ASN A 1 577 ? -26.936 -16.556 -6.687 1.00 88.81 577 ASN A CA 1
ATOM 4528 C C . ASN A 1 577 ? -25.652 -15.843 -7.166 1.00 88.81 577 ASN A C 1
ATOM 4530 O O . ASN A 1 577 ? -25.406 -14.703 -6.774 1.00 88.81 577 ASN A O 1
ATOM 4534 N N . LEU A 1 578 ? -24.836 -16.495 -8.000 1.00 92.44 578 LEU A N 1
ATOM 4535 C CA . LEU A 1 578 ? -23.732 -15.897 -8.758 1.00 92.44 578 LEU A CA 1
ATOM 4536 C C . LEU A 1 578 ? -23.991 -15.891 -10.277 1.00 92.44 578 LEU A C 1
ATOM 4538 O O . LEU A 1 578 ? -23.186 -15.328 -11.015 1.00 92.44 578 LEU A O 1
ATOM 4542 N N . GLN A 1 579 ? -25.082 -16.489 -10.767 1.00 92.44 579 GLN A N 1
ATOM 4543 C CA . GLN A 1 579 ? -25.383 -16.544 -12.202 1.00 92.44 579 GLN A CA 1
ATOM 4544 C C . GLN A 1 579 ? -25.958 -15.214 -12.702 1.00 92.44 579 GLN A C 1
ATOM 4546 O O . GLN A 1 579 ? -27.002 -14.749 -12.241 1.00 92.44 579 GLN A O 1
ATOM 4551 N N . LEU A 1 580 ? -25.325 -14.627 -13.716 1.00 89.69 580 LEU A N 1
ATOM 4552 C CA . LEU A 1 580 ? -25.866 -13.481 -14.446 1.00 89.69 580 LEU A CA 1
ATOM 4553 C C . LEU A 1 580 ? -26.637 -13.960 -15.697 1.00 89.69 580 LEU A C 1
ATOM 4555 O O . LEU A 1 580 ? -26.347 -15.040 -16.211 1.00 89.69 580 LEU A O 1
ATOM 4559 N N . PRO A 1 581 ? -27.672 -13.230 -16.159 1.00 86.56 581 PRO A N 1
ATOM 4560 C CA . PRO A 1 581 ? -28.205 -11.980 -15.604 1.00 86.56 581 PRO A CA 1
ATOM 4561 C C . PRO A 1 581 ? -29.144 -12.164 -14.391 1.00 86.56 581 PRO A C 1
ATOM 4563 O O . PRO A 1 581 ? -29.594 -11.177 -13.815 1.00 86.56 581 PRO A O 1
ATOM 4566 N N . LYS A 1 582 ? -29.444 -13.404 -13.966 1.00 86.25 582 LYS A N 1
ATOM 4567 C CA . LYS A 1 582 ? -30.427 -13.691 -12.894 1.00 86.25 582 LYS A CA 1
ATOM 4568 C C . LYS A 1 582 ? -30.142 -12.951 -11.579 1.00 86.25 582 LYS A C 1
ATOM 4570 O O . LYS A 1 582 ? -31.076 -12.557 -10.890 1.00 86.25 582 LYS A O 1
ATOM 4575 N N . SER A 1 583 ? -28.869 -12.768 -11.231 1.00 87.12 583 SER A N 1
ATOM 4576 C CA . SER A 1 583 ? -28.426 -12.143 -9.978 1.00 87.12 583 SER A CA 1
ATOM 4577 C C . SER A 1 583 ? -27.765 -10.771 -10.161 1.00 87.12 583 SER A C 1
ATOM 4579 O O . SER A 1 583 ? -26.913 -10.407 -9.357 1.00 87.12 583 SER A O 1
ATOM 4581 N N . LEU A 1 584 ? -28.165 -9.977 -11.166 1.00 84.38 584 LEU A N 1
ATOM 4582 C CA . LEU A 1 584 ? -27.634 -8.614 -11.389 1.00 84.38 584 LEU A CA 1
ATOM 4583 C C . LEU A 1 584 ? -27.759 -7.677 -10.170 1.00 84.38 584 LEU A C 1
ATOM 4585 O O . LEU A 1 584 ? -26.936 -6.790 -9.994 1.00 84.38 584 LEU A O 1
ATOM 4589 N N . GLN A 1 585 ? -28.747 -7.892 -9.296 1.00 81.81 585 GLN A N 1
ATOM 4590 C CA . GLN A 1 585 ? -28.914 -7.120 -8.054 1.00 81.81 585 GLN A CA 1
ATOM 4591 C C . GLN A 1 585 ? -27.993 -7.592 -6.906 1.00 81.81 585 GLN A C 1
ATOM 4593 O O . GLN A 1 585 ? -27.926 -6.959 -5.854 1.00 81.81 585 GLN A O 1
ATOM 4598 N N . CYS A 1 586 ? -27.270 -8.706 -7.074 1.00 86.38 586 CYS A N 1
ATOM 4599 C CA . CYS A 1 586 ? -26.321 -9.209 -6.085 1.00 86.38 586 CYS A CA 1
ATOM 4600 C C . CYS A 1 586 ? -24.916 -8.659 -6.364 1.00 86.38 586 CYS A C 1
ATOM 4602 O O . CYS A 1 586 ? -24.219 -9.115 -7.271 1.00 86.38 586 CYS A O 1
ATOM 4604 N N . GLN A 1 587 ? -24.449 -7.737 -5.522 1.00 85.75 587 GLN A N 1
ATOM 4605 C CA . GLN A 1 587 ? -23.114 -7.139 -5.652 1.00 85.75 587 GLN A CA 1
ATOM 4606 C C . GLN A 1 587 ? -21.970 -8.178 -5.604 1.00 85.75 587 GLN A C 1
ATOM 4608 O O . GLN A 1 587 ? -20.952 -8.012 -6.274 1.00 85.75 587 GLN A O 1
ATOM 4613 N N . ASN A 1 588 ? -22.142 -9.298 -4.883 1.00 89.19 588 ASN A N 1
ATOM 4614 C CA . ASN A 1 588 ? -21.168 -10.398 -4.898 1.00 89.19 588 ASN A CA 1
ATOM 4615 C C . ASN A 1 588 ? -21.151 -11.155 -6.243 1.00 89.19 588 ASN A C 1
ATOM 4617 O O . ASN A 1 588 ? -20.083 -11.589 -6.677 1.00 89.19 588 ASN A O 1
ATOM 4621 N N . ALA A 1 589 ? -22.298 -11.275 -6.926 1.00 91.44 589 ALA A N 1
ATOM 4622 C CA . ALA A 1 589 ? -22.386 -11.850 -8.269 1.00 91.44 589 ALA A CA 1
ATOM 4623 C C . ALA A 1 589 ? -21.692 -10.961 -9.301 1.00 91.44 589 ALA A C 1
ATOM 4625 O O . ALA A 1 589 ? -20.838 -11.452 -10.040 1.00 91.44 589 ALA A O 1
ATOM 4626 N N . LEU A 1 590 ? -21.992 -9.657 -9.297 1.00 90.75 590 LEU A N 1
ATOM 4627 C CA . LEU A 1 590 ? -21.332 -8.669 -10.154 1.00 90.75 590 LEU A CA 1
ATOM 4628 C C . LEU A 1 590 ? -19.809 -8.724 -9.975 1.00 90.75 590 LEU A C 1
ATOM 4630 O O . LEU A 1 590 ? -19.081 -8.970 -10.937 1.00 90.75 590 LEU A O 1
ATOM 4634 N N . PHE A 1 591 ? -19.332 -8.596 -8.731 1.00 90.75 591 PHE A N 1
ATOM 4635 C CA . PHE A 1 591 ? -17.903 -8.617 -8.426 1.00 90.75 591 PHE A CA 1
ATOM 4636 C C . PHE A 1 591 ? -17.226 -9.925 -8.861 1.00 90.75 591 PHE A C 1
ATOM 4638 O O . PHE A 1 591 ? -16.166 -9.892 -9.483 1.00 90.75 591 PHE A O 1
ATOM 4645 N N . THR A 1 592 ? -17.833 -11.078 -8.565 1.00 93.81 592 THR A N 1
ATOM 4646 C CA . THR A 1 592 ? -17.228 -12.383 -8.873 1.00 93.81 592 THR A CA 1
ATOM 4647 C C . THR A 1 592 ? -17.141 -12.624 -10.380 1.00 93.81 592 THR A C 1
ATOM 4649 O O . THR A 1 592 ? -16.079 -13.016 -10.856 1.00 93.81 592 THR A O 1
ATOM 4652 N N . ASN A 1 593 ? -18.199 -12.337 -11.150 1.00 94.75 593 ASN A N 1
ATOM 4653 C CA . ASN A 1 593 ? -18.167 -12.509 -12.608 1.00 94.75 593 ASN A CA 1
ATOM 4654 C C . ASN A 1 593 ? -17.165 -11.549 -13.261 1.00 94.75 593 ASN A C 1
ATOM 4656 O O . ASN A 1 593 ? -16.330 -11.996 -14.048 1.00 94.75 593 ASN A O 1
ATOM 4660 N N . ILE A 1 594 ? -17.177 -10.262 -12.886 1.00 94.12 594 ILE A N 1
ATOM 4661 C CA . ILE A 1 594 ? -16.221 -9.281 -13.420 1.00 94.12 594 ILE A CA 1
ATOM 4662 C C . ILE A 1 594 ? -14.780 -9.724 -13.129 1.00 94.12 594 ILE A C 1
ATOM 4664 O O . ILE A 1 594 ? -13.976 -9.770 -14.054 1.00 94.12 594 ILE A O 1
ATOM 4668 N N . MET A 1 595 ? -14.453 -10.144 -11.900 1.00 94.31 595 MET A N 1
ATOM 4669 C CA . MET A 1 595 ? -13.098 -10.619 -11.581 1.00 94.31 595 MET A CA 1
ATOM 4670 C C . MET A 1 595 ? -12.698 -11.892 -12.343 1.00 94.31 595 MET A C 1
ATOM 4672 O O . MET A 1 595 ? -11.530 -12.026 -12.713 1.00 94.31 595 MET A O 1
ATOM 4676 N N . ILE A 1 596 ? -13.629 -12.810 -12.629 1.00 95.94 596 ILE A N 1
ATOM 4677 C CA . ILE A 1 596 ? -13.343 -13.988 -13.467 1.00 95.94 596 ILE A CA 1
ATOM 4678 C C . ILE A 1 596 ? -13.003 -13.555 -14.900 1.00 95.94 596 ILE A C 1
ATOM 4680 O O . ILE A 1 596 ? -11.981 -13.982 -15.439 1.00 95.94 596 ILE A O 1
ATOM 4684 N N . HIS A 1 597 ? -13.789 -12.661 -15.504 1.00 96.56 597 HIS A N 1
ATOM 4685 C CA . HIS A 1 597 ? -13.500 -12.145 -16.846 1.00 96.56 597 HIS A CA 1
ATOM 4686 C C . HIS A 1 597 ? -12.208 -11.309 -16.890 1.00 96.56 597 HIS A C 1
ATOM 4688 O O . HIS A 1 597 ? -11.405 -11.488 -17.806 1.00 96.56 597 HIS A O 1
ATOM 4694 N N . THR A 1 598 ? -11.924 -10.496 -15.867 1.00 94.69 598 THR A N 1
ATOM 4695 C CA . THR A 1 598 ? -10.636 -9.799 -15.696 1.00 94.69 598 THR A CA 1
ATOM 4696 C C . THR A 1 598 ? -9.474 -10.792 -15.646 1.00 94.69 598 THR A C 1
ATOM 4698 O O . THR A 1 598 ? -8.453 -10.583 -16.301 1.00 94.69 598 THR A O 1
ATOM 4701 N N . THR A 1 599 ? -9.642 -11.922 -14.952 1.00 95.25 599 THR A N 1
ATOM 4702 C CA . THR A 1 599 ? -8.636 -12.995 -14.900 1.00 95.25 599 THR A CA 1
ATOM 4703 C C . THR A 1 599 ? -8.408 -13.625 -16.276 1.00 95.25 599 THR A C 1
ATOM 4705 O O . THR A 1 599 ? -7.259 -13.792 -16.686 1.00 95.25 599 THR A O 1
ATOM 4708 N N . ILE A 1 600 ? -9.476 -13.912 -17.032 1.00 95.19 600 ILE A N 1
ATOM 4709 C CA . ILE A 1 600 ? -9.385 -14.427 -18.412 1.00 95.19 600 ILE A CA 1
ATOM 4710 C C . ILE A 1 600 ? -8.620 -13.441 -19.310 1.00 95.19 600 ILE A C 1
ATOM 4712 O O . ILE A 1 600 ? -7.797 -13.880 -20.123 1.00 95.19 600 ILE A O 1
ATOM 4716 N N . ILE A 1 601 ? -8.838 -12.129 -19.137 1.00 92.44 601 ILE A N 1
ATOM 4717 C CA . ILE A 1 601 ? -8.123 -11.079 -19.877 1.00 92.44 601 ILE A CA 1
ATOM 4718 C C . ILE A 1 601 ? -6.629 -11.068 -19.528 1.00 92.44 601 ILE A C 1
ATOM 4720 O O . ILE A 1 601 ? -5.786 -11.105 -20.427 1.00 92.44 601 ILE A O 1
ATOM 4724 N N . CYS A 1 602 ? -6.275 -11.056 -18.241 1.00 91.19 602 CYS A N 1
ATOM 4725 C CA . CYS A 1 602 ? -4.875 -11.071 -17.806 1.00 91.19 602 CYS A CA 1
ATOM 4726 C C . CYS A 1 602 ? -4.136 -12.336 -18.273 1.00 91.19 602 CYS A C 1
ATOM 4728 O O . CYS A 1 602 ? -3.044 -12.240 -18.839 1.00 91.19 602 CYS A O 1
ATOM 4730 N N . LEU A 1 603 ? -4.765 -13.507 -18.126 1.00 92.69 603 LEU A N 1
ATOM 4731 C CA . LEU A 1 603 ? -4.214 -14.794 -18.546 1.00 92.69 603 LEU A CA 1
ATOM 4732 C C . LEU A 1 603 ? -3.936 -14.827 -20.058 1.00 92.69 603 LEU A C 1
ATOM 4734 O O . LEU A 1 603 ? -2.811 -15.096 -20.482 1.00 92.69 603 LEU A O 1
ATOM 4738 N N . ASN A 1 604 ? -4.928 -14.503 -20.894 1.00 91.12 604 ASN A N 1
ATOM 4739 C CA . ASN A 1 604 ? -4.779 -14.582 -22.352 1.00 91.12 604 ASN A CA 1
ATOM 4740 C C . ASN A 1 604 ? -3.839 -13.503 -22.923 1.00 91.12 604 ASN A C 1
ATOM 4742 O O . ASN A 1 604 ? -3.193 -13.744 -23.945 1.00 91.12 604 ASN A O 1
ATOM 4746 N N . ARG A 1 605 ? -3.665 -12.356 -22.247 1.00 89.06 605 ARG A N 1
ATOM 4747 C CA . ARG A 1 605 ? -2.611 -11.382 -22.589 1.00 89.06 605 ARG A CA 1
ATOM 4748 C C . ARG A 1 605 ? -1.208 -11.967 -22.414 1.00 89.06 605 ARG A C 1
ATOM 4750 O O . ARG A 1 605 ? -0.358 -11.730 -23.273 1.00 89.06 605 ARG A O 1
ATOM 4757 N N . ALA A 1 606 ? -0.975 -12.773 -21.374 1.00 87.62 606 ALA A N 1
ATOM 4758 C CA . ALA A 1 606 ? 0.298 -13.472 -21.190 1.00 87.62 606 ALA A CA 1
ATOM 4759 C C . ALA A 1 606 ? 0.589 -14.432 -22.357 1.00 87.62 606 ALA A C 1
ATOM 4761 O O . ALA A 1 606 ? 1.681 -14.385 -22.922 1.00 87.62 606 ALA A O 1
ATOM 4762 N N . ALA A 1 607 ? -0.401 -15.226 -22.786 1.00 88.31 607 ALA A N 1
ATOM 4763 C CA . ALA A 1 607 ? -0.258 -16.111 -23.946 1.00 88.31 607 ALA A CA 1
ATOM 4764 C C . ALA A 1 607 ? 0.020 -15.355 -25.253 1.00 88.31 607 ALA A C 1
ATOM 4766 O O . ALA A 1 607 ? 0.865 -15.793 -26.032 1.00 88.31 607 ALA A O 1
ATOM 4767 N N . ILE A 1 608 ? -0.629 -14.211 -25.504 1.00 87.31 608 ILE A N 1
ATOM 4768 C CA . ILE A 1 608 ? -0.334 -13.385 -26.689 1.00 87.31 608 ILE A CA 1
ATOM 4769 C C . ILE A 1 608 ? 1.102 -12.854 -26.639 1.00 87.31 608 ILE A C 1
ATOM 4771 O O . ILE A 1 608 ? 1.820 -12.958 -27.636 1.00 87.31 608 ILE A O 1
ATOM 4775 N N . ARG A 1 609 ? 1.539 -12.315 -25.491 1.00 86.50 609 ARG A N 1
ATOM 4776 C CA . ARG A 1 609 ? 2.914 -11.827 -25.298 1.00 86.50 609 ARG A CA 1
ATOM 4777 C C . ARG A 1 609 ? 3.932 -12.932 -25.576 1.00 86.50 609 ARG A C 1
ATOM 4779 O O . ARG A 1 609 ? 4.881 -12.704 -26.319 1.00 86.50 609 ARG A O 1
ATOM 4786 N N . GLU A 1 610 ? 3.698 -14.125 -25.041 1.00 84.81 610 GLU A N 1
ATOM 4787 C CA . GLU A 1 610 ? 4.605 -15.262 -25.196 1.00 84.81 610 GLU A CA 1
ATOM 4788 C C . GLU A 1 610 ? 4.598 -15.835 -26.622 1.00 84.81 610 GLU A C 1
ATOM 4790 O O . GLU A 1 610 ? 5.655 -16.110 -27.189 1.00 84.81 610 GLU A O 1
ATOM 4795 N N . THR A 1 611 ? 3.425 -15.893 -27.265 1.00 87.31 611 THR A N 1
ATOM 4796 C CA . THR A 1 611 ? 3.285 -16.254 -28.689 1.00 87.31 611 THR A CA 1
ATOM 4797 C C . THR A 1 611 ? 4.090 -15.304 -29.579 1.00 87.31 611 THR A C 1
ATOM 4799 O O . THR A 1 611 ? 4.788 -15.763 -30.483 1.00 87.31 611 THR A O 1
ATOM 4802 N N . ARG A 1 612 ? 4.037 -13.988 -29.307 1.00 86.44 612 ARG A N 1
ATOM 4803 C CA . ARG A 1 612 ? 4.828 -12.968 -30.020 1.00 86.44 612 ARG A CA 1
ATOM 4804 C C . ARG A 1 612 ? 6.329 -13.127 -29.744 1.00 86.44 612 ARG A C 1
ATOM 4806 O O . ARG A 1 612 ? 7.104 -13.139 -30.694 1.00 86.44 612 ARG A O 1
ATOM 4813 N N . ARG A 1 613 ? 6.734 -13.304 -28.477 1.00 85.81 613 ARG A N 1
ATOM 4814 C CA . ARG A 1 613 ? 8.142 -13.476 -28.055 1.00 85.81 613 ARG A CA 1
ATOM 4815 C C . ARG A 1 613 ? 8.823 -14.666 -28.735 1.00 85.81 613 ARG A C 1
ATOM 4817 O O . ARG A 1 613 ? 9.983 -14.570 -29.116 1.00 85.81 613 ARG A O 1
ATOM 4824 N N . LEU A 1 614 ? 8.100 -15.775 -28.870 1.00 86.31 614 LEU A N 1
ATOM 4825 C CA . LEU A 1 614 ? 8.600 -17.038 -29.417 1.00 86.31 614 LEU A CA 1
ATOM 4826 C C . LEU A 1 614 ? 8.283 -17.238 -30.911 1.00 86.31 614 LEU A C 1
ATOM 4828 O O . LEU A 1 614 ? 8.542 -18.315 -31.440 1.00 86.31 614 LEU A O 1
ATOM 4832 N N . ALA A 1 615 ? 7.708 -16.230 -31.583 1.00 86.69 615 ALA A N 1
ATOM 4833 C CA . ALA A 1 615 ? 7.272 -16.289 -32.984 1.00 86.69 615 ALA A CA 1
ATOM 4834 C C . ALA A 1 615 ? 6.395 -17.523 -33.319 1.00 86.69 615 ALA A C 1
ATOM 4836 O O . ALA A 1 615 ? 6.503 -18.123 -34.391 1.00 86.69 615 ALA A O 1
ATOM 4837 N N . LEU A 1 616 ? 5.523 -17.914 -32.385 1.00 87.81 616 LEU A N 1
ATOM 4838 C CA . LEU A 1 616 ? 4.667 -19.098 -32.499 1.00 87.81 616 LEU A CA 1
ATOM 4839 C C . LEU A 1 616 ? 3.469 -18.867 -33.451 1.00 87.81 616 LEU A C 1
ATOM 4841 O O . LEU A 1 616 ? 3.116 -17.721 -33.744 1.00 87.81 616 LEU A O 1
ATOM 4845 N N . PRO A 1 617 ? 2.809 -19.939 -33.944 1.00 88.62 617 PRO A N 1
ATOM 4846 C CA . PRO A 1 617 ? 1.755 -19.834 -34.954 1.00 88.62 617 PRO A CA 1
ATOM 4847 C C . PRO A 1 617 ? 0.618 -18.868 -34.597 1.00 88.62 617 PRO A C 1
ATOM 4849 O O . PRO A 1 617 ? 0.021 -18.951 -33.523 1.00 88.62 617 PRO A O 1
ATOM 4852 N N . SER A 1 618 ? 0.228 -18.022 -35.556 1.00 86.00 618 SER A N 1
ATOM 4853 C CA . SER A 1 618 ? -0.819 -16.998 -35.386 1.00 86.00 618 SER A CA 1
ATOM 4854 C C . SER A 1 618 ? -2.180 -17.561 -34.950 1.00 86.00 618 SER A C 1
ATOM 4856 O O . SER A 1 618 ? -2.981 -16.844 -34.364 1.00 86.00 618 SER A O 1
ATOM 4858 N N . SER A 1 619 ? -2.446 -18.851 -35.175 1.00 87.75 619 SER A N 1
ATOM 4859 C CA . SER A 1 619 ? -3.654 -19.535 -34.694 1.00 87.75 619 SER A CA 1
ATOM 4860 C C . SER A 1 619 ? -3.784 -19.558 -33.163 1.00 87.75 619 SER A C 1
ATOM 4862 O O . SER A 1 619 ? -4.907 -19.542 -32.658 1.00 87.75 619 SER A O 1
ATOM 4864 N N . LEU A 1 620 ? -2.667 -19.559 -32.425 1.00 85.06 620 LEU A N 1
ATOM 4865 C CA . LEU A 1 620 ? -2.650 -19.436 -30.962 1.00 85.06 620 LEU A CA 1
ATOM 4866 C C . LEU A 1 620 ? -3.004 -18.009 -30.540 1.00 85.06 620 LEU A C 1
ATOM 4868 O O . LEU A 1 620 ? -3.919 -17.818 -29.740 1.00 85.06 620 LEU A O 1
ATOM 4872 N N . MET A 1 621 ? -2.359 -17.014 -31.160 1.00 85.12 621 MET A N 1
ATOM 4873 C CA . MET A 1 621 ? -2.646 -15.597 -30.920 1.00 85.12 621 MET A CA 1
ATOM 4874 C C . MET A 1 621 ? -4.122 -15.275 -31.181 1.00 85.12 621 MET A C 1
ATOM 4876 O O . MET A 1 621 ? -4.777 -14.705 -30.313 1.00 85.12 621 MET A O 1
ATOM 4880 N N . ASN A 1 622 ? -4.671 -15.719 -32.317 1.00 87.00 622 ASN A N 1
ATOM 4881 C CA . ASN A 1 622 ? -6.069 -15.494 -32.688 1.00 87.00 622 ASN A CA 1
ATOM 4882 C C . ASN A 1 622 ? -7.047 -16.129 -31.681 1.00 87.00 622 ASN A C 1
ATOM 4884 O O . ASN A 1 622 ? -8.079 -15.537 -31.365 1.00 87.00 622 ASN A O 1
ATOM 4888 N N . ARG A 1 623 ? -6.729 -17.320 -31.143 1.00 88.56 623 ARG A N 1
ATOM 4889 C CA . ARG A 1 623 ? -7.542 -17.970 -30.100 1.00 88.56 623 ARG A CA 1
ATOM 4890 C C . ARG A 1 623 ? -7.557 -17.138 -28.818 1.00 88.56 623 ARG A C 1
ATOM 4892 O O . ARG A 1 623 ? -8.633 -16.894 -28.275 1.00 88.56 623 ARG A O 1
ATOM 4899 N N . SER A 1 624 ? -6.392 -16.693 -28.352 1.00 89.00 624 SER A N 1
ATOM 4900 C CA . SER A 1 624 ? -6.307 -15.856 -27.154 1.00 89.00 624 SER A CA 1
ATOM 4901 C C . SER A 1 624 ? -6.964 -14.490 -27.367 1.00 89.00 624 SER A C 1
ATOM 4903 O O . SER A 1 624 ? -7.703 -14.050 -26.496 1.00 89.00 624 SER A O 1
ATOM 4905 N N . GLN A 1 625 ? -6.810 -13.856 -28.535 1.00 87.94 625 GLN A N 1
ATOM 4906 C CA . GLN A 1 625 ? -7.518 -12.613 -28.880 1.00 87.94 625 GLN A CA 1
ATOM 4907 C C . GLN A 1 625 ? -9.046 -12.781 -28.839 1.00 87.94 625 GLN A C 1
ATOM 4909 O O . GLN A 1 625 ? -9.733 -11.925 -28.286 1.00 87.94 625 GLN A O 1
ATOM 4914 N N . ALA A 1 626 ? -9.585 -13.894 -29.351 1.00 88.94 626 ALA A N 1
ATOM 4915 C CA . ALA A 1 626 ? -11.018 -14.182 -29.262 1.00 88.94 626 ALA A CA 1
ATOM 4916 C C . ALA A 1 626 ? -11.487 -14.338 -27.801 1.00 88.94 626 ALA A C 1
ATOM 4918 O O . ALA A 1 626 ? -12.508 -13.766 -27.426 1.00 88.94 626 ALA A O 1
ATOM 4919 N N . ARG A 1 627 ? -10.710 -15.034 -26.952 1.00 90.94 627 ARG A N 1
ATOM 4920 C CA . ARG A 1 627 ? -10.974 -15.138 -25.501 1.00 90.94 627 ARG A CA 1
ATOM 4921 C C . ARG A 1 627 ? -10.961 -13.768 -24.809 1.00 90.94 627 ARG A C 1
ATOM 4923 O O . ARG A 1 627 ? -11.838 -13.513 -23.986 1.00 90.94 627 ARG A O 1
ATOM 4930 N N . LEU A 1 628 ? -10.005 -12.895 -25.151 1.00 90.19 628 LEU A N 1
ATOM 4931 C CA . LEU A 1 628 ? -9.936 -11.521 -24.634 1.00 90.19 628 LEU A CA 1
ATOM 4932 C C . LEU A 1 628 ? -11.185 -10.716 -24.992 1.00 90.19 628 LEU A C 1
ATOM 4934 O O . LEU A 1 628 ? -11.763 -10.083 -24.112 1.00 90.19 628 LEU A O 1
ATOM 4938 N N . MET A 1 629 ? -11.586 -10.743 -26.267 1.00 89.25 629 MET A N 1
ATOM 4939 C CA . MET A 1 629 ? -12.727 -9.967 -26.753 1.00 89.25 629 MET A CA 1
ATOM 4940 C C . MET A 1 629 ? -14.019 -10.410 -26.065 1.00 89.25 629 MET A C 1
ATOM 4942 O O . MET A 1 629 ? -14.688 -9.577 -25.465 1.00 89.25 629 MET A O 1
ATOM 4946 N N . SER A 1 630 ? -14.305 -11.718 -26.023 1.00 92.19 630 SER A N 1
ATOM 4947 C CA . SER A 1 630 ? -15.494 -12.233 -25.329 1.00 92.19 630 SER A CA 1
ATOM 4948 C C . SER A 1 630 ? -15.521 -11.848 -23.845 1.00 92.19 630 SER A C 1
ATOM 4950 O O . SER A 1 630 ? -16.560 -11.455 -23.330 1.00 92.19 630 SER A O 1
ATOM 4952 N N . ALA A 1 631 ? -14.386 -11.906 -23.140 1.00 94.38 631 ALA A N 1
ATOM 4953 C CA . ALA A 1 631 ? -14.331 -11.503 -21.733 1.00 94.38 631 ALA A CA 1
ATOM 4954 C C . ALA A 1 631 ? -14.518 -9.984 -21.531 1.00 94.38 631 ALA A C 1
ATOM 4956 O O . ALA A 1 631 ? -15.148 -9.570 -20.558 1.00 94.38 631 ALA A O 1
ATOM 4957 N N . ALA A 1 632 ? -14.010 -9.149 -22.444 1.00 92.69 632 ALA A N 1
ATOM 4958 C CA . ALA A 1 632 ? -14.217 -7.700 -22.407 1.00 92.69 632 ALA A CA 1
ATOM 4959 C C . ALA A 1 632 ? -15.658 -7.297 -22.770 1.00 92.69 632 ALA A C 1
ATOM 4961 O O . ALA A 1 632 ? -16.167 -6.304 -22.242 1.00 92.69 632 ALA A O 1
ATOM 4962 N N . GLU A 1 633 ? -16.319 -8.061 -23.644 1.00 92.44 633 GLU A N 1
ATOM 4963 C CA . GLU A 1 633 ? -17.740 -7.912 -23.978 1.00 92.44 633 GLU A CA 1
ATOM 4964 C C . GLU A 1 633 ? -18.633 -8.293 -22.792 1.00 92.44 633 GLU A C 1
ATOM 4966 O O . GLU A 1 633 ? -19.550 -7.541 -22.470 1.00 92.44 633 GLU A O 1
ATOM 4971 N N . GLU A 1 634 ? -18.331 -9.380 -22.071 1.00 94.12 634 GLU A N 1
ATOM 4972 C CA . GLU A 1 634 ? -19.066 -9.738 -20.849 1.00 94.12 634 GLU A CA 1
ATOM 4973 C C . GLU A 1 634 ? -18.903 -8.686 -19.742 1.00 94.12 634 GLU A C 1
ATOM 4975 O O . GLU A 1 634 ? -19.903 -8.253 -19.172 1.00 94.12 634 GLU A O 1
ATOM 4980 N N . ILE A 1 635 ? -17.688 -8.180 -19.475 1.00 93.38 635 ILE A N 1
ATOM 4981 C CA . ILE A 1 635 ? -17.504 -7.072 -18.512 1.00 93.38 635 ILE A CA 1
ATOM 4982 C C . ILE A 1 635 ? -18.318 -5.846 -18.940 1.00 93.38 635 ILE A C 1
ATOM 4984 O O . ILE A 1 635 ? -19.022 -5.264 -18.117 1.00 93.38 635 ILE A O 1
ATOM 4988 N N . PHE A 1 636 ? -18.261 -5.468 -20.219 1.00 91.81 636 PHE A N 1
ATOM 4989 C CA . PHE A 1 636 ? -19.038 -4.350 -20.755 1.00 91.81 636 PHE A CA 1
ATOM 4990 C C . PHE A 1 636 ? -20.551 -4.549 -20.566 1.00 91.81 636 PHE A C 1
ATOM 4992 O O . PHE A 1 636 ? -21.229 -3.644 -20.077 1.00 91.81 636 PHE A O 1
ATOM 4999 N N . ASN A 1 637 ? -21.072 -5.731 -20.907 1.00 91.56 637 ASN A N 1
ATOM 5000 C CA . ASN A 1 637 ? -22.486 -6.064 -20.756 1.00 91.56 637 ASN A CA 1
ATOM 5001 C C . ASN A 1 637 ? -22.909 -6.018 -19.285 1.00 91.56 637 ASN A C 1
ATOM 5003 O O . ASN A 1 637 ? -23.911 -5.383 -18.975 1.00 91.56 637 ASN A O 1
ATOM 5007 N N . ILE A 1 638 ? -22.132 -6.611 -18.371 1.00 91.19 638 ILE A N 1
ATOM 5008 C CA . ILE A 1 638 ? -22.422 -6.564 -16.932 1.00 91.19 638 ILE A CA 1
ATOM 5009 C C . ILE A 1 638 ? -22.480 -5.110 -16.454 1.00 91.19 638 ILE A C 1
ATOM 5011 O O . ILE A 1 638 ? -23.473 -4.718 -15.850 1.00 91.19 638 ILE A O 1
ATOM 5015 N N . LEU A 1 639 ? -21.461 -4.298 -16.761 1.00 88.75 639 LEU A N 1
ATOM 5016 C CA . LEU A 1 639 ? -21.392 -2.898 -16.326 1.00 88.75 639 LEU A CA 1
ATOM 5017 C C . LEU A 1 639 ? -22.530 -2.029 -16.881 1.00 88.75 639 LEU A C 1
ATOM 5019 O O . LEU A 1 639 ? -22.943 -1.087 -16.211 1.00 88.75 639 LEU A O 1
ATOM 5023 N N . ARG A 1 640 ? -23.059 -2.351 -18.068 1.00 88.31 640 ARG A N 1
ATOM 5024 C CA . ARG A 1 640 ? -24.201 -1.650 -18.675 1.00 88.31 640 ARG A CA 1
ATOM 5025 C C . ARG A 1 640 ? -25.529 -1.917 -17.955 1.00 88.31 640 ARG A C 1
ATOM 5027 O O . ARG A 1 640 ? -26.406 -1.059 -17.970 1.00 88.31 640 ARG A O 1
ATOM 5034 N N . GLU A 1 641 ? -25.684 -3.089 -17.342 1.00 85.69 641 GLU A N 1
ATOM 5035 C CA . GLU A 1 641 ? -26.919 -3.504 -16.655 1.00 85.69 641 GLU A CA 1
ATOM 5036 C C . GLU A 1 641 ? -26.914 -3.184 -15.139 1.00 85.69 641 GLU A C 1
ATOM 5038 O O . GLU A 1 641 ? -27.886 -3.478 -14.439 1.00 85.69 641 GLU A O 1
ATOM 5043 N N . ILE A 1 642 ? -25.840 -2.585 -14.599 1.00 84.12 642 ILE A N 1
ATOM 5044 C CA . ILE A 1 642 ? -25.764 -2.180 -13.184 1.00 84.12 642 ILE A CA 1
ATOM 5045 C C . ILE A 1 642 ? -26.594 -0.912 -12.944 1.00 84.12 642 ILE A C 1
ATOM 5047 O O . ILE A 1 642 ? -26.333 0.146 -13.509 1.00 84.12 642 ILE A O 1
ATOM 5051 N N . SER A 1 643 ? -27.558 -1.000 -12.024 1.00 74.62 643 SER A N 1
ATOM 5052 C CA . SER A 1 643 ? -28.394 0.134 -11.606 1.00 74.62 643 SER A CA 1
ATOM 5053 C C . SER A 1 643 ? -27.777 1.006 -10.502 1.00 74.62 643 SER A C 1
ATOM 5055 O O . SER A 1 643 ? -28.105 2.185 -10.411 1.00 74.62 643 SER A O 1
ATOM 5057 N N . ASP A 1 644 ? -26.902 0.447 -9.658 1.00 75.81 644 ASP A N 1
ATOM 5058 C CA . ASP A 1 644 ? -26.224 1.148 -8.552 1.00 75.81 644 ASP A CA 1
ATOM 5059 C C . ASP A 1 644 ? -24.713 1.226 -8.817 1.00 75.81 644 ASP A C 1
ATOM 5061 O O . ASP A 1 644 ? -23.926 0.392 -8.356 1.00 75.81 644 ASP A O 1
ATOM 5065 N N . MET A 1 645 ? -24.325 2.212 -9.628 1.00 74.31 645 MET A N 1
ATOM 5066 C CA . MET A 1 645 ? -22.943 2.400 -10.075 1.00 74.31 645 MET A CA 1
ATOM 5067 C C . MET A 1 645 ? -22.027 2.848 -8.931 1.00 74.31 645 MET A C 1
ATOM 5069 O O . MET A 1 645 ? -20.949 2.280 -8.764 1.00 74.31 645 MET A O 1
ATOM 5073 N N . ASP A 1 646 ? -22.461 3.799 -8.099 1.00 70.94 646 ASP A N 1
ATOM 5074 C CA . ASP A 1 646 ? -21.687 4.248 -6.934 1.00 70.94 646 ASP A CA 1
ATOM 5075 C C . ASP A 1 646 ? -21.484 3.104 -5.923 1.00 70.94 646 ASP A C 1
ATOM 5077 O O . ASP A 1 646 ? -20.380 2.904 -5.404 1.00 70.94 646 ASP A O 1
ATOM 5081 N N . GLY A 1 647 ? -22.520 2.291 -5.681 1.00 69.00 647 GLY A N 1
ATOM 5082 C CA . GLY A 1 647 ? -22.438 1.109 -4.827 1.00 69.00 647 GLY A CA 1
ATOM 5083 C C . GLY A 1 647 ? -21.485 0.041 -5.364 1.00 69.00 647 GLY A C 1
ATOM 5084 O O . GLY A 1 647 ? -20.668 -0.475 -4.594 1.00 69.00 647 GLY A O 1
ATOM 5085 N N . ALA A 1 648 ? -21.526 -0.255 -6.667 1.00 70.25 648 ALA A N 1
ATOM 5086 C CA . ALA A 1 648 ? -20.636 -1.231 -7.297 1.00 70.25 648 ALA A CA 1
ATOM 5087 C C . ALA A 1 648 ? -19.168 -0.763 -7.290 1.00 70.25 648 ALA A C 1
ATOM 5089 O O . ALA A 1 648 ? -18.289 -1.444 -6.757 1.00 70.25 648 ALA A O 1
ATOM 5090 N N . PHE A 1 649 ? -18.894 0.428 -7.823 1.00 71.50 649 PHE A N 1
ATOM 5091 C CA . PHE A 1 649 ? -17.532 0.938 -8.015 1.00 71.50 649 PHE A CA 1
ATOM 5092 C C . PHE A 1 649 ? -16.872 1.498 -6.748 1.00 71.50 649 PHE A C 1
ATOM 5094 O O . PHE A 1 649 ? -15.677 1.777 -6.744 1.00 71.50 649 PHE A O 1
ATOM 5101 N N . SER A 1 650 ? -17.572 1.487 -5.610 1.00 69.19 650 SER A N 1
ATOM 5102 C CA . SER A 1 650 ? -16.971 1.644 -4.275 1.00 69.19 650 SER A CA 1
ATOM 5103 C C . SER A 1 650 ? -15.945 0.545 -3.889 1.00 69.19 650 SER A C 1
ATOM 5105 O O . SER A 1 650 ? -15.525 0.453 -2.728 1.00 69.19 650 SER A O 1
ATOM 5107 N N . ASN A 1 651 ? -15.559 -0.329 -4.824 1.00 74.75 651 ASN A N 1
ATOM 5108 C CA . ASN A 1 651 ? -14.378 -1.184 -4.772 1.00 74.75 651 ASN A CA 1
ATOM 5109 C C . ASN A 1 651 ? -13.458 -0.866 -5.980 1.00 74.75 651 ASN A C 1
ATOM 5111 O O . ASN A 1 651 ? -13.828 -1.210 -7.107 1.00 74.75 651 ASN A O 1
ATOM 5115 N N . PRO A 1 652 ? -12.249 -0.299 -5.769 1.00 74.88 652 PRO A N 1
ATOM 5116 C CA . PRO A 1 652 ? -11.325 0.078 -6.849 1.00 74.88 652 PRO A CA 1
ATOM 5117 C C . PRO A 1 652 ? -10.945 -1.053 -7.822 1.00 74.88 652 PRO A C 1
ATOM 5119 O O . PRO A 1 652 ? -10.576 -0.792 -8.965 1.00 74.88 652 PRO A O 1
ATOM 5122 N N . LEU A 1 653 ? -11.073 -2.324 -7.421 1.00 79.38 653 LEU A N 1
ATOM 5123 C CA . LEU A 1 653 ? -10.822 -3.475 -8.302 1.00 79.38 653 LEU A CA 1
ATOM 5124 C C . LEU A 1 653 ? -11.808 -3.563 -9.484 1.00 79.38 653 LEU A C 1
ATOM 5126 O O . LEU A 1 653 ? -11.466 -4.127 -10.527 1.00 79.38 653 LEU A O 1
ATOM 5130 N N . LEU A 1 654 ? -13.016 -3.001 -9.355 1.00 83.44 654 LEU A N 1
ATOM 5131 C CA . LEU A 1 654 ? -13.976 -2.932 -10.463 1.00 83.44 654 LEU A CA 1
ATOM 5132 C C . LEU A 1 654 ? -13.661 -1.782 -11.427 1.00 83.44 654 LEU A C 1
ATOM 5134 O O . LEU A 1 654 ? -13.826 -1.950 -12.633 1.00 83.44 654 LEU A O 1
ATOM 5138 N N . GLU A 1 655 ? -13.103 -0.673 -10.936 1.00 78.94 655 GLU A N 1
ATOM 5139 C CA . GLU A 1 655 ? -12.558 0.405 -11.780 1.00 78.94 655 GLU A CA 1
ATOM 5140 C C . GLU A 1 655 ? -11.364 -0.104 -12.602 1.00 78.94 655 GLU A C 1
ATOM 5142 O O . GLU A 1 655 ? -11.313 0.080 -13.819 1.00 78.94 655 GLU A O 1
ATOM 5147 N N . TYR A 1 656 ? -10.455 -0.843 -11.955 1.00 81.56 656 TYR A N 1
ATOM 5148 C CA . TYR A 1 656 ? -9.369 -1.561 -12.625 1.00 81.56 656 TYR A CA 1
ATOM 5149 C C . TYR A 1 656 ? -9.898 -2.546 -13.679 1.00 81.56 656 TYR A C 1
ATOM 5151 O O . TYR A 1 656 ? -9.410 -2.562 -14.806 1.00 81.56 656 TYR A O 1
ATOM 5159 N N . SER A 1 657 ? -10.930 -3.330 -13.355 1.00 87.94 657 SER A N 1
ATOM 5160 C CA . SER A 1 657 ? -11.533 -4.288 -14.294 1.00 87.94 657 SER A CA 1
ATOM 5161 C C . SER A 1 657 ? -12.162 -3.608 -15.520 1.00 87.94 657 SER A C 1
ATOM 5163 O O . SER A 1 657 ? -11.989 -4.086 -16.642 1.00 87.94 657 SER A O 1
ATOM 5165 N N . ALA A 1 658 ? -12.824 -2.459 -15.338 1.00 87.12 658 ALA A N 1
ATOM 5166 C CA . ALA A 1 658 ? -13.352 -1.649 -16.438 1.00 87.12 658 ALA A CA 1
ATOM 5167 C C . ALA A 1 658 ? -12.231 -1.117 -17.353 1.00 87.12 658 ALA A C 1
ATOM 5169 O O . ALA A 1 658 ? -12.348 -1.180 -18.581 1.00 87.12 658 ALA A O 1
ATOM 5170 N N . TYR A 1 659 ? -11.106 -0.675 -16.781 1.00 85.62 659 TYR A N 1
ATOM 5171 C CA . TYR A 1 659 ? -9.917 -0.287 -17.548 1.00 85.62 659 TYR A CA 1
ATOM 5172 C C . TYR A 1 659 ? -9.264 -1.485 -18.275 1.00 85.62 659 TYR A C 1
ATOM 5174 O O . TYR A 1 659 ? -8.863 -1.392 -19.441 1.00 85.62 659 TYR A O 1
ATOM 5182 N N . VAL A 1 660 ? -9.192 -2.651 -17.626 1.00 85.25 660 VAL A N 1
ATOM 5183 C CA . VAL A 1 660 ? -8.654 -3.893 -18.209 1.00 85.25 660 VAL A CA 1
ATOM 5184 C C . VAL A 1 660 ? -9.483 -4.363 -19.408 1.00 85.25 660 VAL A C 1
ATOM 5186 O O . VAL A 1 660 ? -8.890 -4.758 -20.414 1.00 85.25 660 VAL A O 1
ATOM 5189 N N . ALA A 1 661 ? -10.814 -4.251 -19.346 1.00 89.75 661 ALA A N 1
ATOM 5190 C CA . ALA A 1 661 ? -11.702 -4.479 -20.487 1.00 89.75 661 ALA A CA 1
ATOM 5191 C C . ALA A 1 661 ? -11.517 -3.415 -21.583 1.00 89.75 661 ALA A C 1
ATOM 5193 O O . ALA A 1 661 ? -11.336 -3.760 -22.749 1.00 89.75 661 ALA A O 1
ATOM 5194 N N . SER A 1 662 ? -11.473 -2.129 -21.211 1.00 87.31 662 SER A N 1
ATOM 5195 C CA . SER A 1 662 ? -11.265 -1.009 -22.148 1.00 87.31 662 SER A CA 1
ATOM 5196 C C . SER A 1 662 ? -10.000 -1.196 -22.992 1.00 87.31 662 SER A C 1
ATOM 5198 O O . SER A 1 662 ? -10.029 -1.102 -24.217 1.00 87.31 662 SER A O 1
ATOM 5200 N N . SER A 1 663 ? -8.897 -1.587 -22.356 1.00 83.88 663 SER A N 1
ATOM 5201 C CA . SER A 1 663 ? -7.615 -1.845 -23.023 1.00 83.88 663 SER A CA 1
ATOM 5202 C C . SER A 1 663 ? -7.599 -3.061 -23.965 1.00 83.88 663 SER A C 1
ATOM 5204 O O . SER A 1 663 ? -6.610 -3.258 -24.667 1.00 83.88 663 SER A O 1
ATOM 5206 N N . VAL A 1 664 ? -8.648 -3.895 -24.022 1.00 86.44 664 VAL A N 1
ATOM 5207 C CA . VAL A 1 664 ? -8.801 -4.909 -25.090 1.00 86.44 664 VAL A CA 1
ATOM 5208 C C . VAL A 1 664 ? -9.253 -4.237 -26.388 1.00 86.44 664 VAL A C 1
ATOM 5210 O O . VAL A 1 664 ? -8.686 -4.502 -27.444 1.00 86.44 664 VAL A O 1
ATOM 5213 N N . TYR A 1 665 ? -10.208 -3.309 -26.309 1.00 83.94 665 TYR A N 1
ATOM 5214 C CA . TYR A 1 665 ? -10.724 -2.569 -27.465 1.00 83.94 665 TYR A CA 1
ATOM 5215 C C . TYR A 1 665 ? -9.705 -1.580 -28.068 1.00 83.94 665 TYR A C 1
ATOM 5217 O O . TYR A 1 665 ? -9.844 -1.191 -29.226 1.00 83.94 665 TYR A O 1
ATOM 5225 N N . LEU A 1 666 ? -8.670 -1.194 -27.309 1.00 78.31 666 LEU A N 1
ATOM 5226 C CA . LEU A 1 666 ? -7.552 -0.365 -27.784 1.00 78.31 666 LEU A CA 1
ATOM 5227 C C . LEU A 1 666 ? -6.509 -1.136 -28.624 1.00 78.31 666 LEU A C 1
ATOM 5229 O O . LEU A 1 666 ? -5.694 -0.507 -29.308 1.00 78.31 666 LEU A O 1
ATOM 5233 N N . ASP A 1 667 ? -6.474 -2.475 -28.574 1.00 72.69 667 ASP A N 1
ATOM 5234 C CA . ASP A 1 667 ? -5.461 -3.262 -29.291 1.00 72.69 667 ASP A CA 1
ATOM 5235 C C . ASP A 1 667 ? -5.763 -3.313 -30.800 1.00 72.69 667 ASP A C 1
ATOM 5237 O O . ASP A 1 667 ? -6.585 -4.095 -31.282 1.00 72.69 667 ASP A O 1
ATOM 5241 N N . LYS A 1 668 ? -5.022 -2.503 -31.571 1.00 64.44 668 LYS A N 1
ATOM 5242 C CA . LYS A 1 668 ? -5.097 -2.427 -33.042 1.00 64.44 668 LYS A CA 1
ATOM 5243 C C . LYS A 1 668 ? -4.850 -3.771 -33.752 1.00 64.44 668 LYS A C 1
ATOM 5245 O O . LYS A 1 668 ? -5.190 -3.884 -34.928 1.00 64.44 668 LYS A O 1
ATOM 5250 N N . SER A 1 669 ? -4.268 -4.772 -33.082 1.00 58.50 669 SER A N 1
ATOM 5251 C CA . SER A 1 669 ? -4.080 -6.123 -33.633 1.00 58.50 669 SER A CA 1
ATOM 5252 C C . SER A 1 669 ? -5.345 -6.989 -33.597 1.00 58.50 669 SER A C 1
ATOM 5254 O O . SER A 1 669 ? -5.377 -8.028 -34.259 1.00 58.50 669 SER A O 1
ATOM 5256 N N . ILE A 1 670 ? -6.397 -6.572 -32.881 1.00 59.91 670 ILE A N 1
ATOM 5257 C CA . ILE A 1 670 ? -7.701 -7.248 -32.858 1.00 59.91 670 ILE A CA 1
ATOM 5258 C C . ILE A 1 670 ? -8.603 -6.624 -33.934 1.00 59.91 670 ILE A C 1
ATOM 5260 O O . ILE A 1 670 ? -9.468 -5.784 -33.680 1.00 59.91 670 ILE A O 1
ATOM 5264 N N . GLY A 1 671 ? -8.355 -6.999 -35.190 1.00 50.88 671 GLY A N 1
ATOM 5265 C CA . GLY A 1 671 ? -9.092 -6.468 -36.337 1.00 50.88 671 GLY A CA 1
ATOM 5266 C C . GLY A 1 671 ? -10.551 -6.942 -36.397 1.00 50.88 671 GLY A C 1
ATOM 5267 O O . GLY A 1 671 ? -10.821 -8.133 -36.281 1.00 50.88 671 GLY A O 1
ATOM 5268 N N . GLY A 1 672 ? -11.487 -6.023 -36.669 1.00 53.25 672 GLY A N 1
ATOM 5269 C CA . GLY A 1 672 ? -12.840 -6.375 -37.133 1.00 53.25 672 GLY A CA 1
ATOM 5270 C C . GLY A 1 672 ? -13.972 -5.421 -36.737 1.00 53.25 672 GLY A C 1
ATOM 5271 O O . GLY A 1 672 ? -14.894 -5.226 -37.522 1.00 53.25 672 GLY A O 1
ATOM 5272 N N . LEU A 1 673 ? -13.906 -4.792 -35.558 1.00 53.84 673 LEU A N 1
ATOM 5273 C CA . LEU A 1 673 ? -15.088 -4.199 -34.904 1.00 53.84 673 LEU A CA 1
ATOM 5274 C C . LEU A 1 673 ? -14.962 -2.705 -34.552 1.00 53.84 673 LEU A C 1
ATOM 5276 O O . LEU A 1 673 ? -15.568 -2.268 -33.580 1.00 53.84 673 LEU A O 1
ATOM 5280 N N . LYS A 1 674 ? -14.234 -1.905 -35.353 1.00 64.25 674 LYS A N 1
ATOM 5281 C CA . LYS A 1 674 ? -13.943 -0.474 -35.080 1.00 64.25 674 LYS A CA 1
ATOM 5282 C C . LYS A 1 674 ? -15.098 0.293 -34.416 1.00 64.25 674 LYS A C 1
ATOM 5284 O O . LYS A 1 674 ? -14.952 0.701 -33.277 1.00 64.25 674 LYS A O 1
ATOM 5289 N N . ARG A 1 675 ? -16.276 0.371 -35.052 1.00 71.56 675 ARG A N 1
ATOM 5290 C CA . ARG A 1 675 ? -17.432 1.119 -34.513 1.00 71.56 675 ARG A CA 1
ATOM 5291 C C . ARG A 1 675 ? -17.997 0.577 -33.193 1.00 71.56 675 ARG A C 1
ATOM 5293 O O . ARG A 1 675 ? -18.432 1.365 -32.363 1.00 71.56 675 ARG A O 1
ATOM 5300 N N . GLN A 1 676 ? -18.019 -0.743 -32.994 1.00 78.44 676 GLN A N 1
ATOM 5301 C CA . GLN A 1 676 ? -18.527 -1.328 -31.746 1.00 78.44 676 GLN A CA 1
ATOM 5302 C C . GLN A 1 676 ? -17.500 -1.183 -30.618 1.00 78.44 676 GLN A C 1
ATOM 5304 O O . GLN A 1 676 ? -17.867 -0.848 -29.498 1.00 78.44 676 GLN A O 1
ATOM 5309 N N . ALA A 1 677 ? -16.214 -1.363 -30.926 1.00 78.50 677 ALA A N 1
ATOM 5310 C CA . ALA A 1 677 ? -15.113 -1.108 -30.006 1.00 78.50 677 ALA A CA 1
ATOM 5311 C C . ALA A 1 677 ? -15.061 0.376 -29.594 1.00 78.50 677 ALA A C 1
ATOM 5313 O O . ALA A 1 677 ? -14.973 0.672 -28.409 1.00 78.50 677 ALA A O 1
ATOM 5314 N N . GLU A 1 678 ? -15.209 1.303 -30.546 1.00 81.25 678 GLU A N 1
ATOM 5315 C CA . GLU A 1 678 ? -15.329 2.753 -30.322 1.00 81.25 678 GLU A CA 1
ATOM 5316 C C . GLU A 1 678 ? -16.516 3.103 -29.410 1.00 81.25 678 GLU A C 1
ATOM 5318 O O . GLU A 1 678 ? -16.363 3.894 -28.475 1.00 81.25 678 GLU A O 1
ATOM 5323 N N . PHE A 1 679 ? -17.684 2.490 -29.635 1.00 84.88 679 PHE A N 1
ATOM 5324 C CA . PHE A 1 679 ? -18.860 2.660 -28.777 1.00 84.88 679 PHE A CA 1
ATOM 5325 C C . PHE A 1 679 ? -18.621 2.116 -27.360 1.00 84.88 679 PHE A C 1
ATOM 5327 O O . PHE A 1 679 ? -18.857 2.835 -26.387 1.00 84.88 679 PHE A O 1
ATOM 5334 N N . ASN A 1 680 ? -18.104 0.889 -27.236 1.00 87.50 680 ASN A N 1
ATOM 5335 C CA . ASN A 1 680 ? -17.824 0.256 -25.945 1.00 87.50 680 ASN A CA 1
ATOM 5336 C C . ASN A 1 680 ? -16.784 1.062 -25.145 1.00 87.50 680 ASN A C 1
ATOM 5338 O O . ASN A 1 680 ? -17.011 1.345 -23.971 1.00 87.50 680 ASN A O 1
ATOM 5342 N N . LEU A 1 681 ? -15.694 1.500 -25.788 1.00 85.81 681 LEU A N 1
ATOM 5343 C CA . LEU A 1 681 ? -14.680 2.394 -25.210 1.00 85.81 681 LEU A CA 1
ATOM 5344 C C . LEU A 1 681 ? -15.288 3.704 -24.718 1.00 85.81 681 LEU A C 1
ATOM 5346 O O . LEU A 1 681 ? -15.076 4.096 -23.573 1.00 85.81 681 LEU A O 1
ATOM 5350 N N . THR A 1 682 ? -16.074 4.366 -25.569 1.00 85.88 682 THR A N 1
ATOM 5351 C CA . THR A 1 682 ? -16.711 5.643 -25.233 1.00 85.88 682 THR A CA 1
ATOM 5352 C C . THR A 1 682 ? -17.648 5.486 -24.036 1.00 85.88 682 THR A C 1
ATOM 5354 O O . THR A 1 682 ? -17.652 6.334 -23.148 1.00 85.88 682 THR A O 1
ATOM 5357 N N . TYR A 1 683 ? -18.421 4.404 -23.968 1.00 87.31 683 TYR A N 1
ATOM 5358 C CA . TYR A 1 683 ? -19.326 4.132 -22.850 1.00 87.31 683 TYR A CA 1
ATOM 5359 C C . TYR A 1 683 ? -18.577 3.807 -21.544 1.00 87.31 683 TYR A C 1
ATOM 5361 O O . TYR A 1 683 ? -18.907 4.366 -20.499 1.00 87.31 683 TYR A O 1
ATOM 5369 N N . LEU A 1 684 ? -17.528 2.976 -21.598 1.00 87.50 684 LEU A N 1
ATOM 5370 C CA . LEU A 1 684 ? -16.681 2.677 -20.434 1.00 87.50 684 LEU A CA 1
ATOM 5371 C C . LEU A 1 684 ? -15.965 3.936 -19.918 1.00 87.50 684 LEU A C 1
ATOM 5373 O O . LEU A 1 684 ? -15.939 4.169 -18.709 1.00 87.50 684 LEU A O 1
ATOM 5377 N N . LEU A 1 685 ? -15.485 4.805 -20.814 1.00 85.50 685 LEU A N 1
ATOM 5378 C CA . LEU A 1 685 ? -14.918 6.101 -20.440 1.00 85.50 685 LEU A CA 1
ATOM 5379 C C . LEU A 1 685 ? -15.959 7.003 -19.750 1.00 85.50 685 LEU A C 1
ATOM 5381 O O . LEU A 1 685 ? -15.652 7.583 -18.711 1.00 85.50 685 LEU A O 1
ATOM 5385 N N . HIS A 1 686 ? -17.203 7.078 -20.243 1.00 85.25 686 HIS A N 1
ATOM 5386 C CA . HIS A 1 686 ? -18.275 7.827 -19.563 1.00 85.25 686 HIS A CA 1
ATOM 5387 C C . HIS A 1 686 ? -18.573 7.293 -18.154 1.00 85.25 686 HIS A C 1
ATOM 5389 O O . HIS A 1 686 ? -18.764 8.094 -17.236 1.00 85.25 686 HIS A O 1
ATOM 5395 N N . ILE A 1 687 ? -18.578 5.968 -17.963 1.00 82.69 687 ILE A N 1
ATOM 5396 C CA . ILE A 1 687 ? -18.708 5.349 -16.634 1.00 82.69 687 ILE A CA 1
ATOM 5397 C C . ILE A 1 687 ? -17.577 5.830 -15.718 1.00 82.69 687 ILE A C 1
ATOM 5399 O O . ILE A 1 687 ? -17.833 6.338 -14.627 1.00 82.69 687 ILE A O 1
ATOM 5403 N N . MET A 1 688 ? -16.329 5.737 -16.173 1.00 80.50 688 MET A N 1
ATOM 5404 C CA . MET A 1 688 ? -15.165 6.116 -15.368 1.00 80.50 688 MET A CA 1
ATOM 5405 C C . MET A 1 688 ? -15.129 7.627 -15.074 1.00 80.50 688 MET A C 1
ATOM 5407 O O . MET A 1 688 ? -14.787 8.021 -13.960 1.00 80.50 688 MET A O 1
ATOM 5411 N N . ILE A 1 689 ? -15.579 8.480 -16.004 1.00 81.88 689 ILE A N 1
ATOM 5412 C CA . ILE A 1 689 ? -15.769 9.925 -15.777 1.00 81.88 689 ILE A CA 1
ATOM 5413 C C . ILE A 1 689 ? -16.851 10.186 -14.720 1.00 81.88 689 ILE A C 1
ATOM 5415 O O . ILE A 1 689 ? -16.652 11.042 -13.856 1.00 81.88 689 ILE A O 1
ATOM 5419 N N . ALA A 1 690 ? -17.979 9.468 -14.740 1.00 78.75 690 ALA A N 1
ATOM 5420 C CA . ALA A 1 690 ? -19.028 9.638 -13.733 1.00 78.75 690 ALA A CA 1
ATOM 5421 C C . ALA A 1 690 ? -18.501 9.337 -12.317 1.00 78.75 690 ALA A C 1
ATOM 5423 O O . ALA A 1 690 ? -18.685 10.147 -11.406 1.00 78.75 690 ALA A O 1
ATOM 5424 N N . LEU A 1 691 ? -17.760 8.236 -12.180 1.00 73.06 691 LEU A N 1
ATOM 5425 C CA . LEU A 1 691 ? -17.126 7.777 -10.938 1.00 73.06 691 LEU A CA 1
ATOM 5426 C C . LEU A 1 691 ? -15.953 8.665 -10.494 1.00 73.06 691 LEU A C 1
ATOM 5428 O O . LEU A 1 691 ? -15.690 8.808 -9.300 1.00 73.06 691 LEU A O 1
ATOM 5432 N N . SER A 1 692 ? -15.278 9.338 -11.433 1.00 72.50 692 SER A N 1
ATOM 5433 C CA . SER A 1 692 ? -14.147 10.235 -11.146 1.00 72.50 692 SER A CA 1
ATOM 5434 C C . SER A 1 692 ? -14.479 11.390 -10.188 1.00 72.50 692 SER A C 1
ATOM 5436 O O . SER A 1 692 ? -13.577 12.004 -9.608 1.00 72.50 692 SER A O 1
ATOM 5438 N N . LYS A 1 693 ? -15.771 11.699 -10.012 1.00 70.00 693 LYS A N 1
ATOM 5439 C CA . LYS A 1 693 ? -16.276 12.713 -9.076 1.00 70.00 693 LYS A CA 1
ATOM 5440 C C . LYS A 1 693 ? -16.091 12.296 -7.618 1.00 70.00 693 LYS A C 1
ATOM 5442 O O . LYS A 1 693 ? -15.792 13.145 -6.784 1.00 70.00 693 LYS A O 1
ATOM 5447 N N . THR A 1 694 ? -16.245 11.006 -7.323 1.00 64.00 694 THR A N 1
ATOM 5448 C CA . THR A 1 694 ? -16.211 10.436 -5.968 1.00 64.00 694 THR A CA 1
ATOM 5449 C C . THR A 1 694 ? -14.937 9.634 -5.699 1.00 64.00 694 THR A C 1
ATOM 5451 O O . THR A 1 694 ? -14.507 9.575 -4.549 1.00 64.00 694 THR A O 1
ATOM 5454 N N . ASN A 1 695 ? -14.282 9.091 -6.733 1.00 67.75 695 ASN A N 1
ATOM 5455 C CA . ASN A 1 695 ? -13.043 8.322 -6.608 1.00 67.75 695 ASN A CA 1
ATOM 5456 C C . ASN A 1 695 ? -11.911 8.876 -7.500 1.00 67.75 695 ASN A C 1
ATOM 5458 O O . ASN A 1 695 ? -12.064 9.063 -8.708 1.00 67.75 695 ASN A O 1
ATOM 5462 N N . ALA A 1 696 ? -10.736 9.130 -6.915 1.00 68.12 696 ALA A N 1
ATOM 5463 C CA . ALA A 1 696 ? -9.562 9.590 -7.657 1.00 68.12 696 ALA A CA 1
ATOM 5464 C C . ALA A 1 696 ? -8.829 8.456 -8.402 1.00 68.12 696 ALA A C 1
ATOM 5466 O O . ALA A 1 696 ? -8.113 8.748 -9.357 1.00 68.12 696 ALA A O 1
ATOM 5467 N N . VAL A 1 697 ? -9.044 7.184 -8.036 1.00 68.56 697 VAL A N 1
ATOM 5468 C CA . VAL A 1 697 ? -8.567 6.029 -8.819 1.00 68.56 697 VAL A CA 1
ATOM 5469 C C . VAL A 1 697 ? -9.313 5.979 -10.155 1.00 68.56 697 VAL A C 1
ATOM 5471 O O . VAL A 1 697 ? -8.663 6.050 -11.198 1.00 68.56 697 VAL A O 1
ATOM 5474 N N . ALA A 1 698 ? -10.653 6.023 -10.147 1.00 73.12 698 ALA A N 1
ATOM 5475 C CA . ALA A 1 698 ? -11.458 6.239 -11.354 1.00 73.12 698 ALA A CA 1
ATOM 5476 C C . ALA A 1 698 ? -10.997 7.458 -12.166 1.00 73.12 698 ALA A C 1
ATOM 5478 O O . ALA A 1 698 ? -10.878 7.355 -13.382 1.00 73.12 698 ALA A O 1
ATOM 5479 N N . ARG A 1 699 ? -10.680 8.591 -11.520 1.00 76.00 699 ARG A N 1
ATOM 5480 C CA . ARG A 1 699 ? -10.158 9.790 -12.208 1.00 76.00 699 ARG A CA 1
ATOM 5481 C C . ARG A 1 699 ? -8.822 9.535 -12.908 1.00 76.00 699 ARG A C 1
ATOM 5483 O O . ARG A 1 699 ? -8.669 9.900 -14.067 1.00 76.00 699 ARG A O 1
ATOM 5490 N N . SER A 1 700 ? -7.878 8.882 -12.232 1.00 73.44 700 SER A N 1
ATOM 5491 C CA . SER A 1 700 ? -6.576 8.531 -12.812 1.00 73.44 700 SER A CA 1
ATOM 5492 C C . SER A 1 700 ? -6.729 7.575 -13.998 1.00 73.44 700 SER A C 1
ATOM 5494 O O . SER A 1 700 ? -6.131 7.797 -15.048 1.00 73.44 700 SER A O 1
ATOM 5496 N N . LEU A 1 701 ? -7.558 6.536 -13.856 1.00 76.31 701 LEU A N 1
ATOM 5497 C CA . LEU A 1 701 ? -7.791 5.543 -14.907 1.00 76.31 701 LEU A CA 1
ATOM 5498 C C . LEU A 1 701 ? -8.613 6.110 -16.081 1.00 76.31 701 LEU A C 1
ATOM 5500 O O . LEU A 1 701 ? -8.385 5.713 -17.221 1.00 76.31 701 LEU A O 1
ATOM 5504 N N . ALA A 1 702 ? -9.538 7.046 -15.832 1.00 80.56 702 ALA A N 1
ATOM 5505 C CA . ALA A 1 702 ? -10.291 7.747 -16.876 1.00 80.56 702 ALA A CA 1
ATOM 5506 C C . ALA A 1 702 ? -9.375 8.642 -17.721 1.00 80.56 702 ALA A C 1
ATOM 5508 O O . ALA A 1 702 ? -9.470 8.628 -18.946 1.00 80.56 702 ALA A O 1
ATOM 5509 N N . ASN A 1 703 ? -8.461 9.374 -17.076 1.00 77.06 703 ASN A N 1
ATOM 5510 C CA . ASN A 1 703 ? -7.489 10.217 -17.770 1.00 77.06 703 ASN A CA 1
ATOM 5511 C C . ASN A 1 703 ? -6.529 9.372 -18.624 1.00 77.06 703 ASN A C 1
ATOM 5513 O O . ASN A 1 703 ? -6.339 9.693 -19.795 1.00 77.06 703 ASN A O 1
ATOM 5517 N N . GLN A 1 704 ? -6.012 8.259 -18.084 1.00 79.12 704 GLN A N 1
ATOM 5518 C CA . GLN A 1 704 ? -5.178 7.317 -18.843 1.00 79.12 704 GLN A CA 1
ATOM 5519 C C . GLN A 1 704 ? -5.923 6.761 -20.066 1.00 79.12 704 GLN A C 1
ATOM 5521 O O . GLN A 1 704 ? -5.409 6.809 -21.180 1.00 79.12 704 GLN A O 1
ATOM 5526 N N . LEU A 1 705 ? -7.166 6.296 -19.884 1.00 80.69 705 LEU A N 1
ATOM 5527 C CA . LEU A 1 705 ? -7.979 5.769 -20.982 1.00 80.69 705 LEU A CA 1
ATOM 5528 C C . LEU A 1 705 ? -8.262 6.832 -22.059 1.00 80.69 705 LEU A C 1
ATOM 5530 O O . LEU A 1 705 ? -8.219 6.523 -23.248 1.00 80.69 705 LEU A O 1
ATOM 5534 N N . ALA A 1 706 ? -8.528 8.079 -21.664 1.00 80.56 706 ALA A N 1
ATOM 5535 C CA . ALA A 1 706 ? -8.743 9.184 -22.597 1.00 80.56 706 ALA A CA 1
ATOM 5536 C C . ALA A 1 706 ? -7.478 9.514 -23.413 1.00 80.56 706 ALA A C 1
ATOM 5538 O O . ALA A 1 706 ? -7.570 9.742 -24.623 1.00 80.56 706 ALA A O 1
ATOM 5539 N N . GLU A 1 707 ? -6.301 9.494 -22.783 1.00 77.25 707 GLU A N 1
ATOM 5540 C CA . GLU A 1 707 ? -5.016 9.665 -23.467 1.00 77.25 707 GLU A CA 1
ATOM 5541 C C . GLU A 1 707 ? -4.725 8.503 -24.431 1.00 77.25 707 GLU A C 1
ATOM 5543 O O . GLU A 1 707 ? -4.401 8.736 -25.598 1.00 77.25 707 GLU A O 1
ATOM 5548 N N . ASP A 1 708 ? -4.945 7.258 -24.007 1.00 75.69 708 ASP A N 1
ATOM 5549 C CA . ASP A 1 708 ? -4.761 6.081 -24.859 1.00 75.69 708 ASP A CA 1
ATOM 5550 C C . ASP A 1 708 ? -5.715 6.080 -26.070 1.00 75.69 708 ASP A C 1
ATOM 5552 O O . ASP A 1 708 ? -5.297 5.779 -27.193 1.00 75.69 708 ASP A O 1
ATOM 5556 N N . MET A 1 709 ? -6.983 6.472 -25.877 1.00 80.62 709 MET A N 1
ATOM 5557 C CA . MET A 1 709 ? -7.964 6.644 -26.960 1.00 80.62 709 MET A CA 1
ATOM 5558 C C . MET A 1 709 ? -7.523 7.720 -27.963 1.00 80.62 709 MET A C 1
ATOM 5560 O O . MET A 1 709 ? -7.589 7.502 -29.178 1.00 80.62 709 MET A O 1
ATOM 5564 N N . LYS A 1 710 ? -7.004 8.852 -27.475 1.00 80.06 710 LYS A N 1
ATOM 5565 C CA . LYS A 1 710 ? -6.456 9.921 -28.320 1.00 80.06 710 LYS A CA 1
ATOM 5566 C C . LYS A 1 710 ? -5.232 9.447 -29.113 1.00 80.06 710 LYS A C 1
ATOM 5568 O O . LYS A 1 710 ? -5.146 9.695 -30.315 1.00 80.06 710 LYS A O 1
ATOM 5573 N N . ASN A 1 711 ? -4.330 8.694 -28.481 1.00 77.81 711 ASN A N 1
ATOM 5574 C CA . ASN A 1 711 ? -3.119 8.147 -29.106 1.00 77.81 711 ASN A CA 1
ATOM 5575 C C . ASN A 1 711 ? -3.415 7.138 -30.231 1.00 77.81 711 ASN A C 1
ATOM 5577 O O . ASN A 1 711 ? -2.629 7.002 -31.174 1.00 77.81 711 ASN A O 1
ATOM 5581 N N . ILE A 1 712 ? -4.557 6.442 -30.189 1.00 75.44 712 ILE A N 1
ATOM 5582 C CA . ILE A 1 712 ? -4.984 5.579 -31.301 1.00 75.44 712 ILE A CA 1
ATOM 5583 C C . ILE A 1 712 ? -5.740 6.320 -32.416 1.00 75.44 712 ILE A C 1
ATOM 5585 O O . ILE A 1 712 ? -5.977 5.704 -33.460 1.00 75.44 712 ILE A O 1
ATOM 5589 N N . GLY A 1 713 ? -6.021 7.617 -32.247 1.00 72.25 713 GLY A N 1
ATOM 5590 C CA . GLY A 1 713 ? -6.688 8.477 -33.228 1.00 72.25 713 GLY A CA 1
ATOM 5591 C C . GLY A 1 713 ? -8.212 8.523 -33.103 1.00 72.25 713 GLY A C 1
ATOM 5592 O O . GLY A 1 713 ? -8.878 8.808 -34.097 1.00 72.25 713 GLY A O 1
ATOM 5593 N N . LEU A 1 714 ? -8.767 8.208 -31.926 1.00 76.38 714 LEU A N 1
ATOM 5594 C CA . LEU A 1 714 ? -10.188 8.416 -31.646 1.00 76.38 714 LEU A CA 1
ATOM 5595 C C . LEU A 1 714 ? -10.431 9.835 -31.135 1.00 76.38 714 LEU A C 1
ATOM 5597 O O . LEU A 1 714 ? -9.660 10.357 -30.331 1.00 76.38 714 LEU A O 1
ATOM 5601 N N . ASP A 1 715 ? -11.538 10.418 -31.584 1.00 66.50 715 ASP A N 1
ATOM 5602 C CA . ASP A 1 715 ? -12.010 11.736 -31.175 1.00 66.50 715 ASP A CA 1
ATOM 5603 C C . ASP A 1 715 ? -13.448 11.617 -30.650 1.00 66.50 715 ASP A C 1
ATOM 5605 O O . ASP A 1 715 ? -14.279 10.909 -31.226 1.00 66.50 715 ASP A O 1
ATOM 5609 N N . SER A 1 716 ? -13.714 12.226 -29.497 1.00 69.56 716 SER A N 1
ATOM 5610 C CA . SER A 1 716 ? -14.971 12.104 -28.755 1.00 69.56 716 SER A CA 1
ATOM 5611 C C . SER A 1 716 ? -15.025 13.160 -27.656 1.00 69.56 716 SER A C 1
ATOM 5613 O O . SER A 1 716 ? -14.057 13.339 -26.918 1.00 69.56 716 SER A O 1
ATOM 5615 N N . SER A 1 717 ? -16.183 13.791 -27.458 1.00 68.50 717 SER A N 1
ATOM 5616 C CA . SER A 1 717 ? -16.393 14.766 -26.376 1.00 68.50 717 SER A CA 1
ATOM 5617 C C . SER A 1 717 ? -16.138 14.186 -24.975 1.00 68.50 717 SER A C 1
ATOM 5619 O O . SER A 1 717 ? -15.810 14.925 -24.049 1.00 68.50 717 SER A O 1
ATOM 5621 N N . ALA A 1 718 ? -16.215 12.860 -24.813 1.00 62.78 718 ALA A N 1
ATOM 5622 C CA . ALA A 1 718 ? -15.833 12.173 -23.579 1.00 62.78 718 ALA A CA 1
ATOM 5623 C C . ALA A 1 718 ? -14.332 12.305 -23.260 1.00 62.78 718 ALA A C 1
ATOM 5625 O O . ALA A 1 718 ? -13.960 12.441 -22.096 1.00 62.78 718 ALA A O 1
ATOM 5626 N N . ILE A 1 719 ? -13.471 12.299 -24.284 1.00 73.75 719 ILE A N 1
ATOM 5627 C CA . ILE A 1 719 ? -12.016 12.451 -24.138 1.00 73.75 719 ILE A CA 1
ATOM 5628 C C . ILE A 1 719 ? -11.700 13.865 -23.637 1.00 73.75 719 ILE A C 1
ATOM 5630 O O . ILE A 1 719 ? -10.927 14.029 -22.695 1.00 73.75 719 ILE A O 1
ATOM 5634 N N . GLU A 1 720 ? -12.353 14.885 -24.202 1.00 71.19 720 GLU A N 1
ATOM 5635 C CA . GLU A 1 720 ? -12.212 16.271 -23.740 1.00 71.19 720 GLU A CA 1
ATOM 5636 C C . GLU A 1 720 ? -12.693 16.448 -22.292 1.00 71.19 720 GLU A C 1
ATOM 5638 O O . GLU A 1 720 ? -11.998 17.072 -21.490 1.00 71.19 720 GLU A O 1
ATOM 5643 N N . LEU A 1 721 ? -13.837 15.853 -21.930 1.00 69.62 721 LEU A N 1
ATOM 5644 C CA . LEU A 1 721 ? -14.389 15.904 -20.569 1.00 69.62 721 LEU A CA 1
ATOM 5645 C C . LEU A 1 721 ? -13.490 15.230 -19.521 1.00 69.62 721 LEU A C 1
ATOM 5647 O O . LEU A 1 721 ? -13.413 15.718 -18.393 1.00 69.62 721 LEU A O 1
ATOM 5651 N N . ALA A 1 722 ? -12.798 14.141 -19.871 1.00 62.88 722 ALA A N 1
ATOM 5652 C CA . ALA A 1 722 ? -11.798 13.530 -18.996 1.00 62.88 722 ALA A CA 1
ATOM 5653 C C . ALA A 1 722 ? -10.570 14.443 -18.828 1.00 62.88 722 ALA A C 1
ATOM 5655 O O . ALA A 1 722 ? -10.195 14.778 -17.707 1.00 62.88 722 ALA A O 1
ATOM 5656 N N . ILE A 1 723 ? -9.988 14.911 -19.939 1.00 64.62 723 ILE A N 1
ATOM 5657 C CA . ILE A 1 723 ? -8.750 15.712 -19.944 1.00 64.62 723 ILE A CA 1
ATOM 5658 C C . ILE A 1 723 ? -8.930 17.080 -19.258 1.00 64.62 723 ILE A C 1
ATOM 5660 O O . ILE A 1 723 ? -7.988 17.594 -18.657 1.00 64.62 723 ILE A O 1
ATOM 5664 N N . GLN A 1 724 ? -10.128 17.672 -19.305 1.00 62.69 724 GLN A N 1
ATOM 5665 C CA . GLN A 1 724 ? -10.439 18.931 -18.610 1.00 62.69 724 GLN A CA 1
ATOM 5666 C C . GLN A 1 724 ? -10.622 18.771 -17.087 1.00 62.69 724 GLN A C 1
ATOM 5668 O O . GLN A 1 724 ? -10.671 19.773 -16.369 1.00 62.69 724 GLN A O 1
ATOM 5673 N N . SER A 1 725 ? -10.711 17.541 -16.570 1.00 55.97 725 SER A N 1
ATOM 5674 C CA . SER A 1 725 ? -10.795 17.278 -15.132 1.00 55.97 725 SER A CA 1
ATOM 5675 C C . SER A 1 725 ? -9.412 17.442 -14.480 1.00 55.97 725 SER A C 1
ATOM 5677 O O . SER A 1 725 ? -8.454 16.801 -14.924 1.00 55.97 725 SER A O 1
ATOM 5679 N N . PRO A 1 726 ? -9.254 18.275 -13.430 1.00 48.69 726 PRO A N 1
ATOM 5680 C CA . PRO A 1 726 ? -7.949 18.522 -12.825 1.00 48.69 726 PRO A CA 1
ATOM 5681 C C . PRO A 1 726 ? -7.325 17.221 -12.302 1.00 48.69 726 PRO A C 1
ATOM 5683 O O . PRO A 1 726 ? -7.957 16.470 -11.550 1.00 48.69 726 PRO A O 1
ATOM 5686 N N . MET A 1 727 ? -6.070 16.968 -12.696 1.00 47.69 727 MET A N 1
ATOM 5687 C CA . MET A 1 727 ? -5.317 15.784 -12.276 1.00 47.69 727 MET A CA 1
ATOM 5688 C C . MET A 1 727 ? -5.324 15.630 -10.752 1.00 47.69 727 MET A C 1
ATOM 5690 O O . MET A 1 727 ? -5.138 16.595 -10.007 1.00 47.69 727 MET A O 1
ATOM 5694 N N . ALA A 1 728 ? -5.485 14.389 -10.291 1.00 42.00 728 ALA A N 1
ATOM 5695 C CA . ALA A 1 728 ? -5.184 14.051 -8.908 1.00 42.00 728 ALA A CA 1
ATOM 5696 C C . ALA A 1 728 ? -3.690 14.324 -8.617 1.00 42.00 728 ALA A C 1
ATOM 5698 O O . ALA A 1 728 ? -2.855 14.160 -9.513 1.00 42.00 728 ALA A O 1
ATOM 5699 N N . PRO A 1 729 ? -3.331 14.764 -7.397 1.00 35.97 729 PRO A N 1
ATOM 5700 C CA . PRO A 1 729 ? -1.938 15.000 -7.039 1.00 35.97 729 PRO A CA 1
ATOM 5701 C C . PRO A 1 729 ? -1.157 13.677 -7.019 1.00 35.97 729 PRO A C 1
ATOM 5703 O O . PRO A 1 729 ? -1.344 12.867 -6.115 1.00 35.97 729 PRO A O 1
ATOM 5706 N N . ALA A 1 730 ? -0.260 13.531 -8.001 1.00 36.66 730 ALA A N 1
ATOM 5707 C CA . ALA A 1 730 ? 0.539 12.343 -8.322 1.00 36.66 730 ALA A CA 1
ATOM 5708 C C . ALA A 1 730 ? -0.271 11.097 -8.768 1.00 36.66 730 ALA A C 1
ATOM 5710 O O . ALA A 1 730 ? -1.427 10.922 -8.375 1.00 36.66 730 ALA A O 1
ATOM 5711 N N . PRO A 1 731 ? 0.325 10.203 -9.586 1.00 36.84 731 PRO A N 1
ATOM 5712 C CA . PRO A 1 731 ? -0.211 8.860 -9.779 1.00 36.84 731 PRO A CA 1
ATOM 5713 C C . PRO A 1 731 ? -0.290 8.129 -8.436 1.00 36.84 731 PRO A C 1
ATOM 5715 O O . PRO A 1 731 ? 0.574 8.304 -7.576 1.00 36.84 731 PRO A O 1
ATOM 5718 N N . VAL A 1 732 ? -1.303 7.279 -8.257 1.00 37.53 732 VAL A N 1
ATOM 5719 C CA . VAL A 1 732 ? -1.379 6.391 -7.088 1.00 37.53 732 VAL A CA 1
ATOM 5720 C C . VAL A 1 732 ? -0.180 5.426 -7.144 1.00 37.53 732 VAL A C 1
ATOM 5722 O O . VAL A 1 732 ? -0.144 4.605 -8.063 1.00 37.53 732 VAL A O 1
ATOM 5725 N N . PRO A 1 733 ? 0.779 5.463 -6.191 1.00 34.88 733 PRO A N 1
ATOM 5726 C CA . PRO A 1 733 ? 2.089 4.821 -6.377 1.00 34.88 733 PRO A CA 1
ATOM 5727 C C . PRO A 1 733 ? 2.074 3.298 -6.560 1.00 34.88 733 PRO A C 1
ATOM 5729 O O . PRO A 1 733 ? 3.039 2.737 -7.060 1.00 34.88 733 PRO A O 1
ATOM 5732 N N . LEU A 1 734 ? 0.985 2.610 -6.194 1.00 36.97 734 LEU A N 1
ATOM 5733 C CA . LEU A 1 734 ? 0.849 1.164 -6.419 1.00 36.97 734 LEU A CA 1
ATOM 5734 C C . LEU A 1 734 ? 0.618 0.772 -7.882 1.00 36.97 734 LEU A C 1
ATOM 5736 O O . LEU A 1 734 ? 0.603 -0.418 -8.188 1.00 36.97 734 LEU A O 1
ATOM 5740 N N . PHE A 1 735 ? 0.403 1.743 -8.770 1.00 37.84 735 PHE A N 1
ATOM 5741 C CA . PHE A 1 735 ? 0.024 1.500 -10.160 1.00 37.84 735 PHE A CA 1
ATOM 5742 C C . PHE A 1 735 ? 1.003 2.104 -11.180 1.00 37.84 735 PHE A C 1
ATOM 5744 O O . PHE A 1 735 ? 0.690 2.148 -12.368 1.00 37.84 735 PHE A O 1
ATOM 5751 N N . THR A 1 736 ? 2.187 2.542 -10.738 1.00 29.66 736 THR A N 1
ATOM 5752 C CA . THR A 1 736 ? 3.238 3.110 -11.599 1.00 29.66 736 THR A CA 1
ATOM 5753 C C . THR A 1 736 ? 4.638 2.717 -11.111 1.00 29.66 736 THR A C 1
ATOM 5755 O O . THR A 1 736 ? 5.258 3.466 -10.357 1.00 29.66 736 THR A O 1
ATOM 5758 N N . ASN A 1 737 ? 5.158 1.572 -11.563 1.00 27.23 737 ASN A N 1
ATOM 5759 C CA . ASN A 1 737 ? 6.608 1.356 -11.600 1.00 27.23 737 ASN A CA 1
ATOM 5760 C C . ASN A 1 737 ? 7.163 1.887 -12.929 1.00 27.23 737 ASN A C 1
ATOM 5762 O O . ASN A 1 737 ? 6.671 1.530 -13.997 1.00 27.23 737 ASN A O 1
ATOM 5766 N N . ASP A 1 738 ? 8.197 2.724 -12.842 1.00 26.88 738 ASP A N 1
ATOM 5767 C CA . ASP A 1 738 ? 8.837 3.416 -13.977 1.00 26.88 738 ASP A CA 1
ATOM 5768 C C . ASP A 1 738 ? 9.829 2.519 -14.756 1.00 26.88 738 ASP A C 1
ATOM 5770 O O . ASP A 1 738 ? 10.347 2.884 -15.813 1.00 26.88 738 ASP A O 1
ATOM 5774 N N . ASP A 1 739 ? 10.108 1.316 -14.244 1.00 26.00 739 ASP A N 1
ATOM 5775 C CA . ASP A 1 739 ? 11.023 0.374 -14.878 1.00 26.00 739 ASP A CA 1
ATOM 5776 C C . ASP A 1 739 ? 10.340 -0.362 -16.033 1.00 26.00 739 ASP A C 1
ATOM 5778 O O . ASP A 1 739 ? 9.585 -1.314 -15.830 1.00 26.00 739 ASP A O 1
ATOM 5782 N N . SER A 1 740 ? 10.723 0.012 -17.257 1.00 28.17 740 SER A N 1
ATOM 5783 C CA . SER A 1 740 ? 10.341 -0.586 -18.555 1.00 28.17 740 SER A CA 1
ATOM 5784 C C . SER A 1 740 ? 10.592 -2.102 -18.734 1.00 28.17 740 SER A C 1
ATOM 5786 O O . SER A 1 740 ? 10.379 -2.637 -19.821 1.00 28.17 740 SER A O 1
ATOM 5788 N N . ASN A 1 741 ? 11.021 -2.803 -17.681 1.00 27.50 741 ASN A N 1
ATOM 5789 C CA . ASN A 1 741 ? 11.181 -4.259 -17.625 1.00 27.50 741 ASN A CA 1
ATOM 5790 C C . ASN A 1 741 ? 10.628 -4.892 -16.327 1.00 27.50 741 ASN A C 1
ATOM 5792 O O . ASN A 1 741 ? 10.748 -6.103 -16.138 1.00 27.50 741 ASN A O 1
ATOM 5796 N N . SER A 1 742 ? 10.018 -4.101 -15.439 1.00 25.05 742 SER A N 1
ATOM 5797 C CA . SER A 1 742 ? 9.273 -4.597 -14.281 1.00 25.05 742 SER A CA 1
ATOM 5798 C C . SER A 1 742 ? 7.781 -4.611 -14.607 1.00 25.05 742 SER A C 1
ATOM 5800 O O . SER A 1 742 ? 7.246 -3.716 -15.257 1.00 25.05 742 SER A O 1
ATOM 5802 N N . MET A 1 743 ? 7.106 -5.681 -14.207 1.00 32.88 743 MET A N 1
ATOM 5803 C CA . MET A 1 743 ? 5.664 -5.801 -14.386 1.00 32.88 743 MET A CA 1
ATOM 5804 C C . MET A 1 743 ? 4.930 -4.861 -13.415 1.00 32.88 743 MET A C 1
ATOM 5806 O O . MET A 1 743 ? 5.522 -4.407 -12.442 1.00 32.88 743 MET A O 1
ATOM 5810 N N . ILE A 1 744 ? 3.626 -4.651 -13.634 1.00 31.30 744 ILE A N 1
ATOM 5811 C CA . ILE A 1 744 ? 2.749 -3.814 -12.792 1.00 31.30 744 ILE A CA 1
ATOM 5812 C C . ILE A 1 744 ? 3.135 -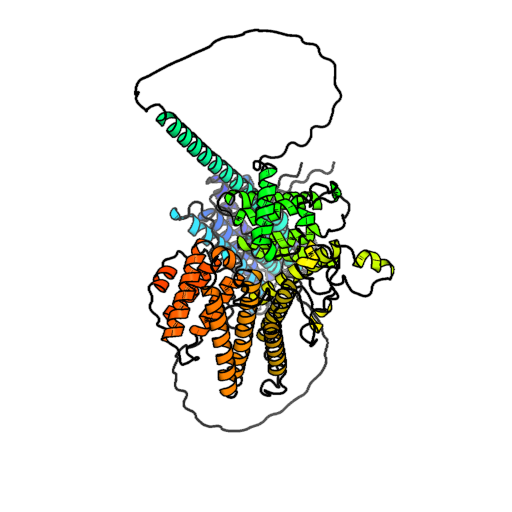2.312 -12.876 1.00 31.30 744 ILE A C 1
ATOM 5814 O O . ILE A 1 744 ? 3.898 -1.805 -12.067 1.00 31.30 744 ILE A O 1
ATOM 5818 N N . LEU A 1 745 ? 2.644 -1.531 -13.843 1.00 28.89 745 LEU A N 1
ATOM 5819 C CA . LEU A 1 745 ? 1.361 -1.628 -14.548 1.00 28.89 745 LEU A CA 1
ATOM 5820 C C . LEU A 1 745 ? 1.493 -1.303 -16.049 1.00 28.89 745 LEU A C 1
ATOM 5822 O O . LEU A 1 745 ? 2.493 -0.760 -16.493 1.00 28.89 745 LEU A O 1
ATOM 5826 N N . PHE A 1 746 ? 0.437 -1.617 -16.807 1.00 36.00 746 PHE A N 1
ATOM 5827 C CA . PHE A 1 746 ? 0.289 -1.397 -18.255 1.00 36.00 746 PHE A CA 1
ATOM 5828 C C . PHE A 1 746 ? 1.247 -2.198 -19.163 1.00 36.00 746 PHE A C 1
ATOM 5830 O O . PHE A 1 746 ? 2.446 -1.960 -19.251 1.00 36.00 746 PHE A O 1
ATOM 5837 N N . CYS A 1 747 ? 0.678 -3.101 -19.973 1.00 25.53 747 CYS A N 1
ATOM 5838 C CA . CYS A 1 747 ? 1.320 -3.459 -21.239 1.00 25.53 747 CYS A CA 1
ATOM 5839 C C . CYS A 1 747 ? 1.294 -2.215 -22.133 1.00 25.53 747 CYS A C 1
ATOM 5841 O O . CYS A 1 747 ? 0.245 -1.905 -22.699 1.00 25.53 747 CYS A O 1
ATOM 5843 N N . SER A 1 748 ? 2.418 -1.511 -22.265 1.00 24.14 748 SER A N 1
ATOM 5844 C CA . SER A 1 748 ? 2.521 -0.452 -23.263 1.00 24.14 748 SER A CA 1
ATOM 5845 C C . SER A 1 748 ? 2.369 -1.061 -24.660 1.00 24.14 748 SER A C 1
ATOM 5847 O O . SER A 1 748 ? 3.016 -2.049 -25.020 1.00 24.14 748 SER A O 1
ATOM 5849 N N . ASN A 1 749 ? 1.486 -0.474 -25.467 1.00 30.39 749 ASN A N 1
ATOM 5850 C CA . ASN A 1 749 ? 1.435 -0.757 -26.895 1.00 30.39 749 ASN A CA 1
ATOM 5851 C C . ASN A 1 749 ? 2.671 -0.116 -27.542 1.00 30.39 749 ASN A C 1
ATOM 5853 O O . ASN A 1 749 ? 2.590 0.999 -28.058 1.00 30.39 749 ASN A O 1
ATOM 5857 N N . GLN A 1 750 ? 3.816 -0.809 -27.540 1.00 25.31 750 GLN A N 1
ATOM 5858 C CA . GLN A 1 750 ? 4.958 -0.408 -28.364 1.00 25.31 750 GLN A CA 1
ATOM 5859 C C . GLN A 1 750 ? 4.641 -0.609 -29.853 1.00 25.31 750 GLN A C 1
ATOM 5861 O O . GLN A 1 750 ? 5.033 -1.583 -30.485 1.00 25.31 750 GLN A O 1
ATOM 5866 N N . ASN A 1 751 ? 3.943 0.378 -30.411 1.00 27.20 751 ASN A N 1
ATOM 5867 C CA . ASN A 1 751 ? 3.934 0.711 -31.829 1.00 27.20 751 ASN A CA 1
ATOM 5868 C C . ASN A 1 751 ? 4.690 2.035 -32.019 1.00 27.20 751 ASN A C 1
ATOM 5870 O O . ASN A 1 751 ? 4.133 3.014 -32.516 1.00 27.20 751 ASN A O 1
ATOM 5874 N N . HIS A 1 752 ? 5.969 2.078 -31.629 1.00 24.78 752 HIS A N 1
ATOM 5875 C CA . HIS A 1 752 ? 6.852 3.129 -32.128 1.00 24.78 752 HIS A CA 1
ATOM 5876 C C . HIS A 1 752 ? 7.333 2.751 -33.527 1.00 24.78 752 HIS A C 1
ATOM 5878 O O . HIS A 1 752 ? 8.237 1.940 -33.716 1.00 24.78 752 HIS A O 1
ATOM 5884 N N . SER A 1 753 ? 6.693 3.360 -34.521 1.00 26.23 753 SER A N 1
ATOM 5885 C CA . SER A 1 753 ? 7.114 3.330 -35.915 1.00 26.23 753 SER A CA 1
ATOM 5886 C C . SER A 1 753 ? 8.468 4.030 -36.074 1.00 26.23 753 SER A C 1
ATOM 5888 O O . SER A 1 753 ? 8.529 5.254 -36.191 1.00 26.23 753 SER A O 1
ATOM 5890 N N . GLY A 1 754 ? 9.542 3.245 -36.081 1.00 23.22 754 GLY A N 1
ATOM 5891 C CA . GLY A 1 754 ? 10.900 3.678 -36.403 1.00 23.22 754 GLY A CA 1
ATOM 5892 C C . GLY A 1 754 ? 11.461 2.828 -37.535 1.00 23.22 754 GLY A C 1
ATOM 5893 O O . GLY A 1 754 ? 12.185 1.869 -37.291 1.00 23.22 754 GLY A O 1
ATOM 5894 N N . SER A 1 755 ? 11.107 3.155 -38.777 1.00 25.89 755 SER A N 1
ATOM 5895 C CA . SER A 1 755 ? 11.702 2.527 -39.957 1.00 25.89 755 SER A CA 1
ATOM 5896 C C . SER A 1 755 ? 13.170 2.939 -40.085 1.00 25.89 755 SER A C 1
ATOM 5898 O O . SER A 1 755 ? 13.460 4.078 -40.455 1.00 25.89 755 SER A O 1
ATOM 5900 N N . GLN A 1 756 ? 14.087 2.011 -39.819 1.00 26.53 756 GLN A N 1
ATOM 5901 C CA . GLN A 1 756 ? 15.445 2.064 -40.352 1.00 26.53 756 GLN A CA 1
ATOM 5902 C C . GLN A 1 756 ? 15.725 0.774 -41.116 1.00 26.53 756 GLN A C 1
ATOM 5904 O O . GLN A 1 756 ? 15.648 -0.323 -40.563 1.00 26.53 756 GLN A O 1
ATOM 5909 N N . ASP A 1 757 ? 16.020 0.930 -42.404 1.00 25.39 757 ASP A N 1
ATOM 5910 C CA . ASP A 1 757 ? 16.425 -0.157 -43.282 1.00 25.39 757 ASP A CA 1
ATOM 5911 C C . ASP A 1 757 ? 17.730 -0.785 -42.783 1.00 25.39 757 ASP A C 1
ATOM 5913 O O . ASP A 1 757 ? 18.753 -0.108 -42.668 1.00 25.39 757 ASP A O 1
ATOM 5917 N N . VAL A 1 758 ? 17.716 -2.097 -42.547 1.00 25.98 758 VAL A N 1
ATOM 5918 C CA . VAL A 1 758 ? 18.935 -2.888 -42.354 1.00 25.98 758 VAL A CA 1
ATOM 5919 C C . VAL A 1 758 ? 19.070 -3.835 -43.539 1.00 25.98 758 VAL A C 1
ATOM 5921 O O . VAL A 1 758 ? 18.422 -4.879 -43.615 1.00 25.98 758 VAL A O 1
ATOM 5924 N N . THR A 1 759 ? 19.910 -3.443 -44.492 1.00 26.41 759 THR A N 1
ATOM 5925 C CA . THR A 1 759 ? 20.311 -4.285 -45.619 1.00 26.41 759 THR A CA 1
ATOM 5926 C C . THR A 1 759 ? 21.193 -5.447 -45.136 1.00 26.41 759 THR A C 1
ATOM 5928 O O . THR A 1 759 ? 22.085 -5.239 -44.312 1.00 26.41 759 THR A O 1
ATOM 5931 N N . PRO A 1 760 ? 20.992 -6.681 -45.634 1.00 27.52 760 PRO A N 1
ATOM 5932 C CA . PRO A 1 760 ? 21.816 -7.822 -45.248 1.00 27.52 760 PRO A CA 1
ATOM 5933 C C . PRO A 1 760 ? 23.112 -7.896 -46.072 1.00 27.52 760 PRO A C 1
ATOM 5935 O O . PRO A 1 760 ? 23.095 -7.721 -47.290 1.00 27.52 760 PRO A O 1
ATOM 5938 N N . MET A 1 761 ? 24.224 -8.240 -45.418 1.00 24.83 761 MET A N 1
ATOM 5939 C CA . MET A 1 761 ? 25.500 -8.631 -46.041 1.00 24.83 761 MET A CA 1
ATOM 5940 C C . MET A 1 761 ? 26.119 -9.821 -45.263 1.00 24.83 761 MET A C 1
ATOM 5942 O O . MET A 1 761 ? 25.725 -10.061 -44.120 1.00 24.83 761 MET A O 1
ATOM 5946 N N . PRO A 1 762 ? 26.985 -10.637 -45.902 1.00 28.86 762 PRO A N 1
ATOM 5947 C CA . PRO A 1 762 ? 27.052 -12.089 -45.674 1.00 28.86 762 PRO A CA 1
ATOM 5948 C C . PRO A 1 762 ? 28.144 -12.553 -44.677 1.00 28.86 762 PRO A C 1
ATOM 5950 O O . PRO A 1 762 ? 28.926 -11.732 -44.199 1.00 28.86 762 PRO A O 1
ATOM 5953 N N . PRO A 1 763 ? 28.211 -13.864 -44.348 1.00 34.84 763 PRO A N 1
ATOM 5954 C CA . PRO A 1 763 ? 29.102 -14.380 -43.310 1.00 34.84 763 PRO A CA 1
ATOM 5955 C C . PRO A 1 763 ? 30.456 -14.893 -43.833 1.00 34.84 763 PRO A C 1
ATOM 5957 O O . PRO A 1 763 ? 30.505 -15.711 -44.747 1.00 34.84 763 PRO A O 1
ATOM 5960 N N . ASP A 1 764 ? 31.527 -14.536 -43.125 1.00 26.69 764 ASP A N 1
ATOM 5961 C CA . ASP A 1 764 ? 32.842 -15.195 -43.135 1.00 26.69 764 ASP A CA 1
ATOM 5962 C C . ASP A 1 764 ? 33.324 -15.262 -41.671 1.00 26.69 764 ASP A C 1
ATOM 5964 O O . ASP A 1 764 ? 33.278 -14.264 -40.959 1.00 26.69 764 ASP A O 1
ATOM 5968 N N . SER A 1 765 ? 33.518 -16.420 -41.037 1.00 27.05 765 SER A N 1
ATOM 5969 C CA . SER A 1 765 ? 34.435 -17.549 -41.280 1.00 27.05 765 SER A CA 1
ATOM 5970 C C . SER A 1 765 ? 35.692 -17.496 -40.382 1.00 27.05 765 SER A C 1
ATOM 5972 O O . SER A 1 765 ? 36.540 -16.627 -40.494 1.00 27.05 765 SER A O 1
ATOM 5974 N N . ARG A 1 766 ? 35.754 -18.467 -39.448 1.00 25.75 766 ARG A N 1
ATOM 5975 C CA . ARG A 1 766 ? 36.924 -19.094 -38.774 1.00 25.75 766 ARG A CA 1
ATOM 5976 C C . ARG A 1 766 ? 38.178 -18.212 -38.536 1.00 25.75 766 ARG A C 1
ATOM 5978 O O . ARG A 1 766 ? 38.870 -17.836 -39.469 1.00 25.75 766 ARG A O 1
ATOM 5985 N N . SER A 1 767 ? 38.716 -18.146 -37.313 1.00 24.33 767 SER A N 1
ATOM 5986 C CA . SER A 1 767 ? 39.501 -19.278 -36.775 1.00 24.33 767 SER A CA 1
ATOM 5987 C C . SER A 1 767 ? 40.083 -19.027 -35.363 1.00 24.33 767 SER A C 1
ATOM 5989 O O . SER A 1 767 ? 40.421 -17.904 -35.026 1.00 24.33 767 SER A O 1
ATOM 5991 N N . THR A 1 768 ? 40.216 -20.119 -34.587 1.00 24.28 768 THR A N 1
ATOM 5992 C CA . THR A 1 768 ? 41.277 -20.459 -33.592 1.00 24.28 768 THR A CA 1
ATOM 5993 C C . THR A 1 768 ? 41.854 -19.386 -32.638 1.00 24.28 768 THR A C 1
ATOM 5995 O O . THR A 1 768 ? 42.403 -18.395 -33.092 1.00 24.28 768 THR A O 1
ATOM 5998 N N . GLY A 1 769 ? 41.962 -19.596 -31.317 1.00 24.30 769 GLY A N 1
ATOM 5999 C CA . GLY A 1 769 ? 41.608 -20.747 -30.462 1.00 24.30 769 GLY A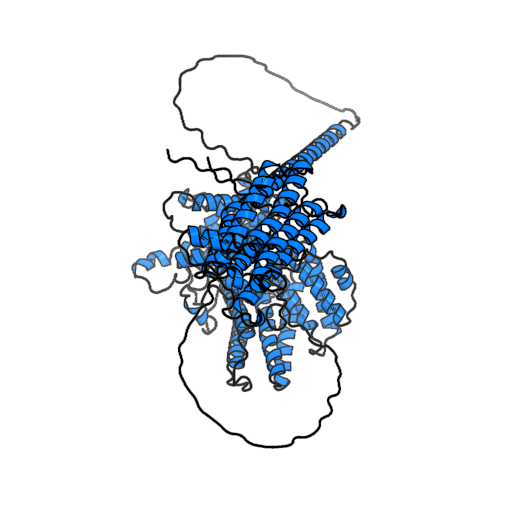 CA 1
ATOM 6000 C C . GLY A 1 769 ? 42.550 -20.885 -29.243 1.00 24.30 769 GLY A C 1
ATOM 6001 O O . GLY A 1 769 ? 43.594 -20.245 -29.226 1.00 24.30 769 GLY A O 1
ATOM 6002 N N . SER A 1 770 ? 42.232 -21.798 -28.301 1.00 22.09 770 SER A N 1
ATOM 6003 C CA . SER A 1 770 ? 43.108 -22.267 -27.188 1.00 22.09 770 SER A CA 1
ATOM 6004 C C . SER A 1 770 ? 43.417 -21.223 -26.082 1.00 22.09 770 SER A C 1
ATOM 6006 O O . SER A 1 770 ? 43.671 -20.071 -26.387 1.00 22.09 770 SER A O 1
ATOM 6008 N N . THR A 1 771 ? 43.505 -21.477 -24.766 1.00 23.03 771 THR A N 1
ATOM 6009 C CA . THR A 1 771 ? 43.298 -22.618 -23.825 1.00 23.03 771 THR A CA 1
ATOM 6010 C C . THR A 1 771 ? 43.465 -22.008 -22.409 1.00 23.03 771 THR A C 1
ATOM 6012 O O . THR A 1 771 ? 44.326 -21.147 -22.271 1.00 23.03 771 THR A O 1
ATOM 6015 N N . ARG A 1 772 ? 42.728 -22.323 -21.329 1.00 23.28 772 ARG A N 1
ATOM 6016 C CA . ARG A 1 772 ? 42.777 -23.518 -20.438 1.00 23.28 772 ARG A CA 1
ATOM 6017 C C . ARG A 1 772 ? 41.798 -23.237 -19.258 1.00 23.28 772 ARG A C 1
ATOM 6019 O O . ARG A 1 772 ? 41.717 -22.089 -18.843 1.00 23.28 772 ARG A O 1
ATOM 6026 N N . SER A 1 773 ? 40.953 -24.180 -18.815 1.00 20.84 773 SER A N 1
ATOM 6027 C CA . SER A 1 773 ? 41.009 -24.883 -17.497 1.00 20.84 773 SER A CA 1
ATOM 6028 C C . SER A 1 773 ? 41.539 -24.056 -16.298 1.00 20.84 773 SER A C 1
ATOM 6030 O O . SER A 1 773 ? 42.661 -23.568 -16.392 1.00 20.84 773 SER A O 1
ATOM 6032 N N . ALA A 1 774 ? 40.917 -23.954 -15.117 1.00 23.52 774 ALA A N 1
ATOM 6033 C CA . ALA A 1 774 ? 39.667 -24.501 -14.546 1.00 23.52 774 ALA A CA 1
ATOM 6034 C C . ALA A 1 774 ? 39.292 -23.624 -13.293 1.00 23.52 774 ALA A C 1
ATOM 6036 O O . ALA A 1 774 ? 39.826 -22.521 -13.200 1.00 23.52 774 ALA A O 1
ATOM 6037 N N . ASP A 1 775 ? 38.434 -23.948 -12.309 1.00 22.38 775 ASP A N 1
ATOM 6038 C CA . ASP A 1 775 ? 37.724 -25.192 -11.945 1.00 22.38 775 ASP A CA 1
ATOM 6039 C C . ASP A 1 775 ? 36.461 -24.927 -11.064 1.00 22.38 775 ASP A C 1
ATOM 6041 O O . ASP A 1 775 ? 36.102 -23.781 -10.796 1.00 22.38 775 ASP A O 1
ATOM 6045 N N . MET A 1 776 ? 35.798 -26.002 -10.622 1.00 22.12 776 MET A N 1
ATOM 6046 C CA . MET A 1 776 ? 34.656 -26.105 -9.691 1.00 22.12 776 MET A CA 1
ATOM 6047 C C . MET A 1 776 ? 34.880 -25.533 -8.269 1.00 22.12 776 MET A C 1
ATOM 6049 O O . MET A 1 776 ? 35.925 -25.775 -7.675 1.00 22.12 776 MET A O 1
ATOM 6053 N N . THR A 1 777 ? 33.841 -24.925 -7.665 1.00 23.39 777 THR A N 1
ATOM 6054 C CA . THR A 1 777 ? 33.020 -25.535 -6.575 1.00 23.39 777 THR A CA 1
ATOM 6055 C C . THR A 1 777 ? 31.842 -24.639 -6.161 1.00 23.39 777 THR A C 1
ATOM 6057 O O . THR A 1 777 ? 32.003 -23.430 -6.014 1.00 23.39 777 THR A O 1
ATOM 6060 N N . ASP A 1 778 ? 30.681 -25.248 -5.899 1.00 23.78 778 ASP A N 1
ATOM 6061 C CA . ASP A 1 778 ? 29.520 -24.620 -5.253 1.00 23.78 778 ASP A CA 1
ATOM 6062 C C . ASP A 1 778 ? 29.795 -24.172 -3.807 1.00 23.78 778 ASP A C 1
ATOM 6064 O O . ASP A 1 778 ? 30.455 -24.882 -3.053 1.00 23.78 778 ASP A O 1
ATOM 6068 N N . THR A 1 779 ? 29.159 -23.082 -3.359 1.00 23.25 779 THR A N 1
ATOM 6069 C CA . THR A 1 779 ? 28.422 -23.058 -2.075 1.00 23.25 779 THR A CA 1
ATOM 6070 C C . THR A 1 779 ? 27.368 -21.948 -2.055 1.00 23.25 779 THR A C 1
ATOM 6072 O O . THR A 1 779 ? 27.570 -20.839 -2.534 1.00 23.25 779 THR A O 1
ATOM 6075 N N . ALA A 1 780 ? 26.216 -22.299 -1.495 1.00 22.70 780 ALA A N 1
ATOM 6076 C CA . ALA A 1 780 ? 24.950 -21.588 -1.543 1.00 22.70 780 ALA A CA 1
ATOM 6077 C C . ALA A 1 780 ? 24.771 -20.412 -0.548 1.00 22.70 780 ALA A C 1
ATOM 6079 O O . ALA A 1 780 ? 25.525 -20.254 0.407 1.00 22.70 780 ALA A O 1
ATOM 6080 N N . ASN A 1 781 ? 23.616 -19.749 -0.721 1.00 22.61 781 ASN A N 1
ATOM 6081 C CA . ASN A 1 781 ? 22.732 -19.134 0.290 1.00 22.61 781 ASN A CA 1
ATOM 6082 C C . ASN A 1 781 ? 22.781 -17.619 0.604 1.00 22.61 781 ASN A C 1
ATOM 6084 O O . ASN A 1 781 ? 23.677 -17.117 1.266 1.00 22.61 781 ASN A O 1
ATOM 6088 N N . MET A 1 782 ? 21.640 -16.985 0.273 1.00 21.80 782 MET A N 1
ATOM 6089 C CA . MET A 1 782 ? 20.789 -16.123 1.127 1.00 21.80 782 MET A CA 1
ATOM 6090 C C . MET A 1 782 ? 21.452 -14.918 1.834 1.00 21.80 782 MET A C 1
ATOM 6092 O O . MET A 1 782 ? 22.217 -15.056 2.778 1.00 21.80 782 MET A O 1
ATOM 6096 N N . THR A 1 783 ? 21.046 -13.678 1.549 1.00 22.53 783 THR A N 1
ATOM 6097 C CA . THR A 1 783 ? 19.740 -13.128 1.985 1.00 22.53 783 THR A CA 1
ATOM 6098 C C . THR A 1 783 ? 19.479 -11.735 1.384 1.00 22.53 783 THR A C 1
ATOM 6100 O O . THR A 1 783 ? 20.423 -10.980 1.163 1.00 22.53 783 THR A O 1
ATOM 6103 N N . PRO A 1 784 ? 18.201 -11.329 1.247 1.00 25.53 784 PRO A N 1
ATOM 6104 C CA . PRO A 1 784 ? 17.815 -9.926 1.389 1.00 25.53 784 PRO A CA 1
ATOM 6105 C C . PRO A 1 784 ? 16.703 -9.755 2.446 1.00 25.53 784 PRO A C 1
ATOM 6107 O O . PRO A 1 784 ? 15.519 -9.915 2.161 1.00 25.53 784 PRO A O 1
ATOM 6110 N N . GLN A 1 785 ? 17.093 -9.405 3.677 1.00 25.08 785 GLN A N 1
ATOM 6111 C CA . GLN A 1 785 ? 16.194 -8.985 4.769 1.00 25.08 785 GLN A CA 1
ATOM 6112 C C . GLN A 1 785 ? 16.752 -7.757 5.525 1.00 25.08 785 GLN A C 1
ATOM 6114 O O . GLN A 1 785 ? 16.890 -7.790 6.741 1.00 25.08 785 GLN A O 1
ATOM 6119 N N . VAL A 1 786 ? 17.075 -6.651 4.840 1.00 25.17 786 VAL A N 1
ATOM 6120 C CA . VAL A 1 786 ? 17.232 -5.327 5.496 1.00 25.17 786 VAL A CA 1
ATOM 6121 C C . VAL A 1 786 ? 16.816 -4.205 4.539 1.00 25.17 786 VAL A C 1
ATOM 6123 O O . VAL A 1 786 ? 17.656 -3.521 3.968 1.00 25.17 786 VAL A O 1
ATOM 6126 N N . LEU A 1 787 ? 15.510 -4.024 4.350 1.00 24.52 787 LEU A N 1
ATOM 6127 C CA . LEU A 1 787 ? 14.886 -2.827 3.769 1.00 24.52 787 LEU A CA 1
ATOM 6128 C C . LEU A 1 787 ? 13.372 -2.999 3.927 1.00 24.52 787 LEU A C 1
ATOM 6130 O O . LEU A 1 787 ? 12.813 -3.834 3.231 1.00 24.52 787 LEU A O 1
ATOM 6134 N N . TRP A 1 788 ? 12.765 -2.280 4.881 1.00 22.64 788 TRP A N 1
ATOM 6135 C CA . TRP A 1 788 ? 11.346 -1.858 4.968 1.00 22.64 788 TRP A CA 1
ATOM 6136 C C . TRP A 1 788 ? 11.015 -1.436 6.412 1.00 22.64 788 TRP A C 1
ATOM 6138 O O . TRP A 1 788 ? 10.417 -2.171 7.193 1.00 22.64 788 TRP A O 1
ATOM 6148 N N . ALA A 1 789 ? 11.458 -0.232 6.785 1.00 21.59 789 ALA A N 1
ATOM 6149 C CA . ALA A 1 789 ? 11.144 0.393 8.073 1.00 21.59 789 ALA A CA 1
ATOM 6150 C C . ALA A 1 789 ? 11.239 1.930 7.980 1.00 21.59 789 ALA A C 1
ATOM 6152 O O . ALA A 1 789 ? 12.004 2.546 8.722 1.00 21.59 789 ALA A O 1
ATOM 6153 N N . ARG A 1 790 ? 10.539 2.568 7.019 1.00 26.20 790 ARG A N 1
ATOM 6154 C CA . ARG A 1 790 ? 10.567 4.046 6.909 1.00 26.20 790 ARG A CA 1
ATOM 6155 C C . ARG A 1 790 ? 9.399 4.782 6.222 1.00 26.20 790 ARG A C 1
ATOM 6157 O O . ARG A 1 790 ? 9.535 5.977 5.987 1.00 26.20 790 ARG A O 1
ATOM 6164 N N . GLU A 1 791 ? 8.255 4.153 5.945 1.00 24.22 791 GLU A N 1
ATOM 6165 C CA . GLU A 1 791 ? 7.159 4.797 5.180 1.00 24.22 791 GLU A CA 1
ATOM 6166 C C . GLU A 1 791 ? 5.814 4.872 5.926 1.00 24.22 791 GLU A C 1
ATOM 6168 O O . GLU A 1 791 ? 4.773 4.450 5.427 1.00 24.22 791 GLU A O 1
ATOM 6173 N N . SER A 1 792 ? 5.823 5.466 7.125 1.00 23.28 792 SER A N 1
ATOM 6174 C CA . SER A 1 792 ? 4.600 5.691 7.924 1.00 23.28 792 SER A CA 1
ATOM 6175 C C . SER A 1 792 ? 4.327 7.163 8.279 1.00 23.28 792 SER A C 1
ATOM 6177 O O . SER A 1 792 ? 3.433 7.428 9.077 1.00 23.28 792 SER A O 1
ATOM 6179 N N . ALA A 1 793 ? 5.066 8.126 7.706 1.00 24.88 793 ALA A N 1
ATOM 6180 C CA . ALA A 1 793 ? 5.142 9.507 8.219 1.00 24.88 793 ALA A CA 1
ATOM 6181 C C . ALA A 1 793 ? 4.852 10.640 7.198 1.00 24.88 793 ALA A C 1
ATOM 6183 O O . ALA A 1 793 ? 5.233 11.781 7.436 1.00 24.88 793 ALA A O 1
ATOM 6184 N N . THR A 1 794 ? 4.204 10.369 6.056 1.00 27.28 794 THR A N 1
ATOM 6185 C CA . THR A 1 794 ? 4.134 11.336 4.928 1.00 27.28 794 THR A CA 1
ATOM 6186 C C . THR A 1 794 ? 2.735 11.671 4.374 1.00 27.28 794 THR A C 1
ATOM 6188 O O . THR A 1 794 ? 2.651 12.288 3.317 1.00 27.28 794 THR A O 1
ATOM 6191 N N . SER A 1 795 ? 1.626 11.347 5.063 1.00 25.38 795 SER A N 1
ATOM 6192 C CA . SER A 1 795 ? 0.252 11.628 4.561 1.00 25.38 795 SER A CA 1
ATOM 6193 C C . SER A 1 795 ? -0.644 12.556 5.404 1.00 25.38 795 SER A C 1
ATOM 6195 O O . SER A 1 795 ? -1.798 12.762 5.038 1.00 25.38 795 SER A O 1
ATOM 6197 N N . LEU A 1 796 ? -0.141 13.183 6.475 1.00 25.80 796 LEU A N 1
ATOM 6198 C CA . LEU A 1 796 ? -0.803 14.327 7.131 1.00 25.80 796 LEU A CA 1
ATOM 6199 C C . LEU A 1 796 ? 0.212 15.458 7.352 1.00 25.80 796 LEU A C 1
ATOM 6201 O O . LEU A 1 796 ? 0.833 15.560 8.403 1.00 25.80 796 LEU A O 1
ATOM 6205 N N . ALA A 1 797 ? 0.418 16.274 6.314 1.00 26.64 797 ALA A N 1
ATOM 6206 C CA . ALA A 1 797 ? 1.507 17.255 6.259 1.00 26.64 797 ALA A CA 1
ATOM 6207 C C . ALA A 1 797 ? 1.184 18.516 5.427 1.00 26.64 797 ALA A C 1
ATOM 6209 O O . ALA A 1 797 ? 2.075 19.125 4.830 1.00 26.64 797 ALA A O 1
ATOM 6210 N N . THR A 1 798 ? -0.084 18.933 5.357 1.00 29.47 798 THR A N 1
ATOM 6211 C CA . THR A 1 798 ? -0.434 20.233 4.760 1.00 29.47 798 THR A CA 1
ATOM 6212 C C . THR A 1 798 ? 0.065 21.369 5.660 1.00 29.47 798 THR A C 1
ATOM 6214 O O . THR A 1 798 ? -0.370 21.484 6.803 1.00 29.47 798 THR A O 1
ATOM 6217 N N . ASP A 1 799 ? 0.960 22.204 5.123 1.00 32.94 799 ASP A N 1
ATOM 6218 C CA . ASP A 1 799 ? 1.631 23.355 5.760 1.00 32.94 799 ASP A CA 1
ATOM 6219 C C . ASP A 1 799 ? 2.735 23.046 6.801 1.00 32.94 799 ASP A C 1
ATOM 6221 O O . ASP A 1 799 ? 2.892 23.734 7.815 1.00 32.94 799 ASP A O 1
ATOM 6225 N N . ILE A 1 800 ? 3.583 22.060 6.491 1.00 32.56 800 ILE A N 1
ATOM 6226 C CA . ILE A 1 800 ? 4.806 21.737 7.242 1.00 32.56 800 ILE A CA 1
ATOM 6227 C C . ILE A 1 800 ? 6.031 22.540 6.726 1.00 32.56 800 ILE A C 1
ATOM 6229 O O . ILE A 1 800 ? 6.564 22.293 5.644 1.00 32.56 800 ILE A O 1
ATOM 6233 N N . GLU A 1 801 ? 6.507 23.520 7.515 1.00 34.69 801 GLU A N 1
ATOM 6234 C CA . GLU A 1 801 ? 7.767 24.261 7.283 1.00 34.69 801 GLU A CA 1
ATOM 6235 C C . GLU A 1 801 ? 8.932 23.640 8.090 1.00 34.69 801 GLU A C 1
ATOM 6237 O O . GLU A 1 801 ? 9.092 23.986 9.262 1.00 34.69 801 GLU A O 1
ATOM 6242 N N . PRO A 1 802 ? 9.835 22.835 7.496 1.00 32.81 802 PRO A N 1
ATOM 6243 C CA . PRO A 1 802 ? 11.094 22.487 8.150 1.00 32.81 802 PRO A CA 1
ATOM 6244 C C . PRO A 1 802 ? 12.100 23.654 8.040 1.00 32.81 802 PRO A C 1
ATOM 6246 O O . PRO A 1 802 ? 12.332 24.149 6.923 1.00 32.81 802 PRO A O 1
ATOM 6249 N N . PRO A 1 803 ? 12.705 24.123 9.150 1.00 34.28 803 PRO A N 1
ATOM 6250 C CA . PRO A 1 803 ? 13.754 25.142 9.118 1.00 34.28 803 PRO A CA 1
ATOM 6251 C C . PRO A 1 803 ? 15.109 24.625 8.615 1.00 34.28 803 PRO A C 1
ATOM 6253 O O . PRO A 1 803 ? 15.298 23.458 8.258 1.00 34.28 803 PRO A O 1
ATOM 6256 N N . VAL A 1 804 ? 16.061 25.549 8.572 1.00 34.84 804 VAL A N 1
ATOM 6257 C CA . VAL A 1 804 ? 17.491 25.312 8.354 1.00 34.84 804 VAL A CA 1
ATOM 6258 C C . VAL A 1 804 ? 18.095 25.001 9.711 1.00 34.84 804 VAL A C 1
ATOM 6260 O O . VAL A 1 804 ? 17.808 25.718 10.669 1.00 34.84 804 VAL A O 1
ATOM 6263 N N . LEU A 1 805 ? 18.861 23.918 9.811 1.00 35.72 805 LEU A N 1
ATOM 6264 C CA . LEU A 1 805 ? 19.302 23.388 11.095 1.00 35.72 805 LEU A CA 1
ATOM 6265 C C . LEU A 1 805 ? 20.821 23.395 11.205 1.00 35.72 805 LEU A C 1
ATOM 6267 O O . LEU A 1 805 ? 21.536 22.875 10.354 1.00 35.72 805 LEU A O 1
ATOM 6271 N N . TRP A 1 806 ? 21.282 23.970 12.306 1.00 36.81 806 TRP A N 1
ATOM 6272 C CA . TRP A 1 806 ? 22.659 23.946 12.750 1.00 36.81 806 TRP A CA 1
ATOM 6273 C C . TRP A 1 806 ? 22.823 22.866 13.813 1.00 36.81 806 TRP A C 1
ATOM 6275 O O . TRP A 1 806 ? 22.035 22.804 14.755 1.00 36.81 806 TRP A O 1
ATOM 6285 N N . VAL A 1 807 ? 23.841 22.017 13.677 1.00 31.16 807 VAL A N 1
ATOM 6286 C CA . VAL A 1 807 ? 24.190 21.064 14.735 1.00 31.16 807 VAL A CA 1
ATOM 6287 C C . VAL A 1 807 ? 25.016 21.800 15.785 1.00 31.16 807 VAL A C 1
ATOM 6289 O O . VAL A 1 807 ? 26.231 21.938 15.644 1.00 31.16 807 VAL A O 1
ATOM 6292 N N . ASP A 1 808 ? 24.328 22.305 16.803 1.00 28.86 808 ASP A N 1
ATOM 6293 C CA . ASP A 1 808 ? 24.928 22.625 18.098 1.00 28.86 808 ASP A CA 1
ATOM 6294 C C . ASP A 1 808 ? 24.961 21.356 18.973 1.00 28.86 808 ASP A C 1
ATOM 6296 O O . ASP A 1 808 ? 24.172 20.436 18.742 1.00 28.86 808 ASP A O 1
ATOM 6300 N N . MET A 1 809 ? 25.831 21.301 19.979 1.00 29.41 809 MET A N 1
ATOM 6301 C CA . MET A 1 809 ? 25.773 20.320 21.073 1.00 29.41 809 MET A CA 1
ATOM 6302 C C . MET A 1 809 ? 26.339 20.953 22.345 1.00 29.41 809 MET A C 1
ATOM 6304 O O . MET A 1 809 ? 27.550 20.955 22.572 1.00 29.41 809 MET A O 1
ATOM 6308 N N . GLY A 1 810 ? 25.447 21.450 23.203 1.00 22.53 810 GLY A N 1
ATOM 6309 C CA . GLY A 1 810 ? 25.787 21.722 24.594 1.00 22.53 810 GLY A CA 1
ATOM 6310 C C . GLY A 1 810 ? 25.993 20.404 25.341 1.00 22.53 810 GLY A C 1
ATOM 6311 O O . GLY A 1 810 ? 25.069 19.602 25.443 1.00 22.53 810 GLY A O 1
ATOM 6312 N N . PHE A 1 811 ? 27.200 20.177 25.857 1.00 22.20 811 PHE A N 1
ATOM 6313 C CA . PHE A 1 811 ? 27.426 19.161 26.883 1.00 22.20 811 PHE A CA 1
ATOM 6314 C C . PHE A 1 811 ? 26.868 19.680 28.208 1.00 22.20 811 PHE A C 1
ATOM 6316 O O . PHE A 1 811 ? 27.386 20.673 28.718 1.00 22.20 811 PHE A O 1
ATOM 6323 N N . ASP A 1 812 ? 25.893 18.980 28.787 1.00 21.92 812 ASP A N 1
ATOM 6324 C CA . ASP A 1 812 ? 25.512 19.173 30.187 1.00 21.92 812 ASP A CA 1
ATOM 6325 C C . ASP A 1 812 ? 25.982 17.959 31.005 1.00 21.92 812 ASP A C 1
ATOM 6327 O O . ASP A 1 812 ? 25.554 16.825 30.788 1.00 21.92 812 ASP A O 1
ATOM 6331 N N . MET A 1 813 ? 26.951 18.191 31.894 1.00 24.05 813 MET A N 1
ATOM 6332 C CA . MET A 1 813 ? 27.546 17.183 32.780 1.00 24.05 813 MET A CA 1
ATOM 6333 C C . MET A 1 813 ? 27.027 17.408 34.203 1.00 24.05 813 MET A C 1
ATOM 6335 O O . MET A 1 813 ? 27.642 18.096 35.014 1.00 24.05 813 MET A O 1
ATOM 6339 N N . GLY A 1 814 ? 25.878 16.799 34.483 1.00 20.19 814 GLY A N 1
ATOM 6340 C CA . GLY A 1 814 ? 25.189 16.762 35.773 1.00 20.19 814 GLY A CA 1
ATOM 6341 C C . GLY A 1 814 ? 23.774 16.223 35.536 1.00 20.19 814 GLY A C 1
ATOM 6342 O O . GLY A 1 814 ? 23.102 16.680 34.624 1.00 20.19 814 GLY A O 1
ATOM 6343 N N . TYR A 1 815 ? 23.263 15.224 36.251 1.00 21.83 815 TYR A N 1
ATOM 6344 C CA . TYR A 1 815 ? 23.558 14.853 37.632 1.00 21.83 815 TYR A CA 1
ATOM 6345 C C . TYR A 1 815 ? 23.915 13.367 37.796 1.00 21.83 815 TYR A C 1
ATOM 6347 O O . TYR A 1 815 ? 23.164 12.481 37.396 1.00 21.83 815 TYR A O 1
ATOM 6355 N N . VAL A 1 816 ? 25.015 13.110 38.509 1.00 22.12 816 VAL A N 1
ATOM 6356 C CA . VAL A 1 816 ? 25.098 11.975 39.438 1.00 22.12 816 VAL A CA 1
ATOM 6357 C C . VAL A 1 816 ? 24.847 12.554 40.828 1.00 22.12 816 VAL A C 1
ATOM 6359 O O . VAL A 1 816 ? 25.750 13.186 41.376 1.00 22.12 816 VAL A O 1
ATOM 6362 N N . CYS A 1 817 ? 23.612 12.404 41.316 1.00 24.48 817 CYS A N 1
ATOM 6363 C CA . CYS A 1 817 ? 23.147 12.428 42.714 1.00 24.48 817 CYS A CA 1
ATOM 6364 C C . CYS A 1 817 ? 21.613 12.458 42.714 1.00 24.48 817 CYS A C 1
ATOM 6366 O O . CYS A 1 817 ? 21.068 13.456 42.195 1.00 24.48 817 CYS A O 1
#

Sequence (817 aa):
MADKLHDNVSRVKRFNVLGTATFIGLRSADVAFQYTLLNDGWASKLVQTLGGRSVELAQLNSAAGLQPYYTIIAMMALGSSLKQIITMLVVSEQDMPVSSAIVISLFNTVFNSLNSLFSVWNVTSRSPPTTGSIVESPSVIAGLGFYLIGISVELLSELQRTAFKKDPANKGKPYAGGLFSLATHINYGAYTIWRASYAYTSGGGLWGILVGLFFFYDFAHRGVPVLDEYLSQRLETRLASLESIVKSSRDDRLKRTSNNDDIIESVPDADERVDDAASKANSPLNKEAETESPTLPSFETSPIGRIPGAGCLEDLTKIYFNKLHYKAPMLRRTRFLSKDLSSNMRPPMYLQYVIAALAAAIVDNYRDLALTLYHQAKLYIEDEELKDFRPQPVTLAQAQFWCLISYFESQQMLFSRASTSLSRSFRIAQMLRLHQLDGEVSPNVAETKNRPELEEARRTWWVIFCSDRFVSGSTGWPAMINDDDISTFLPASEEAFESGVGESTGFLGKTLQARCNKYSSFAGRVLAAHLFYQSAKHVSEPLLDEHATDIRNGSFWTRHTMIDNDLATLLMRLPENLQLPKSLQCQNALFTNIMIHTTIICLNRAAIRETRRLALPSSLMNRSQARLMSAAEEIFNILREISDMDGAFSNPLLEYSAYVASSVYLDKSIGGLKRQAEFNLTYLLHIMIALSKTNAVARSLANQLAEDMKNIGLDSSAIELAIQSPMAPAPVPLFTNDDSNSMILFCSNQNHSGSQDVTPMPPDSRSTGSTRSADMTDTANMTPQVLWARESATSLATDIEPPVLWVDMGFDMGYVC

Organism: NCBI:txid398673

Foldseek 3Di:
DPDDFDALFFPAQDDDPVLLVLLLVLLVVLLVVLQCCQQVVVLQVVCVVVVFHWADNVQQADPVTGQPLSVLLSVLSVLVSVLVNCCSPPQFRGDRDNVSSVQLSVVSSVLSSVLSNLCTGPQFHPDDPDSDDPVVRPQLVVLSVQLVQLSCQLSVVRNVQRVQCVDPVCVLFDDCDDSNVVDVPSNLVSVLRNSLSSLCSRGNDVRSVVSSVVSVCCCVPRVVVVQVVVLVVVLVVVVVVVVVVVVVVVVVVVVVVVVVVPDDDDDDDDDDDDDDDDDDDDDDDDDDDDDDDDDDDDPDDDDDDDDPDPVLLLVLLVQLVVFPCLLQVLDQSCQQNDPPDDPVSHQFQLLSLLSSLVSLCLDPVSNVVNVVSLVVSVVRVVCVCPPDPDDDQQDLSQLVSLQSSLLSCVLVLVNVSSVVSLVSSVVSLVSVVLQALQPDDDPVCPVVLLFLVNLSSVSSVLSSLLVQLLLCLQLVDDRPDDLVSGPRFAHDASVCNNVSNDDDGHRQVVQLVDPDGADYLSSLSSNLSVLSSLLSCLLQDDPPFPCLLVCPPTPSNVSLVVSVSSLVSSLVRDDPCLDPPNNLVPLSNLVSLLSSLLSLLSSLVSQLVSCVVNVHDCVSNVVSLVSLLVSLVVLLVSQVPRPCLVSNCSDVVNLVSLLSSLVSLLPPVSDDCVPVNLVSLLVSLVSLLVCCVSDLSSLVSSQVSLVSCVVSPDDDVSSVSSVPPDHDDDDSVSQDDPDPPHCHDDPDPPPPPDDDDDDDDDDDDDDDDDDDDDDDDDDDDDDDDPDDDDPDPPDPRSSSDDGDDRDRDDDDDDDPD